Protein 1XR4 (pdb70)

Secondary structure (DSSP, 8-state):
--TTT--TTTS---TT--B---TTSS-GGGG-TTHHHHTTEESSHHHHHHHTT-----EEE--TTGGG--S----TTT----SEEEEES---GGGTTHHHHHHTTSEEEEEESB--HHHHHHHHHT--PPEEE--HHHHHHHHHTTSS--SEEEEEESEEETT--EESSSSSS-----TTHHHHHHH-SEEEEEES-EEPSSPSS-SB-GGG-SEEEE-S-SS-HHHHHSPPPPPP--HHHHHHHHHHHHHHHTTS--STTEEE---SSHHHHHHHHHHHH---SS--EEEEEEEE----HHHHTTSBS-EEEEEE-SHHHHHHHHH-TTEEE--HHHHT-TT-S--GGGG-SB----SEE-TT--EE---TTS---SB-TTHHHHHHHSSB-EEE--SEETTEESB-SS-SS-SB-GGG--EEEETTEEEE-TT-HHHHHHHHHTT----HHHHHHHHHHHH-PPPPP-EEEEEEEEEE-TTS-EEEEEEEE-/--TTT--TTTS---TT--B---SSSS-GGGG-TTHHHHTTEESSHHHHHHHTT-----EEE--TTGGG--S----TTT----SEEEEES---GGGTTHHHHHHTTSEEEEEESEE-HHHHHHHHHT--PPEEE-BHHHHHHHHHHTSS--SEEEEEESEE-TTS-EESSSSS------TTHHHHHHH-SEEEEEES-B-PSSPSS-SB-GGG-SEEEE-S-SS-HHHHT--PPPPP--HHHHHHHHHHHHHHHHTT--STT-EE---SSHHHHHHHHHHHH---SS--EEEEEEEE----HHHHTTSEEEEEEEEE-SHHHHHHHHH-TTEEE--HHHHT-SSSS--GGGG-SB----SEEETT--EE---TTS---EE-BTHHHHHHH-SB-EEE--SEETTEESEESS-SS-SB-GGG--EEE-SS-EEE-TT-HHHHHHHHHTT----HHHHHHHHHHHH-------EEEEEEEEEE-TTS-EEEEEEEE-

Structure (mmCIF, N/CA/C/O backbone):
data_1XR4
#
_entry.id   1XR4
#
_cell.length_a   58.374
_cell.length_b   116.701
_cell.length_c   189.694
_cell.angle_alpha   90.00
_cell.angle_beta   90.00
_cell.angle_gamma   90.00
#
_symmetry.space_group_name_H-M   'P 21 21 21'
#
loop_
_entity.id
_entity.type
_entity.pdbx_description
1 polymer 'putative citrate lyase alpha chain/citrate-ACP transferase'
2 water water
#
loop_
_atom_site.group_PDB
_atom_site.id
_atom_site.type_symbol
_atom_site.label_atom_id
_atom_site.label_alt_id
_atom_site.label_comp_id
_atom_site.label_asym_id
_atom_site.label_entity_id
_atom_site.label_seq_id
_atom_site.pdbx_PDB_ins_code
_atom_site.Cartn_x
_atom_site.Cartn_y
_atom_site.Cartn_z
_atom_site.occupancy
_atom_site.B_iso_or_equiv
_atom_site.auth_seq_id
_atom_site.auth_comp_id
_atom_site.auth_asym_id
_atom_site.auth_atom_id
_atom_site.pdbx_PDB_model_num
ATOM 1 N N . ALA A 1 3 ? 16.292 36.561 89.619 1.00 80.77 0 ALA A N 1
ATOM 2 C CA . ALA A 1 3 ? 16.817 37.420 90.721 1.00 80.88 0 ALA A CA 1
ATOM 3 C C . ALA A 1 3 ? 16.222 38.834 90.690 1.00 80.95 0 ALA A C 1
ATOM 4 O O . ALA A 1 3 ? 15.864 39.391 91.736 1.00 81.13 0 ALA A O 1
ATOM 14 N N . LYS A 1 5 ? 13.623 39.913 88.520 1.00 78.54 2 LYS A N 1
ATOM 15 C CA . LYS A 1 5 ? 12.319 39.930 87.843 1.00 77.60 2 LYS A CA 1
ATOM 16 C C . LYS A 1 5 ? 11.276 40.871 88.461 1.00 76.70 2 LYS A C 1
ATOM 17 O O . LYS A 1 5 ? 10.609 41.612 87.739 1.00 76.64 2 LYS A O 1
ATOM 23 N N . GLU A 1 6 ? 11.144 40.844 89.786 1.00 75.47 3 GLU A N 1
ATOM 24 C CA . GLU A 1 6 ? 10.070 41.578 90.463 1.00 74.40 3 GLU A CA 1
ATOM 25 C C . GLU A 1 6 ? 10.293 43.084 90.511 1.00 73.17 3 GLU A C 1
ATOM 26 O O . GLU A 1 6 ? 9.345 43.863 90.446 1.00 72.98 3 GLU A O 1
ATOM 32 N N . THR A 1 7 ? 11.547 43.493 90.628 1.00 71.96 4 THR A N 1
ATOM 33 C CA . THR A 1 7 ? 11.853 44.915 90.756 1.00 70.88 4 THR A CA 1
ATOM 34 C C . THR A 1 7 ? 11.755 45.690 89.424 1.00 70.01 4 THR A C 1
ATOM 35 O O . THR A 1 7 ? 11.576 46.907 89.425 1.00 69.48 4 THR A O 1
ATOM 39 N N . VAL A 1 8 ? 11.843 44.972 88.304 1.00 69.24 5 VAL A N 1
ATOM 40 C CA . VAL A 1 8 ? 11.626 45.554 86.975 1.00 68.58 5 VAL A CA 1
ATOM 41 C C . VAL A 1 8 ? 10.137 45.796 86.735 1.00 68.44 5 VAL A C 1
ATOM 42 O O . VAL A 1 8 ? 9.752 46.855 86.243 1.00 68.29 5 VAL A O 1
ATOM 46 N N . THR A 1 9 ? 9.310 44.806 87.075 1.00 68.41 6 THR A N 1
ATOM 47 C CA . THR A 1 9 ? 7.853 44.959 87.115 1.00 68.48 6 THR A CA 1
ATOM 48 C C . THR A 1 9 ? 7.470 46.226 87.869 1.00 68.83 6 THR A C 1
ATOM 49 O O . THR A 1 9 ? 6.709 47.050 87.361 1.00 68.67 6 THR A O 1
ATOM 61 N N . LEU A 1 11 ? 9.335 48.875 88.770 1.00 67.04 8 LEU A N 1
ATOM 62 C CA . LEU A 1 11 ? 9.831 50.052 88.051 1.00 65.34 8 LEU A CA 1
ATOM 63 C C . LEU A 1 11 ? 8.877 50.524 86.971 1.00 64.24 8 LEU A C 1
ATOM 64 O O . LEU A 1 11 ? 8.584 51.718 86.866 1.00 63.96 8 LEU A O 1
ATOM 69 N N . ASN A 1 12 ? 8.419 49.566 86.166 1.00 62.97 9 ASN A N 1
ATOM 70 C CA . ASN A 1 12 ? 7.457 49.797 85.094 1.00 61.90 9 ASN A CA 1
ATOM 71 C C . ASN A 1 12 ? 6.129 50.380 85.606 1.00 61.38 9 ASN A C 1
ATOM 72 O O . ASN A 1 12 ? 5.473 51.176 84.920 1.00 61.20 9 ASN A O 1
ATOM 77 N N . GLN A 1 13 ? 5.755 49.992 86.824 1.00 60.27 10 GLN A N 1
ATOM 78 C CA . GLN A 1 13 ? 4.491 50.391 87.404 1.00 59.01 10 GLN A CA 1
ATOM 79 C C . GLN A 1 13 ? 4.552 51.711 88.181 1.00 58.32 10 GLN A C 1
ATOM 80 O O . GLN A 1 13 ? 3.608 52.485 88.136 1.00 58.31 10 GLN A O 1
ATOM 86 N N . GLN A 1 14 ? 5.660 51.979 88.868 1.00 57.45 11 GLN A N 1
ATOM 87 C CA . GLN A 1 14 ? 5.751 53.148 89.762 1.00 56.68 11 GLN A CA 1
ATOM 88 C C . GLN A 1 14 ? 6.599 54.342 89.294 1.00 56.05 11 GLN A C 1
ATOM 89 O O . GLN A 1 14 ? 6.497 55.431 89.871 1.00 55.90 11 GLN A O 1
ATOM 95 N N . TYR A 1 15 ? 7.423 54.146 88.262 1.00 55.21 12 TYR A N 1
ATOM 96 C CA . TYR A 1 15 ? 8.319 55.198 87.773 1.00 54.42 12 TYR A CA 1
ATOM 97 C C . TYR A 1 15 ? 8.149 55.440 86.270 1.00 54.01 12 TYR A C 1
ATOM 98 O O . TYR A 1 15 ? 7.655 54.572 85.553 1.00 53.87 12 TYR A O 1
ATOM 107 N N . VAL A 1 16 ? 8.532 56.631 85.809 1.00 53.48 13 VAL A N 1
ATOM 108 C CA . VAL A 1 16 ? 8.630 56.929 84.374 1.00 52.84 13 VAL A CA 1
ATOM 109 C C . VAL A 1 16 ? 9.958 56.372 83.870 1.00 52.33 13 VAL A C 1
ATOM 110 O O . VAL A 1 16 ? 11.023 56.874 84.227 1.00 52.36 13 VAL A O 1
ATOM 114 N N . VAL A 1 17 ? 9.882 55.318 83.058 1.00 51.68 14 VAL A N 1
ATOM 115 C CA . VAL A 1 17 ? 11.059 54.546 82.639 1.00 50.80 14 VAL A CA 1
ATOM 116 C C . VAL A 1 17 ? 10.957 54.212 81.141 1.00 50.88 14 VAL A C 1
ATOM 117 O O . VAL A 1 17 ? 9.864 54.305 80.571 1.00 50.51 14 VAL A O 1
ATOM 121 N N . PRO A 1 18 ? 12.093 53.858 80.490 1.00 50.57 15 PRO A N 1
ATOM 122 C CA . PRO A 1 18 ? 12.065 53.410 79.093 1.00 50.35 15 PRO A CA 1
ATOM 123 C C . PRO A 1 18 ? 11.286 52.113 78.939 1.00 50.29 15 PRO A C 1
ATOM 124 O O . PRO A 1 18 ? 11.372 51.243 79.806 1.00 50.26 15 PRO A O 1
ATOM 128 N N . GLU A 1 19 ? 10.520 52.000 77.854 1.00 50.18 16 GLU A N 1
ATOM 129 C CA . GLU A 1 19 ? 9.752 50.785 77.553 1.00 50.32 16 GLU A CA 1
ATOM 130 C C . GLU A 1 19 ? 10.663 49.585 77.342 1.00 49.42 16 GLU A C 1
ATOM 131 O O . GLU A 1 19 ? 11.777 49.722 76.843 1.00 49.59 16 GLU A O 1
ATOM 137 N N . GLY A 1 20 ? 10.176 48.409 77.724 1.00 48.79 17 GLY A N 1
ATOM 138 C CA . GLY A 1 20 ? 10.864 47.151 77.436 1.00 47.63 17 GLY A CA 1
ATOM 139 C C . GLY A 1 20 ? 12.090 46.804 78.268 1.00 46.77 17 GLY A C 1
ATOM 140 O O . GLY A 1 20 ? 12.981 46.091 77.782 1.00 47.15 17 GLY A O 1
ATOM 141 N N . LEU A 1 21 ? 12.148 47.287 79.513 1.00 45.48 18 LEU A N 1
ATOM 142 C CA . LEU A 1 21 ? 13.235 46.901 80.425 1.00 43.94 18 LEU A CA 1
ATOM 143 C C . LEU A 1 21 ? 13.084 45.433 80.817 1.00 43.03 18 LEU A C 1
ATOM 144 O O . LEU A 1 21 ? 12.010 45.012 81.228 1.00 42.79 18 LEU A O 1
ATOM 149 N N . GLN A 1 22 ? 14.151 44.662 80.642 1.00 42.18 19 GLN A N 1
ATOM 150 C CA . GLN A 1 22 ? 14.199 43.255 81.030 1.00 41.52 19 GLN A CA 1
ATOM 151 C C . GLN A 1 22 ? 15.331 43.079 82.026 1.00 40.99 19 GLN A C 1
ATOM 152 O O . GLN A 1 22 ? 16.337 43.793 81.944 1.00 40.61 19 GLN A O 1
ATOM 158 N N . PRO A 1 23 ? 15.198 42.102 82.948 1.00 40.50 20 PRO A N 1
ATOM 159 C CA . PRO A 1 23 ? 16.243 41.909 83.960 1.00 40.09 20 PRO A CA 1
ATOM 160 C C . PRO A 1 23 ? 17.452 41.213 83.387 1.00 39.29 20 PRO A C 1
ATOM 161 O O . PRO A 1 23 ? 17.301 40.420 82.462 1.00 39.32 20 PRO A O 1
ATOM 165 N N . TYR A 1 24 ? 18.625 41.500 83.954 1.00 38.21 21 TYR A N 1
ATOM 166 C CA . TYR A 1 24 ? 19.883 40.838 83.606 1.00 37.41 21 TYR A CA 1
ATOM 167 C C . TYR A 1 24 ? 19.785 39.312 83.662 1.00 37.47 21 TYR A C 1
ATOM 168 O O . TYR A 1 24 ? 19.093 38.782 84.510 1.00 37.54 21 TYR A O 1
ATOM 177 N N . GLN A 1 25 ? 20.467 38.613 82.754 1.00 37.69 22 GLN A N 1
ATOM 178 C CA . GLN A 1 25 ? 20.506 37.142 82.778 1.00 38.01 22 GLN A CA 1
ATOM 179 C C . GLN A 1 25 ? 21.817 36.516 82.280 1.00 37.67 22 GLN A C 1
ATOM 180 O O . GLN A 1 25 ? 21.800 35.483 81.624 1.00 38.80 22 GLN A O 1
ATOM 186 N N . GLY A 1 26 ? 22.950 37.129 82.576 1.00 37.01 23 GLY A N 1
ATOM 187 C CA . GLY A 1 26 ? 24.228 36.549 82.194 1.00 36.18 23 GLY A CA 1
ATOM 188 C C . GLY A 1 26 ? 24.991 37.389 81.193 1.00 35.63 23 GLY A C 1
ATOM 189 O O . GLY A 1 26 ? 24.411 38.145 80.422 1.00 36.33 23 GLY A O 1
ATOM 190 N N . VAL A 1 27 ? 26.305 37.234 81.219 1.00 35.31 24 VAL A N 1
ATOM 191 C CA . VAL A 1 27 ? 27.257 37.970 80.389 1.00 34.24 24 VAL A CA 1
ATOM 192 C C . VAL A 1 27 ? 27.108 37.629 78.901 1.00 34.11 24 VAL A C 1
ATOM 193 O O . VAL A 1 27 ? 27.290 38.488 78.035 1.00 33.27 24 VAL A O 1
ATOM 197 N N . THR A 1 28 ? 26.739 36.381 78.606 1.00 34.30 25 THR A N 1
ATOM 198 C CA . THR A 1 28 ? 26.675 35.908 77.223 1.00 34.36 25 THR A CA 1
ATOM 199 C C . THR A 1 28 ? 25.242 35.756 76.689 1.00 34.32 25 THR A C 1
ATOM 200 O O . THR A 1 28 ? 25.054 35.288 75.558 1.00 34.60 25 THR A O 1
ATOM 204 N N . ALA A 1 29 ? 24.237 36.134 77.481 1.00 33.69 26 ALA A N 1
ATOM 205 C CA . ALA A 1 29 ? 22.830 36.013 77.040 1.00 33.13 26 ALA A CA 1
ATOM 206 C C . ALA A 1 29 ? 22.570 36.632 75.648 1.00 32.73 26 ALA A C 1
ATOM 207 O O . ALA A 1 29 ? 21.950 36.007 74.810 1.00 33.08 26 ALA A O 1
ATOM 209 N N . ASN A 1 30 ? 23.061 37.845 75.412 1.00 32.79 27 ASN A N 1
ATOM 210 C CA . ASN A 1 30 ? 23.045 38.496 74.087 1.00 32.65 27 ASN A CA 1
ATOM 211 C C . ASN A 1 30 ? 24.421 38.559 73.383 1.00 31.77 27 ASN A C 1
ATOM 212 O O . ASN A 1 30 ? 24.551 39.192 72.335 1.00 31.30 27 ASN A O 1
ATOM 217 N N . SER A 1 31 ? 25.438 37.918 73.970 1.00 30.83 28 SER A N 1
ATOM 218 C CA . SER A 1 31 ? 26.759 37.790 73.347 1.00 29.56 28 SER A CA 1
ATOM 219 C C . SER A 1 31 ? 27.390 36.368 73.428 1.00 29.49 28 SER A C 1
ATOM 220 O O . SER A 1 31 ? 28.513 36.196 73.940 1.00 29.86 28 SER A O 1
ATOM 223 N N . PRO A 1 32 ? 26.707 35.351 72.867 1.00 29.54 29 PRO A N 1
ATOM 224 C CA . PRO A 1 32 ? 27.155 33.968 73.056 1.00 29.45 29 PRO A CA 1
ATOM 225 C C . PRO A 1 32 ? 28.603 33.710 72.644 1.00 29.79 29 PRO A C 1
ATOM 226 O O . PRO A 1 32 ? 29.275 32.870 73.249 1.00 30.76 29 PRO A O 1
ATOM 230 N N . TRP A 1 33 ? 29.089 34.427 71.644 1.00 29.56 30 TRP A N 1
ATOM 231 C CA . TRP A 1 33 ? 30.460 34.269 71.201 1.00 29.58 30 TRP A CA 1
ATOM 232 C C . TRP A 1 33 ? 31.458 34.531 72.307 1.00 30.03 30 TRP A C 1
ATOM 233 O O . TRP A 1 33 ? 32.588 34.084 72.197 1.00 29.71 30 TRP A O 1
ATOM 244 N N . LEU A 1 34 ? 31.040 35.233 73.372 1.00 31.16 31 LEU A N 1
ATOM 245 C CA . LEU A 1 34 ? 31.929 35.530 74.526 1.00 31.99 31 LEU A CA 1
ATOM 246 C C . LEU A 1 34 ? 32.252 34.314 75.391 1.00 32.93 31 LEU A C 1
ATOM 247 O O . LEU A 1 34 ? 33.254 34.309 76.120 1.00 32.91 31 LEU A O 1
ATOM 252 N N . ALA A 1 35 ? 31.383 33.300 75.305 1.00 33.73 32 ALA A N 1
ATOM 253 C CA . ALA A 1 35 ? 31.528 32.018 75.993 1.00 33.98 32 ALA A CA 1
ATOM 254 C C . ALA A 1 35 ? 32.766 31.269 75.540 1.00 34.18 32 ALA A C 1
ATOM 255 O O . ALA A 1 35 ? 33.179 30.331 76.201 1.00 33.89 32 ALA A O 1
ATOM 257 N N . SER A 1 36 ? 33.334 31.681 74.400 1.00 34.43 33 SER A N 1
ATOM 258 C CA . SER A 1 36 ? 34.492 31.022 73.788 1.00 33.90 33 SER A CA 1
ATOM 259 C C . SER A 1 36 ? 35.554 32.010 73.333 1.00 34.45 33 SER A C 1
ATOM 260 O O . SER A 1 36 ? 35.253 32.983 72.611 1.00 34.54 33 SER A O 1
ATOM 263 N N . GLU A 1 37 ? 36.807 31.747 73.687 1.00 34.48 34 GLU A N 1
ATOM 264 C CA . GLU A 1 37 ? 37.816 32.767 73.457 1.00 35.27 34 GLU A CA 1
ATOM 265 C C . GLU A 1 37 ? 38.421 32.753 72.042 1.00 34.81 34 GLU A C 1
ATOM 266 O O . GLU A 1 37 ? 39.101 33.687 71.617 1.00 35.41 34 GLU A O 1
ATOM 272 N N . THR A 1 38 ? 38.103 31.702 71.305 1.00 34.26 35 THR A N 1
ATOM 273 C CA . THR A 1 38 ? 38.400 31.598 69.889 1.00 33.37 35 THR A CA 1
ATOM 274 C C . THR A 1 38 ? 37.254 32.220 69.102 1.00 32.71 35 THR A C 1
ATOM 275 O O . THR A 1 38 ? 37.490 33.048 68.244 1.00 32.92 35 THR A O 1
ATOM 279 N N . GLU A 1 39 ? 36.015 31.841 69.403 1.00 31.97 36 GLU A N 1
ATOM 280 C CA . GLU A 1 39 ? 34.859 32.402 68.699 1.00 31.70 36 GLU A CA 1
ATOM 281 C C . GLU A 1 39 ? 34.862 33.940 68.638 1.00 31.70 36 GLU A C 1
ATOM 282 O O . GLU A 1 39 ? 34.674 34.508 67.565 1.00 32.54 36 GLU A O 1
ATOM 288 N N . LYS A 1 40 ? 35.110 34.608 69.765 1.00 30.95 37 LYS A N 1
ATOM 289 C CA . LYS A 1 40 ? 35.010 36.071 69.830 1.00 30.22 37 LYS A CA 1
ATOM 290 C C . LYS A 1 40 ? 36.041 36.846 68.982 1.00 30.75 37 LYS A C 1
ATOM 291 O O . LYS A 1 40 ? 35.776 38.004 68.578 1.00 31.01 37 LYS A O 1
ATOM 297 N N . ARG A 1 41 ? 37.189 36.200 68.729 1.00 30.19 38 ARG A N 1
ATOM 298 C CA . ARG A 1 41 ? 38.220 36.660 67.797 1.00 29.56 38 ARG A CA 1
ATOM 299 C C . ARG A 1 41 ? 37.994 36.223 66.326 1.00 30.31 38 ARG A C 1
ATOM 300 O O . ARG A 1 41 ? 38.242 36.998 65.384 1.00 30.40 38 ARG A O 1
ATOM 308 N N . ARG A 1 42 ? 37.522 34.991 66.117 1.00 30.54 39 ARG A N 1
ATOM 309 C CA . ARG A 1 42 ? 37.503 34.399 64.764 1.00 30.81 39 ARG A CA 1
ATOM 310 C C . ARG A 1 42 ? 36.116 34.201 64.120 1.00 30.25 39 ARG A C 1
ATOM 311 O O . ARG A 1 42 ? 36.036 33.729 62.983 1.00 30.03 39 ARG A O 1
ATOM 319 N N . ARG A 1 43 ? 35.042 34.577 64.815 1.00 29.74 40 ARG A N 1
ATOM 320 C CA . ARG A 1 43 ? 33.680 34.415 64.267 1.00 29.99 40 ARG A CA 1
ATOM 321 C C . ARG A 1 43 ? 33.440 34.839 62.796 1.00 29.74 40 ARG A C 1
ATOM 322 O O . ARG A 1 43 ? 32.644 34.197 62.103 1.00 29.73 40 ARG A O 1
ATOM 330 N N . LYS A 1 44 ? 34.137 35.883 62.328 1.00 29.69 41 LYS A N 1
ATOM 331 C CA . LYS A 1 44 ? 33.925 36.452 60.973 1.00 29.54 41 LYS A CA 1
ATOM 332 C C . LYS A 1 44 ? 34.566 35.659 59.823 1.00 29.92 41 LYS A C 1
ATOM 333 O O . LYS A 1 44 ? 34.126 35.767 58.666 1.00 30.14 41 LYS A O 1
ATOM 339 N N . ILE A 1 45 ? 35.580 34.860 60.135 1.00 29.89 42 ILE A N 1
ATOM 340 C CA . ILE A 1 45 ? 36.314 34.127 59.104 1.00 30.11 42 ILE A CA 1
ATOM 341 C C . ILE A 1 45 ? 35.435 33.121 58.366 1.00 30.68 42 ILE A C 1
ATOM 342 O O . ILE A 1 45 ? 34.619 32.421 58.972 1.00 30.73 42 ILE A O 1
ATOM 347 N N . CYS A 1 46 ? 35.585 33.105 57.042 1.00 30.87 43 CYS A N 1
ATOM 348 C CA . CYS A 1 46 ? 34.937 32.143 56.188 1.00 31.21 43 CYS A CA 1
ATOM 349 C C . CYS A 1 46 ? 36.007 31.462 55.350 1.00 31.84 43 CYS A C 1
ATOM 350 O O . CYS A 1 46 ? 36.841 32.126 54.727 1.00 31.91 43 CYS A O 1
ATOM 353 N N . ASP A 1 47 ? 35.971 30.135 55.336 1.00 32.03 44 ASP A N 1
ATOM 354 C CA . ASP A 1 47 ? 36.977 29.343 54.640 1.00 32.86 44 ASP A CA 1
ATOM 355 C C . ASP A 1 47 ? 36.764 29.276 53.136 1.00 32.11 44 ASP A C 1
ATOM 356 O O . ASP A 1 47 ? 37.639 28.821 52.405 1.00 32.69 44 ASP A O 1
ATOM 361 N N . SER A 1 48 ? 35.600 29.701 52.673 1.00 31.27 45 SER A N 1
ATOM 362 C CA . SER A 1 48 ? 35.330 29.700 51.251 1.00 30.71 45 SER A CA 1
ATOM 363 C C . SER A 1 48 ? 34.329 30.792 50.943 1.00 31.16 45 SER A C 1
ATOM 364 O O . SER A 1 48 ? 33.537 31.183 51.820 1.00 30.91 45 SER A O 1
ATOM 367 N N . LEU A 1 49 ? 34.366 31.282 49.699 1.00 31.67 46 LEU A N 1
ATOM 368 C CA . LEU A 1 49 ? 33.399 32.260 49.218 1.00 32.16 46 LEU A CA 1
ATOM 369 C C . LEU A 1 49 ? 31.975 31.753 49.363 1.00 32.35 46 LEU A C 1
ATOM 370 O O . LEU A 1 49 ? 31.086 32.505 49.734 1.00 32.94 46 LEU A O 1
ATOM 375 N N . GLU A 1 50 ? 31.758 30.475 49.081 1.00 32.97 47 GLU A N 1
ATOM 376 C CA . GLU A 1 50 ? 30.425 29.906 49.180 1.00 33.62 47 GLU A CA 1
ATOM 377 C C . GLU A 1 50 ? 29.867 29.939 50.604 1.00 33.33 47 GLU A C 1
ATOM 378 O O . GLU A 1 50 ? 28.675 30.159 50.796 1.00 33.31 47 GLU A O 1
ATOM 384 N N . GLU A 1 51 ? 30.723 29.717 51.599 1.00 33.03 48 GLU A N 1
ATOM 385 C CA . GLU A 1 51 ? 30.295 29.837 52.991 1.00 33.16 48 GLU A CA 1
ATOM 386 C C . GLU A 1 51 ? 29.872 31.266 53.346 1.00 32.22 48 GLU A C 1
ATOM 387 O O . GLU A 1 51 ? 28.831 31.474 53.978 1.00 31.90 48 GLU A O 1
ATOM 393 N N . ALA A 1 52 ? 30.664 32.246 52.917 1.00 31.78 49 ALA A N 1
ATOM 394 C CA . ALA A 1 52 ? 30.311 33.671 53.100 1.00 31.49 49 ALA A CA 1
ATOM 395 C C . ALA A 1 52 ? 28.890 33.979 52.610 1.00 31.22 49 ALA A C 1
ATOM 396 O O . ALA A 1 52 ? 28.121 34.662 53.283 1.00 31.01 49 ALA A O 1
ATOM 398 N N . ILE A 1 53 ? 28.535 33.438 51.446 1.00 31.65 50 ILE A N 1
ATOM 399 C CA . ILE A 1 53 ? 27.259 33.754 50.809 1.00 31.12 50 ILE A CA 1
ATOM 400 C C . ILE A 1 53 ? 26.108 33.183 51.603 1.00 32.23 50 ILE A C 1
ATOM 401 O O . ILE A 1 53 ? 25.112 33.871 51.820 1.00 32.57 50 ILE A O 1
ATOM 406 N N . ARG A 1 54 ? 26.256 31.935 52.046 1.00 33.26 51 ARG A N 1
ATOM 407 C CA . ARG A 1 54 ? 25.288 31.277 52.929 1.00 34.59 51 ARG A CA 1
ATOM 408 C C . ARG A 1 54 ? 25.145 32.038 54.251 1.00 34.23 51 ARG A C 1
ATOM 409 O O . ARG A 1 54 ? 24.033 32.413 54.661 1.00 34.35 51 ARG A O 1
ATOM 417 N N . ARG A 1 55 ? 26.275 32.268 54.916 1.00 34.17 52 ARG A N 1
ATOM 418 C CA . ARG A 1 55 ? 26.285 33.017 56.184 1.00 34.18 52 ARG A CA 1
ATOM 419 C C . ARG A 1 55 ? 25.695 34.424 56.052 1.00 34.42 52 ARG A C 1
ATOM 420 O O . ARG A 1 55 ? 25.082 34.928 56.999 1.00 34.46 52 ARG A O 1
ATOM 428 N N . SER A 1 56 ? 25.862 35.032 54.872 1.00 34.34 53 SER A N 1
ATOM 429 C CA . SER A 1 56 ? 25.403 36.397 54.598 1.00 34.38 53 SER A CA 1
ATOM 430 C C . SER A 1 56 ? 23.884 36.544 54.595 1.00 34.35 53 SER A C 1
ATOM 431 O O . SER A 1 56 ? 23.373 37.669 54.652 1.00 34.12 53 SER A O 1
ATOM 434 N N . GLY A 1 57 ? 23.174 35.414 54.501 1.00 34.33 54 GLY A N 1
ATOM 435 C CA . GLY A 1 57 ? 21.714 35.396 54.493 1.00 34.30 54 GLY A CA 1
ATOM 436 C C . GLY A 1 57 ? 21.050 35.773 53.172 1.00 35.15 54 GLY A C 1
ATOM 437 O O . GLY A 1 57 ? 19.807 35.890 53.109 1.00 35.10 54 GLY A O 1
ATOM 438 N N . LEU A 1 58 ? 21.863 35.956 52.124 1.00 35.35 55 LEU A N 1
ATOM 439 C CA . LEU A 1 58 ? 21.387 36.356 50.789 1.00 35.99 55 LEU A CA 1
ATOM 440 C C . LEU A 1 58 ? 20.295 35.407 50.299 1.00 37.04 55 LEU A C 1
ATOM 441 O O . LEU A 1 58 ? 20.364 34.188 50.513 1.00 37.52 55 LEU A O 1
ATOM 446 N N . LYS A 1 59 ? 19.284 35.985 49.653 1.00 37.73 56 LYS A N 1
ATOM 447 C CA . LYS A 1 59 ? 18.141 35.254 49.144 1.00 38.05 56 LYS A CA 1
ATOM 448 C C . LYS A 1 59 ? 17.781 35.822 47.777 1.00 37.72 56 LYS A C 1
ATOM 449 O O . LYS A 1 59 ? 18.178 36.937 47.448 1.00 37.86 56 LYS A O 1
ATOM 455 N N . ASN A 1 60 ? 17.042 35.059 46.973 1.00 37.39 57 ASN A N 1
ATOM 456 C CA . ASN A 1 60 ? 16.520 35.567 45.710 1.00 37.15 57 ASN A CA 1
ATOM 457 C C . ASN A 1 60 ? 15.765 36.873 45.912 1.00 37.26 57 ASN A C 1
ATOM 458 O O . ASN A 1 60 ? 15.079 37.041 46.928 1.00 36.53 57 ASN A O 1
ATOM 463 N N . GLY A 1 61 ? 15.912 37.787 44.947 1.00 37.35 58 GLY A N 1
ATOM 464 C CA . GLY A 1 61 ? 15.222 39.076 44.964 1.00 37.81 58 GLY A CA 1
ATOM 465 C C . GLY A 1 61 ? 15.937 40.204 45.693 1.00 38.77 58 GLY A C 1
ATOM 466 O O . GLY A 1 61 ? 15.473 41.338 45.688 1.00 39.11 58 GLY A O 1
ATOM 475 N N . THR A 1 63 ? 19.273 42.789 46.873 1.00 36.14 60 THR A N 1
ATOM 476 C CA . THR A 1 63 ? 20.273 43.682 46.277 1.00 34.76 60 THR A CA 1
ATOM 477 C C . THR A 1 63 ? 21.658 43.387 46.836 1.00 33.54 60 THR A C 1
ATOM 478 O O . THR A 1 63 ? 21.829 43.302 48.055 1.00 33.34 60 THR A O 1
ATOM 482 N N . ILE A 1 64 ? 22.632 43.261 45.935 1.00 32.38 61 ILE A N 1
ATOM 483 C CA . ILE A 1 64 ? 24.041 43.004 46.274 1.00 30.69 61 ILE A CA 1
ATOM 484 C C . ILE A 1 64 ? 24.933 44.090 45.662 1.00 30.26 61 ILE A C 1
ATOM 485 O O . ILE A 1 64 ? 24.530 44.704 44.674 1.00 30.18 61 ILE A O 1
ATOM 490 N N . SER A 1 65 ? 26.140 44.309 46.211 1.00 28.99 62 SER A N 1
ATOM 491 C CA . SER A 1 65 ? 27.031 45.349 45.697 1.00 28.26 62 SER A CA 1
ATOM 492 C C . SER A 1 65 ? 28.554 45.080 45.665 1.00 28.42 62 SER A C 1
ATOM 493 O O . SER A 1 65 ? 29.076 44.130 46.273 1.00 28.22 62 SER A O 1
ATOM 496 N N . PHE A 1 66 ? 29.233 45.955 44.927 1.00 27.94 63 PHE A N 1
ATOM 497 C CA . PHE A 1 66 ? 30.642 45.872 44.622 1.00 28.58 63 PHE A CA 1
ATOM 498 C C . PHE A 1 66 ? 31.117 47.301 44.454 1.00 28.87 63 PHE A C 1
ATOM 499 O O . PHE A 1 66 ? 30.297 48.220 44.234 1.00 29.81 63 PHE A O 1
ATOM 507 N N . HIS A 1 67 ? 32.426 47.489 44.573 1.00 28.30 64 HIS A N 1
ATOM 508 C CA . HIS A 1 67 ? 33.063 48.776 44.319 1.00 27.75 64 HIS A CA 1
ATOM 509 C C . HIS A 1 67 ? 34.017 48.587 43.153 1.00 27.63 64 HIS A C 1
ATOM 510 O O . HIS A 1 67 ? 34.427 47.453 42.850 1.00 26.91 64 HIS A O 1
ATOM 517 N N . HIS A 1 68 ? 34.373 49.683 42.494 1.00 27.11 65 HIS A N 1
ATOM 518 C CA . HIS A 1 68 ? 35.117 49.542 41.257 1.00 27.47 65 HIS A CA 1
ATOM 519 C C . HIS A 1 68 ? 36.602 49.939 41.272 1.00 27.29 65 HIS A C 1
ATOM 520 O O . HIS A 1 68 ? 37.154 50.145 40.199 1.00 27.18 65 HIS A O 1
ATOM 527 N N . ALA A 1 69 ? 37.242 50.036 42.447 1.00 27.44 66 ALA A N 1
ATOM 528 C CA . ALA A 1 69 ? 38.653 50.508 42.553 1.00 27.99 66 ALA A CA 1
ATOM 529 C C . ALA A 1 69 ? 39.708 49.613 41.906 1.00 28.59 66 ALA A C 1
ATOM 530 O O . ALA A 1 69 ? 40.901 49.977 41.830 1.00 28.72 66 ALA A O 1
ATOM 532 N N . PHE A 1 70 ? 39.292 48.427 41.463 1.00 28.96 67 PHE A N 1
ATOM 533 C CA . PHE A 1 70 ? 40.223 47.528 40.798 1.00 29.31 67 PHE A CA 1
ATOM 534 C C . PHE A 1 70 ? 40.220 47.780 39.298 1.00 29.79 67 PHE A C 1
ATOM 535 O O . PHE A 1 70 ? 41.021 47.212 38.526 1.00 30.07 67 PHE A O 1
ATOM 543 N N . ARG A 1 71 ? 39.337 48.688 38.910 1.00 29.97 68 ARG A N 1
ATOM 544 C CA . ARG A 1 71 ? 39.322 49.231 37.577 1.00 30.65 68 ARG A CA 1
ATOM 545 C C . ARG A 1 71 ? 39.128 48.124 36.547 1.00 29.86 68 ARG A C 1
ATOM 546 O O . ARG A 1 71 ? 38.353 47.214 36.763 1.00 30.05 68 ARG A O 1
ATOM 554 N N . GLY A 1 72 ? 39.828 48.207 35.432 1.00 30.02 69 GLY A N 1
ATOM 555 C CA . GLY A 1 72 ? 39.752 47.197 34.387 1.00 30.08 69 GLY A CA 1
ATOM 556 C C . GLY A 1 72 ? 40.152 45.782 34.753 1.00 30.33 69 GLY A C 1
ATOM 557 O O . GLY A 1 72 ? 39.759 44.857 34.060 1.00 30.97 69 GLY A O 1
ATOM 558 N N . GLY A 1 73 ? 40.943 45.602 35.815 1.00 30.31 70 GLY A N 1
ATOM 559 C CA . GLY A 1 73 ? 41.391 44.265 36.237 1.00 30.12 70 GLY A CA 1
ATOM 560 C C . GLY A 1 73 ? 40.599 43.644 37.392 1.00 30.48 70 GLY A C 1
ATOM 561 O O . GLY A 1 73 ? 41.043 42.682 37.993 1.00 29.68 70 GLY A O 1
ATOM 562 N N . ASP A 1 74 ? 39.422 44.194 37.700 1.00 31.06 71 ASP A N 1
ATOM 563 C CA . ASP A 1 74 ? 38.549 43.654 38.748 1.00 31.50 71 ASP A CA 1
ATOM 564 C C . ASP A 1 74 ? 38.240 42.192 38.508 1.00 31.59 71 ASP A C 1
ATOM 565 O O . ASP A 1 74 ? 37.987 41.767 37.378 1.00 31.59 71 ASP A O 1
ATOM 570 N N . LYS A 1 75 ? 38.256 41.431 39.593 1.00 31.90 72 LYS A N 1
ATOM 571 C CA . LYS A 1 75 ? 38.010 39.994 39.555 1.00 32.12 72 LYS A CA 1
ATOM 572 C C . LYS A 1 75 ? 36.819 39.605 40.429 1.00 31.80 72 LYS A C 1
ATOM 573 O O . LYS A 1 75 ? 36.287 38.509 40.300 1.00 32.12 72 LYS A O 1
ATOM 579 N N . VAL A 1 76 ? 36.384 40.534 41.270 1.00 31.71 73 VAL A N 1
ATOM 580 C CA . VAL A 1 76 ? 35.390 40.272 42.318 1.00 31.50 73 VAL A CA 1
ATOM 581 C C . VAL A 1 76 ? 33.961 40.142 41.789 1.00 31.89 73 VAL A C 1
ATOM 582 O O . VAL A 1 76 ? 33.246 39.224 42.171 1.00 31.62 73 VAL A O 1
ATOM 586 N N . VAL A 1 77 ? 33.544 41.044 40.904 1.00 32.62 74 VAL A N 1
ATOM 587 C CA . VAL A 1 77 ? 32.208 40.937 40.293 1.00 32.67 74 VAL A CA 1
ATOM 588 C C . VAL A 1 77 ? 31.965 39.568 39.628 1.00 33.54 74 VAL A C 1
ATOM 589 O O . VAL A 1 77 ? 30.974 38.890 39.936 1.00 33.74 74 VAL A O 1
ATOM 593 N N . ASN A 1 78 ? 32.880 39.158 38.753 1.00 34.08 75 ASN A N 1
ATOM 594 C CA . ASN A 1 78 ? 32.718 37.929 37.985 1.00 34.91 75 ASN A CA 1
ATOM 595 C C . ASN A 1 78 ? 32.823 36.670 38.847 1.00 36.65 75 ASN A C 1
ATOM 596 O O . ASN A 1 78 ? 32.035 35.727 38.696 1.00 36.68 75 ASN A O 1
ATOM 609 N N . VAL A 1 80 ? 32.166 36.391 42.054 1.00 37.04 77 VAL A N 1
ATOM 610 C CA . VAL A 1 80 ? 31.015 36.291 42.943 1.00 35.47 77 VAL A CA 1
ATOM 611 C C . VAL A 1 80 ? 29.769 35.942 42.148 1.00 35.72 77 VAL A C 1
ATOM 612 O O . VAL A 1 80 ? 28.965 35.124 42.596 1.00 35.50 77 VAL A O 1
ATOM 624 N N . ALA A 1 82 ? 29.533 34.253 39.328 1.00 35.18 79 ALA A N 1
ATOM 625 C CA . ALA A 1 82 ? 29.656 32.851 38.964 1.00 34.74 79 ALA A CA 1
ATOM 626 C C . ALA A 1 82 ? 29.138 31.950 40.085 1.00 34.44 79 ALA A C 1
ATOM 627 O O . ALA A 1 82 ? 28.368 31.035 39.816 1.00 34.54 79 ALA A O 1
ATOM 629 N N . LYS A 1 83 ? 29.531 32.235 41.329 1.00 33.76 80 LYS A N 1
ATOM 630 C CA . LYS A 1 83 ? 29.087 31.471 42.485 1.00 33.57 80 LYS A CA 1
ATOM 631 C C . LYS A 1 83 ? 27.586 31.620 42.716 1.00 33.38 80 LYS A C 1
ATOM 632 O O . LYS A 1 83 ? 26.893 30.642 42.965 1.00 33.30 80 LYS A O 1
ATOM 638 N N . LEU A 1 84 ? 27.070 32.835 42.622 1.00 33.05 81 LEU A N 1
ATOM 639 C CA . LEU A 1 84 ? 25.649 33.036 42.823 1.00 33.21 81 LEU A CA 1
ATOM 640 C C . LEU A 1 84 ? 24.825 32.340 41.737 1.00 34.34 81 LEU A C 1
ATOM 641 O O . LEU A 1 84 ? 23.710 31.879 42.006 1.00 34.70 81 LEU A O 1
ATOM 646 N N . ALA A 1 85 ? 25.382 32.261 40.525 1.00 35.23 82 ALA A N 1
ATOM 647 C CA . ALA A 1 85 ? 24.752 31.549 39.401 1.00 36.54 82 ALA A CA 1
ATOM 648 C C . ALA A 1 85 ? 24.726 30.031 39.623 1.00 37.48 82 ALA A C 1
ATOM 649 O O . ALA A 1 85 ? 23.684 29.404 39.459 1.00 37.67 82 ALA A O 1
ATOM 651 N N . GLU A 1 86 ? 25.873 29.466 40.008 1.00 39.01 83 GLU A N 1
ATOM 652 C CA . GLU A 1 86 ? 26.016 28.054 40.402 1.00 40.08 83 GLU A CA 1
ATOM 653 C C . GLU A 1 86 ? 25.195 27.625 41.613 1.00 40.59 83 GLU A C 1
ATOM 654 O O . GLU A 1 86 ? 24.859 26.450 41.739 1.00 40.95 83 GLU A O 1
ATOM 668 N N . GLY A 1 88 ? 22.300 28.970 42.126 1.00 39.91 85 GLY A N 1
ATOM 669 C CA . GLY A 1 88 ? 20.933 29.138 41.642 1.00 38.38 85 GLY A CA 1
ATOM 670 C C . GLY A 1 88 ? 20.164 30.362 42.110 1.00 37.57 85 GLY A C 1
ATOM 671 O O . GLY A 1 88 ? 18.932 30.323 42.180 1.00 37.68 85 GLY A O 1
ATOM 672 N N . PHE A 1 89 ? 20.869 31.446 42.429 1.00 36.70 86 PHE A N 1
ATOM 673 C CA . PHE A 1 89 ? 20.200 32.701 42.794 1.00 36.23 86 PHE A CA 1
ATOM 674 C C . PHE A 1 89 ? 19.508 33.321 41.575 1.00 36.44 86 PHE A C 1
ATOM 675 O O . PHE A 1 89 ? 20.027 33.267 40.456 1.00 36.20 86 PHE A O 1
ATOM 683 N N . ARG A 1 90 ? 18.320 33.875 41.802 1.00 36.44 87 ARG A N 1
ATOM 684 C CA . ARG A 1 90 ? 17.511 34.468 40.751 1.00 36.37 87 ARG A CA 1
ATOM 685 C C . ARG A 1 90 ? 17.081 35.862 41.183 1.00 35.83 87 ARG A C 1
ATOM 686 O O . ARG A 1 90 ? 17.002 36.153 42.385 1.00 35.28 87 ARG A O 1
ATOM 694 N N . ASP A 1 91 ? 16.814 36.718 40.194 1.00 35.11 88 ASP A N 1
ATOM 695 C CA . ASP A 1 91 ? 16.129 38.002 40.407 1.00 34.60 88 ASP A CA 1
ATOM 696 C C . ASP A 1 91 ? 16.846 39.033 41.281 1.00 33.20 88 ASP A C 1
ATOM 697 O O . ASP A 1 91 ? 16.206 39.910 41.872 1.00 32.83 88 ASP A O 1
ATOM 702 N N . LEU A 1 92 ? 18.171 38.934 41.345 1.00 31.75 89 LEU A N 1
ATOM 703 C CA . LEU A 1 92 ? 18.966 39.825 42.179 1.00 30.26 89 LEU A CA 1
ATOM 704 C C . LEU A 1 92 ? 19.013 41.241 41.588 1.00 29.40 89 LEU A C 1
ATOM 705 O O . LEU A 1 92 ? 18.909 41.396 40.390 1.00 29.54 89 LEU A O 1
ATOM 710 N N . THR A 1 93 ? 19.144 42.266 42.432 1.00 28.70 90 THR A N 1
ATOM 711 C CA . THR A 1 93 ? 19.539 43.611 41.977 1.00 28.10 90 THR A CA 1
ATOM 712 C C . THR A 1 93 ? 21.066 43.777 42.128 1.00 27.96 90 THR A C 1
ATOM 713 O O . THR A 1 93 ? 21.641 43.480 43.173 1.00 27.81 90 THR A O 1
ATOM 717 N N . LEU A 1 94 ? 21.711 44.245 41.069 1.00 28.53 91 LEU A N 1
ATOM 718 C CA . LEU A 1 94 ? 23.164 44.416 41.046 1.00 28.66 91 LEU A CA 1
ATOM 719 C C . LEU A 1 94 ? 23.520 45.892 41.124 1.00 28.87 91 LEU A C 1
ATOM 720 O O . LEU A 1 94 ? 23.343 46.636 40.170 1.00 29.09 91 LEU A O 1
ATOM 725 N N . ALA A 1 95 ? 24.010 46.302 42.288 1.00 29.28 92 ALA A N 1
ATOM 726 C CA . ALA A 1 95 ? 24.397 47.679 42.524 1.00 29.22 92 ALA A CA 1
ATOM 727 C C . ALA A 1 95 ? 25.910 47.765 42.700 1.00 29.71 92 ALA A C 1
ATOM 728 O O . ALA A 1 95 ? 26.393 48.184 43.743 1.00 29.68 92 ALA A O 1
ATOM 730 N N . SER A 1 96 ? 26.646 47.328 41.679 1.00 30.41 93 SER A N 1
ATOM 731 C CA . SER A 1 96 ? 28.030 47.746 41.505 1.00 32.00 93 SER A CA 1
ATOM 732 C C . SER A 1 96 ? 28.062 49.248 41.296 1.00 32.27 93 SER A C 1
ATOM 733 O O . SER A 1 96 ? 27.182 49.809 40.627 1.00 32.70 93 SER A O 1
ATOM 736 N N . SER A 1 97 ? 29.071 49.901 41.867 1.00 32.04 94 SER A N 1
ATOM 737 C CA . SER A 1 97 ? 29.239 51.325 41.669 1.00 31.67 94 SER A CA 1
ATOM 738 C C . SER A 1 97 ? 29.580 51.610 40.202 1.00 31.71 94 SER A C 1
ATOM 739 O O . SER A 1 97 ? 29.245 52.666 39.666 1.00 31.25 94 SER A O 1
ATOM 742 N N . SER A 1 98 ? 30.199 50.638 39.528 1.00 32.76 95 SER A N 1
ATOM 743 C CA . SER A 1 98 ? 30.515 50.778 38.087 1.00 33.16 95 SER A CA 1
ATOM 744 C C . SER A 1 98 ? 30.874 49.456 37.428 1.00 33.38 95 SER A C 1
ATOM 745 O O . SER A 1 98 ? 31.485 48.567 38.058 1.00 33.14 95 SER A O 1
ATOM 748 N N . LEU A 1 99 ? 30.500 49.346 36.154 1.00 33.75 96 LEU A N 1
ATOM 749 C CA . LEU A 1 99 ? 30.778 48.164 35.353 1.00 34.24 96 LEU A CA 1
ATOM 750 C C . LEU A 1 99 ? 31.717 48.506 34.198 1.00 34.95 96 LEU A C 1
ATOM 751 O O . LEU A 1 99 ? 31.526 49.503 33.516 1.00 35.13 96 LEU A O 1
ATOM 756 N N . ILE A 1 100 ? 32.759 47.686 34.051 1.00 35.86 97 ILE A N 1
ATOM 757 C CA . ILE A 1 100 ? 33.790 47.781 33.017 1.00 36.46 97 ILE A CA 1
ATOM 758 C C . ILE A 1 100 ? 33.529 46.687 31.964 1.00 36.74 97 ILE A C 1
ATOM 759 O O . ILE A 1 100 ? 32.585 45.892 32.101 1.00 36.67 97 ILE A O 1
ATOM 764 N N . ASP A 1 101 ? 34.347 46.634 30.916 1.00 36.50 98 ASP A N 1
ATOM 765 C CA . ASP A 1 101 ? 34.061 45.683 29.833 1.00 36.93 98 ASP A CA 1
ATOM 766 C C . ASP A 1 101 ? 34.506 44.243 30.105 1.00 35.48 98 ASP A C 1
ATOM 767 O O . ASP A 1 101 ? 33.973 43.314 29.505 1.00 35.28 98 ASP A O 1
ATOM 772 N N . ALA A 1 102 ? 35.441 44.068 31.034 1.00 33.96 99 ALA A N 1
ATOM 773 C CA . ALA A 1 102 ? 35.739 42.749 31.588 1.00 32.56 99 ALA A CA 1
ATOM 774 C C . ALA A 1 102 ? 34.572 42.153 32.390 1.00 31.73 99 ALA A C 1
ATOM 775 O O . ALA A 1 102 ? 34.672 41.031 32.862 1.00 32.09 99 ALA A O 1
ATOM 777 N N . HIS A 1 103 ? 33.479 42.899 32.548 1.00 30.99 100 HIS A N 1
ATOM 778 C CA . HIS A 1 103 ? 32.235 42.359 33.132 1.00 30.15 100 HIS A CA 1
ATOM 779 C C . HIS A 1 103 ? 31.255 41.844 32.067 1.00 30.35 100 HIS A C 1
ATOM 780 O O . HIS A 1 103 ? 30.047 41.738 32.318 1.00 30.68 100 HIS A O 1
ATOM 787 N N . TRP A 1 104 ? 31.764 41.519 30.881 1.00 30.48 101 TRP A N 1
ATOM 788 C CA . TRP A 1 104 ? 30.911 40.926 29.844 1.00 30.36 101 TRP A CA 1
ATOM 789 C C . TRP A 1 104 ? 30.224 39.610 30.268 1.00 30.46 101 TRP A C 1
ATOM 790 O O . TRP A 1 104 ? 29.139 39.316 29.756 1.00 30.23 101 TRP A O 1
ATOM 801 N N . PRO A 1 105 ? 30.829 38.824 31.208 1.00 30.38 102 PRO A N 1
ATOM 802 C CA . PRO A 1 105 ? 30.124 37.603 31.646 1.00 30.59 102 PRO A CA 1
ATOM 803 C C . PRO A 1 105 ? 28.776 37.866 32.300 1.00 30.87 102 PRO A C 1
ATOM 804 O O . PRO A 1 105 ? 27.990 36.942 32.478 1.00 31.14 102 PRO A O 1
ATOM 808 N N . LEU A 1 106 ? 28.502 39.116 32.646 1.00 31.39 103 LEU A N 1
ATOM 809 C CA . LEU A 1 106 ? 27.203 39.457 33.205 1.00 32.30 103 LEU A CA 1
ATOM 810 C C . LEU A 1 106 ? 26.049 39.168 32.227 1.00 32.50 103 LEU A C 1
ATOM 811 O O . LEU A 1 106 ? 24.944 38.860 32.654 1.00 32.73 103 LEU A O 1
ATOM 816 N N . ILE A 1 107 ? 26.325 39.271 30.926 1.00 32.95 104 ILE A N 1
ATOM 817 C CA . ILE A 1 107 ? 25.323 39.038 29.870 1.00 33.14 104 ILE A CA 1
ATOM 818 C C . ILE A 1 107 ? 24.610 37.688 30.023 1.00 33.54 104 ILE A C 1
ATOM 819 O O . ILE A 1 107 ? 23.373 37.629 30.008 1.00 33.12 104 ILE A O 1
ATOM 824 N N . GLU A 1 108 ? 25.399 36.622 30.165 1.00 34.13 105 GLU A N 1
ATOM 825 C CA . GLU A 1 108 ? 24.859 35.281 30.372 1.00 35.40 105 GLU A CA 1
ATOM 826 C C . GLU A 1 108 ? 24.071 35.175 31.673 1.00 35.51 105 GLU A C 1
ATOM 827 O O . GLU A 1 108 ? 23.026 34.509 31.704 1.00 35.85 105 GLU A O 1
ATOM 833 N N . HIS A 1 109 ? 24.567 35.816 32.738 1.00 35.24 106 HIS A N 1
ATOM 834 C CA . HIS A 1 109 ? 23.858 35.838 34.019 1.00 35.29 106 HIS A CA 1
ATOM 835 C C . HIS A 1 109 ? 22.520 36.545 33.901 1.00 35.92 106 HIS A C 1
ATOM 836 O O . HIS A 1 109 ? 21.533 36.111 34.484 1.00 36.23 106 HIS A O 1
ATOM 843 N N . ILE A 1 110 ? 22.481 37.639 33.148 1.00 36.61 107 ILE A N 1
ATOM 844 C CA . ILE A 1 110 ? 21.225 38.372 32.929 1.00 37.18 107 ILE A CA 1
ATOM 845 C C . ILE A 1 110 ? 20.236 37.528 32.098 1.00 37.59 107 ILE A C 1
ATOM 846 O O . ILE A 1 110 ? 19.045 37.480 32.398 1.00 37.68 107 ILE A O 1
ATOM 851 N N . LYS A 1 111 ? 20.759 36.846 31.080 1.00 37.94 108 LYS A N 1
ATOM 852 C CA . LYS A 1 111 ? 19.989 35.942 30.230 1.00 37.99 108 LYS A CA 1
ATOM 853 C C . LYS A 1 111 ? 19.404 34.761 31.015 1.00 37.78 108 LYS A C 1
ATOM 854 O O . LYS A 1 111 ? 18.313 34.282 30.719 1.00 37.98 108 LYS A O 1
ATOM 860 N N . ASN A 1 112 ? 20.136 34.300 32.021 1.00 37.07 109 ASN A N 1
ATOM 861 C CA . ASN A 1 112 ? 19.698 33.181 32.830 1.00 36.17 109 ASN A CA 1
ATOM 862 C C . ASN A 1 112 ? 18.847 33.579 34.025 1.00 35.40 109 ASN A C 1
ATOM 863 O O . ASN A 1 112 ? 18.398 32.724 34.773 1.00 36.04 109 ASN A O 1
ATOM 868 N N . GLY A 1 113 ? 18.618 34.876 34.188 1.00 34.64 110 GLY A N 1
ATOM 869 C CA . GLY A 1 113 ? 17.695 35.390 35.192 1.00 33.20 110 GLY A CA 1
ATOM 870 C C . GLY A 1 113 ? 18.314 35.578 36.556 1.00 32.73 110 GLY A C 1
ATOM 871 O O . GLY A 1 113 ? 17.593 35.864 37.511 1.00 32.82 110 GLY A O 1
ATOM 872 N N . VAL A 1 114 ? 19.638 35.416 36.653 1.00 32.10 111 VAL A N 1
ATOM 873 C CA . VAL A 1 114 ? 20.370 35.633 37.915 1.00 31.94 111 VAL A CA 1
ATOM 874 C C . VAL A 1 114 ? 20.262 37.077 38.409 1.00 32.51 111 VAL A C 1
ATOM 875 O O . VAL A 1 114 ? 20.223 37.317 39.619 1.00 32.71 111 VAL A O 1
ATOM 879 N N . VAL A 1 115 ? 20.213 38.023 37.462 1.00 32.98 112 VAL A N 1
ATOM 880 C CA . VAL A 1 115 ? 20.109 39.452 37.748 1.00 33.03 112 VAL A CA 1
ATOM 881 C C . VAL A 1 115 ? 18.960 40.060 36.947 1.00 33.17 112 VAL A C 1
ATOM 882 O O . VAL A 1 115 ? 18.912 39.916 35.729 1.00 32.81 112 VAL A O 1
ATOM 886 N N . ARG A 1 116 ? 18.049 40.746 37.633 1.00 33.48 113 ARG A N 1
ATOM 887 C CA . ARG A 1 116 ? 16.913 41.405 36.971 1.00 34.61 113 ARG A CA 1
ATOM 888 C C . ARG A 1 116 ? 16.984 42.948 36.922 1.00 33.72 113 ARG A C 1
ATOM 889 O O . ARG A 1 116 ? 16.247 43.563 36.141 1.00 34.02 1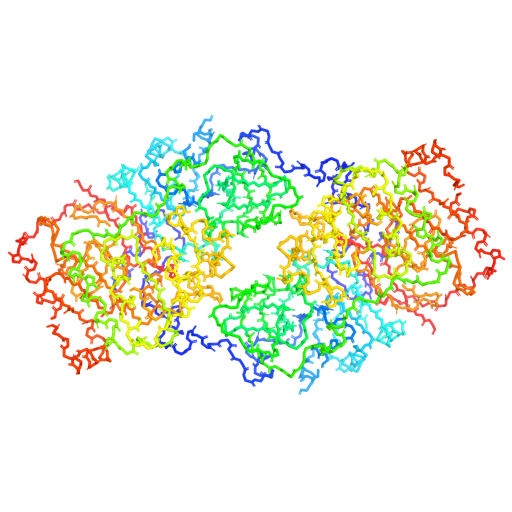13 ARG A O 1
ATOM 897 N N . GLN A 1 117 ? 17.855 43.548 37.743 1.00 32.64 114 GLN A N 1
ATOM 898 C CA . GLN A 1 117 ? 17.985 45.002 37.873 1.00 31.65 114 GLN A CA 1
ATOM 899 C C . GLN A 1 117 ? 19.453 45.404 38.038 1.00 31.49 114 GLN A C 1
ATOM 900 O O . GLN A 1 117 ? 20.223 44.748 38.754 1.00 31.85 114 GLN A O 1
ATOM 906 N N . ILE A 1 118 ? 19.849 46.476 37.363 1.00 30.27 115 ILE A N 1
ATOM 907 C CA . ILE A 1 118 ? 21.196 46.990 37.492 1.00 29.30 115 ILE A CA 1
ATOM 908 C C . ILE A 1 118 ? 21.039 48.451 37.880 1.00 29.25 115 ILE A C 1
ATOM 909 O O . ILE A 1 118 ? 20.228 49.166 37.267 1.00 29.79 115 ILE A O 1
ATOM 914 N N . TYR A 1 119 ? 21.736 48.857 38.946 1.00 27.96 116 TYR A N 1
ATOM 915 C CA . TYR A 1 119 ? 22.019 50.254 39.235 1.00 27.70 116 TYR A CA 1
ATOM 916 C C . TYR A 1 119 ? 23.545 50.438 39.085 1.00 27.28 116 TYR A C 1
ATOM 917 O O . TYR A 1 119 ? 24.296 49.704 39.714 1.00 26.00 116 TYR A O 1
ATOM 926 N N . THR A 1 120 ? 23.993 51.405 38.281 1.00 27.38 117 THR A N 1
ATOM 927 C CA . THR A 1 120 ? 25.438 51.608 38.020 1.00 28.78 117 THR A CA 1
ATOM 928 C C . THR A 1 120 ? 25.723 53.022 37.557 1.00 29.71 117 THR A C 1
ATOM 929 O O . THR A 1 120 ? 24.820 53.715 37.117 1.00 30.96 117 THR A O 1
ATOM 933 N N . SER A 1 121 ? 26.971 53.452 37.656 1.00 31.17 118 SER A N 1
ATOM 934 C CA . SER A 1 121 ? 27.382 54.732 37.100 1.00 33.54 118 SER A CA 1
ATOM 935 C C . SER A 1 121 ? 28.115 54.596 35.752 1.00 34.42 118 SER A C 1
ATOM 936 O O . SER A 1 121 ? 28.243 55.581 35.028 1.00 35.30 118 SER A O 1
ATOM 939 N N . GLY A 1 122 ? 28.587 53.391 35.424 1.00 34.89 119 GLY A N 1
ATOM 940 C CA . GLY A 1 122 ? 29.225 53.110 34.148 1.00 35.67 119 GLY A CA 1
ATOM 941 C C . GLY A 1 122 ? 28.765 51.803 33.521 1.00 36.80 119 GLY A C 1
ATOM 942 O O . GLY A 1 122 ? 28.504 50.816 34.199 1.00 36.92 119 GLY A O 1
ATOM 943 N N . LEU A 1 123 ? 28.647 51.809 32.209 1.00 37.95 120 LEU A N 1
ATOM 944 C CA . LEU A 1 123 ? 28.326 50.616 31.441 1.00 39.37 120 LEU A CA 1
ATOM 945 C C . LEU A 1 123 ? 29.129 50.682 30.150 1.00 39.94 120 LEU A C 1
ATOM 946 O O . LEU A 1 123 ? 28.869 51.551 29.324 1.00 40.11 120 LEU A O 1
ATOM 951 N N . ARG A 1 124 ? 30.119 49.807 29.995 1.00 40.48 121 ARG A N 1
ATOM 952 C CA . ARG A 1 124 ? 30.836 49.712 28.725 1.00 41.08 121 ARG A CA 1
ATOM 953 C C . ARG A 1 124 ? 31.061 48.308 28.214 1.00 40.89 121 ARG A C 1
ATOM 954 O O . ARG A 1 124 ? 30.487 47.360 28.732 1.00 40.88 121 ARG A O 1
ATOM 962 N N . GLY A 1 125 ? 31.879 48.193 27.168 1.00 40.95 122 GLY A N 1
ATOM 963 C CA . GLY A 1 125 ? 32.226 46.897 26.581 1.00 40.92 122 GLY A CA 1
ATOM 964 C C . GLY A 1 125 ? 31.027 46.224 25.965 1.00 40.65 122 GLY A C 1
ATOM 965 O O . GLY A 1 125 ? 30.097 46.912 25.530 1.00 41.07 122 GLY A O 1
ATOM 966 N N . LYS A 1 126 ? 31.049 44.890 25.929 1.00 40.30 123 LYS A N 1
ATOM 967 C CA . LYS A 1 126 ? 29.990 44.092 25.278 1.00 40.60 123 LYS A CA 1
ATOM 968 C C . LYS A 1 126 ? 28.657 44.185 26.015 1.00 39.06 123 LYS A C 1
ATOM 969 O O . LYS A 1 126 ? 27.599 44.116 25.404 1.00 39.23 123 LYS A O 1
ATOM 975 N N . LEU A 1 127 ? 28.733 44.354 27.329 1.00 38.09 124 LEU A N 1
ATOM 976 C CA . LEU A 1 127 ? 27.563 44.498 28.181 1.00 36.67 124 LEU A CA 1
ATOM 977 C C . LEU A 1 127 ? 26.720 45.731 27.847 1.00 36.32 124 LEU A C 1
ATOM 978 O O . LEU A 1 127 ? 25.492 45.639 27.812 1.00 35.95 124 LEU A O 1
ATOM 983 N N . GLY A 1 128 ? 27.375 46.871 27.609 1.00 35.83 125 GLY A N 1
ATOM 984 C CA . GLY A 1 128 ? 26.693 48.071 27.143 1.00 35.61 125 GLY A CA 1
ATOM 985 C C . GLY A 1 128 ? 26.040 47.857 25.788 1.00 35.83 125 GLY A C 1
ATOM 986 O O . GLY A 1 128 ? 24.910 48.277 25.564 1.00 35.86 125 GLY A O 1
ATOM 987 N N . GLU A 1 129 ? 26.757 47.204 24.881 1.00 36.03 126 GLU A N 1
ATOM 988 C CA . GLU A 1 129 ? 26.226 46.838 23.572 1.00 36.97 126 GLU A CA 1
ATOM 989 C C . GLU A 1 129 ? 24.950 45.985 23.681 1.00 36.27 126 GLU A C 1
ATOM 990 O O . GLU A 1 129 ? 23.960 46.244 22.999 1.00 35.82 126 GLU A O 1
ATOM 996 N N . GLU A 1 130 ? 24.979 44.979 24.555 1.00 35.72 127 GLU A N 1
ATOM 997 C CA . GLU A 1 130 ? 23.828 44.112 24.772 1.00 35.51 127 GLU A CA 1
ATOM 998 C C . GLU A 1 130 ? 22.652 44.800 25.456 1.00 34.48 127 GLU A C 1
ATOM 999 O O . GLU A 1 130 ? 21.519 44.559 25.092 1.00 34.54 127 GLU A O 1
ATOM 1005 N N . ILE A 1 131 ? 22.910 45.654 26.437 1.00 34.25 128 ILE A N 1
ATOM 1006 C CA . ILE A 1 131 ? 21.838 46.477 27.023 1.00 34.12 128 ILE A CA 1
ATOM 1007 C C . ILE A 1 131 ? 21.150 47.384 25.988 1.00 33.95 128 ILE A C 1
ATOM 1008 O O . ILE A 1 131 ? 19.932 47.514 26.007 1.00 33.77 128 ILE A O 1
ATOM 1013 N N . SER A 1 132 ? 21.928 47.995 25.093 1.00 34.20 129 SER A N 1
ATOM 1014 C CA . SER A 1 132 ? 21.389 48.842 24.008 1.00 34.50 129 SER A CA 1
ATOM 1015 C C . SER A 1 132 ? 20.573 48.086 22.960 1.00 34.81 129 SER A C 1
ATOM 1016 O O . SER A 1 132 ? 19.665 48.655 22.361 1.00 35.06 129 SER A O 1
ATOM 1019 N N . ALA A 1 133 ? 20.915 46.816 22.740 1.00 35.38 130 ALA A N 1
ATOM 1020 C CA . ALA A 1 133 ? 20.169 45.922 21.858 1.00 35.57 130 ALA A CA 1
ATOM 1021 C C . ALA A 1 133 ? 18.914 45.406 22.550 1.00 36.19 130 ALA A C 1
ATOM 1022 O O . ALA A 1 133 ? 17.981 44.984 21.899 1.00 36.39 130 ALA A O 1
ATOM 1024 N N . GLY A 1 134 ? 18.883 45.451 23.872 1.00 37.08 131 GLY A N 1
ATOM 1025 C CA . GLY A 1 134 ? 17.667 45.136 24.603 1.00 38.17 131 GLY A CA 1
ATOM 1026 C C . GLY A 1 134 ? 17.745 43.858 25.420 1.00 39.30 131 GLY A C 1
ATOM 1027 O O . GLY A 1 134 ? 16.806 43.075 25.425 1.00 39.46 131 GLY A O 1
ATOM 1028 N N . LEU A 1 135 ? 18.853 43.670 26.133 1.00 40.16 132 LEU A N 1
ATOM 1029 C CA . LEU A 1 135 ? 19.091 42.472 26.934 1.00 41.21 132 LEU A CA 1
ATOM 1030 C C . LEU A 1 135 ? 18.121 42.274 28.104 1.00 42.47 132 LEU A C 1
ATOM 1031 O O . LEU A 1 135 ? 17.850 41.137 28.485 1.00 42.45 132 LEU A O 1
ATOM 1044 N N . GLU A 1 137 ? 14.379 43.441 30.286 1.00 43.90 134 GLU A N 1
ATOM 1045 C CA . GLU A 1 137 ? 13.088 44.102 30.430 1.00 42.90 134 GLU A CA 1
ATOM 1046 C C . GLU A 1 137 ? 13.177 45.375 31.305 1.00 41.10 134 GLU A C 1
ATOM 1047 O O . GLU A 1 137 ? 12.722 46.441 30.894 1.00 40.56 134 GLU A O 1
ATOM 1053 N N . ASN A 1 138 ? 13.763 45.264 32.499 1.00 39.37 135 ASN A N 1
ATOM 1054 C CA . ASN A 1 138 ? 13.948 46.441 33.383 1.00 37.59 135 ASN A CA 1
ATOM 1055 C C . ASN A 1 138 ? 15.037 47.409 32.912 1.00 36.08 135 ASN A C 1
ATOM 1056 O O . ASN A 1 138 ? 16.160 46.993 32.646 1.00 35.51 135 ASN A O 1
ATOM 1061 N N . PRO A 1 139 ? 14.695 48.709 32.782 1.00 34.74 136 PRO A N 1
ATOM 1062 C CA . PRO A 1 139 ? 15.708 49.701 32.435 1.00 33.03 136 PRO A CA 1
ATOM 1063 C C . PRO A 1 139 ? 16.766 49.829 33.535 1.00 32.03 136 PRO A C 1
ATOM 1064 O O . PRO A 1 139 ? 16.426 49.841 34.726 1.00 31.51 136 PRO A O 1
ATOM 1068 N N . VAL A 1 140 ? 18.034 49.907 33.121 1.00 30.65 137 VAL A N 1
ATOM 1069 C CA . VAL A 1 140 ? 19.143 50.169 34.018 1.00 28.96 137 VAL A CA 1
ATOM 1070 C C . VAL A 1 140 ? 18.909 51.557 34.598 1.00 28.60 137 VAL A C 1
ATOM 1071 O O . VAL A 1 140 ? 18.491 52.460 33.882 1.00 28.02 137 VAL A O 1
ATOM 1075 N N . GLN A 1 141 ? 19.148 51.704 35.904 1.00 28.01 138 GLN A N 1
ATOM 1076 C CA . GLN A 1 141 ? 19.146 52.997 36.578 1.00 27.24 138 GLN A CA 1
ATOM 1077 C C . GLN A 1 141 ? 20.595 53.494 36.591 1.00 27.37 138 GLN A C 1
ATOM 1078 O O . GLN A 1 141 ? 21.457 52.865 37.215 1.00 27.22 138 GLN A O 1
ATOM 1084 N N . ILE A 1 142 ? 20.862 54.597 35.887 1.00 27.08 139 ILE A N 1
ATOM 1085 C CA . ILE A 1 142 ? 22.221 55.147 35.796 1.00 26.86 139 ILE A CA 1
ATOM 1086 C C . ILE A 1 142 ? 22.344 56.364 36.704 1.00 26.80 139 ILE A C 1
ATOM 1087 O O . ILE A 1 142 ? 21.526 57.283 36.621 1.00 26.99 139 ILE A O 1
ATOM 1092 N N . HIS A 1 143 ? 23.324 56.340 37.608 1.00 25.99 140 HIS A N 1
ATOM 1093 C CA . HIS A 1 143 ? 23.467 57.400 38.603 1.00 26.09 140 HIS A CA 1
ATOM 1094 C C . HIS A 1 143 ? 24.868 57.988 38.593 1.00 26.42 140 HIS A C 1
ATOM 1095 O O . HIS A 1 143 ? 25.834 57.305 38.194 1.00 26.30 140 HIS A O 1
ATOM 1102 N N . SER A 1 144 ? 24.996 59.238 39.044 1.00 26.29 141 SER A N 1
ATOM 1103 C CA . SER A 1 144 ? 26.332 59.792 39.267 1.00 26.29 141 SER A CA 1
ATOM 1104 C C . SER A 1 144 ? 26.927 59.056 40.447 1.00 26.23 141 SER A C 1
ATOM 1105 O O . SER A 1 144 ? 26.213 58.327 41.153 1.00 26.56 141 SER A O 1
ATOM 1108 N N . HIS A 1 145 ? 28.226 59.209 40.654 1.00 25.89 142 HIS A N 1
ATOM 1109 C CA . HIS A 1 145 ? 28.875 58.637 41.829 1.00 25.65 142 HIS A CA 1
ATOM 1110 C C . HIS A 1 145 ? 28.255 59.111 43.132 1.00 26.24 142 HIS A C 1
ATOM 1111 O O . HIS A 1 145 ? 28.013 58.314 44.063 1.00 27.21 142 HIS A O 1
ATOM 1118 N N . GLY A 1 146 ? 28.018 60.416 43.212 1.00 26.22 143 GLY A N 1
ATOM 1119 C CA . GLY A 1 146 ? 27.374 61.004 44.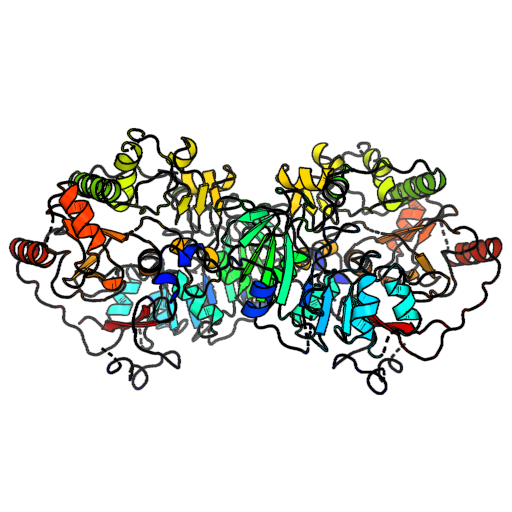372 1.00 25.79 143 GLY A CA 1
ATOM 1120 C C . GLY A 1 146 ? 25.897 60.686 44.408 1.00 25.69 143 GLY A C 1
ATOM 1121 O O . GLY A 1 146 ? 25.324 60.637 45.469 1.00 26.06 143 GLY A O 1
ATOM 1122 N N . GLY A 1 147 ? 25.275 60.474 43.249 1.00 25.96 144 GLY A N 1
ATOM 1123 C CA . GLY A 1 147 ? 23.866 60.126 43.196 1.00 26.48 144 GLY A CA 1
ATOM 1124 C C . GLY A 1 147 ? 23.600 58.748 43.786 1.00 27.10 144 GLY A C 1
ATOM 1125 O O . GLY A 1 147 ? 22.545 58.508 44.365 1.00 27.24 144 GLY A O 1
ATOM 1126 N N . ARG A 1 148 ? 24.565 57.844 43.641 1.00 26.77 145 ARG A N 1
ATOM 1127 C CA . ARG A 1 148 ? 24.481 56.527 44.232 1.00 27.29 145 ARG A CA 1
ATOM 1128 C C . ARG A 1 148 ? 24.273 56.605 45.747 1.00 28.16 145 ARG A C 1
ATOM 1129 O O . ARG A 1 148 ? 23.348 55.991 46.291 1.00 28.27 145 ARG A O 1
ATOM 1137 N N . VAL A 1 149 ? 25.142 57.359 46.422 1.00 28.40 146 VAL A N 1
ATOM 1138 C CA . VAL A 1 149 ? 25.060 57.520 47.859 1.00 28.58 146 VAL A CA 1
ATOM 1139 C C . VAL A 1 149 ? 23.697 58.041 48.312 1.00 29.26 146 VAL A C 1
ATOM 1140 O O . VAL A 1 149 ? 23.128 57.538 49.276 1.00 29.11 146 VAL A O 1
ATOM 1144 N N . LYS A 1 150 ? 23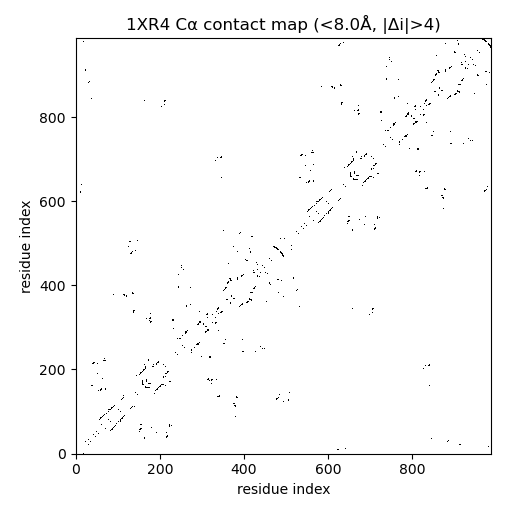.178 59.041 47.606 1.00 30.53 147 LYS A N 1
ATOM 1145 C CA . LYS A 1 150 ? 21.876 59.618 47.918 1.00 31.16 147 LYS A CA 1
ATOM 1146 C C . LYS A 1 150 ? 20.721 58.610 47.783 1.00 31.55 147 LYS A C 1
ATOM 1147 O O . LYS A 1 150 ? 19.828 58.590 48.631 1.00 31.86 147 LYS A O 1
ATOM 1153 N N . LEU A 1 151 ? 20.715 57.809 46.709 1.00 31.74 148 LEU A N 1
ATOM 1154 C CA . LEU A 1 151 ? 19.727 56.725 46.538 1.00 31.71 148 LEU A CA 1
ATOM 1155 C C . LEU A 1 151 ? 19.750 55.700 47.675 1.00 31.70 148 LEU A C 1
ATOM 1156 O O . LEU A 1 151 ? 18.717 55.145 48.042 1.00 31.81 148 LEU A O 1
ATOM 1161 N N . ILE A 1 152 ? 20.941 55.443 48.209 1.00 32.04 149 ILE A N 1
ATOM 1162 C CA . ILE A 1 152 ? 21.142 54.500 49.295 1.00 31.85 149 ILE A CA 1
ATOM 1163 C C . ILE A 1 152 ? 20.560 55.052 50.593 1.00 32.97 149 ILE A C 1
ATOM 1164 O O . ILE A 1 152 ? 19.746 54.390 51.253 1.00 33.65 149 ILE A O 1
ATOM 1169 N N . GLN A 1 153 ? 20.953 56.275 50.933 1.00 33.49 150 GLN A N 1
ATOM 1170 C CA . GLN A 1 153 ? 20.452 56.973 52.113 1.00 33.98 150 GLN A CA 1
ATOM 1171 C C . GLN A 1 153 ? 18.947 57.185 52.051 1.00 34.67 150 GLN A C 1
ATOM 1172 O O . GLN A 1 153 ? 18.274 57.243 53.082 1.00 34.37 150 GLN A O 1
ATOM 1178 N N . SER A 1 154 ? 18.413 57.328 50.842 1.00 35.42 151 SER A N 1
ATOM 1179 C CA . SER A 1 154 ? 16.990 57.634 50.704 1.00 36.40 151 SER A CA 1
ATOM 1180 C C . SER A 1 154 ? 16.121 56.378 50.831 1.00 36.46 151 SER A C 1
ATOM 1181 O O . SER A 1 154 ? 14.905 56.465 50.820 1.00 36.84 151 SER A O 1
ATOM 1184 N N . GLY A 1 155 ? 16.752 55.215 50.933 1.00 36.36 152 GLY A N 1
ATOM 1185 C CA . GLY A 1 155 ? 16.006 53.978 51.013 1.00 35.93 152 GLY A CA 1
ATOM 1186 C C . GLY A 1 155 ? 15.551 53.409 49.686 1.00 35.71 152 GLY A C 1
ATOM 1187 O O . GLY A 1 155 ? 14.934 52.345 49.652 1.00 36.36 152 GLY A O 1
ATOM 1188 N N . GLU A 1 156 ? 15.835 54.092 48.581 1.00 35.10 153 GLU A N 1
ATOM 1189 C CA . GLU A 1 156 ? 15.484 53.532 47.275 1.00 34.24 153 GLU A CA 1
ATOM 1190 C C . GLU A 1 156 ? 16.381 52.338 46.919 1.00 34.16 153 GLU A C 1
ATOM 1191 O O . GLU A 1 156 ? 15.887 51.280 46.492 1.00 34.15 153 GLU A O 1
ATOM 1197 N N . LEU A 1 157 ? 17.693 52.514 47.085 1.00 33.52 154 LEU A N 1
ATOM 1198 C CA . LEU A 1 157 ? 18.639 51.443 46.853 1.00 32.83 154 LEU A CA 1
ATOM 1199 C C . LEU A 1 157 ? 19.116 50.921 48.209 1.00 33.46 154 LEU A C 1
ATOM 1200 O O . LEU A 1 157 ? 19.924 51.558 48.865 1.00 33.75 154 LEU A O 1
ATOM 1205 N N . ASN A 1 158 ? 18.579 49.770 48.629 1.00 33.96 155 ASN A N 1
ATOM 1206 C CA . ASN A 1 158 ? 18.897 49.126 49.902 1.00 33.34 155 ASN A CA 1
ATOM 1207 C C . ASN A 1 158 ? 19.747 47.908 49.650 1.00 32.41 155 ASN A C 1
ATOM 1208 O O . ASN A 1 158 ? 19.288 46.932 49.051 1.00 32.30 155 ASN A O 1
ATOM 1213 N N . ILE A 1 159 ? 20.995 47.967 50.102 1.00 30.80 156 ILE A N 1
ATOM 1214 C CA . ILE A 1 159 ? 21.918 46.885 49.868 1.00 28.92 156 ILE A CA 1
ATOM 1215 C C . ILE A 1 159 ? 21.819 45.871 51.000 1.00 28.18 156 ILE A C 1
ATOM 1216 O O . ILE A 1 159 ? 21.977 46.198 52.185 1.00 26.75 156 ILE A O 1
ATOM 1221 N N . ASP A 1 160 ? 21.522 44.637 50.604 1.00 27.70 157 ASP A N 1
ATOM 1222 C CA . ASP A 1 160 ? 21.454 43.516 51.521 1.00 27.58 157 ASP A CA 1
ATOM 1223 C C . ASP A 1 160 ? 22.845 42.955 51.810 1.00 27.02 157 ASP A C 1
ATOM 1224 O O . ASP A 1 160 ? 23.187 42.768 52.965 1.00 26.75 157 ASP A O 1
ATOM 1229 N N . VAL A 1 161 ? 23.636 42.705 50.768 1.00 26.44 158 VAL A N 1
ATOM 1230 C CA . VAL A 1 161 ? 24.997 42.168 50.931 1.00 26.40 158 VAL A CA 1
ATOM 1231 C C . VAL A 1 161 ? 26.043 42.916 50.083 1.00 25.87 158 VAL A C 1
ATOM 1232 O O . VAL A 1 161 ? 25.936 42.985 48.861 1.00 25.75 158 VAL A O 1
ATOM 1236 N N . ALA A 1 162 ? 27.043 43.488 50.738 1.00 25.45 159 ALA A N 1
ATOM 1237 C CA . ALA A 1 162 ? 28.167 44.073 50.016 1.00 25.32 159 ALA A CA 1
ATOM 1238 C C . ALA A 1 162 ? 29.318 43.078 49.877 1.00 24.82 159 ALA A C 1
ATOM 1239 O O . ALA A 1 162 ? 29.728 42.462 50.848 1.00 24.80 159 ALA A O 1
ATOM 1241 N N . PHE A 1 163 ? 29.820 42.927 48.654 1.00 25.29 160 PHE A N 1
ATOM 1242 C CA . PHE A 1 163 ? 31.005 42.106 48.372 1.00 25.36 160 PHE A CA 1
ATOM 1243 C C . PHE A 1 163 ? 32.178 43.010 48.056 1.00 26.01 160 PHE A C 1
ATOM 1244 O O . PHE A 1 163 ? 32.343 43.472 46.921 1.00 25.85 160 PHE A O 1
ATOM 1252 N N . LEU A 1 164 ? 32.995 43.284 49.070 1.00 26.79 161 LEU A N 1
ATOM 1253 C CA . LEU A 1 164 ? 34.048 44.278 48.908 1.00 26.50 161 LEU A CA 1
ATOM 1254 C C . LEU A 1 164 ? 35.439 43.653 48.861 1.00 26.77 161 LEU A C 1
ATOM 1255 O O . LEU A 1 164 ? 35.955 43.181 49.866 1.00 27.12 161 LEU A O 1
ATOM 1260 N N . GLY A 1 165 ? 36.038 43.647 47.674 1.00 26.88 162 GLY A N 1
ATOM 1261 C CA . GLY A 1 165 ? 37.399 43.185 47.506 1.00 26.89 162 GLY A CA 1
ATOM 1262 C C . GLY A 1 165 ? 38.388 44.161 48.117 1.00 27.74 162 GLY A C 1
ATOM 1263 O O . GLY A 1 165 ? 38.276 45.380 47.921 1.00 28.45 162 GLY A O 1
ATOM 1264 N N . VAL A 1 166 ? 39.360 43.629 48.855 1.00 27.66 163 VAL A N 1
ATOM 1265 C CA . VAL A 1 166 ? 40.391 44.430 49.523 1.00 27.50 163 VAL A CA 1
ATOM 1266 C C . VAL A 1 166 ? 41.706 43.639 49.400 1.00 28.14 163 VAL A C 1
ATOM 1267 O O . VAL A 1 166 ? 41.678 42.414 49.379 1.00 29.24 163 VAL A O 1
ATOM 1271 N N . PRO A 1 167 ? 42.855 44.317 49.269 1.00 28.05 164 PRO A N 1
ATOM 1272 C CA . PRO A 1 167 ? 44.091 43.548 49.165 1.00 27.90 164 PRO A CA 1
ATOM 1273 C C . PRO A 1 167 ? 44.662 43.009 50.481 1.00 28.18 164 PRO A C 1
ATOM 1274 O O . PRO A 1 167 ? 45.430 42.058 50.465 1.00 28.22 164 PRO A O 1
ATOM 1278 N N . CYS A 1 168 ? 44.320 43.626 51.605 1.00 28.81 165 CYS A N 1
ATOM 1279 C CA . CYS A 1 168 ? 44.752 43.134 52.909 1.00 29.10 165 CYS A CA 1
ATOM 1280 C C . CYS A 1 168 ? 43.721 43.429 53.984 1.00 29.26 165 CYS A C 1
ATOM 1281 O O . CYS A 1 168 ? 42.994 44.416 53.913 1.00 28.93 165 CYS A O 1
ATOM 1284 N N . CYS A 1 169 ? 43.702 42.574 55.000 1.00 30.12 166 CYS A N 1
ATOM 1285 C CA . CYS A 1 169 ? 42.691 42.597 56.031 1.00 30.01 166 CYS A CA 1
ATOM 1286 C C . CYS A 1 169 ? 43.233 41.923 57.281 1.00 30.34 166 CYS A C 1
ATOM 1287 O O . CYS A 1 169 ? 44.073 41.019 57.199 1.00 30.49 166 CYS A O 1
ATOM 1290 N N . ASP A 1 170 ? 42.769 42.366 58.442 1.00 30.19 167 ASP A N 1
ATOM 1291 C CA . ASP A 1 170 ? 42.921 41.563 59.627 1.00 30.09 167 ASP A CA 1
ATOM 1292 C C . ASP A 1 170 ? 41.647 40.749 59.880 1.00 30.07 167 ASP A C 1
ATOM 1293 O O . ASP A 1 170 ? 40.606 40.959 59.237 1.00 29.11 167 ASP A O 1
ATOM 1298 N N . GLU A 1 171 ? 41.794 39.815 60.818 1.00 30.25 168 GLU A N 1
ATOM 1299 C CA . GLU A 1 171 ? 40.779 38.899 61.325 1.00 30.64 168 GLU A CA 1
ATOM 1300 C C . GLU A 1 171 ? 39.453 39.568 61.723 1.00 29.81 168 GLU A C 1
ATOM 1301 O O . GLU A 1 171 ? 38.378 38.950 61.669 1.00 29.76 168 GLU A O 1
ATOM 1307 N N . PHE A 1 172 ? 39.539 40.836 62.115 1.00 28.69 169 PHE A N 1
ATOM 1308 C CA . PHE A 1 172 ? 38.389 41.561 62.628 1.00 27.99 169 PHE A CA 1
ATOM 1309 C C . PHE A 1 172 ? 37.712 42.437 61.574 1.00 27.52 169 PHE A C 1
ATOM 1310 O O . PHE A 1 172 ? 36.600 42.936 61.790 1.00 27.17 169 PHE A O 1
ATOM 1318 N N . GLY A 1 173 ? 38.399 42.633 60.454 1.00 26.49 170 GLY A N 1
ATOM 1319 C CA . GLY A 1 173 ? 37.808 43.305 59.318 1.00 26.03 170 GLY A CA 1
ATOM 1320 C C . GLY A 1 173 ? 38.358 44.669 59.001 1.00 25.73 170 GLY A C 1
ATOM 1321 O O . GLY A 1 173 ? 37.767 45.380 58.186 1.00 26.30 170 GLY A O 1
ATOM 1322 N N . ASN A 1 174 ? 39.462 45.057 59.640 1.00 25.05 171 ASN A N 1
ATOM 1323 C CA . ASN A 1 174 ? 40.129 46.298 59.300 1.00 24.83 171 ASN A CA 1
ATOM 1324 C C . ASN A 1 174 ? 40.952 46.097 58.060 1.00 24.51 171 ASN A C 1
ATOM 1325 O O . ASN 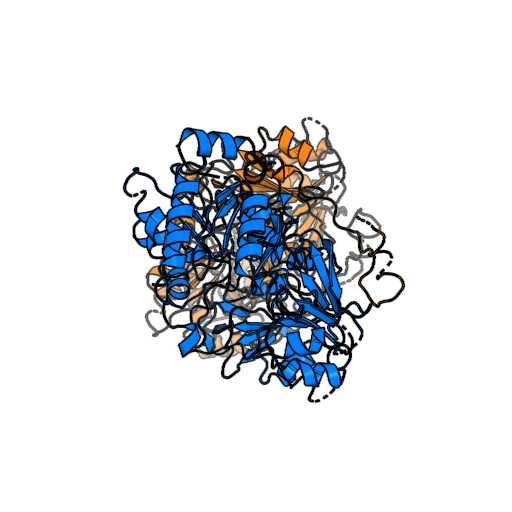A 1 174 ? 41.890 45.316 58.060 1.00 24.90 171 ASN A O 1
ATOM 1330 N N . ALA A 1 175 ? 40.583 46.809 57.001 1.00 24.50 172 ALA A N 1
ATOM 1331 C CA . ALA A 1 175 ? 41.165 46.649 55.674 1.00 23.95 172 ALA A CA 1
ATOM 1332 C C . ALA A 1 175 ? 41.689 47.954 55.075 1.00 24.79 172 ALA A C 1
ATOM 1333 O O . ALA A 1 175 ? 41.251 49.054 55.435 1.00 25.62 172 ALA A O 1
ATOM 1335 N N . ASN A 1 176 ? 42.639 47.841 54.156 1.00 25.01 173 ASN A N 1
ATOM 1336 C CA . ASN A 1 176 ? 43.012 48.983 53.361 1.00 25.81 173 ASN A CA 1
ATOM 1337 C C . ASN A 1 176 ? 43.532 48.540 52.015 1.00 26.19 173 ASN A C 1
ATOM 1338 O O . ASN A 1 176 ? 43.543 47.354 51.743 1.00 26.75 173 ASN A O 1
ATOM 1343 N N . GLY A 1 177 ? 43.941 49.491 51.177 1.00 26.74 174 GLY A N 1
ATOM 1344 C CA . GLY A 1 177 ? 44.443 49.171 49.854 1.00 27.44 174 GLY A CA 1
ATOM 1345 C C . GLY A 1 177 ? 45.931 49.397 49.668 1.00 28.01 174 GLY A C 1
ATOM 1346 O O . GLY A 1 177 ? 46.363 49.661 48.546 1.00 28.01 174 GLY A O 1
ATOM 1347 N N . PHE A 1 178 ? 46.718 49.266 50.752 1.00 28.44 175 PHE A N 1
ATOM 1348 C CA . PHE A 1 178 ? 48.147 49.650 50.751 1.00 28.27 175 PHE A CA 1
ATOM 1349 C C . PHE A 1 178 ? 49.089 48.476 50.882 1.00 29.11 175 PHE A C 1
ATOM 1350 O O . PHE A 1 178 ? 50.302 48.601 50.660 1.00 28.89 175 PHE A O 1
ATOM 1358 N N . SER A 1 179 ? 48.526 47.343 51.272 1.00 29.73 176 SER A N 1
ATOM 1359 C CA . SER A 1 179 ? 49.271 46.119 51.388 1.00 30.92 176 SER A CA 1
ATOM 1360 C C . SER A 1 179 ? 48.530 45.006 50.652 1.00 31.15 176 SER A C 1
ATOM 1361 O O . SER A 1 179 ? 47.405 45.215 50.183 1.00 31.76 176 SER A O 1
ATOM 1364 N N . GLY A 1 180 ? 49.181 43.860 50.486 1.00 31.00 177 GLY A N 1
ATOM 1365 C CA . GLY A 1 180 ? 48.640 42.766 49.677 1.00 31.18 177 GLY A CA 1
ATOM 1366 C C . GLY A 1 180 ? 49.169 42.796 48.256 1.00 31.36 177 GLY A C 1
ATOM 1367 O O . GLY A 1 180 ? 50.221 43.366 47.993 1.00 31.53 177 GLY A O 1
ATOM 1368 N N . LYS A 1 181 ? 48.427 42.204 47.324 1.00 31.51 178 LYS A N 1
ATOM 1369 C CA . LYS A 1 181 ? 48.845 42.188 45.913 1.00 31.19 178 LYS A CA 1
ATOM 1370 C C . LYS A 1 181 ? 48.294 43.383 45.114 1.00 30.94 178 LYS A C 1
ATOM 1371 O O . LYS A 1 181 ? 49.067 44.180 44.580 1.00 31.00 178 LYS A O 1
ATOM 1377 N N . SER A 1 182 ? 46.963 43.473 45.035 1.00 30.28 179 SER A N 1
ATOM 1378 C CA . SER A 1 182 ? 46.248 44.502 44.296 1.00 29.93 179 SER A CA 1
ATOM 1379 C C . SER A 1 182 ? 46.089 45.812 45.111 1.00 30.04 179 SER A C 1
ATOM 1380 O O . SER A 1 182 ? 44.994 46.169 45.567 1.00 29.57 179 SER A O 1
ATOM 1383 N N . ARG A 1 183 ? 47.201 46.521 45.280 1.00 30.08 180 ARG A N 1
ATOM 1384 C CA . ARG A 1 183 ? 47.262 47.706 46.124 1.00 30.34 180 ARG A CA 1
ATOM 1385 C C . ARG A 1 183 ? 46.709 48.891 45.343 1.00 30.22 180 ARG A C 1
ATOM 1386 O O . ARG A 1 183 ? 47.450 49.625 44.674 1.00 31.18 180 ARG A O 1
ATOM 1394 N N . CYS A 1 184 ? 45.400 49.071 45.456 1.00 29.11 181 CYS A N 1
ATOM 1395 C CA . CYS A 1 184 ? 44.679 50.034 44.655 1.00 28.42 181 CYS A CA 1
ATOM 1396 C C . CYS A 1 184 ? 44.714 51.435 45.259 1.00 27.62 181 CYS A C 1
ATOM 1397 O O . CYS A 1 184 ? 44.471 52.394 44.552 1.00 27.16 181 CYS A O 1
ATOM 1400 N N . GLY A 1 185 ? 44.983 51.544 46.569 1.00 27.39 182 GLY A N 1
ATOM 1401 C CA . GLY A 1 185 ? 44.936 52.824 47.263 1.00 26.56 182 GLY A CA 1
ATOM 1402 C C . GLY A 1 185 ? 43.566 53.109 47.871 1.00 26.85 182 GLY A C 1
ATOM 1403 O O . GLY A 1 185 ? 43.090 52.380 48.716 1.00 26.69 182 GLY A O 1
ATOM 1404 N N . SER A 1 186 ? 42.929 54.187 47.448 1.00 26.92 183 SER A N 1
ATOM 1405 C CA . SER A 1 186 ? 41.729 54.664 48.118 1.00 26.79 183 SER A CA 1
ATOM 1406 C C . SER A 1 186 ? 40.591 53.693 47.946 1.00 27.03 183 SER A C 1
ATOM 1407 O O . SER A 1 186 ? 40.320 53.216 46.830 1.00 27.28 183 SER A O 1
ATOM 1410 N N . LEU A 1 187 ? 39.930 53.410 49.065 1.00 26.96 184 LEU A N 1
ATOM 1411 C CA . LEU A 1 187 ? 38.767 52.544 49.067 1.00 27.29 184 LEU A CA 1
ATOM 1412 C C . LEU A 1 187 ? 37.505 53.365 49.333 1.00 27.58 184 LEU A C 1
ATOM 1413 O O . LEU A 1 187 ? 36.540 52.852 49.866 1.00 27.92 184 LEU A O 1
ATOM 1418 N N . GLY A 1 188 ? 37.532 54.638 48.925 1.00 28.00 185 GLY A N 1
ATOM 1419 C CA . GLY A 1 188 ? 36.435 55.589 49.111 1.00 27.84 185 GLY A CA 1
ATOM 1420 C C . GLY A 1 188 ? 35.069 55.202 48.575 1.00 28.48 185 GLY A C 1
ATOM 1421 O O . GLY A 1 188 ? 34.059 55.607 49.135 1.00 27.99 185 GLY A O 1
ATOM 1422 N N . TYR A 1 189 ? 35.020 54.429 47.489 1.00 29.51 186 TYR A N 1
ATOM 1423 C CA . TYR A 1 189 ? 33.734 53.852 47.027 1.00 30.47 186 TYR A CA 1
ATOM 1424 C C . TYR A 1 189 ? 33.256 52.742 47.960 1.00 30.48 186 TYR A C 1
ATOM 1425 O O . TYR A 1 189 ? 32.089 52.715 48.342 1.00 31.95 186 TYR A O 1
ATOM 1434 N N . ALA A 1 190 ? 34.160 51.867 48.383 1.00 29.85 187 ALA A N 1
ATOM 1435 C CA . ALA A 1 190 ? 33.811 50.807 49.311 1.00 29.54 187 ALA A CA 1
ATOM 1436 C C . ALA A 1 190 ? 33.283 51.330 50.660 1.00 30.53 187 ALA A C 1
ATOM 1437 O O . ALA A 1 190 ? 32.430 50.676 51.298 1.00 30.29 187 ALA A O 1
ATOM 1439 N N . GLN A 1 191 ? 33.780 52.502 51.090 1.00 31.25 188 GLN A N 1
ATOM 1440 C CA . GLN A 1 191 ? 33.406 53.100 52.387 1.00 32.10 188 GLN A CA 1
ATOM 1441 C C . GLN A 1 191 ? 31.902 53.396 52.515 1.00 31.76 188 GLN A C 1
ATOM 1442 O O . GLN A 1 191 ? 31.347 53.382 53.601 1.00 32.61 188 GLN A O 1
ATOM 1448 N N . VAL A 1 192 ? 31.244 53.629 51.393 1.00 31.67 189 VAL A N 1
ATOM 1449 C CA . VAL A 1 192 ? 29.810 53.890 51.387 1.00 31.67 189 VAL A CA 1
ATOM 1450 C C . VAL A 1 192 ? 29.029 52.617 51.672 1.00 31.66 189 VAL A C 1
ATOM 1451 O O . VAL A 1 192 ? 28.090 52.624 52.465 1.00 31.64 189 VAL A O 1
ATOM 1455 N N . ASP A 1 193 ? 29.426 51.526 51.016 1.00 32.02 190 ASP A N 1
ATOM 1456 C CA . ASP A 1 193 ? 28.784 50.217 51.220 1.00 32.50 190 ASP A CA 1
ATOM 1457 C C . ASP A 1 193 ? 29.086 49.670 52.612 1.00 31.72 190 ASP A C 1
ATOM 1458 O O . ASP A 1 193 ? 28.209 49.137 53.278 1.00 32.18 190 ASP A O 1
ATOM 1463 N N . ALA A 1 194 ? 30.340 49.790 53.017 1.00 31.82 191 ALA A N 1
ATOM 1464 C CA . ALA A 1 194 ? 30.771 49.443 54.357 1.00 31.39 191 ALA A CA 1
ATOM 1465 C C . ALA A 1 194 ? 29.844 50.041 55.424 1.00 31.37 191 ALA A C 1
ATOM 1466 O O . ALA A 1 194 ? 29.580 49.390 56.416 1.00 32.13 191 ALA A O 1
ATOM 1468 N N . GLN A 1 195 ? 29.323 51.245 55.218 1.00 31.73 192 GLN A N 1
ATOM 1469 C CA . GLN A 1 195 ? 28.469 51.874 56.225 1.00 32.61 192 GLN A CA 1
ATOM 1470 C C . GLN A 1 195 ? 26.956 51.594 56.103 1.00 32.30 192 GLN A C 1
ATOM 1471 O O . GLN A 1 195 ? 26.252 51.594 57.122 1.00 32.34 192 GLN A O 1
ATOM 1477 N N . TYR A 1 196 ? 26.453 51.348 54.887 1.00 32.01 193 TYR A N 1
ATOM 1478 C CA . TYR A 1 196 ? 24.987 51.219 54.666 1.00 31.90 193 TYR A CA 1
ATOM 1479 C C . TYR A 1 196 ? 24.444 49.818 54.332 1.00 31.55 193 TYR A C 1
ATOM 1480 O O . TYR A 1 196 ? 23.259 49.564 54.539 1.00 31.88 193 TYR A O 1
ATOM 1489 N N . ALA A 1 197 ? 25.281 48.929 53.803 1.00 31.10 194 ALA A N 1
ATOM 1490 C CA . ALA A 1 197 ? 24.843 47.570 53.482 1.00 30.91 194 ALA A CA 1
ATOM 1491 C C . ALA A 1 197 ? 24.375 46.872 54.753 1.00 31.18 194 ALA A C 1
ATOM 1492 O O . ALA A 1 197 ? 24.910 47.139 55.836 1.00 30.55 194 ALA A O 1
ATOM 1494 N N . LYS A 1 198 ? 23.366 46.000 54.641 1.00 31.13 195 LYS A N 1
ATOM 1495 C CA . LYS A 1 198 ? 22.956 45.194 55.803 1.00 30.91 195 LYS A CA 1
ATOM 1496 C C . LYS A 1 198 ? 24.016 44.178 56.221 1.00 29.79 195 LYS A C 1
ATOM 1497 O O . LYS A 1 198 ? 24.201 43.947 57.409 1.00 30.15 195 LYS A O 1
ATOM 1503 N N . CYS A 1 199 ? 24.719 43.597 55.246 1.00 28.31 196 CYS A N 1
ATOM 1504 C CA . CYS A 1 199 ? 25.767 42.619 55.503 1.00 27.00 196 CYS A CA 1
ATOM 1505 C C . CYS A 1 199 ? 27.012 42.943 54.683 1.00 26.17 196 CYS A C 1
ATOM 1506 O O . CYS A 1 199 ? 26.913 43.048 53.471 1.00 25.83 196 CYS A O 1
ATOM 1509 N N . VAL A 1 200 ? 28.167 43.134 55.336 1.00 25.11 197 VAL A N 1
ATOM 1510 C CA . VAL A 1 200 ? 29.433 43.453 54.624 1.00 24.17 197 VAL A CA 1
ATOM 1511 C C . VAL A 1 200 ? 30.415 42.277 54.607 1.00 24.29 197 VAL A C 1
ATOM 1512 O O . VAL A 1 200 ? 30.931 41.862 55.644 1.00 24.78 197 VAL A O 1
ATOM 1516 N N . VAL A 1 201 ? 30.650 41.751 53.413 1.00 24.46 198 VAL A N 1
ATOM 1517 C CA . VAL A 1 201 ? 31.567 40.641 53.177 1.00 24.52 198 VAL A CA 1
ATOM 1518 C C . VAL A 1 201 ? 32.815 41.223 52.546 1.00 24.99 198 VAL A C 1
ATOM 1519 O O . VAL A 1 201 ? 32.747 41.842 51.482 1.00 25.61 198 VAL A O 1
ATOM 1523 N N . LEU A 1 202 ? 33.948 41.084 53.222 1.00 25.40 199 LEU A N 1
ATOM 1524 C CA . LEU A 1 202 ? 35.220 41.432 52.603 1.00 25.28 199 LEU A CA 1
ATOM 1525 C C . LEU A 1 202 ? 35.789 40.221 51.922 1.00 25.34 199 LEU A C 1
ATOM 1526 O O . LEU A 1 202 ? 35.680 39.123 52.433 1.00 26.38 199 LEU A O 1
ATOM 1531 N N . LEU A 1 203 ? 36.364 40.412 50.746 1.00 25.82 200 LEU A N 1
ATOM 1532 C CA . LEU A 1 203 ? 37.174 39.379 50.112 1.00 25.74 200 LEU A CA 1
ATOM 1533 C C . LEU A 1 203 ? 38.594 39.890 50.091 1.00 26.35 200 LEU A C 1
ATOM 1534 O O . LEU A 1 203 ? 38.890 40.864 49.402 1.00 27.48 200 LEU A O 1
ATOM 1539 N N . THR A 1 204 ? 39.469 39.259 50.868 1.00 26.41 201 THR A N 1
ATOM 1540 C CA . THR A 1 204 ? 40.827 39.736 51.026 1.00 26.32 201 THR A CA 1
ATOM 1541 C C . THR A 1 204 ? 41.815 38.821 50.311 1.00 27.57 201 THR A C 1
ATOM 1542 O O . THR A 1 204 ? 41.583 37.618 50.198 1.00 27.18 201 THR A O 1
ATOM 1546 N N . GLU A 1 205 ? 42.924 39.401 49.842 1.00 28.49 202 GLU A N 1
ATOM 1547 C CA . GLU A 1 205 ? 44.029 38.628 49.284 1.00 29.15 202 GLU A CA 1
ATOM 1548 C C . GLU A 1 205 ? 44.974 38.184 50.389 1.00 30.18 202 GLU A C 1
ATOM 1549 O O . GLU A 1 205 ? 45.631 37.159 50.274 1.00 30.87 202 GLU A O 1
ATOM 1555 N N . GLU A 1 206 ? 45.036 38.943 51.474 1.00 31.22 203 GLU A N 1
ATOM 1556 C CA . GLU A 1 206 ? 46.073 38.719 52.469 1.00 32.69 203 GLU A CA 1
ATOM 1557 C C . GLU A 1 206 ? 45.611 39.014 53.892 1.00 32.35 203 GLU A C 1
ATOM 1558 O O . GLU A 1 206 ? 44.884 39.980 54.124 1.00 32.87 203 GLU A O 1
ATOM 1564 N N . TRP A 1 207 ? 46.015 38.168 54.835 1.00 32.07 204 TRP A N 1
ATOM 1565 C CA . TRP A 1 207 ? 45.774 38.429 56.244 1.00 31.92 204 TRP A CA 1
ATOM 1566 C C . TRP A 1 207 ? 46.922 39.200 56.868 1.00 32.55 204 TRP A C 1
ATOM 1567 O O . TRP A 1 207 ? 48.101 39.057 56.499 1.00 32.67 204 TRP A O 1
ATOM 1578 N N . VAL A 1 208 ? 46.552 40.023 57.831 1.00 32.98 205 VAL A N 1
ATOM 1579 C CA . VAL A 1 208 ? 47.450 40.977 58.420 1.00 33.67 205 VAL A CA 1
ATOM 1580 C C . VAL A 1 208 ? 47.189 40.920 59.918 1.00 33.93 205 VAL A C 1
ATOM 1581 O O . VAL A 1 208 ? 46.084 40.583 60.335 1.00 33.64 205 VAL A O 1
ATOM 1585 N N . GLU A 1 209 ? 48.216 41.188 60.719 1.00 34.64 206 GLU A N 1
ATOM 1586 C CA . GLU A 1 209 ? 48.084 41.203 62.173 1.00 36.38 206 GLU A CA 1
ATOM 1587 C C . GLU A 1 209 ? 47.176 42.339 62.670 1.00 34.52 206 GLU A C 1
ATOM 1588 O O . GLU A 1 209 ? 47.388 43.489 62.314 1.00 34.96 206 GLU A O 1
ATOM 1594 N N . PHE A 1 210 ? 46.182 41.993 63.493 1.00 33.21 207 PHE A N 1
ATOM 1595 C CA . PHE A 1 210 ? 45.340 42.952 64.201 1.00 31.40 207 PHE A CA 1
ATOM 1596 C C . PHE A 1 210 ? 46.169 43.840 65.142 1.00 31.35 207 PHE A C 1
ATOM 1597 O O . PHE A 1 210 ? 47.028 43.339 65.871 1.00 31.19 207 PHE A O 1
ATOM 1605 N N . PRO A 1 211 ? 45.892 45.163 65.150 1.00 31.04 208 PRO A N 1
ATOM 1606 C CA . PRO A 1 211 ? 44.988 45.856 64.233 1.00 30.83 208 PRO A CA 1
ATOM 1607 C C . PRO A 1 211 ? 45.659 46.326 62.928 1.00 31.25 208 PRO A C 1
ATOM 1608 O O . PRO A 1 211 ? 46.773 46.859 62.948 1.00 31.76 208 PRO A O 1
ATOM 1612 N N . ASN A 1 212 ? 44.979 46.121 61.805 1.00 31.41 209 ASN A N 1
ATOM 1613 C CA . ASN A 1 212 ? 45.424 46.672 60.531 1.00 31.55 209 ASN A CA 1
ATOM 1614 C C . ASN A 1 212 ? 45.251 48.203 60.540 1.00 31.96 209 ASN A C 1
ATOM 1615 O O . ASN A 1 212 ? 44.215 48.710 60.973 1.00 32.38 209 ASN A O 1
ATOM 1620 N N . TYR A 1 213 ? 46.285 48.924 60.112 1.00 32.57 210 TYR A N 1
ATOM 1621 C CA . TYR A 1 213 ? 46.276 50.387 60.025 1.00 33.33 210 TYR A CA 1
ATOM 1622 C C . TYR A 1 213 ? 46.904 50.867 58.708 1.00 33.89 210 TYR A C 1
ATOM 1623 O O . TYR A 1 213 ? 47.989 50.402 58.340 1.00 33.81 210 TYR A O 1
ATOM 1632 N N . PRO A 1 214 ? 46.253 51.820 58.012 1.00 33.55 211 PRO A N 1
ATOM 1633 C CA . PRO A 1 214 ? 44.913 52.383 58.183 1.00 33.60 211 PRO A CA 1
ATOM 1634 C C . PRO A 1 214 ? 43.763 51.381 58.041 1.00 33.50 211 PRO A C 1
ATOM 1635 O O . PRO A 1 214 ? 43.878 50.405 57.307 1.00 33.93 211 PRO A O 1
ATOM 1639 N N . ALA A 1 215 ? 42.667 51.638 58.750 1.00 32.47 212 ALA A N 1
ATOM 1640 C CA . ALA A 1 215 ? 41.443 50.877 58.595 1.00 31.84 212 ALA A CA 1
ATOM 1641 C C . ALA A 1 215 ? 40.501 51.689 57.722 1.00 31.69 212 ALA A C 1
ATOM 1642 O O . ALA A 1 215 ? 39.536 52.288 58.206 1.00 31.60 212 ALA A O 1
ATOM 1644 N N . SER A 1 216 ? 40.802 51.717 56.427 1.00 31.50 213 SER A N 1
ATOM 1645 C CA . SER A 1 216 ? 39.967 52.368 55.438 1.00 30.84 213 SER A CA 1
ATOM 1646 C C . SER A 1 216 ? 38.565 51.812 55.545 1.00 29.95 213 SER A C 1
ATOM 1647 O O . SER A 1 216 ? 37.582 52.553 55.498 1.00 29.51 213 SER A O 1
ATOM 1650 N N . ILE A 1 217 ? 38.487 50.491 55.673 1.00 29.19 214 ILE A N 1
ATOM 1651 C CA . ILE A 1 217 ? 37.275 49.811 56.110 1.00 27.99 214 ILE A CA 1
ATOM 1652 C C . ILE A 1 217 ? 37.550 49.250 57.499 1.00 27.48 214 ILE A C 1
ATOM 1653 O O . ILE A 1 217 ? 38.586 48.620 57.721 1.00 27.73 214 ILE A O 1
ATOM 1658 N N . ALA A 1 218 ? 36.650 49.525 58.428 1.00 26.45 215 ALA A N 1
ATOM 1659 C CA . ALA A 1 218 ? 36.858 49.227 59.840 1.00 26.42 215 ALA A CA 1
ATOM 1660 C C . ALA A 1 218 ? 36.080 48.004 60.333 1.00 26.03 215 ALA A C 1
ATOM 1661 O O . ALA A 1 218 ? 35.061 47.605 59.752 1.00 25.02 215 ALA A O 1
ATOM 1663 N N . GLN A 1 219 ? 36.581 47.451 61.437 1.00 25.87 216 GLN A N 1
ATOM 1664 C CA . GLN A 1 219 ? 36.053 46.254 62.068 1.00 25.65 216 GLN A CA 1
ATOM 1665 C C . GLN A 1 219 ? 34.570 46.306 62.421 1.00 26.08 216 GLN A C 1
ATOM 1666 O O . GLN A 1 219 ? 33.900 45.271 62.358 1.00 25.47 216 GLN A O 1
ATOM 1672 N N . ASP A 1 220 ? 34.074 47.488 62.826 1.00 26.13 217 ASP A N 1
ATOM 1673 C CA . ASP A 1 220 ? 32.685 47.617 63.266 1.00 26.45 217 ASP A CA 1
ATOM 1674 C C . ASP A 1 220 ? 31.725 47.723 62.086 1.00 26.53 217 ASP A C 1
ATOM 1675 O O . ASP A 1 220 ? 30.505 47.864 62.285 1.00 26.70 217 ASP A O 1
ATOM 1680 N N . GLN A 1 221 ? 32.287 47.654 60.874 1.00 25.30 218 GLN A N 1
ATOM 1681 C CA . GLN A 1 221 ? 31.520 47.695 59.638 1.00 25.31 218 GLN A CA 1
ATOM 1682 C C . GLN A 1 221 ? 31.424 46.348 58.949 1.00 25.78 218 GLN A C 1
ATOM 1683 O O . GLN A 1 221 ? 30.654 46.211 58.007 1.00 26.65 218 GLN A O 1
ATOM 1689 N N . VAL A 1 222 ? 32.169 45.354 59.438 1.00 25.13 219 VAL A N 1
ATOM 1690 C CA . VAL A 1 222 ? 32.368 44.100 58.717 1.00 24.90 219 VAL A CA 1
ATOM 1691 C C . VAL A 1 222 ? 31.744 42.868 59.406 1.00 25.14 219 VAL A C 1
ATOM 1692 O O . VAL A 1 222 ? 31.934 42.641 60.605 1.00 25.25 219 VAL A O 1
ATOM 1696 N N . ASP A 1 223 ? 31.022 42.064 58.624 1.00 25.58 220 ASP A N 1
ATOM 1697 C CA . ASP A 1 223 ? 30.363 40.854 59.136 1.00 25.50 220 ASP A CA 1
ATOM 1698 C C . ASP A 1 223 ? 31.166 39.593 58.821 1.00 25.09 220 ASP A C 1
ATOM 1699 O O . ASP A 1 223 ? 31.449 38.793 59.718 1.00 25.27 220 ASP A O 1
ATOM 1704 N N . LEU A 1 224 ? 31.582 39.463 57.562 1.00 24.94 221 LEU A N 1
ATOM 1705 C CA . LEU A 1 224 ? 32.221 38.251 57.038 1.00 24.46 221 LEU A CA 1
ATOM 1706 C C . LEU A 1 224 ? 33.472 38.574 56.232 1.00 24.84 221 LEU A C 1
ATOM 1707 O O . LEU A 1 224 ? 33.546 39.601 55.576 1.00 25.17 221 LEU A O 1
ATOM 1712 N N . ILE A 1 225 ? 34.446 37.681 56.295 1.00 25.47 222 ILE A N 1
ATOM 1713 C CA . ILE A 1 225 ? 35.690 37.802 55.552 1.00 26.58 222 ILE A CA 1
ATOM 1714 C C . ILE A 1 225 ? 36.136 36.449 54.986 1.00 27.18 222 ILE A C 1
ATOM 1715 O O . ILE A 1 225 ? 36.188 35.447 55.706 1.00 27.26 222 ILE A O 1
ATOM 1720 N N . VAL A 1 226 ? 36.482 36.448 53.705 1.00 27.86 223 VAL A N 1
ATOM 1721 C CA . VAL A 1 226 ? 37.039 35.278 53.019 1.00 28.44 223 VAL A CA 1
ATOM 1722 C C . VAL A 1 226 ? 38.362 35.654 52.312 1.00 28.74 223 VAL A C 1
ATOM 1723 O O . VAL A 1 226 ? 38.494 36.746 51.762 1.00 28.02 223 VAL A O 1
ATOM 1727 N N . GLN A 1 227 ? 39.344 34.761 52.342 1.00 29.74 224 GLN A N 1
ATOM 1728 C CA . GLN A 1 227 ? 40.560 34.982 51.566 1.00 30.87 224 GLN A CA 1
ATOM 1729 C C . GLN A 1 227 ? 40.421 34.391 50.157 1.00 31.18 224 GLN A C 1
ATOM 1730 O O . GLN A 1 227 ? 40.006 33.246 50.006 1.00 31.18 224 GLN A O 1
ATOM 1736 N N . VAL A 1 228 ? 40.753 35.200 49.149 1.00 31.45 225 VAL A N 1
ATOM 1737 C CA . VAL A 1 228 ? 40.777 34.802 47.746 1.00 31.89 225 VAL A CA 1
ATOM 1738 C C . VAL A 1 228 ? 42.193 35.008 47.138 1.00 32.55 225 VAL A C 1
ATOM 1739 O O . VAL A 1 228 ? 43.089 35.587 47.768 1.00 31.70 225 VAL A O 1
ATOM 1743 N N . ASP A 1 229 ? 42.383 34.517 45.917 1.00 33.63 226 ASP A N 1
ATOM 1744 C CA . ASP A 1 229 ? 43.677 34.604 45.222 1.00 34.93 226 ASP A CA 1
ATOM 1745 C C . ASP A 1 229 ? 44.016 36.044 44.815 1.00 34.19 226 ASP A C 1
ATOM 1746 O O . ASP A 1 229 ? 45.048 36.596 45.230 1.00 33.88 226 ASP A O 1
ATOM 1751 N N . GLU A 1 230 ? 43.140 36.639 44.009 1.00 33.62 227 GLU A N 1
ATOM 1752 C CA . GLU A 1 230 ? 43.309 38.013 43.556 1.00 33.73 227 GLU A CA 1
ATOM 1753 C C . GLU A 1 230 ? 41.977 38.776 43.487 1.00 33.14 227 GLU A C 1
ATOM 1754 O O . GLU A 1 230 ? 40.933 38.229 43.114 1.00 32.41 227 GLU A O 1
ATOM 1760 N N . VAL A 1 231 ? 42.009 40.048 43.853 1.00 33.07 228 VAL A N 1
ATOM 1761 C CA . VAL A 1 231 ? 40.800 40.874 43.753 1.00 32.76 228 VAL A CA 1
ATOM 1762 C C . VAL A 1 231 ? 40.834 41.792 42.519 1.00 33.23 228 VAL A C 1
ATOM 1763 O O . VAL A 1 231 ? 39.779 42.188 42.004 1.00 32.96 228 VAL A O 1
ATOM 1767 N N . GLY A 1 232 ? 42.046 42.101 42.050 1.00 33.57 229 GLY A N 1
ATOM 1768 C CA . GLY A 1 232 ? 42.263 42.812 40.797 1.00 34.79 229 GLY A CA 1
ATOM 1769 C C . GLY A 1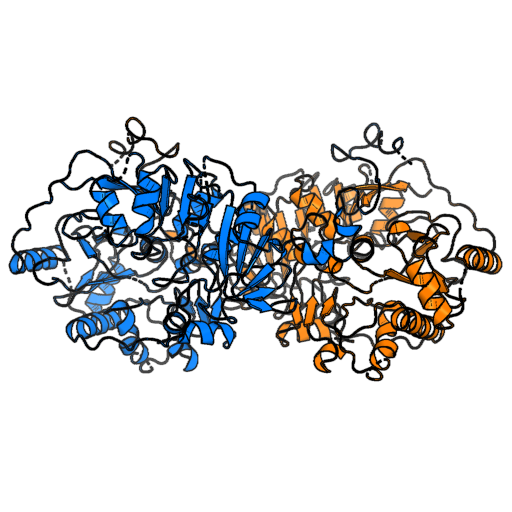 232 ? 43.460 42.262 40.038 1.00 36.12 229 GLY A C 1
ATOM 1770 O O . GLY A 1 232 ? 43.781 41.067 40.129 1.00 36.45 229 GLY A O 1
ATOM 1771 N N . ASP A 1 233 ? 44.145 43.141 39.312 1.00 37.02 230 ASP A N 1
ATOM 1772 C CA . ASP A 1 233 ? 45.351 42.776 38.562 1.00 37.97 230 ASP A CA 1
ATOM 1773 C C . ASP A 1 233 ? 46.601 43.366 39.223 1.00 38.05 230 ASP A C 1
ATOM 1774 O O . ASP A 1 233 ? 46.900 44.533 39.020 1.00 38.19 230 ASP A O 1
ATOM 1779 N N . PRO A 1 234 ? 47.347 42.559 40.002 1.00 38.40 231 PRO A N 1
ATOM 1780 C CA . PRO A 1 234 ? 48.363 43.162 40.870 1.00 39.05 231 PRO A CA 1
ATOM 1781 C C . PRO A 1 234 ? 49.401 44.030 40.152 1.00 40.08 231 PRO A C 1
ATOM 1782 O O . PRO A 1 234 ? 49.679 45.134 40.610 1.00 40.34 231 PRO A O 1
ATOM 1786 N N . GLU A 1 235 ? 49.957 43.560 39.035 1.00 41.38 232 GLU A N 1
ATOM 1787 C CA . GLU A 1 235 ? 51.023 44.320 38.366 1.00 42.37 232 GLU A CA 1
ATOM 1788 C C . GLU A 1 235 ? 50.510 45.513 37.552 1.00 41.86 232 GLU A C 1
ATOM 1789 O O . GLU A 1 235 ? 51.191 46.521 37.479 1.00 42.39 232 GLU A O 1
ATOM 1795 N N . LYS A 1 236 ? 49.317 45.412 36.971 1.00 41.37 233 LYS A N 1
ATOM 1796 C CA . LYS A 1 236 ? 48.704 46.562 36.296 1.00 41.11 233 LYS A CA 1
ATOM 1797 C C . LYS A 1 236 ? 48.280 47.633 37.304 1.00 40.64 233 LYS A C 1
ATOM 1798 O O . LYS A 1 236 ? 48.597 48.814 37.132 1.00 40.50 233 LYS A O 1
ATOM 1804 N N . ILE A 1 237 ? 47.585 47.216 38.362 1.00 40.09 234 ILE A N 1
ATOM 1805 C CA . ILE A 1 237 ? 47.097 48.138 39.403 1.00 39.37 234 ILE A CA 1
ATOM 1806 C C . ILE A 1 237 ? 48.227 48.907 40.120 1.00 39.08 234 ILE A C 1
ATOM 1807 O O . ILE A 1 237 ? 48.031 50.049 40.498 1.00 39.41 234 ILE A O 1
ATOM 1812 N N . THR A 1 238 ? 49.411 48.309 40.258 1.00 38.76 235 THR A N 1
ATOM 1813 C CA . THR A 1 238 ? 50.514 48.951 40.995 1.00 38.62 235 THR A CA 1
ATOM 1814 C C . THR A 1 238 ? 51.557 49.671 40.118 1.00 38.93 235 THR A C 1
ATOM 1815 O O . THR A 1 238 ? 52.445 50.351 40.642 1.00 38.57 235 THR A O 1
ATOM 1819 N N . ALA A 1 239 ? 51.431 49.544 38.797 1.00 39.30 236 ALA A N 1
ATOM 1820 C CA . ALA A 1 239 ? 52.239 50.328 37.845 1.00 39.75 236 ALA A CA 1
ATOM 1821 C C . ALA A 1 239 ? 52.038 51.840 38.019 1.00 40.34 236 ALA A C 1
ATOM 1822 O O . ALA A 1 239 ? 50.963 52.298 38.413 1.00 40.41 236 ALA A O 1
ATOM 1824 N N . GLY A 1 240 ? 53.076 52.609 37.715 1.00 41.38 237 GLY A N 1
ATOM 1825 C CA . GLY A 1 240 ? 53.064 54.043 37.932 1.00 43.17 237 GLY A CA 1
ATOM 1826 C C . GLY A 1 240 ? 52.240 54.787 36.903 1.00 44.79 237 GLY A C 1
ATOM 1827 O O . GLY A 1 240 ? 51.783 54.212 35.923 1.00 44.61 237 GLY A O 1
ATOM 1828 N N . ALA A 1 241 ? 52.048 56.076 37.133 1.00 46.68 238 ALA A N 1
ATOM 1829 C CA . ALA A 1 241 ? 51.317 56.918 36.198 1.00 48.95 238 ALA A CA 1
ATOM 1830 C C . ALA A 1 241 ? 51.875 56.770 34.778 1.00 50.53 238 ALA A C 1
ATOM 1831 O O . ALA A 1 241 ? 53.099 56.642 34.586 1.00 50.55 238 ALA A O 1
ATOM 1833 N N . ILE A 1 242 ? 50.979 56.738 33.790 1.00 52.75 239 ILE A N 1
ATOM 1834 C CA . ILE A 1 242 ? 51.401 56.954 32.400 1.00 55.23 239 ILE A CA 1
ATOM 1835 C C . ILE A 1 242 ? 51.555 58.463 32.194 1.00 56.08 239 ILE A C 1
ATOM 1836 O O . ILE A 1 242 ? 50.750 59.254 32.709 1.00 56.46 239 ILE A O 1
ATOM 1841 N N . ARG A 1 243 ? 52.618 58.852 31.486 1.00 57.49 240 ARG A N 1
ATOM 1842 C CA . ARG A 1 243 ? 52.944 60.270 31.278 1.00 57.80 240 ARG A CA 1
ATOM 1843 C C . ARG A 1 243 ? 51.841 61.019 30.497 1.00 57.36 240 ARG A C 1
ATOM 1844 O O . ARG A 1 243 ? 50.993 60.396 29.843 1.00 56.81 240 ARG A O 1
ATOM 1852 N N . LEU A 1 244 ? 51.842 62.350 30.606 1.00 57.02 241 LEU A N 1
ATOM 1853 C CA . LEU A 1 244 ? 50.925 63.204 29.830 1.00 56.80 241 LEU A CA 1
ATOM 1854 C C . LEU A 1 244 ? 51.045 62.892 28.334 1.00 56.22 241 LEU A C 1
ATOM 1855 O O . LEU A 1 244 ? 52.120 62.479 27.853 1.00 56.27 241 LEU A O 1
ATOM 1860 N N . SER A 1 245 ? 49.938 63.075 27.611 1.00 55.45 242 SER A N 1
ATOM 1861 C CA . SER A 1 245 ? 49.896 62.762 26.178 1.00 54.35 242 SER A CA 1
ATOM 1862 C C . SER A 1 245 ? 50.866 63.646 25.394 1.00 53.07 242 SER A C 1
ATOM 1863 O O . SER A 1 245 ? 51.202 64.755 25.817 1.00 53.03 242 SER A O 1
ATOM 1866 N N . SER A 1 246 ? 51.334 63.134 24.267 1.00 51.61 243 SER A N 1
ATOM 1867 C CA . SER A 1 246 ? 52.128 63.941 23.355 1.00 50.28 243 SER A CA 1
ATOM 1868 C C . SER A 1 246 ? 51.309 64.244 22.086 1.00 49.10 243 SER A C 1
ATOM 1869 O O . SER A 1 246 ? 51.865 64.629 21.054 1.00 49.22 243 SER A O 1
ATOM 1872 N N . ASN A 1 247 ? 49.991 64.057 22.172 1.00 47.47 244 ASN A N 1
ATOM 1873 C CA . ASN A 1 247 ? 49.086 64.461 21.115 1.00 46.35 244 ASN A CA 1
ATOM 1874 C C . ASN A 1 247 ? 48.956 65.997 21.124 1.00 45.47 244 ASN A C 1
ATOM 1875 O O . ASN A 1 247 ? 48.376 66.562 22.050 1.00 45.51 244 ASN A O 1
ATOM 1880 N N . PRO A 1 248 ? 49.511 66.675 20.096 1.00 44.58 245 PRO A N 1
ATOM 1881 C CA . PRO A 1 248 ? 49.704 68.137 20.139 1.00 43.73 245 PRO A CA 1
ATOM 1882 C C . PRO A 1 248 ? 48.393 68.927 20.041 1.00 42.93 245 PRO A C 1
ATOM 1883 O O . PRO A 1 248 ? 48.349 70.118 20.388 1.00 42.68 245 PRO A O 1
ATOM 1887 N N . ARG A 1 249 ? 47.346 68.246 19.587 1.00 41.49 246 ARG A N 1
ATOM 1888 C CA . ARG A 1 249 ? 46.013 68.775 19.557 1.00 41.07 246 ARG A CA 1
ATOM 1889 C C . ARG A 1 249 ? 45.417 68.849 20.983 1.00 40.78 246 ARG A C 1
ATOM 1890 O O . ARG A 1 249 ? 44.679 69.777 21.306 1.00 40.59 246 ARG A O 1
ATOM 1898 N N . GLU A 1 250 ? 45.754 67.870 21.826 1.00 39.89 247 GLU A N 1
ATOM 1899 C CA . GLU A 1 250 ? 45.393 67.863 23.244 1.00 38.99 247 GLU A CA 1
ATOM 1900 C C . GLU A 1 250 ? 46.226 68.820 24.093 1.00 37.30 247 GLU A C 1
ATOM 1901 O O . GLU A 1 250 ? 45.723 69.371 25.055 1.00 36.42 247 GLU A O 1
ATOM 1907 N N . LEU A 1 251 ? 47.502 68.993 23.756 1.00 36.00 248 LEU A N 1
ATOM 1908 C CA . LEU A 1 251 ? 48.341 69.996 24.420 1.00 34.88 248 LEU A CA 1
ATOM 1909 C C . LEU A 1 251 ? 47.907 71.414 24.065 1.00 33.96 248 LEU A C 1
ATOM 1910 O O . LEU A 1 251 ? 47.999 72.316 24.881 1.00 34.04 248 LEU A O 1
ATOM 1915 N N . LEU A 1 252 ? 47.431 71.599 22.838 1.00 33.47 249 LEU A N 1
ATOM 1916 C CA . LEU A 1 252 ? 46.769 72.841 22.432 1.00 32.45 249 LEU A CA 1
ATOM 1917 C C . LEU A 1 252 ? 45.540 73.111 23.275 1.00 32.29 249 LEU A C 1
ATOM 1918 O O . LEU A 1 252 ? 45.361 74.226 23.773 1.00 32.32 249 LEU A O 1
ATOM 1923 N N . ILE A 1 253 ? 44.693 72.098 23.422 1.00 32.26 250 ILE A N 1
ATOM 1924 C CA . ILE A 1 253 ? 43.462 72.225 24.226 1.00 32.26 250 ILE A CA 1
ATOM 1925 C C . ILE A 1 253 ? 43.768 72.555 25.684 1.00 32.32 250 ILE A C 1
ATOM 1926 O O . ILE A 1 253 ? 43.088 73.395 26.291 1.00 32.02 250 ILE A O 1
ATOM 1931 N N . ALA A 1 254 ? 44.828 71.934 26.215 1.00 32.17 251 ALA A N 1
ATOM 1932 C CA . ALA A 1 254 ? 45.217 72.089 27.616 1.00 32.12 251 ALA A CA 1
ATOM 1933 C C . ALA A 1 254 ? 45.901 73.427 27.921 1.00 32.32 251 ALA A C 1
ATOM 1934 O O . ALA A 1 254 ? 45.727 73.982 29.003 1.00 32.43 251 ALA A O 1
ATOM 1936 N N . ARG A 1 255 ? 46.675 73.931 26.965 1.00 32.08 252 ARG A N 1
ATOM 1937 C CA . ARG A 1 255 ? 47.336 75.227 27.074 1.00 32.32 252 ARG A CA 1
ATOM 1938 C C . ARG A 1 255 ? 46.262 76.308 27.109 1.00 31.52 252 ARG A C 1
ATOM 1939 O O . ARG A 1 255 ? 46.269 77.151 27.997 1.00 31.71 252 ARG A O 1
ATOM 1947 N N . GLN A 1 256 ? 45.357 76.265 26.133 1.00 31.11 253 GLN A N 1
ATOM 1948 C CA . GLN A 1 256 ? 44.144 77.089 26.095 1.00 31.08 253 GLN A CA 1
ATOM 1949 C C . GLN A 1 256 ? 43.341 77.087 27.386 1.00 30.21 253 GLN A C 1
ATOM 1950 O O . GLN A 1 256 ? 42.925 78.146 27.854 1.00 30.56 253 GLN A O 1
ATOM 1956 N N . ALA A 1 257 ? 43.113 75.908 27.948 1.00 29.74 254 ALA A N 1
ATOM 1957 C CA . ALA A 1 257 ? 42.355 75.770 29.199 1.00 29.58 254 ALA A CA 1
ATOM 1958 C C . ALA A 1 257 ? 43.079 76.342 30.420 1.00 29.10 254 ALA A C 1
ATOM 1959 O O . ALA A 1 257 ? 42.441 76.862 31.324 1.00 29.13 254 ALA A O 1
ATOM 1961 N N . ALA A 1 258 ? 44.405 76.244 30.447 1.00 29.33 255 ALA A N 1
ATOM 1962 C CA . ALA A 1 258 ? 45.211 76.917 31.480 1.00 29.17 255 ALA A CA 1
ATOM 1963 C C . ALA A 1 258 ? 45.109 78.443 31.407 1.00 29.22 255 ALA A C 1
ATOM 1964 O O . ALA A 1 258 ? 45.101 79.097 32.433 1.00 29.89 255 ALA A O 1
ATOM 1966 N N . ASN A 1 259 ? 44.998 79.003 30.203 1.00 29.84 256 ASN A N 1
ATOM 1967 C CA . ASN A 1 259 ? 44.761 80.440 30.010 1.00 30.49 256 ASN A CA 1
ATOM 1968 C C . ASN A 1 259 ? 43.400 80.891 30.525 1.00 30.29 256 ASN A C 1
ATOM 1969 O O . ASN A 1 259 ? 43.260 81.999 31.058 1.00 30.18 256 ASN A O 1
ATOM 1974 N N . VAL A 1 260 ? 42.390 80.054 30.305 1.00 29.83 257 VAL A N 1
ATOM 1975 C CA . VAL A 1 260 ? 41.033 80.323 30.781 1.00 29.63 257 VAL A CA 1
ATOM 1976 C C . VAL A 1 260 ? 41.036 80.428 32.312 1.00 29.41 257 VAL A C 1
ATOM 1977 O O . VAL A 1 260 ? 40.475 81.356 32.862 1.00 28.96 257 VAL A O 1
ATOM 1981 N N . ILE A 1 261 ? 41.725 79.489 32.967 1.00 29.23 258 ILE A N 1
ATOM 1982 C CA . ILE A 1 261 ? 41.857 79.448 34.419 1.00 28.56 258 ILE A CA 1
ATOM 1983 C C . ILE A 1 261 ? 42.610 80.699 34.860 1.00 28.86 258 ILE A C 1
ATOM 1984 O O . ILE A 1 261 ? 42.152 81.427 35.743 1.00 28.58 258 ILE A O 1
ATOM 1989 N N . GLU A 1 262 ? 43.742 80.973 34.218 1.00 28.77 259 GLU A N 1
ATOM 1990 C CA . GLU A 1 262 ? 44.548 82.115 34.613 1.00 29.58 259 GLU A CA 1
ATOM 1991 C C . GLU A 1 262 ? 43.755 83.418 34.657 1.00 29.69 259 GLU A C 1
ATOM 1992 O O . GLU A 1 262 ? 43.915 84.212 35.569 1.00 29.62 259 GLU A O 1
ATOM 1998 N N . HIS A 1 263 ? 42.903 83.618 33.659 1.00 30.17 260 HIS A N 1
ATOM 1999 C CA . HIS A 1 263 ? 42.144 84.859 33.494 1.00 30.38 260 HIS A CA 1
ATOM 2000 C C . HIS A 1 263 ? 40.678 84.738 33.930 1.00 30.65 260 HIS A C 1
ATOM 2001 O O . HIS A 1 263 ? 39.882 85.644 33.695 1.00 31.04 260 HIS A O 1
ATOM 2008 N N . SER A 1 264 ? 40.342 83.624 34.577 1.00 30.79 261 SER A N 1
ATOM 2009 C CA . SER A 1 264 ? 38.974 83.334 34.995 1.00 30.84 261 SER A CA 1
ATOM 2010 C C . SER A 1 264 ? 38.507 84.211 36.157 1.00 31.16 261 SER A C 1
ATOM 2011 O O . SER A 1 264 ? 37.329 84.564 36.239 1.00 31.10 261 SER A O 1
ATOM 2014 N N . GLY A 1 265 ? 39.434 84.564 37.042 1.00 31.41 262 GLY A N 1
ATOM 2015 C CA . GLY A 1 265 ? 39.076 85.215 38.283 1.00 32.07 262 GLY A CA 1
ATOM 2016 C C . GLY A 1 265 ? 39.269 84.310 39.489 1.00 32.91 262 GLY A C 1
ATOM 2017 O O . GLY A 1 265 ? 39.158 84.774 40.625 1.00 33.52 262 GLY A O 1
ATOM 2018 N N . TYR A 1 266 ? 39.574 83.027 39.248 1.00 33.32 263 TYR A N 1
ATOM 2019 C CA . TYR A 1 266 ? 39.707 82.012 40.302 1.00 32.72 263 TYR A CA 1
ATOM 2020 C C . TYR A 1 266 ? 41.147 81.585 40.531 1.00 33.58 263 TYR A C 1
ATOM 2021 O O . TYR A 1 266 ? 41.431 80.837 41.471 1.00 33.51 263 TYR A O 1
ATOM 2030 N N . PHE A 1 267 ? 42.056 82.041 39.672 1.00 34.46 264 PHE A N 1
ATOM 2031 C CA . PHE A 1 267 ? 43.448 81.624 39.768 1.00 35.45 264 PHE A CA 1
ATOM 2032 C C . PHE A 1 267 ? 44.171 82.522 40.778 1.00 36.70 264 PHE A C 1
ATOM 2033 O O . PHE A 1 267 ? 44.941 83.422 40.408 1.00 36.79 264 PHE A O 1
ATOM 2041 N N . CYS A 1 268 ? 43.900 82.268 42.060 1.00 37.84 265 CYS A N 1
ATOM 2042 C CA . CYS A 1 268 ? 44.524 82.985 43.179 1.00 38.73 265 CYS A CA 1
ATOM 2043 C C . CYS A 1 268 ? 45.143 81.982 44.128 1.00 38.10 265 CYS A C 1
ATOM 2044 O O . CYS A 1 268 ? 44.783 80.797 44.112 1.00 38.25 265 CYS A O 1
ATOM 2047 N N . ASP A 1 269 ? 46.041 82.476 44.982 1.00 37.45 266 ASP A N 1
ATOM 2048 C CA . ASP A 1 269 ? 46.649 81.666 46.022 1.00 36.85 266 ASP A CA 1
ATOM 2049 C C . ASP A 1 269 ? 45.557 80.996 46.863 1.00 35.60 266 ASP A C 1
ATOM 2050 O O . ASP A 1 269 ? 44.614 81.656 47.301 1.00 35.77 266 ASP A O 1
ATOM 2055 N N . GLY A 1 270 ? 45.660 79.678 47.030 1.00 33.94 267 GLY A N 1
ATOM 2056 C CA . GLY A 1 270 ? 44.731 78.947 47.860 1.00 31.58 267 GLY A CA 1
ATOM 2057 C C . GLY A 1 270 ? 43.599 78.331 47.077 1.00 30.25 267 GLY A C 1
ATOM 2058 O O . GLY A 1 270 ? 42.673 77.774 47.678 1.00 30.76 267 GLY A O 1
ATOM 2059 N N . PHE A 1 271 ? 43.677 78.405 45.747 1.00 28.57 268 PHE A N 1
ATOM 2060 C CA . PHE A 1 271 ? 42.650 77.820 44.856 1.00 26.96 268 PHE A CA 1
ATOM 2061 C C . PHE A 1 271 ? 42.630 76.283 44.927 1.00 26.26 268 PHE A C 1
ATOM 2062 O O . PHE A 1 271 ? 43.609 75.646 45.316 1.00 26.45 268 PHE A O 1
ATOM 2070 N N . SER A 1 272 ? 41.486 75.704 44.606 1.00 25.51 269 SER A N 1
ATOM 2071 C CA . SER A 1 272 ? 41.321 74.275 44.636 1.00 25.40 269 SER A CA 1
ATOM 2072 C C . SER A 1 272 ? 40.956 73.753 43.245 1.00 26.36 269 SER A C 1
ATOM 2073 O O . SER A 1 272 ? 40.279 74.430 42.458 1.00 25.17 269 SER A O 1
ATOM 2076 N N . LEU A 1 273 ? 41.430 72.554 42.918 1.00 27.30 270 LEU A N 1
ATOM 2077 C CA . LEU A 1 273 ? 41.129 72.013 41.586 1.00 28.48 270 LEU A CA 1
ATOM 2078 C C . LEU A 1 273 ? 40.943 70.508 41.565 1.00 28.99 270 LEU A C 1
ATOM 2079 O O . LEU A 1 273 ? 41.454 69.781 42.429 1.00 29.67 270 LEU A O 1
ATOM 2084 N N . GLN A 1 274 ? 40.217 70.066 40.548 1.00 29.17 271 GLN A N 1
ATOM 2085 C CA . GLN A 1 274 ? 40.177 68.676 40.149 1.00 29.38 271 GLN A CA 1
ATOM 2086 C C . GLN A 1 274 ? 40.545 68.608 38.658 1.00 29.86 271 GLN A C 1
ATOM 2087 O O . GLN A 1 274 ? 39.872 69.224 37.819 1.00 29.01 271 GLN A O 1
ATOM 2093 N N . THR A 1 275 ? 41.607 67.863 38.335 1.00 30.43 272 THR A N 1
ATOM 2094 C CA . THR A 1 275 ? 41.977 67.626 36.932 1.00 31.32 272 THR A CA 1
ATOM 2095 C C . THR A 1 275 ? 41.600 66.201 36.536 1.00 32.18 272 THR A C 1
ATOM 2096 O O . THR A 1 275 ? 41.302 65.385 37.398 1.00 32.75 272 THR A O 1
ATOM 2100 N N . GLY A 1 276 ? 41.595 65.896 35.243 1.00 33.40 273 GLY A N 1
ATOM 2101 C CA . GLY A 1 276 ? 41.158 64.584 34.772 1.00 34.15 273 GLY A CA 1
ATOM 2102 C C . GLY A 1 276 ? 42.266 63.544 34.732 1.00 35.65 273 GLY A C 1
ATOM 2103 O O . GLY A 1 276 ? 43.392 63.793 35.196 1.00 35.18 273 GLY A O 1
ATOM 2104 N N . THR A 1 277 ? 41.944 62.378 34.163 1.00 36.63 274 THR A N 1
ATOM 2105 C CA . THR A 1 277 ? 42.830 61.202 34.200 1.00 37.36 274 THR A CA 1
ATOM 2106 C C . THR A 1 277 ? 43.502 60.886 32.869 1.00 37.79 274 THR A C 1
ATOM 2107 O O . THR A 1 277 ? 44.369 60.010 32.801 1.00 38.31 274 THR A O 1
ATOM 2111 N N . GLY A 1 278 ? 43.094 61.588 31.817 1.00 38.01 275 GLY A N 1
ATOM 2112 C CA . GLY A 1 278 ? 43.689 61.443 30.495 1.00 38.22 275 GLY A CA 1
ATOM 2113 C C . GLY A 1 278 ? 43.539 62.727 29.713 1.00 38.09 275 GLY A C 1
ATOM 2114 O O . GLY A 1 278 ? 43.127 63.743 30.274 1.00 39.37 275 GLY A O 1
ATOM 2115 N N . GLY A 1 279 ? 43.887 62.680 28.427 1.00 37.53 276 GLY A N 1
ATOM 2116 C CA . GLY A 1 279 ? 43.677 63.782 27.489 1.00 36.81 276 GLY A CA 1
ATOM 2117 C C . GLY A 1 279 ? 44.088 65.162 27.972 1.00 36.58 276 GLY A C 1
ATOM 2118 O O . GLY A 1 279 ? 44.982 65.315 28.808 1.00 35.97 276 GLY A O 1
ATOM 2119 N N . ALA A 1 280 ? 43.422 66.174 27.427 1.00 36.40 277 ALA A N 1
ATOM 2120 C CA . ALA A 1 280 ? 43.684 67.557 27.786 1.00 35.83 277 ALA A CA 1
ATOM 2121 C C . ALA A 1 280 ? 43.420 67.823 29.275 1.00 35.81 277 ALA A C 1
ATOM 2122 O O . ALA A 1 280 ? 44.072 68.688 29.893 1.00 35.41 277 ALA A O 1
ATOM 2124 N N . SER A 1 281 ? 42.475 67.075 29.849 1.00 35.68 278 SER A N 1
ATOM 2125 C CA . SER A 1 281 ? 42.011 67.387 31.198 1.00 35.94 278 SER A CA 1
ATOM 2126 C C . SER A 1 281 ? 43.066 66.964 32.213 1.00 35.62 278 SER A C 1
ATOM 2127 O O . SER A 1 281 ? 43.134 67.543 33.295 1.00 35.44 278 SER A O 1
ATOM 2130 N N . LEU A 1 282 ? 43.905 65.997 31.833 1.00 35.13 279 LEU A N 1
ATOM 2131 C CA . LEU A 1 282 ? 45.114 65.688 32.606 1.00 35.30 279 LEU A CA 1
ATOM 2132 C C . LEU A 1 282 ? 46.235 66.677 32.311 1.00 35.58 279 LEU A C 1
ATOM 2133 O O . LEU A 1 282 ? 46.762 67.309 33.234 1.00 35.80 279 LEU A O 1
ATOM 2138 N N . ALA A 1 283 ? 46.575 66.811 31.024 1.00 35.79 280 ALA A N 1
ATOM 2139 C CA . ALA A 1 283 ? 47.708 67.623 30.552 1.00 36.01 280 ALA A CA 1
ATOM 2140 C C . ALA A 1 283 ? 47.674 69.102 30.959 1.00 36.24 280 ALA A C 1
ATOM 2141 O O . ALA A 1 283 ? 48.701 69.761 30.937 1.00 36.47 280 ALA A O 1
ATOM 2143 N N . VAL A 1 284 ? 46.502 69.618 31.323 1.00 36.75 281 VAL A N 1
ATOM 2144 C CA . VAL A 1 284 ? 46.388 70.998 31.784 1.00 37.52 281 VAL A CA 1
ATOM 2145 C C . VAL A 1 284 ? 47.359 71.310 32.936 1.00 38.36 281 VAL A C 1
ATOM 2146 O O . VAL A 1 284 ? 47.873 72.430 33.033 1.00 38.93 281 VAL A O 1
ATOM 2150 N N . THR A 1 285 ? 47.621 70.303 33.765 1.00 39.22 282 THR A N 1
ATOM 2151 C CA . THR A 1 285 ? 48.527 70.385 34.920 1.00 40.33 282 THR A CA 1
ATOM 2152 C C . THR A 1 285 ? 49.949 70.855 34.575 1.00 40.55 282 THR A C 1
ATOM 2153 O O . THR A 1 285 ? 50.567 71.577 35.359 1.00 40.83 282 THR A O 1
ATOM 2157 N N . ARG A 1 286 ? 50.458 70.452 33.412 1.00 40.73 283 ARG A N 1
ATOM 2158 C CA . ARG A 1 286 ? 51.764 70.918 32.937 1.00 41.49 283 ARG A CA 1
ATOM 2159 C C . ARG A 1 286 ? 51.851 72.454 32.843 1.00 40.70 283 ARG A C 1
ATOM 2160 O O . ARG A 1 286 ? 52.832 73.060 33.304 1.00 41.09 283 ARG A O 1
ATOM 2168 N N . PHE A 1 287 ? 50.818 73.058 32.261 1.00 39.50 284 PHE A N 1
ATOM 2169 C CA . PHE A 1 287 ? 50.773 74.492 31.992 1.00 39.03 284 PHE A CA 1
ATOM 2170 C C . PHE A 1 287 ? 50.410 75.288 33.238 1.00 39.26 284 PHE A C 1
ATOM 2171 O O . PHE A 1 287 ? 50.971 76.365 33.473 1.00 39.23 284 PHE A O 1
ATOM 2179 N N . LEU A 1 288 ? 49.501 74.741 34.044 1.00 39.39 285 LEU A N 1
ATOM 2180 C CA . LEU A 1 288 ? 49.199 75.302 35.361 1.00 39.51 285 LEU A CA 1
ATOM 2181 C C . LEU A 1 288 ? 50.422 75.370 36.272 1.00 40.12 285 LEU A C 1
ATOM 2182 O O . LEU A 1 288 ? 50.663 76.381 36.912 1.00 40.44 285 LEU A O 1
ATOM 2187 N N . GLU A 1 289 ? 51.200 74.300 36.329 1.00 41.02 286 GLU A N 1
ATOM 2188 C CA . GLU A 1 289 ? 52.400 74.295 37.153 1.00 41.98 286 GLU A CA 1
ATOM 2189 C C . GLU A 1 289 ? 53.294 75.474 36.826 1.00 42.52 286 GLU A C 1
ATOM 2190 O O . GLU A 1 289 ? 53.805 76.134 37.729 1.00 42.45 286 GLU A O 1
ATOM 2196 N N . ASP A 1 290 ? 53.475 75.728 35.534 1.00 43.28 287 ASP A N 1
ATOM 2197 C CA . ASP A 1 290 ? 54.261 76.863 35.084 1.00 44.40 287 ASP A CA 1
ATOM 2198 C C . ASP A 1 290 ? 53.682 78.217 35.538 1.00 44.57 287 ASP A C 1
ATOM 2199 O O . ASP A 1 290 ? 54.405 79.049 36.085 1.00 44.53 287 ASP A O 1
ATOM 2204 N N . LYS A 1 291 ? 52.387 78.426 35.332 1.00 45.11 288 LYS A N 1
ATOM 2205 C CA . LYS A 1 291 ? 51.728 79.665 35.756 1.00 45.91 288 LYS A CA 1
ATOM 2206 C C . LYS A 1 291 ? 51.722 79.875 37.266 1.00 46.74 288 LYS A C 1
ATOM 2207 O O . LYS A 1 291 ? 51.752 81.010 37.732 1.00 46.77 288 LYS A O 1
ATOM 2221 N N . ARG A 1 293 ? 54.199 78.723 39.307 1.00 49.10 290 ARG A N 1
ATOM 2222 C CA . ARG A 1 293 ? 55.570 79.130 39.607 1.00 49.73 290 ARG A CA 1
ATOM 2223 C C . ARG A 1 293 ? 55.838 80.564 39.150 1.00 50.19 290 ARG A C 1
ATOM 2224 O O . ARG A 1 293 ? 56.587 81.286 39.805 1.00 50.21 290 ARG A O 1
ATOM 2232 N N . ARG A 1 294 ? 55.196 80.966 38.046 1.00 50.65 291 ARG A N 1
ATOM 2233 C CA . ARG A 1 294 ? 55.343 82.296 37.448 1.00 50.97 291 ARG A CA 1
ATOM 2234 C C . ARG A 1 294 ? 54.778 83.361 38.383 1.00 50.58 291 ARG A C 1
ATOM 2235 O O . ARG A 1 294 ? 55.509 84.248 38.837 1.00 51.12 291 ARG A O 1
ATOM 2243 N N . HIS A 1 295 ? 53.477 83.264 38.664 1.00 49.77 292 HIS A N 1
ATOM 2244 C CA . HIS A 1 295 ? 52.846 83.949 39.785 1.00 48.87 292 HIS A CA 1
ATOM 2245 C C . HIS A 1 295 ? 53.475 83.280 41.005 1.00 48.10 292 HIS A C 1
ATOM 2246 O O . HIS A 1 295 ? 54.175 82.272 40.871 1.00 48.48 292 HIS A O 1
ATOM 2253 N N . ASN A 1 296 ? 53.282 83.800 42.202 1.00 46.73 293 ASN A N 1
ATOM 2254 C CA . ASN A 1 296 ? 53.907 83.090 43.317 1.00 45.66 293 ASN A CA 1
ATOM 2255 C C . ASN A 1 296 ? 52.849 82.385 44.142 1.00 44.35 293 ASN A C 1
ATOM 2256 O O . ASN A 1 296 ? 52.744 82.625 45.341 1.00 44.63 293 ASN A O 1
ATOM 2261 N N . ILE A 1 297 ? 52.068 81.518 43.494 1.00 42.44 294 ILE A N 1
ATOM 2262 C CA . ILE A 1 297 ? 50.889 80.919 44.131 1.00 40.60 294 ILE A CA 1
ATOM 2263 C C . ILE A 1 297 ? 50.866 79.396 44.260 1.00 39.11 294 ILE A C 1
ATOM 2264 O O . ILE A 1 297 ? 51.489 78.675 43.474 1.00 38.45 294 ILE A O 1
ATOM 2269 N N . THR A 1 298 ? 50.130 78.931 45.272 1.00 37.48 295 THR A N 1
ATOM 2270 C CA . THR A 1 298 ? 49.908 77.507 45.529 1.00 36.09 295 THR A CA 1
ATOM 2271 C C . THR A 1 298 ? 48.403 77.193 45.650 1.00 34.67 295 THR A C 1
ATOM 2272 O O . THR A 1 298 ? 47.575 78.091 45.857 1.00 33.74 295 THR A O 1
ATOM 2276 N N . ALA A 1 299 ? 48.073 75.909 45.502 1.00 33.22 296 ALA A N 1
ATOM 2277 C CA . ALA A 1 299 ? 46.702 75.397 45.614 1.00 31.71 296 ALA A CA 1
ATOM 2278 C C . ALA A 1 299 ? 46.406 74.875 47.029 1.00 30.93 296 ALA A C 1
ATOM 2279 O O . ALA A 1 299 ? 47.220 74.164 47.620 1.00 31.11 296 ALA A O 1
ATOM 2281 N N . SER A 1 300 ? 45.237 75.200 47.568 1.00 30.03 297 SER A N 1
ATOM 2282 C CA . SER A 1 300 ? 44.855 74.656 48.865 1.00 29.65 297 SER A CA 1
ATOM 2283 C C . SER A 1 300 ? 44.653 73.125 48.836 1.00 29.46 297 SER A C 1
ATOM 2284 O O . SER A 1 300 ? 45.177 72.423 49.704 1.00 28.87 297 SER A O 1
ATOM 2287 N N . PHE A 1 301 ? 43.905 72.616 47.847 1.00 28.89 298 PHE A N 1
ATOM 2288 C CA . PHE A 1 301 ? 43.739 71.162 47.697 1.00 28.65 298 PHE A CA 1
ATOM 2289 C C . PHE A 1 301 ? 43.513 70.665 46.268 1.00 28.88 298 PHE A C 1
ATOM 2290 O O . PHE A 1 301 ? 43.090 71.409 45.391 1.00 29.56 298 PHE A O 1
ATOM 2298 N N . GLY A 1 302 ? 43.832 69.395 46.050 1.00 29.48 299 GLY A N 1
ATOM 2299 C CA . GLY A 1 302 ? 43.537 68.704 44.797 1.00 29.43 299 GLY A CA 1
ATOM 2300 C C . GLY A 1 302 ? 42.525 67.621 45.123 1.00 29.95 299 GLY A C 1
ATOM 2301 O O . GLY A 1 302 ? 42.668 66.912 46.129 1.00 28.94 299 GLY A O 1
ATOM 2302 N N . LEU A 1 303 ? 41.482 67.519 44.301 1.00 30.16 300 LEU A N 1
ATOM 2303 C CA . LEU A 1 303 ? 40.434 66.551 44.535 1.00 30.88 300 LEU A CA 1
ATOM 2304 C C . LEU A 1 303 ? 40.338 65.537 43.406 1.00 31.81 300 LEU A C 1
ATOM 2305 O O . LEU A 1 303 ? 40.564 65.851 42.233 1.00 32.10 300 LEU A O 1
ATOM 2310 N N . GLY A 1 304 ? 40.035 64.300 43.779 1.00 32.47 301 GLY A N 1
ATOM 2311 C CA . GLY A 1 304 ? 39.354 63.408 42.872 1.00 33.28 301 GLY A CA 1
ATOM 2312 C C . GLY A 1 304 ? 39.651 61.962 43.120 1.00 33.84 301 GLY A C 1
ATOM 2313 O O . GLY A 1 304 ? 39.654 61.501 44.259 1.00 34.41 301 GLY A O 1
ATOM 2314 N N . GLY A 1 305 ? 39.765 61.254 41.998 1.00 34.03 302 GLY A N 1
ATOM 2315 C CA . GLY A 1 305 ? 40.683 60.180 41.816 1.00 33.08 302 GLY A CA 1
ATOM 2316 C C . GLY A 1 305 ? 41.976 60.881 41.431 1.00 33.05 302 GLY A C 1
ATOM 2317 O O . GLY A 1 305 ? 42.088 61.490 40.365 1.00 32.55 302 GLY A O 1
ATOM 2318 N N . ILE A 1 306 ? 42.925 60.815 42.354 1.00 32.43 303 ILE A N 1
ATOM 2319 C CA . ILE A 1 306 ? 44.240 61.403 42.244 1.00 31.94 303 ILE A CA 1
ATOM 2320 C C . ILE A 1 306 ? 45.112 60.617 41.245 1.00 32.31 303 ILE A C 1
ATOM 2321 O O . ILE A 1 306 ? 45.010 59.382 41.158 1.00 32.42 303 ILE A O 1
ATOM 2326 N N . THR A 1 307 ? 45.919 61.352 40.472 1.00 32.03 304 THR A N 1
ATOM 2327 C CA . THR A 1 307 ? 46.896 60.791 39.550 1.00 32.77 304 THR A CA 1
ATOM 2328 C C . THR A 1 307 ? 48.296 61.122 40.065 1.00 33.59 304 THR A C 1
ATOM 2329 O O . THR A 1 307 ? 48.450 62.004 40.921 1.00 34.06 304 THR A O 1
ATOM 2333 N N . GLY A 1 308 ? 49.301 60.412 39.547 1.00 34.26 305 GLY A N 1
ATOM 2334 C CA . GLY A 1 308 ? 50.703 60.622 39.903 1.00 35.05 305 GLY A CA 1
ATOM 2335 C C . GLY A 1 308 ? 51.174 62.042 39.634 1.00 35.86 305 GLY A C 1
ATOM 2336 O O . GLY A 1 308 ? 51.961 62.596 40.404 1.00 36.06 305 GLY A O 1
ATOM 2337 N N . THR A 1 309 ? 50.682 62.635 38.548 1.00 36.52 306 THR A N 1
ATOM 2338 C CA . THR A 1 309 ? 51.018 64.005 38.169 1.00 37.18 306 THR A CA 1
ATOM 2339 C C . THR A 1 309 ? 50.545 65.008 39.241 1.00 37.18 306 THR A C 1
ATOM 2340 O O . THR A 1 309 ? 51.151 66.050 39.460 1.00 37.94 306 THR A O 1
ATOM 2352 N N . VAL A 1 311 ? 50.060 64.028 42.532 1.00 36.25 308 VAL A N 1
ATOM 2353 C CA . VAL A 1 311 ? 50.970 63.655 43.609 1.00 35.73 308 VAL A CA 1
ATOM 2354 C C . VAL A 1 311 ? 52.242 64.487 43.486 1.00 36.37 308 VAL A C 1
ATOM 2355 O O . VAL A 1 311 ? 52.697 65.113 44.451 1.00 36.07 308 VAL A O 1
ATOM 2359 N N . ASP A 1 312 ? 52.800 64.474 42.277 1.00 36.63 309 ASP A N 1
ATOM 2360 C CA . ASP A 1 312 ? 53.983 65.234 41.926 1.00 36.70 309 ASP A CA 1
ATOM 2361 C C . ASP A 1 312 ? 53.897 66.711 42.334 1.00 36.45 309 ASP A C 1
ATOM 2362 O O . ASP A 1 312 ? 54.821 67.223 42.951 1.00 36.85 309 ASP A O 1
ATOM 2367 N N . LEU A 1 313 ? 52.791 67.384 42.026 1.00 36.05 310 LEU A N 1
ATOM 2368 C CA . LEU A 1 313 ? 52.623 68.789 42.428 1.00 35.96 310 LEU A CA 1
ATOM 2369 C C . LEU A 1 313 ? 52.499 68.996 43.944 1.00 36.20 310 LEU A C 1
ATOM 2370 O O . LEU A 1 313 ? 52.900 70.034 44.476 1.00 36.95 310 LEU A O 1
ATOM 2375 N N . HIS A 1 314 ? 51.943 68.003 44.629 1.00 36.15 311 HIS A N 1
ATOM 2376 C CA . HIS A 1 314 ? 51.888 67.962 46.085 1.00 35.84 311 HIS A CA 1
ATOM 2377 C C . HIS A 1 314 ? 53.300 67.877 46.674 1.00 35.98 311 HIS A C 1
ATOM 2378 O O . HIS A 1 314 ? 53.618 68.554 47.651 1.00 35.91 311 HIS A O 1
ATOM 2385 N N . GLU A 1 315 ? 54.154 67.081 46.040 1.00 36.24 312 GLU A N 1
ATOM 2386 C CA . GLU A 1 315 ? 55.510 66.857 46.525 1.00 36.86 312 GLU A CA 1
ATOM 2387 C C . GLU A 1 315 ? 56.424 68.058 46.383 1.00 36.63 312 GLU A C 1
ATOM 2388 O O . GLU A 1 315 ? 57.367 68.198 47.167 1.00 37.07 312 GLU A O 1
ATOM 2394 N N . LYS A 1 316 ? 56.130 68.922 45.405 1.00 36.12 313 LYS A N 1
ATOM 2395 C CA . LYS A 1 316 ? 56.851 70.190 45.200 1.00 35.13 313 LYS A CA 1
ATOM 2396 C C . LYS A 1 316 ? 56.230 71.365 45.966 1.00 34.63 313 LYS A C 1
ATOM 2397 O O . LYS A 1 316 ? 56.620 72.513 45.759 1.00 34.76 313 LYS A O 1
ATOM 2403 N N . GLY A 1 317 ? 55.243 71.097 46.812 1.00 34.05 314 GLY A N 1
ATOM 2404 C CA . GLY A 1 317 ? 54.618 72.147 47.623 1.00 33.33 314 GLY A CA 1
ATOM 2405 C C . GLY A 1 317 ? 53.548 72.978 46.925 1.00 33.10 314 GLY A C 1
ATOM 2406 O O . GLY A 1 317 ? 52.979 73.892 47.526 1.00 33.04 314 GLY A O 1
ATOM 2407 N N . LEU A 1 318 ? 53.237 72.647 45.678 1.00 32.53 315 LEU A N 1
ATOM 2408 C CA . LEU A 1 318 ? 52.310 73.461 44.898 1.00 32.17 315 LEU A CA 1
ATOM 2409 C C . LEU A 1 318 ? 50.816 73.244 45.210 1.00 32.28 315 LEU A C 1
ATOM 2410 O O . LEU A 1 318 ? 50.007 74.158 45.009 1.00 32.37 315 LEU A O 1
ATOM 2415 N N . ILE A 1 319 ? 50.462 72.062 45.718 1.00 31.86 316 ILE A N 1
ATOM 2416 C CA . ILE A 1 319 ? 49.106 71.749 46.196 1.00 31.25 316 ILE A CA 1
ATOM 2417 C C . ILE A 1 319 ? 49.230 71.250 47.624 1.00 31.55 316 ILE A C 1
ATOM 2418 O O . ILE A 1 319 ? 49.921 70.279 47.865 1.00 31.79 316 ILE A O 1
ATOM 2423 N N . LYS A 1 320 ? 48.584 71.909 48.579 1.00 31.67 317 LYS A N 1
ATOM 2424 C CA . LYS A 1 320 ? 48.933 71.701 49.994 1.00 32.45 317 LYS A CA 1
ATOM 2425 C C . LYS A 1 320 ? 48.420 70.382 50.573 1.00 31.22 317 LYS A C 1
ATOM 2426 O O . LYS A 1 320 ? 48.982 69.856 51.550 1.00 30.77 317 LYS A O 1
ATOM 2432 N N . ALA A 1 321 ? 47.361 69.851 49.962 1.00 30.08 318 ALA A N 1
ATOM 2433 C CA . ALA A 1 321 ? 46.722 68.637 50.417 1.00 28.54 318 ALA A CA 1
ATOM 2434 C C . ALA A 1 321 ? 46.052 67.973 49.224 1.00 28.49 318 ALA A C 1
ATOM 2435 O O . ALA A 1 321 ? 45.653 68.649 48.269 1.00 28.36 318 ALA A O 1
ATOM 2437 N N . LEU A 1 322 ? 45.952 66.646 49.257 1.00 27.79 319 LEU A N 1
ATOM 2438 C CA . LEU A 1 322 ? 45.207 65.931 48.239 1.00 27.79 319 LEU A CA 1
ATOM 2439 C C . LEU A 1 322 ? 44.100 65.129 48.898 1.00 28.09 319 LEU A C 1
ATOM 2440 O O . LEU A 1 322 ? 44.309 64.540 49.952 1.00 28.48 319 LEU A O 1
ATOM 2445 N N . LEU A 1 323 ? 42.930 65.124 48.271 1.00 28.07 320 LEU A N 1
ATOM 2446 C CA . LEU A 1 323 ? 41.768 64.386 48.759 1.00 28.25 320 LEU A CA 1
ATOM 2447 C C . LEU A 1 323 ? 41.315 63.336 47.728 1.00 28.68 320 LEU A C 1
ATOM 2448 O O . LEU A 1 323 ? 40.980 63.674 46.594 1.00 27.90 320 LEU A O 1
ATOM 2453 N N . ASP A 1 324 ? 41.284 62.071 48.157 1.00 29.60 321 ASP A N 1
ATOM 2454 C CA . ASP A 1 324 ? 41.411 60.915 47.259 1.00 30.86 321 ASP A CA 1
ATOM 2455 C C . ASP A 1 324 ? 40.280 59.923 47.503 1.00 30.65 321 ASP A C 1
ATOM 2456 O O . ASP A 1 324 ? 40.271 59.207 48.491 1.00 30.73 321 ASP A O 1
ATOM 2461 N N . THR A 1 325 ? 39.307 59.900 46.607 1.00 30.79 322 THR A N 1
ATOM 2462 C CA . THR A 1 325 ? 38.224 58.910 46.679 1.00 30.58 322 THR A CA 1
ATOM 2463 C C . THR A 1 325 ? 38.546 57.639 45.862 1.00 30.35 322 THR A C 1
ATOM 2464 O O . THR A 1 325 ? 37.856 56.620 45.991 1.00 29.47 322 THR A O 1
ATOM 2468 N N . GLN A 1 326 ? 39.608 57.725 45.044 1.00 30.02 323 GLN A N 1
ATOM 2469 C CA . GLN A 1 326 ? 40.061 56.653 44.166 1.00 30.59 323 GLN A CA 1
ATOM 2470 C C . GLN A 1 326 ? 41.411 57.032 43.615 1.00 30.68 323 GLN A C 1
ATOM 2471 O O . GLN A 1 326 ? 41.538 58.066 42.995 1.00 30.54 323 GLN A O 1
ATOM 2477 N N . SER A 1 327 ? 42.425 56.202 43.836 1.00 31.56 324 SER A N 1
ATOM 2478 C CA . SER A 1 327 ? 43.774 56.467 43.308 1.00 32.18 324 SER A CA 1
ATOM 2479 C C . SER A 1 327 ? 43.870 55.872 41.903 1.00 32.94 324 SER A C 1
ATOM 2480 O O . SER A 1 327 ? 43.562 54.701 41.719 1.00 34.11 324 SER A O 1
ATOM 2483 N N . PHE A 1 328 ? 44.268 56.652 40.908 1.00 33.53 325 PHE A N 1
ATOM 2484 C CA . PHE A 1 328 ? 44.181 56.159 39.521 1.00 34.50 325 PHE A CA 1
ATOM 2485 C C . PHE A 1 328 ? 45.409 55.451 38.983 1.00 34.34 325 PHE A C 1
ATOM 2486 O O . PHE A 1 328 ? 45.405 54.922 37.872 1.00 34.88 325 PHE A O 1
ATOM 2494 N N . ASP A 1 329 ? 46.476 55.476 39.755 1.00 34.37 326 ASP A N 1
ATOM 2495 C CA . ASP A 1 329 ? 47.665 54.718 39.407 1.00 34.18 326 ASP A CA 1
ATOM 2496 C C . ASP A 1 329 ? 48.357 54.340 40.701 1.00 33.51 326 ASP A C 1
ATOM 2497 O O . ASP A 1 329 ? 47.881 54.702 41.777 1.00 33.11 326 ASP A O 1
ATOM 2502 N N . GLY A 1 330 ? 49.458 53.607 40.583 1.00 33.40 327 GLY A N 1
ATOM 2503 C CA . GLY A 1 330 ? 50.155 53.061 41.725 1.00 33.37 327 GLY A CA 1
ATOM 2504 C C . GLY A 1 330 ? 51.015 54.097 42.411 1.00 33.81 327 GLY A C 1
ATOM 2505 O O . GLY A 1 330 ? 51.324 53.937 43.591 1.00 34.69 327 GLY A O 1
ATOM 2506 N N . ASP A 1 331 ? 51.428 55.140 41.684 1.00 33.78 328 ASP A N 1
ATOM 2507 C CA . ASP A 1 331 ? 52.136 56.287 42.289 1.00 33.85 328 ASP A CA 1
ATOM 2508 C C . ASP A 1 331 ? 51.202 57.045 43.247 1.00 33.47 328 ASP A C 1
ATOM 2509 O O . ASP A 1 331 ? 51.603 57.362 44.362 1.00 34.50 328 ASP A O 1
ATOM 2514 N N . ALA A 1 332 ? 49.976 57.348 42.799 1.00 32.06 329 ALA A N 1
ATOM 2515 C CA . ALA A 1 332 ? 48.934 57.933 43.649 1.00 31.43 329 ALA A CA 1
ATOM 2516 C C . ALA A 1 332 ? 48.658 57.055 44.877 1.00 31.04 329 ALA A C 1
ATOM 2517 O O . ALA A 1 332 ? 48.699 57.537 46.011 1.00 30.85 329 ALA A O 1
ATOM 2519 N N . ALA A 1 333 ? 48.404 55.770 44.634 1.00 30.46 330 ALA A N 1
ATOM 2520 C CA . ALA A 1 333 ? 48.181 54.788 45.701 1.00 30.18 330 ALA A CA 1
ATOM 2521 C C . ALA A 1 333 ? 49.297 54.751 46.757 1.00 30.11 330 ALA A C 1
ATOM 2522 O O . ALA A 1 333 ? 48.994 54.708 47.944 1.00 30.24 330 ALA A O 1
ATOM 2524 N N . ARG A 1 334 ? 50.563 54.803 46.326 1.00 29.79 331 ARG A N 1
ATOM 2525 C CA . ARG A 1 334 ? 51.716 54.765 47.229 1.00 29.20 331 ARG A CA 1
ATOM 2526 C C . ARG A 1 334 ? 51.895 56.081 47.998 1.00 29.70 331 ARG A C 1
ATOM 2527 O O . ARG A 1 334 ? 52.215 56.078 49.194 1.00 30.02 331 ARG A O 1
ATOM 2535 N N . SER A 1 335 ? 51.676 57.205 47.320 1.00 29.20 332 SER A N 1
ATOM 2536 C CA . SER A 1 335 ? 51.603 58.500 47.987 1.00 29.22 332 SER A CA 1
ATOM 2537 C C . SER A 1 335 ? 50.450 58.648 49.014 1.00 29.30 332 SER A C 1
ATOM 2538 O O . SER A 1 335 ? 50.584 59.382 49.983 1.00 29.87 332 SER A O 1
ATOM 2541 N N . LEU A 1 336 ? 49.321 57.985 48.795 1.00 29.01 333 LEU A N 1
ATOM 2542 C CA . LEU A 1 336 ? 48.225 58.011 49.758 1.00 29.13 333 LEU A CA 1
ATOM 2543 C C . LEU A 1 336 ? 48.648 57.328 51.035 1.00 30.24 333 LEU A C 1
ATOM 2544 O O . LEU A 1 336 ? 48.314 57.793 52.115 1.00 30.92 333 LEU A O 1
ATOM 2549 N N . ALA A 1 337 ? 49.392 56.231 50.893 1.00 31.57 334 ALA A N 1
ATOM 2550 C CA . ALA A 1 337 ? 49.947 55.454 51.994 1.00 32.42 334 ALA A CA 1
ATOM 2551 C C . ALA A 1 337 ? 51.049 56.182 52.748 1.00 33.28 334 ALA A C 1
ATOM 2552 O O . ALA A 1 337 ? 51.054 56.175 53.980 1.00 33.64 334 ALA A O 1
ATOM 2554 N N . GLN A 1 338 ? 51.985 56.795 52.019 1.00 34.42 335 GLN A N 1
ATOM 2555 C CA . GLN A 1 338 ? 53.158 57.445 52.628 1.00 34.99 335 GLN A CA 1
ATOM 2556 C C . GLN A 1 338 ? 52.965 58.915 53.047 1.00 34.99 335 GLN A C 1
ATOM 2557 O O . GLN A 1 338 ? 53.482 59.327 54.082 1.00 35.96 335 GLN A O 1
ATOM 2563 N N . ASN A 1 339 ? 52.270 59.721 52.248 1.00 34.30 336 ASN A N 1
ATOM 2564 C CA . ASN A 1 339 ? 52.186 61.165 52.513 1.00 33.64 336 ASN A CA 1
ATOM 2565 C C . ASN A 1 339 ? 50.978 61.518 53.382 1.00 33.22 336 ASN A C 1
ATOM 2566 O O . ASN A 1 339 ? 49.837 61.194 53.015 1.00 33.18 336 ASN A O 1
ATOM 2571 N N . PRO A 1 340 ? 51.210 62.181 54.536 1.00 32.49 337 PRO A N 1
ATOM 2572 C CA . PRO A 1 340 ? 50.091 62.402 55.449 1.00 31.78 337 PRO A CA 1
ATOM 2573 C C . PRO A 1 340 ? 49.018 63.372 54.950 1.00 31.38 337 PRO A C 1
ATOM 2574 O O . PRO A 1 340 ? 47.862 63.236 55.357 1.00 31.39 337 PRO A O 1
ATOM 2578 N N . HIS A 1 341 ? 49.364 64.319 54.077 1.00 31.01 338 HIS A N 1
ATOM 2579 C CA . HIS A 1 341 ? 48.321 65.207 53.541 1.00 31.07 338 HIS A CA 1
ATOM 2580 C C . HIS A 1 341 ? 47.743 64.751 52.181 1.00 30.07 338 HIS A C 1
ATOM 2581 O O . HIS A 1 341 ? 47.014 65.481 51.514 1.00 29.55 338 HIS A O 1
ATOM 2588 N N . HIS A 1 342 ? 48.088 63.528 51.787 1.00 28.93 339 HIS A N 1
ATOM 2589 C CA . HIS A 1 342 ? 47.361 62.829 50.770 1.00 27.17 339 HIS A CA 1
ATOM 2590 C C . HIS A 1 342 ? 46.339 61.979 51.538 1.00 26.77 339 HIS A C 1
ATOM 2591 O O . HIS A 1 342 ? 46.688 60.950 52.116 1.00 26.33 339 HIS A O 1
ATOM 2598 N N . ILE A 1 343 ? 45.085 62.437 51.548 1.00 26.23 340 ILE A N 1
ATOM 2599 C CA . ILE A 1 343 ? 44.043 61.927 52.440 1.00 26.01 340 ILE A CA 1
ATOM 2600 C C . ILE A 1 343 ? 42.963 61.095 51.727 1.00 26.44 340 ILE A C 1
ATOM 2601 O O . ILE A 1 343 ? 42.469 61.494 50.674 1.00 26.35 340 ILE A O 1
ATOM 2606 N N . GLU A 1 344 ? 42.585 59.953 52.304 1.00 26.91 341 GLU A N 1
ATOM 2607 C CA . GLU A 1 344 ? 41.530 59.122 51.723 1.00 28.32 341 GLU A CA 1
ATOM 2608 C C . GLU A 1 344 ? 40.175 59.636 52.215 1.00 27.99 341 GLU A C 1
ATOM 2609 O O . GLU A 1 344 ? 40.007 59.868 53.424 1.00 28.37 341 GLU A O 1
ATOM 2615 N N . ILE A 1 345 ? 39.235 59.833 51.284 1.00 27.10 342 ILE A N 1
ATOM 2616 C CA . ILE A 1 345 ? 37.851 60.263 51.608 1.00 26.42 342 ILE A CA 1
ATOM 2617 C C . ILE A 1 345 ? 36.820 59.335 50.964 1.00 25.61 342 ILE A C 1
ATOM 2618 O O . ILE A 1 345 ? 37.123 58.671 50.002 1.00 24.76 342 ILE A O 1
ATOM 2623 N N . SER A 1 346 ? 35.604 59.277 51.510 1.00 25.89 343 SER A N 1
ATOM 2624 C CA . SER A 1 346 ? 34.552 58.423 50.946 1.00 25.91 343 SER A CA 1
ATOM 2625 C C . SER A 1 346 ? 33.794 59.160 49.858 1.00 26.35 343 SER A C 1
ATOM 2626 O O . SER A 1 346 ? 33.947 60.367 49.700 1.00 27.52 343 SER A O 1
ATOM 2629 N N . THR A 1 347 ? 32.962 58.446 49.118 1.00 26.44 344 THR A N 1
ATOM 2630 C CA . THR A 1 347 ? 32.137 59.089 48.112 1.00 27.05 344 THR A CA 1
ATOM 2631 C C . THR A 1 347 ? 31.101 60.053 48.717 1.00 26.94 344 THR A C 1
ATOM 2632 O O . THR A 1 347 ? 30.656 60.988 48.044 1.00 28.02 344 THR A O 1
ATOM 2636 N N . ASN A 1 348 ? 30.742 59.839 49.980 1.00 26.43 345 ASN A N 1
ATOM 2637 C CA . ASN A 1 348 ? 29.903 60.777 50.695 1.00 26.42 345 ASN A CA 1
ATOM 2638 C C . ASN A 1 348 ? 30.592 62.119 50.961 1.00 27.16 345 ASN A C 1
ATOM 2639 O O . ASN A 1 348 ? 29.953 63.176 50.934 1.00 27.15 345 ASN A O 1
ATOM 2644 N N . GLN A 1 349 ? 31.900 62.075 51.209 1.00 27.38 346 GLN A N 1
ATOM 2645 C CA . GLN A 1 349 ? 32.635 63.269 51.525 1.00 27.23 346 GLN A CA 1
ATOM 2646 C C . GLN A 1 349 ? 33.038 63.964 50.237 1.00 27.76 346 GLN A C 1
ATOM 2647 O O . GLN A 1 349 ? 33.508 65.093 50.239 1.00 28.41 346 GLN A O 1
ATOM 2653 N N . TYR A 1 350 ? 32.807 63.287 49.124 1.00 28.74 347 TYR A N 1
ATOM 2654 C CA . TYR A 1 350 ? 33.242 63.742 47.799 1.00 28.72 347 TYR A CA 1
ATOM 2655 C C . TYR A 1 350 ? 32.148 64.421 47.004 1.00 27.83 347 TYR A C 1
ATOM 2656 O O . TYR A 1 350 ? 32.323 65.571 46.626 1.00 27.42 347 TYR A O 1
ATOM 2665 N N . ALA A 1 351 ? 31.036 63.712 46.764 1.00 26.35 348 ALA A N 1
ATOM 2666 C CA . ALA A 1 351 ? 30.137 64.082 45.690 1.00 25.27 348 ALA A CA 1
ATOM 2667 C C . ALA A 1 351 ? 28.650 64.003 45.953 1.00 25.39 348 ALA A C 1
ATOM 2668 O O . ALA A 1 351 ? 27.891 64.400 45.093 1.00 25.10 348 ALA A O 1
ATOM 2670 N N . ASN A 1 352 ? 28.225 63.498 47.111 1.00 25.39 349 ASN A N 1
ATOM 2671 C CA . ASN A 1 352 ? 26.804 63.320 47.393 1.00 25.40 349 ASN A CA 1
ATOM 2672 C C . ASN A 1 352 ? 26.068 64.671 47.517 1.00 26.27 349 ASN A C 1
ATOM 2673 O O . ASN A 1 352 ? 26.412 65.503 48.371 1.00 27.87 349 ASN A O 1
ATOM 2678 N N . PRO A 1 353 ? 25.073 64.925 46.655 1.00 26.19 350 PRO A N 1
ATOM 2679 C CA . PRO A 1 353 ? 24.266 66.144 46.863 1.00 26.02 350 PRO A CA 1
ATOM 2680 C C . PRO A 1 353 ? 23.581 66.242 48.242 1.00 25.81 350 PRO A C 1
ATOM 2681 O O . PRO A 1 353 ? 23.379 67.350 48.763 1.00 25.86 350 PRO A O 1
ATOM 2685 N N . ALA A 1 354 ? 23.252 65.102 48.842 1.00 25.69 351 ALA A N 1
ATOM 2686 C CA . ALA A 1 354 ? 22.658 65.082 50.184 1.00 25.28 351 ALA A CA 1
ATOM 2687 C C . ALA A 1 354 ? 23.680 65.058 51.335 1.00 25.48 351 ALA A C 1
ATOM 2688 O O . ALA A 1 354 ? 23.292 65.043 52.517 1.00 23.99 351 ALA A O 1
ATOM 2690 N N . SER A 1 355 ? 24.977 65.052 50.997 1.00 25.19 352 SER A N 1
ATOM 2691 C CA . SER A 1 355 ? 26.017 64.973 52.015 1.00 25.43 352 SER A CA 1
ATOM 2692 C C . SER A 1 355 ? 25.947 66.189 52.938 1.00 25.53 352 SER A C 1
ATOM 2693 O O . SER A 1 355 ? 25.510 67.266 52.534 1.00 25.15 352 SER A O 1
ATOM 2696 N N . LYS A 1 356 ? 26.364 66.032 54.190 1.00 26.27 353 LYS A N 1
ATOM 2697 C CA . LYS A 1 356 ? 26.527 67.221 55.028 1.00 26.33 353 LYS A CA 1
ATOM 2698 C C . LYS A 1 356 ? 27.835 67.930 54.695 1.00 26.40 353 LYS A C 1
ATOM 2699 O O . LYS A 1 356 ? 28.077 69.030 55.179 1.00 26.56 353 LYS A O 1
ATOM 2705 N N . GLY A 1 357 ? 28.682 67.295 53.887 1.00 26.25 354 GLY A N 1
ATOM 2706 C CA . GLY A 1 357 ? 29.986 67.858 53.546 1.00 26.93 354 GLY A CA 1
ATOM 2707 C C . GLY A 1 357 ? 30.630 67.166 52.352 1.00 27.44 354 GLY A C 1
ATOM 2708 O O . GLY A 1 357 ? 31.323 66.173 52.529 1.00 27.77 354 GLY A O 1
ATOM 2709 N N . ALA A 1 358 ? 30.380 67.679 51.143 1.00 27.26 355 ALA A N 1
ATOM 2710 C CA . ALA A 1 358 ? 30.966 67.143 49.933 1.00 27.41 355 ALA A CA 1
ATOM 2711 C C . ALA A 1 358 ? 32.034 68.106 49.437 1.00 28.30 355 ALA A C 1
ATOM 2712 O O . ALA A 1 358 ? 31.741 69.259 49.117 1.00 28.96 355 ALA A O 1
ATOM 2714 N N . ALA A 1 359 ? 33.272 67.617 49.388 1.00 28.39 356 ALA A N 1
ATOM 2715 C CA . ALA A 1 359 ? 34.441 68.402 49.007 1.00 28.56 356 ALA A CA 1
ATOM 2716 C C . ALA A 1 359 ? 34.319 69.025 47.615 1.00 29.31 356 ALA A C 1
ATOM 2717 O O . ALA A 1 359 ? 34.947 70.065 47.338 1.00 28.73 356 ALA A O 1
ATOM 2719 N N . CYS A 1 360 ? 33.513 68.399 46.748 1.00 29.91 357 CYS A N 1
ATOM 2720 C CA . CYS A 1 360 ? 33.324 68.896 45.375 1.00 31.58 357 CYS A CA 1
ATOM 2721 C C . CYS A 1 360 ? 32.619 70.255 45.318 1.00 31.49 357 CYS A C 1
ATOM 2722 O O . CYS A 1 360 ? 32.785 71.020 44.363 1.00 31.80 357 CYS A O 1
ATOM 2725 N N . GLU A 1 361 ? 31.842 70.553 46.352 1.00 31.80 358 GLU A N 1
ATOM 2726 C CA . GLU A 1 361 ? 31.179 71.844 46.464 1.00 31.95 358 GLU A CA 1
ATOM 2727 C C . GLU A 1 361 ? 32.148 72.923 46.949 1.00 31.01 358 GLU A C 1
ATOM 2728 O O . GLU A 1 361 ? 31.754 74.047 47.118 1.00 31.50 358 GLU A O 1
ATOM 2734 N N . ARG A 1 362 ? 33.422 72.579 47.150 1.00 30.48 359 ARG A N 1
ATOM 2735 C CA . ARG A 1 362 ? 34.449 73.533 47.592 1.00 29.02 359 ARG A CA 1
ATOM 2736 C C . ARG A 1 362 ? 35.503 73.738 46.515 1.00 28.36 359 ARG A C 1
ATOM 2737 O O . ARG A 1 362 ? 36.561 74.334 46.753 1.00 29.19 359 ARG A O 1
ATOM 2745 N N . LEU A 1 363 ? 35.203 73.251 45.322 1.00 26.83 360 LEU A N 1
ATOM 2746 C CA . LEU A 1 363 ? 36.104 73.306 44.207 1.00 25.52 360 LEU A CA 1
ATOM 2747 C C . LEU A 1 363 ? 36.085 74.655 43.495 1.00 25.65 360 LEU A C 1
ATOM 2748 O O . LEU A 1 363 ? 35.027 75.259 43.284 1.00 25.68 360 LEU A O 1
ATOM 2753 N N . ASN A 1 364 ? 37.263 75.134 43.118 1.00 25.74 361 ASN A N 1
ATOM 2754 C CA . ASN A 1 364 ? 37.351 76.314 42.267 1.00 26.27 361 ASN A CA 1
ATOM 2755 C C . ASN A 1 364 ? 37.201 75.910 40.801 1.00 26.39 361 ASN A C 1
ATOM 2756 O O . ASN A 1 364 ? 36.442 76.528 40.043 1.00 26.92 361 ASN A O 1
ATOM 2761 N N . VAL A 1 365 ? 37.935 74.874 40.413 1.00 26.32 362 VAL A N 1
ATOM 2762 C CA . VAL A 1 365 ? 38.026 74.456 39.016 1.00 26.62 362 VAL A CA 1
ATOM 2763 C C . VAL A 1 365 ? 37.927 72.943 38.900 1.00 26.59 362 VAL A C 1
ATOM 2764 O O . VAL A 1 365 ? 38.505 72.204 39.689 1.00 27.39 362 VAL A O 1
ATOM 2768 N N . VAL A 1 366 ? 37.180 72.497 37.907 1.00 26.60 363 VAL A N 1
ATOM 2769 C CA . VAL A 1 366 ? 37.210 71.115 37.493 1.00 26.22 363 VAL A CA 1
ATOM 2770 C C . VAL A 1 366 ? 37.386 71.081 35.970 1.00 26.70 363 VAL A C 1
ATOM 2771 O O . VAL A 1 366 ? 36.884 71.934 35.249 1.00 26.73 363 VAL A O 1
ATOM 2783 N N . LEU A 1 368 ? 36.537 68.626 32.937 1.00 29.39 365 LEU A N 1
ATOM 2784 C CA . LEU A 1 368 ? 35.780 67.462 32.503 1.00 28.83 365 LEU A CA 1
ATOM 2785 C C . LEU A 1 368 ? 35.946 67.203 31.008 1.00 28.98 365 LEU A C 1
ATOM 2786 O O . LEU A 1 368 ? 36.212 68.114 30.242 1.00 29.29 365 LEU A O 1
ATOM 2791 N N . SER A 1 369 ? 35.794 65.957 30.583 1.00 29.20 366 SER A N 1
ATOM 2792 C CA . SER A 1 369 ? 35.750 65.670 29.154 1.00 29.67 366 SER A CA 1
ATOM 2793 C C . SER A 1 369 ? 34.300 65.557 28.690 1.00 29.56 366 SER A C 1
ATOM 2794 O O . SER A 1 369 ? 33.369 65.849 29.463 1.00 29.78 366 SER A O 1
ATOM 2797 N N . ALA A 1 370 ? 34.117 65.150 27.430 1.00 28.58 367 ALA A N 1
ATOM 2798 C CA . ALA A 1 370 ? 32.800 65.004 26.842 1.00 28.62 367 ALA A CA 1
ATOM 2799 C C . ALA A 1 370 ? 32.876 64.109 25.614 1.00 28.33 367 ALA A C 1
ATOM 2800 O O . ALA A 1 370 ? 33.833 64.204 24.835 1.00 28.01 367 ALA A O 1
ATOM 2802 N N . LEU A 1 371 ? 31.878 63.242 25.440 1.00 27.48 368 LEU A N 1
ATOM 2803 C CA . LEU A 1 371 ? 31.705 62.559 24.153 1.00 27.71 368 LEU A CA 1
ATOM 2804 C C . LEU A 1 371 ? 31.023 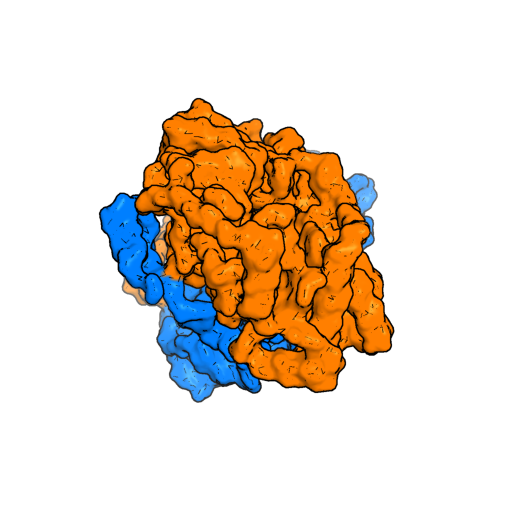63.510 23.182 1.00 27.82 368 LEU A C 1
ATOM 2805 O O . LEU A 1 371 ? 31.388 63.567 22.024 1.00 28.51 368 LEU A O 1
ATOM 2810 N N . GLU A 1 372 ? 30.026 64.240 23.666 1.00 28.74 369 GLU A N 1
ATOM 2811 C CA . GLU A 1 372 ? 29.299 65.257 22.906 1.00 29.71 369 GLU A CA 1
ATOM 2812 C C . GLU A 1 372 ? 28.989 66.417 23.831 1.00 28.84 369 GLU A C 1
ATOM 2813 O O . GLU A 1 372 ? 28.805 66.225 25.036 1.00 27.82 369 GLU A O 1
ATOM 2819 N N . ILE A 1 373 ? 28.887 67.611 23.254 1.00 29.23 370 ILE A N 1
ATOM 2820 C CA . ILE A 1 373 ? 28.314 68.776 23.955 1.00 28.94 370 ILE A CA 1
ATOM 2821 C C . ILE A 1 373 ? 27.383 69.534 22.988 1.00 29.63 370 ILE A C 1
ATOM 2822 O O . ILE A 1 373 ? 27.733 69.744 21.830 1.00 30.03 370 ILE A O 1
ATOM 2827 N N . ASP A 1 374 ? 26.189 69.921 23.424 1.00 29.99 371 ASP A N 1
ATOM 2828 C CA . ASP A 1 374 ? 25.310 70.597 22.485 1.00 29.97 371 ASP A CA 1
ATOM 2829 C C . ASP A 1 374 ? 25.289 72.108 22.636 1.00 29.84 371 ASP A C 1
ATOM 2830 O O . ASP A 1 374 ? 26.043 72.656 23.429 1.00 29.13 371 ASP A O 1
ATOM 2835 N N . VAL A 1 375 ? 24.461 72.784 21.836 1.00 29.75 372 VAL A N 1
ATOM 2836 C CA . VAL A 1 375 ? 24.443 74.244 21.831 1.00 29.24 372 VAL A CA 1
ATOM 2837 C C . VAL A 1 375 ? 23.809 74.833 23.089 1.00 29.89 372 VAL A C 1
ATOM 2838 O O . VAL A 1 375 ? 23.905 76.040 23.322 1.00 29.94 372 VAL A O 1
ATOM 2842 N N . ASN A 1 376 ? 23.172 73.975 23.900 1.00 29.94 373 ASN A N 1
ATOM 2843 C CA . ASN A 1 376 ? 22.801 74.348 25.267 1.00 29.68 373 ASN A CA 1
ATOM 2844 C C . ASN A 1 376 ? 23.863 73.994 26.311 1.00 28.37 373 ASN A C 1
ATOM 2845 O O . ASN A 1 376 ? 23.616 74.132 27.489 1.00 27.55 373 ASN A O 1
ATOM 2850 N N . PHE A 1 377 ? 25.040 73.547 25.865 1.00 27.14 374 PHE A N 1
ATOM 2851 C CA . PHE A 1 377 ? 26.135 73.148 26.748 1.00 26.25 374 PHE A CA 1
ATOM 2852 C C . PHE A 1 377 ? 25.863 71.885 27.565 1.00 26.83 374 PHE A C 1
ATOM 2853 O O . PHE A 1 377 ? 26.682 71.526 28.438 1.00 26.93 374 PHE A O 1
ATOM 2861 N N . ASN A 1 378 ? 24.726 71.231 27.287 1.00 26.81 375 ASN A N 1
ATOM 2862 C CA . ASN A 1 378 ? 24.424 69.872 27.784 1.00 27.16 375 ASN A CA 1
ATOM 2863 C C . ASN A 1 378 ? 25.482 68.841 27.351 1.00 26.93 375 ASN A C 1
ATOM 2864 O O . ASN A 1 378 ? 25.904 68.833 26.196 1.00 26.66 375 ASN A O 1
ATOM 2869 N N . VAL A 1 379 ? 25.904 67.974 28.266 1.00 26.53 376 VAL A N 1
ATOM 2870 C CA . VAL A 1 379 ? 27.051 67.109 27.978 1.00 26.31 376 VAL A CA 1
ATOM 2871 C C . VAL A 1 379 ? 26.633 65.643 27.982 1.00 26.48 376 VAL A C 1
ATOM 2872 O O . VAL A 1 379 ? 25.951 65.203 28.901 1.00 26.57 376 VAL A O 1
ATOM 2876 N N . ASN A 1 380 ? 26.995 64.924 26.918 1.00 26.79 377 ASN A N 1
ATOM 2877 C CA . ASN A 1 380 ? 26.869 63.468 26.834 1.00 27.11 377 ASN A CA 1
ATOM 2878 C C . ASN A 1 380 ? 28.182 62.761 27.192 1.00 27.76 377 ASN A C 1
ATOM 2879 O O . ASN A 1 380 ? 29.208 62.986 26.566 1.00 27.30 377 ASN A O 1
ATOM 2884 N N . VAL A 1 381 ? 28.130 61.913 28.211 1.00 28.76 378 VAL A N 1
ATOM 2885 C CA . VAL A 1 381 ? 29.242 61.031 28.559 1.00 29.69 378 VAL A CA 1
ATOM 2886 C C . VAL A 1 381 ? 28.845 59.540 28.605 1.00 31.32 378 VAL A C 1
ATOM 2887 O O . VAL A 1 381 ? 29.657 58.681 28.918 1.00 31.04 378 VAL A O 1
ATOM 2899 N N . THR A 1 383 ? 26.629 57.790 25.974 1.00 33.99 380 THR A N 1
ATOM 2900 C CA . THR A 1 383 ? 26.355 57.091 24.731 1.00 33.80 380 THR A CA 1
ATOM 2901 C C . THR A 1 383 ? 27.268 57.512 23.603 1.00 34.27 380 THR A C 1
ATOM 2902 O O . THR A 1 383 ? 27.604 58.703 23.467 1.00 34.30 380 THR A O 1
ATOM 2906 N N . GLY A 1 384 ? 27.671 56.514 22.810 1.00 34.38 381 GLY A N 1
ATOM 2907 C CA . GLY A 1 384 ? 28.495 56.722 21.633 1.00 34.54 381 GLY A CA 1
ATOM 2908 C C . GLY A 1 384 ? 27.734 57.362 20.494 1.00 35.01 381 GLY A C 1
ATOM 2909 O O . GLY A 1 384 ? 26.516 57.584 20.573 1.00 34.56 381 GLY A O 1
ATOM 2910 N N . SER A 1 385 ? 28.454 57.645 19.412 1.00 35.49 382 SER A N 1
ATOM 2911 C CA . SER A 1 385 ? 27.883 58.388 18.301 1.00 36.26 382 SER A CA 1
ATOM 2912 C C . SER A 1 385 ? 26.832 57.547 17.588 1.00 36.54 382 SER A C 1
ATOM 2913 O O . SER A 1 385 ? 25.972 58.081 16.878 1.00 37.15 382 SER A O 1
ATOM 2916 N N . ASN A 1 386 ? 26.904 56.237 17.818 1.00 36.23 383 ASN A N 1
ATOM 2917 C CA . ASN A 1 386 ? 25.959 55.260 17.286 1.00 35.60 383 ASN A CA 1
ATOM 2918 C C . ASN A 1 386 ? 24.785 54.949 18.228 1.00 34.97 383 ASN A C 1
ATOM 2919 O O . ASN A 1 386 ? 24.015 54.032 17.965 1.00 34.91 383 ASN A O 1
ATOM 2924 N N . GLY A 1 387 ? 24.674 55.698 19.329 1.00 34.79 384 GLY A N 1
ATOM 2925 C CA . GLY A 1 387 ? 23.569 55.562 20.300 1.00 33.34 384 GLY A CA 1
ATOM 2926 C C . GLY A 1 387 ? 23.759 54.467 21.337 1.00 32.75 384 GLY A C 1
ATOM 2927 O O . GLY A 1 387 ? 22.917 54.284 22.219 1.00 31.95 384 GLY A O 1
ATOM 2928 N N . VAL A 1 388 ? 24.868 53.737 21.233 1.00 32.48 385 VAL A N 1
ATOM 2929 C CA . VAL A 1 388 ? 25.140 52.595 22.116 1.00 32.58 385 VAL A CA 1
ATOM 2930 C C . VAL A 1 388 ? 25.814 53.051 23.426 1.00 33.22 385 VAL A C 1
ATOM 2931 O O . VAL A 1 388 ? 26.685 53.935 23.401 1.00 33.35 385 VAL A O 1
ATOM 2935 N N . LEU A 1 389 ? 25.371 52.478 24.558 1.00 33.33 386 LEU A N 1
ATOM 2936 C CA . LEU A 1 389 ? 25.947 52.750 25.874 1.00 33.96 386 LEU A CA 1
ATOM 2937 C C . LEU A 1 389 ? 27.414 52.385 25.887 1.00 35.00 386 LEU A C 1
ATOM 2938 O O . LEU A 1 389 ? 27.759 51.238 25.657 1.00 35.61 386 LEU A O 1
ATOM 2943 N N . ARG A 1 390 ? 28.278 53.347 26.168 1.00 36.13 387 ARG A N 1
ATOM 2944 C CA . ARG A 1 390 ? 29.710 53.080 26.151 1.00 37.87 387 ARG A CA 1
ATOM 2945 C C . ARG A 1 390 ? 30.509 53.782 27.263 1.00 38.10 387 ARG A C 1
ATOM 2946 O O . ARG A 1 390 ? 31.652 53.421 27.526 1.00 39.64 387 ARG A O 1
ATOM 2954 N N . GLY A 1 391 ? 29.922 54.754 27.945 1.00 37.84 388 GLY A N 1
ATOM 2955 C CA . GLY A 1 391 ? 30.693 55.521 28.924 1.00 36.65 388 GLY A CA 1
ATOM 2956 C C . GLY A 1 391 ? 30.211 55.417 30.345 1.00 35.52 388 GLY A C 1
ATOM 2957 O O . GLY A 1 391 ? 29.517 54.486 30.704 1.00 35.88 388 GLY A O 1
ATOM 2958 N N . ALA A 1 392 ? 30.578 56.403 31.147 1.00 34.69 389 ALA A N 1
ATOM 2959 C CA . ALA A 1 392 ? 30.215 56.451 32.556 1.00 33.35 389 ALA A CA 1
ATOM 2960 C C . ALA A 1 392 ? 29.666 57.826 32.921 1.00 32.63 389 ALA A C 1
ATOM 2961 O O . ALA A 1 392 ? 30.209 58.844 32.529 1.00 32.99 389 ALA A O 1
ATOM 2963 N N . SER A 1 393 ? 28.572 57.852 33.663 1.00 31.56 390 SER A N 1
ATOM 2964 C CA . SER A 1 393 ? 28.104 59.086 34.227 1.00 30.59 390 SER A CA 1
ATOM 2965 C C . SER A 1 393 ? 29.142 59.558 35.265 1.00 30.63 390 SER A C 1
ATOM 2966 O O . SER A 1 393 ? 29.544 60.720 35.242 1.00 31.08 390 SER A O 1
ATOM 2969 N N . GLY A 1 394 ? 29.562 58.673 36.172 1.00 30.03 391 GLY A N 1
ATOM 2970 C CA . GLY A 1 394 ? 30.629 58.986 37.124 1.00 29.63 391 GLY A CA 1
ATOM 2971 C C . GLY A 1 394 ? 30.359 60.199 37.998 1.00 29.62 391 GLY A C 1
ATOM 2972 O O . GLY A 1 394 ? 29.214 60.457 38.411 1.00 30.44 391 GLY A O 1
ATOM 2973 N N . GLY A 1 395 ? 31.415 60.949 38.286 1.00 28.95 392 GLY A N 1
ATOM 2974 C CA . GLY A 1 395 ? 31.311 62.147 39.106 1.00 27.56 392 GLY A CA 1
ATOM 2975 C C . GLY A 1 395 ? 31.210 63.392 38.265 1.00 27.00 392 GLY A C 1
ATOM 2976 O O . GLY A 1 395 ? 31.261 64.491 38.800 1.00 26.81 392 GLY A O 1
ATOM 2977 N N . HIS A 1 396 ? 31.020 63.211 36.953 1.00 26.63 393 HIS A N 1
ATOM 2978 C CA . HIS A 1 396 ? 31.001 64.295 35.974 1.00 26.82 393 HIS A CA 1
ATOM 2979 C C . HIS A 1 396 ? 30.025 65.402 36.364 1.00 27.26 393 HIS A C 1
ATOM 2980 O O . HIS A 1 396 ? 30.421 66.576 36.491 1.00 27.73 393 HIS A O 1
ATOM 2987 N N . SER A 1 397 ? 28.764 65.028 36.578 1.00 26.53 394 SER A N 1
ATOM 2988 C CA . SER A 1 397 ? 27.728 65.987 36.899 1.00 26.78 394 SER A CA 1
ATOM 2989 C C . SER A 1 397 ? 27.772 66.491 38.345 1.00 26.80 394 SER A C 1
ATOM 2990 O O . SER A 1 397 ? 27.140 67.509 38.660 1.00 26.18 394 SER A O 1
ATOM 2993 N N . ASP A 1 398 ? 28.501 65.769 39.205 1.00 26.39 395 ASP A N 1
ATOM 2994 C CA . ASP A 1 398 ? 28.639 66.103 40.628 1.00 26.14 395 ASP A CA 1
ATOM 2995 C C . ASP A 1 398 ? 29.651 67.193 40.794 1.00 26.55 395 ASP A C 1
ATOM 2996 O O . ASP A 1 398 ? 29.396 68.164 41.508 1.00 26.99 395 ASP A O 1
ATOM 3001 N N . THR A 1 399 ? 30.830 67.017 40.185 1.00 26.89 396 THR A N 1
ATOM 3002 C CA . THR A 1 399 ? 31.844 68.063 40.220 1.00 27.81 396 THR A CA 1
ATOM 3003 C C . THR A 1 399 ? 31.441 69.305 39.420 1.00 28.20 396 THR A C 1
ATOM 3004 O O . THR A 1 399 ? 31.831 70.415 39.783 1.00 28.66 396 THR A O 1
ATOM 3008 N N . ALA A 1 400 ? 30.662 69.127 38.346 1.00 28.03 397 ALA A N 1
ATOM 3009 C CA . ALA A 1 400 ? 30.228 70.255 37.541 1.00 27.50 397 ALA A CA 1
ATOM 3010 C C . ALA A 1 400 ? 29.284 71.161 38.336 1.00 28.39 397 ALA A C 1
ATOM 3011 O O . ALA A 1 400 ? 29.464 72.395 38.346 1.00 28.61 397 ALA A O 1
ATOM 3013 N N . ALA A 1 401 ? 28.287 70.539 38.982 1.00 28.44 398 ALA A N 1
ATOM 3014 C CA . ALA A 1 401 ? 27.371 71.183 39.923 1.00 28.17 398 ALA A CA 1
ATOM 3015 C C . ALA A 1 401 ? 28.053 71.838 41.117 1.00 28.07 398 ALA A C 1
ATOM 3016 O O . ALA A 1 401 ? 27.645 72.897 41.559 1.00 28.42 398 ALA A O 1
ATOM 3018 N N . GLY A 1 402 ? 29.077 71.194 41.649 1.00 27.68 399 GLY A N 1
ATOM 3019 C CA . GLY A 1 402 ? 29.728 71.664 42.846 1.00 26.60 399 GLY A CA 1
ATOM 3020 C C . GLY A 1 402 ? 30.723 72.753 42.595 1.00 26.49 399 GLY A C 1
ATOM 3021 O O . GLY A 1 402 ? 30.729 73.717 43.328 1.00 27.23 399 GLY A O 1
ATOM 3022 N N . ALA A 1 403 ? 31.552 72.616 41.556 1.00 26.41 400 ALA A N 1
ATOM 3023 C CA . ALA A 1 403 ? 32.610 73.594 41.231 1.00 26.25 400 ALA A CA 1
ATOM 3024 C C . ALA A 1 403 ? 32.125 75.011 40.858 1.00 27.00 400 ALA A C 1
ATOM 3025 O O . ALA A 1 403 ? 31.007 75.166 40.355 1.00 27.30 400 ALA A O 1
ATOM 3027 N N . ASP A 1 404 ? 32.989 76.021 41.083 1.00 27.32 401 ASP A N 1
ATOM 3028 C CA . ASP A 1 404 ? 32.739 77.433 40.715 1.00 27.19 401 ASP A CA 1
ATOM 3029 C C . ASP A 1 404 ? 32.851 77.597 39.216 1.00 26.69 401 ASP A C 1
ATOM 3030 O O . ASP A 1 404 ? 32.102 78.368 38.600 1.00 26.62 401 ASP A O 1
ATOM 3035 N N . LEU A 1 405 ? 33.841 76.914 38.655 1.00 25.97 402 LEU A N 1
ATOM 3036 C CA . LEU A 1 405 ? 34.154 76.984 37.238 1.00 25.61 402 LEU A CA 1
ATOM 3037 C C . LEU A 1 405 ? 34.361 75.581 36.676 1.00 25.81 402 LEU A C 1
ATOM 3038 O O . LEU A 1 405 ? 35.209 74.807 37.143 1.00 25.82 402 LEU A O 1
ATOM 3043 N N . THR A 1 406 ? 33.559 75.254 35.680 1.00 25.85 403 THR A N 1
ATOM 3044 C CA . THR A 1 406 ? 33.585 73.948 35.070 1.00 26.03 403 THR A CA 1
ATOM 3045 C C . THR A 1 406 ? 33.957 74.058 33.613 1.00 26.46 403 THR A C 1
ATOM 3046 O O . THR A 1 406 ? 33.210 74.659 32.833 1.00 25.96 403 THR A O 1
ATOM 3050 N N . ILE A 1 407 ? 35.110 73.466 33.274 1.00 26.28 404 ILE A N 1
ATOM 3051 C CA . ILE A 1 407 ? 35.639 73.488 31.926 1.00 26.16 404 ILE A CA 1
ATOM 3052 C C . ILE A 1 407 ? 35.534 72.118 31.251 1.00 26.06 404 ILE A C 1
ATOM 3053 O O . ILE A 1 407 ? 35.969 71.111 31.800 1.00 25.56 404 ILE A O 1
ATOM 3058 N N . ILE A 1 408 ? 34.943 72.109 30.058 1.00 26.47 405 ILE A N 1
ATOM 3059 C CA . ILE A 1 408 ? 34.870 70.939 29.178 1.00 26.60 405 ILE A CA 1
ATOM 3060 C C . ILE A 1 408 ? 35.966 71.091 28.132 1.00 27.12 405 ILE A C 1
ATOM 3061 O O . ILE A 1 408 ? 36.018 72.104 27.422 1.00 27.85 405 ILE A O 1
ATOM 3066 N N . THR A 1 409 ? 36.878 70.118 28.090 1.00 27.47 406 THR A N 1
ATOM 3067 C CA . THR A 1 409 ? 37.928 70.055 27.083 1.00 27.76 406 THR A CA 1
ATOM 3068 C C . THR A 1 409 ? 37.559 68.930 26.134 1.00 28.05 406 THR A C 1
ATOM 3069 O O . THR A 1 409 ? 37.418 67.789 26.560 1.00 28.02 406 THR A O 1
ATOM 3073 N N . ALA A 1 410 ? 37.372 69.258 24.858 1.00 28.11 407 ALA A N 1
ATOM 3074 C CA . ALA A 1 410 ? 37.076 68.266 23.839 1.00 28.60 407 ALA A CA 1
ATOM 3075 C C . ALA A 1 410 ? 37.588 68.787 22.515 1.00 29.65 407 ALA A C 1
ATOM 3076 O O . ALA A 1 410 ? 37.450 69.976 22.238 1.00 29.62 407 ALA A O 1
ATOM 3078 N N . PRO A 1 411 ? 38.210 67.908 21.691 1.00 30.51 408 PRO A N 1
ATOM 3079 C CA . PRO A 1 411 ? 38.491 68.332 20.315 1.00 30.38 408 PRO A CA 1
ATOM 3080 C C . PRO A 1 411 ? 37.172 68.610 19.584 1.00 30.28 408 PRO A C 1
ATOM 3081 O O . PRO A 1 411 ? 36.149 68.039 19.944 1.00 30.74 408 PRO A O 1
ATOM 3085 N N . LEU A 1 412 ? 37.184 69.482 18.587 1.00 30.17 409 LEU A N 1
ATOM 3086 C CA . LEU A 1 412 ? 35.961 69.766 17.850 1.00 31.20 409 LEU A CA 1
ATOM 3087 C C . LEU A 1 412 ? 35.377 68.514 17.174 1.00 31.44 409 LEU A C 1
ATOM 3088 O O . LEU A 1 412 ? 34.164 68.319 17.110 1.00 31.39 409 LEU A O 1
ATOM 3093 N N . VAL A 1 413 ? 36.263 67.664 16.689 1.00 31.82 410 VAL A N 1
ATOM 3094 C CA . VAL A 1 413 ? 35.876 66.578 15.803 1.00 32.59 410 VAL A CA 1
ATOM 3095 C C . VAL A 1 413 ? 36.697 65.345 16.189 1.00 32.57 410 VAL A C 1
ATOM 3096 O O . VAL A 1 413 ? 37.855 65.472 16.540 1.00 33.02 410 VAL A O 1
ATOM 3100 N N . ARG A 1 414 ? 36.104 64.166 16.183 1.00 33.23 411 ARG A N 1
ATOM 3101 C CA . ARG A 1 414 ? 36.925 62.970 16.336 1.00 34.67 411 ARG A CA 1
ATOM 3102 C C . ARG A 1 414 ? 36.762 62.111 15.111 1.00 35.48 411 ARG A C 1
ATOM 3103 O O . ARG A 1 414 ? 35.754 61.410 14.980 1.00 36.18 411 ARG A O 1
ATOM 3111 N N . GLY A 1 415 ? 37.748 62.181 14.217 1.00 35.86 412 GLY A N 1
ATOM 3112 C CA . GLY A 1 415 ? 37.660 61.527 12.912 1.00 36.63 412 GLY A CA 1
ATOM 3113 C C . GLY A 1 415 ? 36.546 62.142 12.100 1.00 37.25 412 GLY A C 1
ATOM 3114 O O . GLY A 1 415 ? 36.620 63.312 11.719 1.00 38.04 412 GLY A O 1
ATOM 3115 N N . ARG A 1 416 ? 35.494 61.371 11.867 1.00 37.48 413 ARG A N 1
ATOM 3116 C CA . ARG A 1 416 ? 34.346 61.852 11.110 1.00 37.78 413 ARG A CA 1
ATOM 3117 C C . ARG A 1 416 ? 33.168 62.232 12.001 1.00 37.12 413 ARG A C 1
ATOM 3118 O O . ARG A 1 416 ? 32.091 62.583 11.504 1.00 37.42 413 ARG A O 1
ATOM 3126 N N . ILE A 1 417 ? 33.382 62.170 13.310 1.00 36.00 414 ILE A N 1
ATOM 3127 C CA . ILE A 1 417 ? 32.322 62.427 14.284 1.00 35.53 414 ILE A CA 1
ATOM 3128 C C . ILE A 1 417 ? 32.508 63.769 15.024 1.00 34.96 414 ILE A C 1
ATOM 3129 O O . ILE A 1 417 ? 33.537 64.003 15.682 1.00 34.45 414 ILE A O 1
ATOM 3134 N N . PRO A 1 418 ? 31.500 64.650 14.927 1.00 34.76 415 PRO A N 1
ATOM 3135 C CA . PRO A 1 418 ? 31.524 65.954 15.613 1.00 34.80 415 PRO A CA 1
ATOM 3136 C C . PRO A 1 418 ? 31.279 65.832 17.129 1.00 34.77 415 PRO A C 1
ATOM 3137 O O . PRO A 1 418 ? 30.423 65.049 17.552 1.00 34.99 415 PRO A O 1
ATOM 3141 N N . CYS A 1 419 ? 32.020 66.594 17.936 1.00 34.93 416 CYS A N 1
ATOM 3142 C CA . CYS A 1 419 ? 31.811 66.615 19.389 1.00 34.99 416 CYS A CA 1
ATOM 3143 C C . CYS A 1 419 ? 30.844 67.719 19.788 1.00 34.14 416 CYS A C 1
ATOM 3144 O O . CYS A 1 419 ? 29.993 67.537 20.663 1.00 34.39 416 CYS A O 1
ATOM 3147 N N . VAL A 1 420 ? 30.963 68.863 19.137 1.00 32.89 417 VAL A N 1
ATOM 3148 C CA . VAL A 1 420 ? 29.960 69.892 19.283 1.00 31.84 417 VAL A CA 1
ATOM 3149 C C . VAL A 1 420 ? 28.850 69.641 18.261 1.00 31.90 417 VAL A C 1
ATOM 3150 O O . VAL A 1 420 ? 29.099 69.622 17.047 1.00 31.24 417 VAL A O 1
ATOM 3154 N N . VAL A 1 421 ? 27.637 69.429 18.786 1.00 31.72 418 VAL A N 1
ATOM 3155 C CA . VAL A 1 421 ? 26.439 69.118 18.015 1.00 31.88 418 VAL A CA 1
ATOM 3156 C C . VAL A 1 421 ? 25.262 70.025 18.405 1.00 32.22 418 VAL A C 1
ATOM 3157 O O . VAL A 1 421 ? 25.354 70.822 19.321 1.00 32.18 418 VAL A O 1
ATOM 3161 N N . GLU A 1 422 ? 24.151 69.890 17.696 1.00 33.97 419 GLU A N 1
ATOM 3162 C CA . GLU A 1 422 ? 22.954 70.701 17.920 1.00 35.21 419 GLU A CA 1
ATOM 3163 C C . GLU A 1 422 ? 22.229 70.249 19.192 1.00 34.73 419 GLU A C 1
ATOM 3164 O O . GLU A 1 422 ? 21.855 71.057 20.044 1.00 34.58 419 GLU A O 1
ATOM 3170 N N . LYS A 1 423 ? 22.046 68.940 19.309 1.00 34.65 420 LYS A N 1
ATOM 3171 C CA . LYS A 1 423 ? 21.369 68.335 20.439 1.00 33.91 420 LYS A CA 1
ATOM 3172 C C . LYS A 1 423 ? 22.062 66.994 20.692 1.00 33.50 420 LYS A C 1
ATOM 3173 O O . LYS A 1 423 ? 22.100 66.156 19.793 1.00 33.22 420 LYS A O 1
ATOM 3179 N N . VAL A 1 424 ? 22.626 66.805 21.889 1.00 33.06 421 VAL A N 1
ATOM 3180 C CA . VAL A 1 424 ? 23.306 65.542 22.253 1.00 31.84 421 VAL A CA 1
ATOM 3181 C C . VAL A 1 424 ? 22.274 64.414 22.379 1.00 32.28 421 VAL A C 1
ATOM 3182 O O . VAL A 1 424 ? 21.126 64.668 22.714 1.00 33.11 421 VAL A O 1
ATOM 3186 N N . LEU A 1 425 ? 22.676 63.177 22.097 1.00 32.46 422 LEU A N 1
ATOM 3187 C CA . LEU A 1 425 ? 21.804 62.014 22.260 1.00 32.39 422 LEU A CA 1
ATOM 3188 C C . LEU A 1 425 ? 21.283 61.818 23.688 1.00 32.06 422 LEU A C 1
ATOM 3189 O O . LEU A 1 425 ? 20.075 61.610 23.901 1.00 31.78 422 LEU A O 1
ATOM 3194 N N . THR A 1 426 ? 22.196 61.846 24.654 1.00 31.53 423 THR A N 1
ATOM 3195 C CA . THR A 1 426 ? 21.827 61.722 26.067 1.00 31.21 423 THR A CA 1
ATOM 3196 C C . THR A 1 426 ? 22.376 62.885 26.870 1.00 31.05 423 THR A C 1
ATOM 3197 O O . THR A 1 426 ? 23.575 63.156 26.809 1.00 32.53 423 THR A O 1
ATOM 3201 N N . THR A 1 427 ? 21.532 63.548 27.648 1.00 30.62 424 THR A N 1
ATOM 3202 C CA . THR A 1 427 ? 22.023 64.521 28.625 1.00 30.01 424 THR A CA 1
ATOM 3203 C C . THR A 1 427 ? 22.399 63.863 29.949 1.00 30.43 424 THR A C 1
ATOM 3204 O O . THR A 1 427 ? 21.553 63.263 30.632 1.00 30.35 424 THR A O 1
ATOM 3208 N N . VAL A 1 428 ? 23.674 64.002 30.309 1.00 30.03 425 VAL A N 1
ATOM 3209 C CA . VAL A 1 428 ? 24.133 63.545 31.598 1.00 29.83 425 VAL A CA 1
ATOM 3210 C C . VAL A 1 428 ? 24.388 64.709 32.549 1.00 29.78 425 VAL A C 1
ATOM 3211 O O . VAL A 1 428 ? 23.951 64.689 33.703 1.00 30.42 425 VAL A O 1
ATOM 3215 N N . THR A 1 429 ? 25.077 65.728 32.058 1.00 29.00 426 THR A N 1
ATOM 3216 C CA . THR A 1 429 ? 25.397 66.893 32.845 1.00 28.82 426 THR A CA 1
ATOM 3217 C C . THR A 1 429 ? 24.684 68.078 32.180 1.00 28.26 426 THR A C 1
ATOM 3218 O O . THR A 1 429 ? 24.883 68.299 30.996 1.00 27.14 426 THR A O 1
ATOM 3222 N N . PRO A 1 430 ? 23.787 68.785 32.923 1.00 28.64 427 PRO A N 1
ATOM 3223 C CA . PRO A 1 430 ? 23.026 69.878 32.285 1.00 28.33 427 PRO A CA 1
ATOM 3224 C C . PRO A 1 430 ? 23.919 71.077 32.020 1.00 28.49 427 PRO A C 1
ATOM 3225 O O . PRO A 1 430 ? 24.860 71.309 32.770 1.00 29.29 427 PRO A O 1
ATOM 3229 N N . GLY A 1 431 ? 23.631 71.813 30.950 1.00 28.49 428 GLY A N 1
ATOM 3230 C CA . GLY A 1 431 ? 24.459 72.926 30.511 1.00 27.88 428 GLY A CA 1
ATOM 3231 C C . GLY A 1 431 ? 24.571 74.032 31.535 1.00 27.66 428 GLY A C 1
ATOM 3232 O O . GLY A 1 431 ? 25.628 74.667 31.647 1.00 27.95 428 GLY A O 1
ATOM 3233 N N . ALA A 1 432 ? 23.484 74.236 32.280 1.00 27.10 429 ALA A N 1
ATOM 3234 C CA . ALA A 1 432 ? 23.414 75.164 33.416 1.00 27.14 429 ALA A CA 1
ATOM 3235 C C . ALA A 1 432 ? 24.576 74.992 34.381 1.00 26.87 429 ALA A C 1
ATOM 3236 O O . ALA A 1 432 ? 24.877 75.916 35.154 1.00 26.40 429 ALA A O 1
ATOM 3238 N N . SER A 1 433 ? 25.194 73.807 34.327 1.00 26.91 430 SER A N 1
ATOM 3239 C CA . SER A 1 433 ? 26.408 73.432 35.098 1.00 28.56 430 SER A CA 1
ATOM 3240 C C . SER A 1 433 ? 27.724 73.605 34.391 1.00 27.92 430 SER A C 1
ATOM 3241 O O . SER A 1 433 ? 28.773 73.443 35.023 1.00 29.03 430 SER A O 1
ATOM 3244 N N . VAL A 1 434 ? 27.687 73.854 33.084 1.00 28.08 431 VAL A N 1
ATOM 3245 C CA . VAL A 1 434 ? 28.914 73.960 32.271 1.00 27.94 431 VAL A CA 1
ATOM 3246 C C . VAL A 1 434 ? 29.189 75.414 31.982 1.00 28.45 431 VAL A C 1
ATOM 3247 O O . VAL A 1 434 ? 28.285 76.160 31.560 1.00 29.60 431 VAL A O 1
ATOM 3251 N N . ASP A 1 435 ? 30.421 75.826 32.233 1.00 28.84 432 ASP A N 1
ATOM 3252 C CA . ASP A 1 435 ? 30.806 77.229 32.129 1.00 29.44 432 ASP A CA 1
ATOM 3253 C C . ASP A 1 435 ? 31.651 77.533 30.861 1.00 29.26 432 ASP A C 1
ATOM 3254 O O . ASP A 1 435 ? 31.389 78.504 30.142 1.00 28.99 432 ASP A O 1
ATOM 3259 N N . VAL A 1 436 ? 32.653 76.710 30.579 1.00 28.32 433 VAL A N 1
ATOM 3260 C CA . VAL A 1 436 ? 33.479 76.964 29.411 1.00 27.82 433 VAL A CA 1
ATOM 3261 C C . VAL A 1 436 ? 33.678 75.682 28.607 1.00 28.22 433 VAL A C 1
ATOM 3262 O O . VAL A 1 436 ? 33.925 74.620 29.179 1.00 28.18 433 VAL A O 1
ATOM 3266 N N . LEU A 1 437 ? 33.559 75.800 27.283 1.00 27.84 434 LEU A N 1
ATOM 3267 C CA . LEU A 1 437 ? 33.993 74.765 26.370 1.00 27.94 434 LEU A CA 1
ATOM 3268 C C . LEU A 1 437 ? 35.308 75.199 25.745 1.00 27.57 434 LEU A C 1
ATOM 3269 O O . LEU A 1 437 ? 35.371 76.237 25.104 1.00 28.56 434 LEU A O 1
ATOM 3274 N N . VAL A 1 438 ? 36.349 74.401 25.925 1.00 27.03 435 VAL A N 1
ATOM 3275 C CA . VAL A 1 438 ? 37.658 74.651 25.290 1.00 25.84 435 VAL A CA 1
ATOM 3276 C C . VAL A 1 438 ? 37.924 73.541 24.257 1.00 25.41 435 VAL A C 1
ATOM 3277 O O . VAL A 1 438 ? 37.959 72.365 24.606 1.00 24.33 435 VAL A O 1
ATOM 3281 N N . THR A 1 439 ? 38.055 73.912 22.985 1.00 26.03 436 THR A N 1
ATOM 3282 C CA . THR A 1 439 ? 38.359 72.933 21.911 1.00 26.72 436 THR A CA 1
ATOM 3283 C C . THR A 1 439 ? 39.677 73.310 21.190 1.00 27.74 436 THR A C 1
ATOM 3284 O O . THR A 1 439 ? 40.363 74.262 21.580 1.00 27.40 436 THR A O 1
ATOM 3288 N N . ASP A 1 440 ? 40.019 72.561 20.150 1.00 28.96 437 ASP A N 1
ATOM 3289 C CA . ASP A 1 440 ? 41.160 72.881 19.288 1.00 31.03 437 ASP A CA 1
ATOM 3290 C C . ASP A 1 440 ? 40.816 73.913 18.199 1.00 31.53 437 ASP A C 1
ATOM 3291 O O . ASP A 1 440 ? 41.705 74.339 17.450 1.00 31.72 437 ASP A O 1
ATOM 3296 N N . HIS A 1 441 ? 39.541 74.306 18.114 1.00 31.71 438 HIS A N 1
ATOM 3297 C CA . HIS A 1 441 ? 39.106 75.302 17.149 1.00 32.60 438 HIS A CA 1
ATOM 3298 C C . HIS A 1 441 ? 38.505 76.524 17.848 1.00 32.72 438 HIS A C 1
ATOM 3299 O O . HIS A 1 441 ? 37.782 77.315 17.232 1.00 33.14 438 HIS A O 1
ATOM 3306 N N . GLY A 1 442 ? 38.800 76.690 19.134 1.00 32.17 439 GLY A N 1
ATOM 3307 C CA . GLY A 1 442 ? 38.316 77.869 19.837 1.00 31.02 439 GLY A CA 1
ATOM 3308 C C . GLY A 1 442 ? 37.632 77.597 21.151 1.00 30.11 439 GLY A C 1
ATOM 3309 O O . GLY A 1 442 ? 37.441 76.446 21.548 1.00 30.55 439 GLY A O 1
ATOM 3310 N N . ILE A 1 443 ? 37.255 78.685 21.816 1.00 29.47 440 ILE A N 1
ATOM 3311 C CA . ILE A 1 443 ? 36.705 78.669 23.177 1.00 27.60 440 ILE A CA 1
ATOM 3312 C C . ILE A 1 443 ? 35.318 79.312 23.178 1.00 26.84 440 ILE A C 1
ATOM 3313 O O . ILE A 1 443 ? 35.139 80.340 22.575 1.00 26.68 440 ILE A O 1
ATOM 3318 N N . ALA A 1 444 ? 34.349 78.684 23.848 1.00 25.88 441 ALA A N 1
ATOM 3319 C CA . ALA A 1 444 ? 32.983 79.188 23.954 1.00 25.12 441 ALA A CA 1
ATOM 3320 C C . ALA A 1 444 ? 32.585 79.218 25.423 1.00 25.22 441 ALA A C 1
ATOM 3321 O O . ALA A 1 444 ? 32.745 78.216 26.127 1.00 26.16 441 ALA A O 1
ATOM 3323 N N . VAL A 1 445 ? 32.113 80.365 25.894 1.00 24.58 442 VAL A N 1
ATOM 3324 C CA . VAL A 1 445 ? 31.730 80.539 27.291 1.00 24.40 442 VAL A CA 1
ATOM 3325 C C . VAL A 1 445 ? 30.196 80.469 27.364 1.00 24.51 442 VAL A C 1
ATOM 3326 O O . VAL A 1 445 ? 29.516 81.079 26.555 1.00 24.67 442 VAL A O 1
ATOM 3330 N N . ASN A 1 446 ? 29.653 79.768 28.342 1.00 24.75 443 ASN A N 1
ATOM 3331 C CA . ASN A 1 446 ? 28.216 79.796 28.558 1.00 25.67 443 ASN A CA 1
ATOM 3332 C C . ASN A 1 446 ? 27.741 81.233 28.797 1.00 27.09 443 ASN A C 1
ATOM 3333 O O . ASN A 1 446 ? 28.254 81.940 29.689 1.00 27.17 443 ASN A O 1
ATOM 3338 N N . PRO A 1 447 ? 26.800 81.695 27.959 1.00 28.22 444 PRO A N 1
ATOM 3339 C CA . PRO A 1 447 ? 26.236 83.056 28.059 1.00 28.54 444 PRO A CA 1
ATOM 3340 C C . PRO A 1 447 ? 25.610 83.368 29.437 1.00 28.95 444 PRO A C 1
ATOM 3341 O O . PRO A 1 447 ? 25.516 84.541 29.813 1.00 29.18 444 PRO A O 1
ATOM 3345 N N . ALA A 1 448 ? 25.242 82.332 30.200 1.00 29.04 445 ALA A N 1
ATOM 3346 C CA . ALA A 1 448 ? 24.707 82.498 31.557 1.00 28.49 445 ALA A CA 1
ATOM 3347 C C . ALA A 1 448 ? 25.751 83.071 32.512 1.00 28.88 445 ALA A C 1
ATOM 3348 O O . ALA A 1 448 ? 25.393 83.653 33.560 1.00 28.65 445 ALA A O 1
ATOM 3350 N N . ARG A 1 449 ? 27.023 82.927 32.119 1.00 28.35 446 ARG A N 1
ATOM 3351 C CA . ARG A 1 449 ? 28.182 83.350 32.893 1.00 28.16 446 ARG A CA 1
ATOM 3352 C C . ARG A 1 449 ? 28.745 84.671 32.368 1.00 28.65 446 ARG A C 1
ATOM 3353 O O . ARG A 1 449 ? 29.785 84.694 31.706 1.00 28.66 446 ARG A O 1
ATOM 3361 N N . GLN A 1 450 ? 28.058 85.775 32.659 1.00 29.63 447 GLN A N 1
ATOM 3362 C CA . GLN A 1 450 ? 28.461 87.102 32.173 1.00 29.55 447 GLN A CA 1
ATOM 3363 C C . GLN A 1 450 ? 29.778 87.550 32.782 1.00 29.91 447 GLN A C 1
ATOM 3364 O O . GLN A 1 450 ? 30.559 88.246 32.134 1.00 30.25 447 GLN A O 1
ATOM 3370 N N . ASP A 1 451 ? 30.017 87.131 34.023 1.00 30.36 448 ASP A N 1
ATOM 3371 C CA . ASP A 1 451 ? 31.255 87.417 34.760 1.00 30.97 448 ASP A CA 1
ATOM 3372 C C . ASP A 1 451 ? 32.505 86.923 34.027 1.00 30.92 448 ASP A C 1
ATOM 3373 O O . ASP A 1 451 ? 33.485 87.655 33.877 1.00 31.32 448 ASP A O 1
ATOM 3378 N N . LEU A 1 452 ? 32.425 85.685 33.554 1.00 31.13 449 LEU A N 1
ATOM 3379 C CA . LEU A 1 452 ? 33.456 84.996 32.793 1.00 31.20 449 LEU A CA 1
ATOM 3380 C C . LEU A 1 452 ? 33.694 85.622 31.432 1.00 30.69 449 LEU A C 1
ATOM 3381 O O . LEU A 1 452 ? 34.834 85.808 31.019 1.00 30.49 449 LEU A O 1
ATOM 3386 N N . LEU A 1 453 ? 32.606 85.902 30.721 1.00 30.37 450 LEU A N 1
ATOM 3387 C CA . LEU A 1 453 ? 32.680 86.600 29.460 1.00 30.19 450 LEU A CA 1
ATOM 3388 C C . LEU A 1 453 ? 33.529 87.848 29.644 1.00 30.98 450 LEU A C 1
ATOM 3389 O O . LEU A 1 453 ? 34.521 88.019 28.937 1.00 30.86 450 LEU A O 1
ATOM 3394 N N . ASP A 1 454 ? 33.150 88.691 30.616 1.00 31.68 451 ASP A N 1
ATOM 3395 C CA . ASP A 1 454 ? 33.833 89.970 30.897 1.00 32.46 451 ASP A CA 1
ATOM 3396 C C . ASP A 1 454 ? 35.310 89.820 31.218 1.00 32.23 451 ASP A C 1
ATOM 3397 O O . ASP A 1 454 ? 36.138 90.552 30.672 1.00 32.10 451 ASP A O 1
ATOM 3402 N N . ASN A 1 455 ? 35.618 88.883 32.120 1.00 32.05 452 ASN A N 1
ATOM 3403 C CA . ASN A 1 455 ? 36.983 88.607 32.565 1.00 31.57 452 ASN A CA 1
ATOM 3404 C C . ASN A 1 455 ? 37.866 88.124 31.429 1.00 31.34 452 ASN A C 1
ATOM 3405 O O . ASN A 1 455 ? 39.011 88.558 31.295 1.00 31.63 452 ASN A O 1
ATOM 3410 N N . LEU A 1 456 ? 37.331 87.219 30.616 1.00 30.64 453 LEU A N 1
ATOM 3411 C CA . LEU A 1 456 ? 38.091 86.653 29.523 1.00 30.53 453 LEU A CA 1
ATOM 3412 C C . LEU A 1 456 ? 38.231 87.633 28.357 1.00 30.62 453 LEU A C 1
ATOM 3413 O O . LEU A 1 456 ? 39.306 87.749 27.767 1.00 31.30 453 LEU A O 1
ATOM 3418 N N . ARG A 1 457 ? 37.170 88.371 28.054 1.00 30.27 454 ARG A N 1
ATOM 3419 C CA . ARG A 1 457 ? 37.269 89.475 27.088 1.00 29.94 454 ARG A CA 1
ATOM 3420 C C . ARG A 1 457 ? 38.319 90.523 27.469 1.00 30.12 454 ARG A C 1
ATOM 3421 O O . ARG A 1 457 ? 39.148 90.887 26.639 1.00 30.01 454 ARG A O 1
ATOM 3429 N N . ALA A 1 458 ? 38.289 90.986 28.721 1.00 30.48 455 ALA A N 1
ATOM 3430 C CA . ALA A 1 458 ? 39.223 92.010 29.220 1.00 30.84 455 ALA A CA 1
ATOM 3431 C C . ALA A 1 458 ? 40.707 91.571 29.236 1.00 31.06 455 ALA A C 1
ATOM 3432 O O . ALA A 1 458 ? 41.598 92.401 29.189 1.00 31.01 455 ALA A O 1
ATOM 3434 N N . ALA A 1 459 ? 40.953 90.270 29.316 1.00 31.94 456 ALA A N 1
ATOM 3435 C CA . ALA A 1 459 ? 42.305 89.708 29.282 1.00 32.55 456 ALA A CA 1
ATOM 3436 C C . ALA A 1 459 ? 42.757 89.397 27.876 1.00 33.25 456 ALA A C 1
ATOM 3437 O O . ALA A 1 459 ? 43.862 88.906 27.691 1.00 33.27 456 ALA A O 1
ATOM 3439 N N . GLY A 1 460 ? 41.893 89.656 26.893 1.00 34.33 457 GLY A N 1
ATOM 3440 C CA . GLY A 1 460 ? 42.208 89.445 25.481 1.00 35.05 457 GLY A CA 1
ATOM 3441 C C . GLY A 1 460 ? 42.237 87.987 25.048 1.00 36.08 457 GLY A C 1
ATOM 3442 O O . GLY A 1 460 ? 42.953 87.615 24.101 1.00 36.48 457 GLY A O 1
ATOM 3443 N N . VAL A 1 461 ? 41.461 87.152 25.737 1.00 35.98 458 VAL A N 1
ATOM 3444 C CA . VAL A 1 461 ? 41.255 85.772 25.314 1.00 35.30 458 VAL A CA 1
ATOM 3445 C C . VAL A 1 461 ? 40.205 85.783 24.205 1.00 35.71 458 VAL A C 1
ATOM 3446 O O . VAL A 1 461 ? 39.080 86.236 24.416 1.00 35.88 458 VAL A O 1
ATOM 3450 N N . ALA A 1 462 ? 40.585 85.302 23.020 1.00 36.32 459 ALA A N 1
ATOM 3451 C CA . ALA A 1 462 ? 39.681 85.246 21.873 1.00 36.90 459 ALA A CA 1
ATOM 3452 C C . ALA A 1 462 ? 38.637 84.146 22.048 1.00 37.56 459 ALA A C 1
ATOM 3453 O O . ALA A 1 462 ? 38.990 82.971 22.193 1.00 37.77 459 ALA A O 1
ATOM 3455 N N . LEU A 1 463 ? 37.360 84.546 22.043 1.00 38.24 460 LEU A N 1
ATOM 3456 C CA . LEU A 1 463 ? 36.224 83.649 22.273 1.00 39.04 460 LEU A CA 1
ATOM 3457 C C . LEU A 1 463 ? 35.358 83.463 21.041 1.00 40.51 460 LEU A C 1
ATOM 3458 O O . LEU A 1 463 ? 35.389 84.272 20.121 1.00 40.31 460 LEU A O 1
ATOM 3471 N N . THR A 1 465 ? 31.168 81.769 19.896 1.00 39.13 462 THR A N 1
ATOM 3472 C CA . THR A 1 465 ? 29.909 81.199 20.347 1.00 37.41 462 THR A CA 1
ATOM 3473 C C . THR A 1 465 ? 29.900 79.677 20.166 1.00 35.55 462 THR A C 1
ATOM 3474 O O . THR A 1 465 ? 30.567 79.152 19.299 1.00 35.65 462 THR A O 1
ATOM 3478 N N . ILE A 1 466 ? 29.174 78.952 21.000 1.00 34.06 463 ILE A N 1
ATOM 3479 C CA . ILE A 1 466 ? 29.071 77.514 20.789 1.00 32.34 463 ILE A CA 1
ATOM 3480 C C . ILE A 1 466 ? 28.356 77.149 19.458 1.00 32.72 463 ILE A C 1
ATOM 3481 O O . ILE A 1 466 ? 28.671 76.110 18.863 1.00 32.20 463 ILE A O 1
ATOM 3486 N N . GLU A 1 467 ? 27.430 78.007 18.991 1.00 32.31 464 GLU A N 1
ATOM 3487 C CA . GLU A 1 467 ? 26.804 77.862 17.661 1.00 32.09 464 GLU A CA 1
ATOM 3488 C C . GLU A 1 467 ? 27.806 77.965 16.523 1.00 31.86 464 GLU A C 1
ATOM 3489 O O . GLU A 1 467 ? 27.698 77.233 15.547 1.00 32.16 464 GLU A O 1
ATOM 3495 N N . GLN A 1 468 ? 28.767 78.878 16.638 1.00 31.56 465 GLN A N 1
ATOM 3496 C CA . GLN A 1 468 ? 29.840 78.981 15.661 1.00 31.62 465 GLN A CA 1
ATOM 3497 C C . GLN A 1 468 ? 30.690 77.714 15.651 1.00 30.95 465 GLN A C 1
ATOM 3498 O O . GLN A 1 468 ? 31.052 77.231 14.592 1.00 31.95 465 GLN A O 1
ATOM 3504 N N . LEU A 1 469 ? 31.039 77.193 16.825 1.00 29.94 466 LEU A N 1
ATOM 3505 C CA . LEU A 1 469 ? 31.819 75.958 16.914 1.00 28.52 466 LEU A CA 1
ATOM 3506 C C . LEU A 1 469 ? 31.028 74.750 16.349 1.00 28.08 466 LEU A C 1
ATOM 3507 O O . LEU A 1 469 ? 31.588 73.855 15.731 1.00 28.29 466 LEU A O 1
ATOM 3512 N N . GLN A 1 470 ? 29.723 74.732 16.578 1.00 26.97 467 GLN A N 1
ATOM 3513 C CA . GLN A 1 470 ? 28.863 73.714 16.037 1.00 26.36 467 GLN A CA 1
ATOM 3514 C C . GLN A 1 470 ? 28.814 73.722 14.514 1.00 27.04 467 GLN A C 1
ATOM 3515 O O . GLN A 1 470 ? 28.904 72.673 13.899 1.00 26.89 467 GLN A O 1
ATOM 3521 N N . GLN A 1 471 ? 28.644 74.899 13.910 1.00 28.17 468 GLN A N 1
ATOM 3522 C CA . GLN A 1 471 ? 28.516 75.021 12.459 1.00 28.96 468 GLN A CA 1
ATOM 3523 C C . GLN A 1 471 ? 29.825 74.623 11.801 1.00 29.01 468 GLN A C 1
ATOM 3524 O O . GLN A 1 471 ? 29.827 74.029 10.713 1.00 28.49 468 GLN A O 1
ATOM 3530 N N . ARG A 1 472 ? 30.930 74.938 12.484 1.00 28.72 469 ARG A N 1
ATOM 3531 C CA . ARG A 1 472 ? 32.238 74.569 12.011 1.00 28.82 469 ARG A CA 1
ATOM 3532 C C . ARG A 1 472 ? 32.390 73.060 12.125 1.00 29.20 469 ARG A C 1
ATOM 3533 O O . ARG A 1 472 ? 32.954 72.441 11.235 1.00 29.47 469 ARG A O 1
ATOM 3541 N N . ALA A 1 473 ? 31.887 72.457 13.205 1.00 29.10 470 ALA A N 1
ATOM 3542 C CA . ALA A 1 473 ? 31.928 70.993 13.295 1.00 29.60 470 ALA A CA 1
ATOM 3543 C C . ALA A 1 473 ? 31.097 70.310 12.206 1.00 30.76 470 ALA A C 1
ATOM 3544 O O . ALA A 1 473 ? 31.525 69.288 11.679 1.00 31.20 470 ALA A O 1
ATOM 3546 N N . GLU A 1 474 ? 29.933 70.866 11.861 1.00 31.75 471 GLU A N 1
ATOM 3547 C CA . GLU A 1 474 ? 29.077 70.302 10.810 1.00 33.38 471 GLU A CA 1
ATOM 3548 C C . GLU A 1 474 ? 29.721 70.471 9.453 1.00 33.47 471 GLU A C 1
ATOM 3549 O O . GLU A 1 474 ? 29.523 69.660 8.554 1.00 33.74 471 GLU A O 1
ATOM 3555 N N . GLN A 1 475 ? 30.499 71.537 9.307 1.00 34.01 472 GLN A N 1
ATOM 3556 C CA . GLN A 1 475 ? 31.198 71.819 8.070 1.00 34.14 472 GLN A CA 1
ATOM 3557 C C . GLN A 1 475 ? 32.260 70.771 7.755 1.00 34.40 472 GLN A C 1
ATOM 3558 O O . GLN A 1 475 ? 32.519 70.468 6.580 1.00 33.49 472 GLN A O 1
ATOM 3564 N N . LEU A 1 476 ? 32.855 70.224 8.817 1.00 35.38 473 LEU A N 1
ATOM 3565 C CA . LEU A 1 476 ? 33.978 69.286 8.722 1.00 36.01 473 LEU A CA 1
ATOM 3566 C C . LEU A 1 476 ? 33.549 67.814 8.750 1.00 37.14 473 LEU A C 1
ATOM 3567 O O . LEU A 1 476 ? 34.367 66.920 8.491 1.00 37.42 473 LEU A O 1
ATOM 3572 N N . THR A 1 477 ? 32.280 67.563 9.073 1.00 38.34 474 THR A N 1
ATOM 3573 C CA . THR A 1 477 ? 31.770 66.201 9.235 1.00 39.71 474 THR A CA 1
ATOM 3574 C C . THR A 1 477 ? 30.441 65.949 8.499 1.00 41.89 474 THR A C 1
ATOM 3575 O O . THR A 1 477 ? 29.931 64.824 8.483 1.00 42.08 474 THR A O 1
ATOM 3579 N N . GLY A 1 478 ? 29.885 66.987 7.885 1.00 44.36 475 GLY A N 1
ATOM 3580 C CA . GLY A 1 478 ? 28.581 66.882 7.236 1.00 47.75 475 GLY A CA 1
ATOM 3581 C C . GLY A 1 478 ? 27.496 66.748 8.285 1.00 50.24 475 GLY A C 1
ATOM 3582 O O . GLY A 1 478 ? 27.792 66.593 9.476 1.00 49.84 475 GLY A O 1
ATOM 3583 N N . LYS A 1 479 ? 26.236 66.818 7.859 1.00 53.26 476 LYS A N 1
ATOM 3584 C CA . LYS A 1 479 ? 25.133 66.587 8.791 1.00 56.45 476 LYS A CA 1
ATOM 3585 C C . LYS A 1 479 ? 25.110 65.107 9.120 1.00 57.61 476 LYS A C 1
ATOM 3586 O O . LYS A 1 479 ? 25.074 64.274 8.211 1.00 57.61 476 LYS A O 1
ATOM 3592 N N . PRO A 1 480 ? 25.173 64.769 10.421 1.00 59.21 477 PRO A N 1
ATOM 3593 C CA . PRO A 1 480 ? 25.197 63.346 10.748 1.00 60.22 477 PRO A CA 1
ATOM 3594 C C . PRO A 1 480 ? 23.776 62.790 10.748 1.00 61.08 477 PRO A C 1
ATOM 3595 O O . PRO A 1 480 ? 22.868 63.366 11.362 1.00 61.61 477 PRO A O 1
ATOM 3599 N N . GLN A 1 481 ? 23.589 61.700 10.018 1.00 61.73 478 GLN A N 1
ATOM 3600 C CA . GLN A 1 481 ? 22.321 60.998 9.989 1.00 62.37 478 GLN A CA 1
ATOM 3601 C C . GLN A 1 481 ? 22.033 60.427 11.392 1.00 62.23 478 GLN A C 1
ATOM 3602 O O . GLN A 1 481 ? 22.888 59.729 11.967 1.00 62.16 478 GLN A O 1
ATOM 3608 N N . PRO A 1 482 ? 20.849 60.763 11.958 1.00 62.13 479 PRO A N 1
ATOM 3609 C CA . PRO A 1 482 ? 20.383 60.234 13.247 1.00 61.94 479 PRO A CA 1
ATOM 3610 C C . PRO A 1 482 ? 20.377 58.705 13.315 1.00 61.67 479 PRO A C 1
ATOM 3611 O O . PRO A 1 482 ? 20.347 58.026 12.277 1.00 61.86 479 PRO A O 1
ATOM 3615 N N . ILE A 1 483 ? 20.422 58.182 14.541 1.00 60.99 480 ILE A N 1
ATOM 3616 C CA . ILE A 1 483 ? 20.475 56.742 14.783 1.00 60.02 480 ILE A CA 1
ATOM 3617 C C . ILE A 1 483 ? 19.050 56.203 14.818 1.00 59.07 480 ILE A C 1
ATOM 3618 O O . ILE A 1 483 ? 18.119 56.941 15.140 1.00 59.04 480 ILE A O 1
ATOM 3623 N N . GLU A 1 484 ? 18.875 54.929 14.478 1.00 57.76 481 GLU A N 1
ATOM 3624 C CA . GLU A 1 484 ? 17.541 54.327 14.517 1.00 56.60 481 GLU A CA 1
ATOM 3625 C C . GLU A 1 484 ? 17.171 53.730 15.900 1.00 54.92 481 GLU A C 1
ATOM 3626 O O . GLU A 1 484 ? 17.541 52.597 16.227 1.00 54.91 481 GLU A O 1
ATOM 3632 N N . PHE A 1 485 ? 16.430 54.496 16.698 1.00 52.62 482 PHE A N 1
ATOM 3633 C CA . PHE A 1 485 ? 15.943 54.014 17.991 1.00 50.68 482 PHE A CA 1
ATOM 3634 C C . PHE A 1 485 ? 14.559 53.389 17.885 1.00 49.48 482 PHE A C 1
ATOM 3635 O O . PHE A 1 485 ? 13.774 53.759 17.017 1.00 49.71 482 PHE A O 1
ATOM 3643 N N . THR A 1 486 ? 14.262 52.436 18.762 1.00 47.83 483 THR A N 1
ATOM 3644 C CA . THR A 1 486 ? 12.886 51.959 18.941 1.00 46.09 483 THR A CA 1
ATOM 3645 C C . THR A 1 486 ? 12.262 52.813 20.052 1.00 45.36 483 THR A C 1
ATOM 3646 O O . THR A 1 486 ? 12.896 53.745 20.536 1.00 45.45 483 THR A O 1
ATOM 3650 N N . ASP A 1 487 ? 11.030 52.519 20.450 1.00 44.48 484 ASP A N 1
ATOM 3651 C CA . ASP A 1 487 ? 10.395 53.248 21.557 1.00 43.47 484 ASP A CA 1
ATOM 3652 C C . ASP A 1 487 ? 10.902 52.728 22.901 1.00 42.16 484 ASP A C 1
ATOM 3653 O O . ASP A 1 487 ? 10.680 53.353 23.941 1.00 42.23 484 ASP A O 1
ATOM 3658 N N . ARG A 1 488 ? 11.563 51.575 22.874 1.00 40.00 485 ARG A N 1
ATOM 3659 C CA . ARG A 1 488 ? 11.943 50.886 24.082 1.00 38.22 485 ARG A CA 1
ATOM 3660 C C . ARG A 1 488 ? 13.026 51.621 24.884 1.00 36.86 485 ARG A C 1
ATOM 3661 O O . ARG A 1 488 ? 14.093 51.956 24.364 1.00 36.10 485 ARG A O 1
ATOM 3669 N N . VAL A 1 489 ? 12.710 51.857 26.156 1.00 35.17 486 VAL A N 1
ATOM 3670 C CA . VAL A 1 489 ? 13.604 52.480 27.119 1.00 33.43 486 VAL A CA 1
ATOM 3671 C C . VAL A 1 489 ? 14.553 51.440 27.742 1.00 32.80 486 VAL A C 1
ATOM 3672 O O . VAL A 1 489 ? 14.148 50.440 28.336 1.00 32.73 486 VAL A O 1
ATOM 3676 N N . VAL A 1 490 ? 15.834 51.697 27.570 1.00 31.89 487 VAL A N 1
ATOM 3677 C CA . VAL A 1 490 ? 16.884 50.747 27.912 1.00 30.70 487 VAL A CA 1
ATOM 3678 C C . VAL A 1 490 ? 17.608 51.152 29.229 1.00 30.14 487 VAL A C 1
ATOM 3679 O O . VAL A 1 490 ? 18.083 50.300 29.983 1.00 29.81 487 VAL A O 1
ATOM 3683 N N . ALA A 1 491 ? 17.613 52.455 29.519 1.00 29.19 488 ALA A N 1
ATOM 3684 C CA . ALA A 1 491 ? 18.257 53.011 30.695 1.00 28.68 488 ALA A CA 1
ATOM 3685 C C . ALA A 1 491 ? 17.601 54.322 31.132 1.00 28.64 488 ALA A C 1
ATOM 3686 O O . ALA A 1 491 ? 17.124 55.100 30.307 1.00 28.71 488 ALA A O 1
ATOM 3688 N N . VAL A 1 492 ? 17.568 54.559 32.441 1.00 28.33 489 VAL A N 1
ATOM 3689 C CA . VAL A 1 492 ? 17.084 55.829 32.966 1.00 27.25 489 VAL A CA 1
ATOM 3690 C C . VAL A 1 492 ? 18.247 56.606 33.548 1.00 26.20 489 VAL A C 1
ATOM 3691 O O . VAL A 1 492 ? 18.869 56.138 34.469 1.00 26.44 489 VAL A O 1
ATOM 3695 N N . VAL A 1 493 ? 18.515 57.798 33.025 1.00 25.48 490 VAL A N 1
ATOM 3696 C CA . VAL A 1 493 ? 19.584 58.640 33.560 1.00 25.21 490 VAL A CA 1
ATOM 3697 C C . VAL A 1 493 ? 19.092 59.495 34.719 1.00 25.59 490 VAL A C 1
ATOM 3698 O O . VAL A 1 493 ? 18.362 60.467 34.531 1.00 26.83 490 VAL A O 1
ATOM 3702 N N . ARG A 1 494 ? 19.493 59.125 35.924 1.00 25.27 491 ARG A N 1
ATOM 3703 C CA . ARG A 1 494 ? 19.062 59.825 37.112 1.00 25.03 491 ARG A CA 1
ATOM 3704 C C . ARG A 1 494 ? 20.056 60.921 37.404 1.00 25.24 491 ARG A C 1
ATOM 3705 O O . ARG A 1 494 ? 21.252 60.648 37.584 1.00 24.94 491 ARG A O 1
ATOM 3713 N N . TYR A 1 495 ? 19.576 62.160 37.445 1.00 25.07 492 TYR A N 1
ATOM 3714 C CA . TYR A 1 495 ? 20.428 63.260 37.857 1.00 25.51 492 TYR A CA 1
ATOM 3715 C C . TYR A 1 495 ? 20.821 63.014 39.328 1.00 25.93 492 TYR A C 1
ATOM 3716 O O . TYR A 1 495 ? 20.077 62.342 40.053 1.00 27.36 492 TYR A O 1
ATOM 3725 N N . ARG A 1 496 ? 21.968 63.544 39.754 1.00 25.86 493 ARG A N 1
ATOM 3726 C CA . ARG A 1 496 ? 22.492 63.392 41.130 1.00 25.83 493 ARG A CA 1
ATOM 3727 C C . ARG A 1 496 ? 21.487 63.611 42.259 1.00 26.54 493 ARG A C 1
ATOM 3728 O O . ARG A 1 496 ? 21.579 62.972 43.288 1.00 27.17 493 ARG A O 1
ATOM 3736 N N . ASP A 1 497 ? 20.528 64.507 42.097 1.00 27.36 494 ASP A N 1
ATOM 3737 C CA . ASP A 1 497 ? 19.559 64.678 43.172 1.00 28.32 494 ASP A CA 1
ATOM 3738 C C . ASP A 1 497 ? 18.484 63.597 43.181 1.00 28.34 494 ASP A C 1
ATOM 3739 O O . ASP A 1 497 ? 17.496 63.677 43.927 1.00 28.38 494 ASP A O 1
ATOM 3744 N N . GLY A 1 498 ? 18.697 62.564 42.363 1.00 28.20 495 GLY A N 1
ATOM 3745 C CA . GLY A 1 498 ? 17.742 61.457 42.262 1.00 28.40 495 GLY A CA 1
ATOM 3746 C C . GLY A 1 498 ? 16.671 61.611 41.191 1.00 28.37 495 GLY A C 1
ATOM 3747 O O . GLY A 1 498 ? 16.041 60.619 40.811 1.00 28.57 495 GLY A O 1
ATOM 3748 N N . SER A 1 499 ? 16.462 62.838 40.701 1.00 27.86 496 SER A N 1
ATOM 3749 C CA . SER A 1 499 ? 15.432 63.113 39.699 1.00 28.03 496 SER A CA 1
ATOM 3750 C C . SER A 1 499 ? 15.880 62.538 38.341 1.00 28.01 496 SER A C 1
ATOM 3751 O O . SER A 1 499 ? 17.028 62.123 38.212 1.00 27.62 496 SER A O 1
ATOM 3754 N N . VAL A 1 500 ? 14.979 62.480 37.356 1.00 27.21 497 VAL A N 1
ATOM 3755 C CA . VAL A 1 500 ? 15.360 61.920 36.060 1.00 27.09 497 VAL A CA 1
ATOM 3756 C C . VAL A 1 500 ? 15.611 63.002 35.015 1.00 26.97 497 VAL A C 1
ATOM 3757 O O . VAL A 1 500 ? 14.801 63.910 34.829 1.00 27.18 497 VAL A O 1
ATOM 3761 N N . ILE A 1 501 ? 16.763 62.910 34.369 1.00 26.12 498 ILE A N 1
ATOM 3762 C CA . ILE A 1 501 ? 17.193 63.944 33.441 1.00 25.72 498 ILE A CA 1
ATOM 3763 C C . ILE A 1 501 ? 17.058 63.493 31.968 1.00 25.98 498 ILE A C 1
ATOM 3764 O O . ILE A 1 501 ? 16.931 64.335 31.075 1.00 25.29 498 ILE A O 1
ATOM 3769 N N . ASP A 1 502 ? 17.071 62.174 31.738 1.00 26.18 499 ASP A N 1
ATOM 3770 C CA . ASP A 1 502 ? 16.966 61.610 30.400 1.00 26.85 499 ASP A CA 1
ATOM 3771 C C . ASP A 1 502 ? 16.731 60.105 30.453 1.00 26.74 499 ASP A C 1
ATOM 3772 O O . ASP A 1 502 ? 16.786 59.472 31.522 1.00 26.07 499 ASP A O 1
ATOM 3777 N N . VAL A 1 503 ? 16.452 59.544 29.280 1.00 26.71 500 VAL A N 1
ATOM 3778 C CA . VAL A 1 503 ? 16.335 58.110 29.097 1.00 27.25 500 VAL A CA 1
ATOM 3779 C C . VAL A 1 503 ? 17.134 57.749 27.867 1.00 28.27 500 VAL A C 1
ATOM 3780 O O . VAL A 1 503 ? 17.275 58.561 26.946 1.00 28.20 500 VAL A O 1
ATOM 3784 N N . ILE A 1 504 ? 17.646 56.524 27.863 1.00 29.26 501 ILE A N 1
ATOM 3785 C CA . ILE A 1 504 ? 18.323 55.974 26.712 1.00 30.20 501 ILE A CA 1
ATOM 3786 C C . ILE A 1 504 ? 17.426 54.938 26.051 1.00 31.30 501 ILE A C 1
ATOM 3787 O O . ILE A 1 504 ? 16.835 54.092 26.735 1.00 31.81 501 ILE A O 1
ATOM 3792 N N . ARG A 1 505 ? 17.292 55.018 24.729 1.00 32.36 502 ARG A N 1
ATOM 3793 C CA . ARG A 1 505 ? 16.443 54.067 24.022 1.00 33.83 502 ARG A CA 1
ATOM 3794 C C . ARG A 1 505 ? 17.253 52.975 23.331 1.00 34.30 502 ARG A C 1
ATOM 3795 O O . ARG A 1 505 ? 18.467 53.103 23.155 1.00 34.13 502 ARG A O 1
ATOM 3803 N N . GLN A 1 506 ? 16.565 51.895 22.976 1.00 35.44 503 GLN A N 1
ATOM 3804 C CA . GLN A 1 506 ? 17.160 50.761 22.293 1.00 36.71 503 GLN A CA 1
ATOM 3805 C C . GLN A 1 506 ? 17.494 51.159 20.865 1.00 37.88 503 GLN A C 1
ATOM 3806 O O . GLN A 1 506 ? 16.745 51.894 20.239 1.00 37.81 503 GLN A O 1
ATOM 3812 N N . VAL A 1 507 ? 18.642 50.681 20.385 1.00 39.49 504 VAL A N 1
ATOM 3813 C CA . VAL A 1 507 ? 19.184 50.987 19.071 1.00 40.87 504 VAL A CA 1
ATOM 3814 C C . VAL A 1 507 ? 18.829 49.837 18.129 1.00 42.05 504 VAL A C 1
ATOM 3815 O O . VAL A 1 507 ? 19.166 48.677 18.422 1.00 42.33 504 VAL A O 1
ATOM 3819 N N . LYS A 1 508 ? 18.150 50.161 17.020 1.00 43.10 505 LYS A N 1
ATOM 3820 C CA . LYS A 1 508 ? 17.868 49.199 15.926 1.00 44.44 505 LYS A CA 1
ATOM 3821 C C . LYS A 1 508 ? 19.142 48.583 15.320 1.00 44.56 505 LYS A C 1
ATOM 3822 O O . LYS A 1 508 ? 19.452 47.401 15.546 1.00 44.48 505 LYS A O 1
ATOM 3828 N N . ALA B 1 3 ? 9.001 69.550 30.760 1.00 75.59 0 ALA B N 1
ATOM 3829 C CA . ALA B 1 3 ? 10.212 69.131 29.990 1.00 75.74 0 ALA B CA 1
ATOM 3830 C C . ALA B 1 3 ? 10.424 67.606 29.990 1.00 75.69 0 ALA B C 1
ATOM 3831 O O . ALA B 1 3 ? 10.597 66.994 28.931 1.00 75.77 0 ALA B O 1
ATOM 3841 N N . LYS B 1 5 ? 8.342 65.738 32.359 1.00 73.43 2 LYS B N 1
ATOM 3842 C CA . LYS B 1 5 ? 7.114 65.294 33.039 1.00 72.55 2 LYS B CA 1
ATOM 3843 C C . LYS B 1 5 ? 6.366 64.264 32.215 1.00 71.36 2 LYS B C 1
ATOM 3844 O O . LYS B 1 5 ? 5.922 63.250 32.745 1.00 71.16 2 LYS B O 1
ATOM 3850 N N . GLU B 1 6 ? 6.255 64.535 30.917 1.00 70.09 3 GLU B N 1
ATOM 3851 C CA . GLU B 1 6 ? 5.563 63.674 29.955 1.00 68.95 3 GLU B CA 1
ATOM 3852 C C . GLU B 1 6 ? 6.155 62.261 29.961 1.00 67.70 3 GLU B C 1
ATOM 3853 O O . GLU B 1 6 ? 5.437 61.271 30.099 1.00 67.43 3 GLU B O 1
ATOM 3859 N N . THR B 1 7 ? 7.473 62.182 29.838 1.00 66.38 4 THR B N 1
ATOM 3860 C CA . THR B 1 7 ? 8.166 60.899 29.692 1.00 65.16 4 THR B CA 1
ATOM 3861 C C . THR B 1 7 ? 8.319 60.084 30.988 1.00 64.30 4 THR B C 1
ATOM 3862 O O . THR B 1 7 ? 8.307 58.854 30.947 1.00 64.09 4 THR B O 1
ATOM 3866 N N . VAL B 1 8 ? 8.450 60.758 32.125 1.00 63.43 5 VAL B N 1
ATOM 3867 C CA . VAL B 1 8 ? 8.435 60.071 33.425 1.00 62.94 5 VAL B CA 1
ATOM 3868 C C . VAL B 1 8 ? 7.095 59.348 33.678 1.00 62.70 5 VAL B C 1
ATOM 3869 O O . VAL B 1 8 ? 7.070 58.244 34.227 1.00 62.56 5 VAL B O 1
ATOM 3873 N N . THR B 1 9 ? 5.992 59.982 33.274 1.00 62.63 6 THR B N 1
ATOM 3874 C CA . THR B 1 9 ? 4.647 59.383 33.315 1.00 62.37 6 THR B CA 1
ATOM 3875 C C . THR B 1 9 ? 4.603 58.059 32.554 1.00 62.43 6 THR B C 1
ATOM 3876 O O . THR B 1 9 ? 4.116 57.043 33.052 1.00 62.24 6 THR B O 1
ATOM 3888 N N . LEU B 1 11 ? 7.167 56.218 31.799 1.00 59.79 8 LEU B N 1
ATOM 3889 C CA . LEU B 1 11 ? 8.008 55.256 32.518 1.00 58.12 8 LEU B CA 1
ATOM 3890 C C . LEU B 1 11 ? 7.268 54.546 33.655 1.00 57.38 8 LEU B C 1
ATOM 3891 O O . LEU B 1 11 ? 7.406 53.337 33.842 1.00 56.71 8 LEU B O 1
ATOM 3896 N N . ASN B 1 12 ? 6.504 55.319 34.425 1.00 56.77 9 ASN B N 1
ATOM 3897 C CA . ASN B 1 12 ? 5.743 54.802 35.559 1.00 56.35 9 ASN B CA 1
ATOM 3898 C C . ASN B 1 12 ? 4.673 53.801 35.143 1.00 55.92 9 ASN B C 1
ATOM 3899 O O . ASN B 1 12 ? 4.296 52.921 35.913 1.00 56.01 9 ASN B O 1
ATOM 3904 N N . GLN B 1 13 ? 4.193 53.940 33.916 1.00 55.49 10 GLN B N 1
ATOM 3905 C CA . GLN B 1 13 ? 3.057 53.172 33.446 1.00 55.12 10 GLN B CA 1
ATOM 3906 C C . GLN B 1 13 ? 3.440 51.964 32.602 1.00 54.49 10 GLN B C 1
ATOM 3907 O O . GLN B 1 13 ? 2.710 50.977 32.567 1.00 54.85 10 GLN B O 1
ATOM 3913 N N . GLN B 1 14 ? 4.588 52.032 31.938 1.00 53.49 11 GLN B N 1
ATOM 3914 C CA . GLN B 1 14 ? 4.960 51.020 30.956 1.00 52.59 11 GLN B CA 1
ATOM 3915 C C . GLN B 1 14 ? 6.173 50.164 31.331 1.00 51.78 11 GLN B C 1
ATOM 3916 O O . GLN B 1 14 ? 6.460 49.168 30.662 1.00 51.82 11 GLN B O 1
ATOM 3922 N N . TYR B 1 15 ? 6.887 50.545 32.387 1.00 50.44 12 TYR B N 1
ATOM 3923 C CA . TYR B 1 15 ? 8.064 49.795 32.806 1.00 49.64 12 TYR B CA 1
ATOM 3924 C C . TYR B 1 15 ? 8.042 49.472 34.313 1.00 49.50 12 TYR B C 1
ATOM 3925 O O . TYR B 1 15 ? 7.188 49.977 35.071 1.00 49.16 12 TYR B O 1
ATOM 3934 N N . VAL B 1 16 ? 8.965 48.600 34.723 1.00 48.98 13 VAL B N 1
ATOM 3935 C CA . VAL B 1 16 ? 9.176 48.292 36.134 1.00 48.27 13 VAL B CA 1
ATOM 3936 C C . VAL B 1 16 ? 10.320 49.192 36.592 1.00 47.96 13 VAL B C 1
ATOM 3937 O O . VAL B 1 16 ? 11.494 48.969 36.259 1.00 47.64 13 VAL B O 1
ATOM 3941 N N . VAL B 1 17 ? 9.938 50.243 37.309 1.00 47.58 14 VAL B N 1
ATOM 3942 C CA . VAL B 1 17 ? 10.857 51.275 37.774 1.00 47.40 14 VAL B CA 1
ATOM 3943 C C . VAL B 1 17 ? 10.621 51.521 39.272 1.00 47.56 14 VAL B C 1
ATOM 3944 O O . VAL B 1 17 ? 9.536 51.189 39.795 1.00 47.68 14 VAL B O 1
ATOM 3948 N N . PRO B 1 18 ? 11.628 52.090 39.970 1.00 47.16 15 PRO B N 1
ATOM 3949 C CA . PRO B 1 18 ? 11.470 52.591 41.338 1.00 47.16 15 PRO B CA 1
ATOM 3950 C C . PRO B 1 18 ? 10.251 53.503 41.479 1.00 47.24 15 PRO B C 1
ATOM 3951 O O . PRO B 1 18 ? 9.785 54.084 40.492 1.00 47.53 15 PRO B O 1
ATOM 3955 N N . GLU B 1 19 ? 9.729 53.643 42.690 1.00 47.05 16 GLU B N 1
ATOM 3956 C CA . GLU B 1 19 ? 8.530 54.471 42.846 1.00 47.06 16 GLU B CA 1
ATOM 3957 C C . GLU B 1 19 ? 8.885 55.932 43.128 1.00 46.08 16 GLU B C 1
ATOM 3958 O O . GLU B 1 19 ? 9.921 56.224 43.731 1.00 45.92 16 GLU B O 1
ATOM 3964 N N . GLY B 1 20 ? 8.027 56.837 42.656 1.00 45.18 17 GLY B N 1
ATOM 3965 C CA . GLY B 1 20 ? 8.144 58.263 42.947 1.00 43.41 17 GLY B CA 1
ATOM 3966 C C . GLY B 1 20 ? 9.149 59.009 42.098 1.00 42.42 17 GLY B C 1
ATOM 3967 O O . GLY B 1 20 ? 9.693 60.017 42.541 1.00 42.27 17 GLY B O 1
ATOM 3968 N N . LEU B 1 21 ? 9.399 58.528 40.880 1.00 41.59 18 LEU B N 1
ATOM 3969 C CA . LEU B 1 21 ? 10.385 59.166 40.007 1.00 40.81 18 LEU B CA 1
ATOM 3970 C C . LEU B 1 21 ? 9.863 60.509 39.574 1.00 40.91 18 LEU B C 1
ATOM 3971 O O . LEU B 1 21 ? 8.769 60.598 39.020 1.00 41.12 18 LEU B O 1
ATOM 3976 N N . GLN B 1 22 ? 10.637 61.555 39.839 1.00 40.98 19 GLN B N 1
ATOM 3977 C CA . GLN B 1 22 ? 10.263 62.901 39.429 1.00 41.42 19 GLN B CA 1
ATOM 3978 C C . GLN B 1 22 ? 11.236 63.371 38.364 1.00 40.30 19 GLN B C 1
ATOM 3979 O O . GLN B 1 22 ? 12.367 62.906 38.345 1.00 40.30 19 GLN B O 1
ATOM 3985 N N . PRO B 1 23 ? 10.789 64.266 37.452 1.00 39.89 20 PRO B N 1
ATOM 3986 C CA . PRO B 1 23 ? 11.668 64.762 36.394 1.00 39.19 20 PRO B CA 1
ATOM 3987 C C . PRO B 1 23 ? 12.569 65.890 36.875 1.00 38.81 20 PRO B C 1
ATOM 3988 O O . PRO B 1 23 ? 12.156 66.691 37.707 1.00 38.84 20 PRO B O 1
ATOM 3992 N N . TYR B 1 24 ? 13.784 65.935 36.333 1.00 37.87 21 TYR B N 1
ATOM 3993 C CA . TYR B 1 24 ? 14.758 66.982 36.597 1.00 37.30 21 TYR B CA 1
ATOM 3994 C C . TYR B 1 24 ? 14.198 68.416 36.564 1.00 37.85 21 TYR B C 1
ATOM 3995 O O . TYR B 1 24 ? 13.450 68.789 35.649 1.00 38.08 21 TYR B O 1
ATOM 4004 N N . GLN B 1 25 ? 14.579 69.235 37.539 1.00 38.31 22 GLN B N 1
ATOM 4005 C CA . GLN B 1 25 ? 14.148 70.623 37.524 1.00 39.36 22 GLN B CA 1
ATOM 4006 C C . GLN B 1 25 ? 15.155 71.634 38.025 1.00 39.20 22 GLN B C 1
ATOM 4007 O O . GLN B 1 25 ? 14.796 72.534 38.787 1.00 40.24 22 GLN B O 1
ATOM 4013 N N . GLY B 1 26 ? 16.403 71.504 37.603 1.00 38.71 23 GLY B N 1
ATOM 4014 C CA . GLY B 1 26 ? 17.432 72.452 37.986 1.00 37.67 23 GLY B CA 1
ATOM 4015 C C . GLY B 1 26 ? 18.506 71.888 38.897 1.00 37.27 23 GLY B C 1
ATOM 4016 O O . GLY B 1 26 ? 18.255 70.996 39.695 1.00 37.37 23 GLY B O 1
ATOM 4017 N N . VAL B 1 27 ? 19.706 72.447 38.754 1.00 36.89 24 VAL B N 1
ATOM 4018 C CA . VAL B 1 27 ? 20.918 72.071 39.479 1.00 36.65 24 VAL B CA 1
ATOM 4019 C C . VAL B 1 27 ? 20.844 72.372 40.991 1.00 37.08 24 VAL B C 1
ATOM 4020 O O . VAL B 1 27 ? 21.470 71.687 41.816 1.00 36.70 24 VAL B O 1
ATOM 4024 N N . THR B 1 28 ? 20.099 73.414 41.351 1.00 37.25 25 THR B N 1
ATOM 4025 C CA . THR B 1 28 ? 20.054 73.844 42.733 1.00 37.09 25 THR B CA 1
ATOM 4026 C C . THR B 1 28 ? 18.651 73.640 43.331 1.00 37.64 25 THR B C 1
ATOM 4027 O O . THR B 1 28 ? 18.399 74.036 44.469 1.00 37.82 25 THR B O 1
ATOM 4031 N N . ALA B 1 29 ? 17.741 73.022 42.574 1.00 37.98 26 ALA B N 1
ATOM 4032 C CA . ALA B 1 29 ? 16.416 72.658 43.102 1.00 38.06 26 ALA B CA 1
ATOM 4033 C C . ALA B 1 29 ? 16.505 72.082 44.519 1.00 38.33 26 ALA B C 1
ATOM 4034 O O . ALA B 1 29 ? 15.837 72.578 45.428 1.00 38.93 26 ALA B O 1
ATOM 4036 N N . ASN B 1 30 ? 17.341 71.061 44.719 1.00 38.26 27 ASN B N 1
ATOM 4037 C CA . ASN B 1 30 ? 17.506 70.457 46.057 1.00 38.25 27 ASN B CA 1
ATOM 4038 C C . ASN B 1 30 ? 18.834 70.769 46.746 1.00 37.64 27 ASN B C 1
ATOM 4039 O O . ASN B 1 30 ? 19.154 70.179 47.777 1.00 38.01 27 ASN B O 1
ATOM 4044 N N . SER B 1 31 ? 19.593 71.704 46.184 1.00 36.59 28 SER B N 1
ATOM 4045 C CA . SER B 1 31 ? 20.849 72.162 46.769 1.00 35.35 28 SER B CA 1
ATOM 4046 C C . SER B 1 31 ? 20.982 73.679 46.608 1.00 34.80 28 SER B C 1
ATOM 4047 O O . SER B 1 31 ? 21.844 74.154 45.859 1.00 34.34 28 SER B O 1
ATOM 4050 N N . PRO B 1 32 ? 20.105 74.444 47.298 1.00 33.81 29 PRO B N 1
ATOM 4051 C CA . PRO B 1 32 ? 20.061 75.901 47.181 1.00 33.40 29 PRO B CA 1
ATOM 4052 C C . PRO B 1 32 ? 21.377 76.616 47.546 1.00 32.72 29 PRO B C 1
ATOM 4053 O O . PRO B 1 32 ? 21.658 77.665 46.974 1.00 32.31 29 PRO B O 1
ATOM 4057 N N . TRP B 1 33 ? 22.160 76.067 48.481 1.00 31.89 30 TRP B N 1
ATOM 4058 C CA . TRP B 1 33 ? 23.463 76.662 48.846 1.00 31.16 30 TRP B CA 1
ATOM 4059 C C . TRP B 1 33 ? 24.433 76.763 47.678 1.00 30.93 30 TRP B C 1
ATOM 4060 O O . TRP B 1 33 ? 25.371 77.552 47.724 1.00 30.76 30 TRP B O 1
ATOM 4071 N N . LEU B 1 34 ? 24.190 75.977 46.629 1.00 30.87 31 LEU B N 1
ATOM 4072 C CA . LEU B 1 34 ? 25.008 75.998 45.417 1.00 31.15 31 LEU B CA 1
ATOM 4073 C C . LEU B 1 34 ? 24.827 77.272 44.572 1.00 32.23 31 LEU B C 1
ATOM 4074 O O . LEU B 1 34 ? 25.619 77.525 43.642 1.00 32.50 31 LEU B O 1
ATOM 4079 N N . ALA B 1 35 ? 23.779 78.048 44.876 1.00 32.90 32 ALA B N 1
ATOM 4080 C CA . ALA B 1 35 ? 23.491 79.325 44.195 1.00 33.37 32 ALA B CA 1
ATOM 4081 C C . ALA B 1 35 ? 24.432 80.434 44.661 1.00 33.94 32 ALA B C 1
ATOM 4082 O O . ALA B 1 35 ? 24.432 81.528 44.114 1.00 34.75 32 ALA B O 1
ATOM 4084 N N . SER B 1 36 ? 25.240 80.141 45.670 1.00 34.54 33 SER B N 1
ATOM 4085 C CA . SER B 1 36 ? 26.163 81.109 46.242 1.00 34.82 33 SER B CA 1
ATOM 4086 C C . SER B 1 36 ? 27.509 80.417 46.434 1.00 35.52 33 SER B C 1
ATOM 4087 O O . SER B 1 36 ? 27.614 79.431 47.163 1.00 35.27 33 SER B O 1
ATOM 4090 N N . GLU B 1 37 ? 28.546 80.915 45.783 1.00 36.12 34 GLU B N 1
ATOM 4091 C CA . GLU B 1 37 ? 29.810 80.220 45.898 1.00 37.58 34 GLU B CA 1
ATOM 4092 C C . GLU B 1 37 ? 30.464 80.367 47.286 1.00 37.89 34 GLU B C 1
ATOM 4093 O O . GLU B 1 37 ? 31.172 79.481 47.732 1.00 37.74 34 GLU B O 1
ATOM 4099 N N . THR B 1 38 ? 30.147 81.455 47.982 1.00 38.42 35 THR B N 1
ATOM 4100 C CA . THR B 1 38 ? 30.575 81.671 49.358 1.00 38.62 35 THR B CA 1
ATOM 4101 C C . THR B 1 38 ? 29.816 80.769 50.374 1.00 38.60 35 THR B C 1
ATOM 4102 O O . THR B 1 38 ? 30.403 80.262 51.333 1.00 38.54 35 THR B O 1
ATOM 4106 N N . GLU B 1 39 ? 28.522 80.567 50.139 1.00 38.43 36 GLU B N 1
ATOM 4107 C CA . GLU B 1 39 ? 27.664 79.755 50.999 1.00 38.40 36 GLU B CA 1
ATOM 4108 C C . GLU B 1 39 ? 27.967 78.248 50.964 1.00 37.78 36 GLU B C 1
ATOM 4109 O O . GLU B 1 39 ? 27.986 77.587 51.997 1.00 37.67 36 GLU B O 1
ATOM 4115 N N . LYS B 1 40 ? 28.204 77.698 49.787 1.00 37.06 37 LYS B N 1
ATOM 4116 C CA . LYS B 1 40 ? 28.577 76.286 49.701 1.00 36.68 37 LYS B CA 1
ATOM 4117 C C . LYS B 1 40 ? 29.890 75.906 50.483 1.00 36.57 37 LYS B C 1
ATOM 4118 O O . LYS B 1 40 ? 30.117 74.720 50.797 1.00 36.69 37 LYS B O 1
ATOM 4124 N N . ARG B 1 41 ? 30.708 76.900 50.832 1.00 35.47 38 ARG B N 1
ATOM 4125 C CA . ARG B 1 41 ? 31.836 76.685 51.749 1.00 35.34 38 ARG B CA 1
ATOM 4126 C C . ARG B 1 41 ? 31.550 77.037 53.229 1.00 35.74 38 ARG B C 1
ATOM 4127 O O . ARG B 1 41 ? 32.251 76.540 54.126 1.00 35.50 38 ARG B O 1
ATOM 4135 N N . ARG B 1 42 ? 30.546 77.896 53.471 1.00 35.79 39 ARG B N 1
ATOM 4136 C CA . ARG B 1 42 ? 30.341 78.560 54.780 1.00 36.00 39 ARG B CA 1
ATOM 4137 C C . ARG B 1 42 ? 28.965 78.388 55.417 1.00 35.44 39 ARG B C 1
ATOM 4138 O O . ARG B 1 42 ? 28.738 78.871 56.529 1.00 35.26 39 ARG B O 1
ATOM 4146 N N . ARG B 1 43 ? 28.062 77.685 54.739 1.00 35.06 40 ARG B N 1
ATOM 4147 C CA . ARG B 1 43 ? 26.704 77.441 55.259 1.00 34.56 40 ARG B CA 1
ATOM 4148 C C . ARG B 1 43 ? 26.602 76.994 56.729 1.00 34.37 40 ARG B C 1
ATOM 4149 O O . ARG B 1 43 ? 25.636 77.357 57.397 1.00 35.29 40 ARG B O 1
ATOM 4157 N N . LYS B 1 44 ? 27.588 76.250 57.231 1.00 33.68 41 LYS B N 1
ATOM 4158 C CA . LYS B 1 44 ? 27.548 75.656 58.588 1.00 33.55 41 LYS B CA 1
ATOM 4159 C C . LYS B 1 44 ? 27.975 76.559 59.743 1.00 33.81 41 LYS B C 1
ATOM 4160 O O . LYS B 1 44 ? 27.661 76.254 60.905 1.00 34.03 41 LYS B O 1
ATOM 4166 N N . ILE B 1 45 ? 28.710 77.634 59.429 1.00 34.15 42 ILE B N 1
ATOM 4167 C CA . ILE B 1 45 ? 29.235 78.567 60.436 1.00 34.07 42 ILE B CA 1
ATOM 4168 C C . ILE B 1 45 ? 28.136 79.368 61.115 1.00 34.73 42 ILE B C 1
ATOM 4169 O O . ILE B 1 45 ? 27.247 79.902 60.459 1.00 34.32 42 ILE B O 1
ATOM 4174 N N . CYS B 1 46 ? 28.199 79.397 62.444 1.00 35.51 43 CYS B N 1
ATOM 4175 C CA . CYS B 1 46 ? 27.294 80.163 63.264 1.00 36.32 43 CYS B CA 1
ATOM 4176 C C . CYS B 1 46 ? 28.075 81.230 63.987 1.00 37.42 43 CYS B C 1
ATOM 4177 O O . CYS B 1 46 ? 29.194 81.006 64.464 1.00 36.75 43 CYS B O 1
ATOM 4180 N N . ASP B 1 47 ? 27.465 82.404 64.056 1.00 39.04 44 ASP B N 1
ATOM 4181 C CA . ASP B 1 47 ? 28.097 83.553 64.669 1.00 41.14 44 ASP B CA 1
ATOM 4182 C C . ASP B 1 47 ? 27.895 83.581 66.200 1.00 41.43 44 ASP B C 1
ATOM 4183 O O . ASP B 1 47 ? 28.602 84.306 66.899 1.00 41.54 44 ASP B O 1
ATOM 4188 N N . SER B 1 48 ? 26.960 82.768 66.714 1.00 41.63 45 SER B N 1
ATOM 4189 C CA . SER B 1 48 ? 26.787 82.591 68.165 1.00 41.47 45 SER B CA 1
ATOM 4190 C C . SER B 1 48 ? 26.201 81.231 68.569 1.00 41.37 45 SER B C 1
ATOM 4191 O O . SER B 1 48 ? 25.688 80.491 67.728 1.00 41.01 45 SER B O 1
ATOM 4194 N N . LEU B 1 49 ? 26.278 80.916 69.864 1.00 41.50 46 LEU B N 1
ATOM 4195 C CA . LEU B 1 49 ? 25.632 79.727 70.411 1.00 41.70 46 LEU B CA 1
ATOM 4196 C C . LEU B 1 49 ? 24.100 79.761 70.275 1.00 42.10 46 LEU B C 1
ATOM 4197 O O . LEU B 1 49 ? 23.490 78.733 69.995 1.00 42.10 46 LEU B O 1
ATOM 4202 N N . GLU B 1 50 ? 23.487 80.934 70.456 1.00 42.83 47 GLU B N 1
ATOM 4203 C CA . GLU B 1 50 ? 22.035 81.101 70.238 1.00 43.73 47 GLU B CA 1
ATOM 4204 C C . GLU B 1 50 ? 21.642 80.728 68.819 1.00 43.26 47 GLU B C 1
ATOM 4205 O O . GLU B 1 50 ? 20.605 80.093 68.588 1.00 43.47 47 GLU B O 1
ATOM 4211 N N . GLU B 1 51 ? 22.466 81.149 67.866 1.00 42.72 48 GLU B N 1
ATOM 4212 C CA . GLU B 1 51 ? 22.164 80.916 66.466 1.00 42.54 48 GLU B CA 1
ATOM 4213 C C . GLU B 1 51 ? 22.178 79.420 66.167 1.00 41.94 48 GLU B C 1
ATOM 4214 O O . GLU B 1 51 ? 21.251 78.900 65.526 1.00 41.70 48 GLU B O 1
ATOM 4220 N N . ALA B 1 52 ? 23.220 78.741 66.663 1.00 40.98 49 ALA B N 1
ATOM 4221 C CA . ALA B 1 52 ? 23.367 77.298 66.521 1.00 40.28 49 ALA B CA 1
ATOM 4222 C C . ALA B 1 52 ? 22.206 76.521 67.132 1.00 39.83 49 ALA B C 1
ATOM 4223 O O . ALA B 1 52 ? 21.817 75.496 66.589 1.00 39.85 49 ALA B O 1
ATOM 4225 N N . ILE B 1 53 ? 21.655 77.012 68.246 1.00 39.55 50 ILE B N 1
ATOM 4226 C CA . ILE B 1 53 ? 20.503 76.373 68.906 1.00 39.14 50 ILE B CA 1
ATOM 4227 C C . ILE B 1 53 ? 19.217 76.628 68.126 1.00 39.26 50 ILE B C 1
ATOM 4228 O O . ILE B 1 53 ? 18.385 75.735 68.007 1.00 39.38 50 ILE B O 1
ATOM 4233 N N . ARG B 1 54 ? 19.065 77.834 67.579 1.00 39.68 51 ARG B N 1
ATOM 4234 C CA . ARG B 1 54 ? 17.951 78.138 66.652 1.00 39.74 51 ARG B CA 1
ATOM 4235 C C . ARG B 1 54 ? 17.972 77.213 65.439 1.00 38.88 51 ARG B C 1
ATOM 4236 O O . ARG B 1 54 ? 17.018 76.481 65.206 1.00 39.07 51 ARG B O 1
ATOM 4244 N N . ARG B 1 55 ? 19.078 77.241 64.693 1.00 38.03 52 ARG B N 1
ATOM 4245 C CA . ARG B 1 55 ? 19.234 76.451 63.474 1.00 37.19 52 ARG B CA 1
ATOM 4246 C C . ARG B 1 55 ? 19.116 74.947 63.715 1.00 37.77 52 ARG B C 1
ATOM 4247 O O . ARG B 1 55 ? 18.583 74.236 62.863 1.00 37.75 52 ARG B O 1
ATOM 4255 N N . SER B 1 56 ? 19.602 74.462 64.866 1.00 37.97 53 SER B N 1
ATOM 4256 C CA . SER B 1 56 ? 19.530 73.027 65.216 1.00 37.98 53 SER B CA 1
ATOM 4257 C C . SER B 1 56 ? 18.095 72.473 65.256 1.00 38.45 53 SER B C 1
ATOM 4258 O O . SER B 1 56 ? 17.890 71.250 65.273 1.00 38.59 53 SER B O 1
ATOM 4261 N N . GLY B 1 57 ? 17.118 73.378 65.309 1.00 38.69 54 GLY B N 1
ATOM 4262 C CA . GLY B 1 57 ? 15.706 73.020 65.395 1.00 39.32 54 GLY B CA 1
ATOM 4263 C C . GLY B 1 57 ? 15.284 72.348 66.692 1.00 39.78 54 GLY B C 1
ATOM 4264 O O . GLY B 1 57 ? 14.290 71.616 66.697 1.00 40.42 54 GLY B O 1
ATOM 4265 N N . LEU B 1 58 ? 16.018 72.608 67.779 1.00 39.55 55 LEU B N 1
ATOM 4266 C CA . LEU B 1 58 ? 15.781 71.982 69.081 1.00 39.76 55 LEU B CA 1
ATOM 4267 C C . LEU B 1 58 ? 14.480 72.482 69.720 1.00 40.82 55 LEU B C 1
ATOM 4268 O O . LEU B 1 58 ? 14.186 73.686 69.723 1.00 40.36 55 LEU B O 1
ATOM 4273 N N . LYS B 1 59 ? 13.702 71.533 70.238 1.00 41.69 56 LYS B N 1
ATOM 4274 C CA . LYS B 1 59 ? 12.419 71.807 70.881 1.00 42.86 56 LYS B CA 1
ATOM 4275 C C . LYS B 1 59 ? 12.477 71.256 72.295 1.00 43.23 56 LYS B C 1
ATOM 4276 O O . LYS B 1 59 ? 13.384 70.486 72.625 1.00 43.92 56 LYS B O 1
ATOM 4282 N N . ASN B 1 60 ? 11.520 71.652 73.127 1.00 43.67 57 ASN B N 1
ATOM 4283 C CA . ASN B 1 60 ? 11.302 71.021 74.417 1.00 43.68 57 ASN B CA 1
ATOM 4284 C C . ASN B 1 60 ? 11.036 69.525 74.266 1.00 43.83 57 ASN B C 1
ATOM 4285 O O . ASN B 1 60 ? 10.388 69.100 73.313 1.00 43.59 57 ASN B O 1
ATOM 4290 N N . GLY B 1 61 ? 11.535 68.736 75.213 1.00 44.37 58 GLY B N 1
ATOM 4291 C CA . GLY B 1 61 ? 11.281 67.292 75.250 1.00 44.98 58 GLY B CA 1
ATOM 4292 C C . GLY B 1 61 ? 12.239 66.473 74.408 1.00 45.63 58 GLY B C 1
ATOM 4293 O O . GLY B 1 61 ? 12.057 65.269 74.245 1.00 46.12 58 GLY B O 1
ATOM 4302 N N . THR B 1 63 ? 16.281 65.237 73.162 1.00 41.46 60 THR B N 1
ATOM 4303 C CA . THR B 1 63 ? 17.487 64.686 73.740 1.00 38.89 60 THR B CA 1
ATOM 4304 C C . THR B 1 63 ? 18.705 65.417 73.168 1.00 37.61 60 THR B C 1
ATOM 4305 O O . THR B 1 63 ? 18.800 65.626 71.955 1.00 37.31 60 THR B O 1
ATOM 4309 N N . ILE B 1 64 ? 19.606 65.823 74.061 1.00 36.07 61 ILE B N 1
ATOM 4310 C CA . ILE B 1 64 ? 20.865 66.501 73.704 1.00 34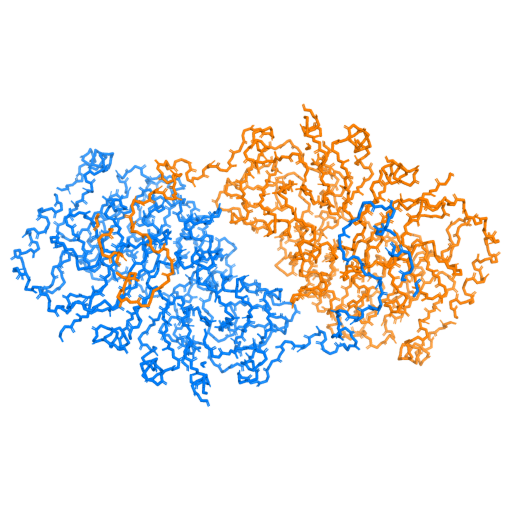.59 61 ILE B CA 1
ATOM 4311 C C . ILE B 1 64 ? 22.051 65.697 74.247 1.00 34.44 61 ILE B C 1
ATOM 4312 O O . ILE B 1 64 ? 21.903 64.935 75.206 1.00 34.22 61 ILE B O 1
ATOM 4317 N N . SER B 1 65 ? 23.220 65.855 73.628 1.00 33.85 62 SER B N 1
ATOM 4318 C CA . SER B 1 65 ? 24.389 65.080 74.009 1.00 33.22 62 SER B CA 1
ATOM 4319 C C . SER B 1 65 ? 25.689 65.875 73.977 1.00 32.94 62 SER B C 1
ATOM 4320 O O . SER B 1 65 ? 25.783 66.930 73.345 1.00 32.94 62 SER B O 1
ATOM 4323 N N . PHE B 1 66 ? 26.665 65.349 74.711 1.00 32.23 63 PHE B N 1
ATOM 4324 C CA . PHE B 1 66 ? 27.940 65.973 74.958 1.00 31.71 63 PHE B CA 1
ATOM 4325 C C . PHE B 1 66 ? 28.908 64.807 75.160 1.00 31.26 63 PHE B C 1
ATOM 4326 O O . PHE B 1 66 ? 28.492 63.722 75.520 1.00 31.40 63 PHE B O 1
ATOM 4334 N N . HIS B 1 67 ? 30.193 65.008 74.926 1.00 30.81 64 HIS B N 1
ATOM 4335 C CA . HIS B 1 67 ? 31.145 63.952 75.212 1.00 30.57 64 HIS B CA 1
ATOM 4336 C C . HIS B 1 67 ? 31.984 64.413 76.398 1.00 30.58 64 HIS B C 1
ATOM 4337 O O . HIS B 1 67 ? 31.961 65.598 76.769 1.00 31.28 64 HIS B O 1
ATOM 4344 N N . HIS B 1 68 ? 32.741 63.504 76.994 1.00 30.23 65 HIS B N 1
ATOM 4345 C CA . HIS B 1 68 ? 33.457 63.854 78.212 1.00 29.97 65 HIS B CA 1
ATOM 4346 C C . HIS B 1 68 ? 34.981 63.825 78.107 1.00 29.77 65 HIS B C 1
ATOM 4347 O O . HIS B 1 68 ? 35.635 63.598 79.121 1.00 30.03 65 HIS B O 1
ATOM 4354 N N . ALA B 1 69 ? 35.546 64.096 76.926 1.00 29.43 66 ALA B N 1
ATOM 4355 C CA . ALA B 1 69 ? 37.015 63.992 76.728 1.00 29.97 66 ALA B CA 1
ATOM 4356 C C . ALA B 1 69 ? 37.851 65.102 77.377 1.00 30.25 66 ALA B C 1
ATOM 4357 O O . ALA B 1 69 ? 39.094 64.997 77.457 1.00 30.24 66 ALA B O 1
ATOM 4359 N N . PHE B 1 70 ? 37.189 66.160 77.829 1.00 30.81 67 PHE B N 1
ATOM 4360 C CA . PHE B 1 70 ? 37.881 67.231 78.549 1.00 31.91 67 PHE B CA 1
ATOM 4361 C C . PHE B 1 70 ? 37.896 67.005 80.051 1.00 32.94 67 PHE B C 1
ATOM 4362 O O . PHE B 1 70 ? 38.351 67.864 80.823 1.00 33.56 67 PHE B O 1
ATOM 4370 N N . ARG B 1 71 ? 37.432 65.825 80.456 1.00 33.93 68 ARG B N 1
ATOM 4371 C CA . ARG B 1 71 ? 37.538 65.380 81.852 1.00 35.08 68 ARG B CA 1
ATOM 4372 C C . ARG B 1 71 ? 36.980 66.409 82.849 1.00 35.20 68 ARG B C 1
ATOM 4373 O O . ARG B 1 71 ? 35.900 66.988 82.604 1.00 35.52 68 ARG B O 1
ATOM 4381 N N . GLY B 1 72 ? 37.698 66.630 83.957 1.00 34.78 69 GLY B N 1
ATOM 4382 C CA . GLY B 1 72 ? 37.270 67.569 84.987 1.00 33.99 69 GLY B CA 1
ATOM 4383 C C . GLY B 1 72 ? 37.221 69.028 84.556 1.00 33.91 69 GLY B C 1
ATOM 4384 O O . GLY B 1 72 ? 36.586 69.863 85.224 1.00 33.94 69 GLY B O 1
ATOM 4385 N N . GLY B 1 73 ? 37.902 69.339 83.454 1.00 33.70 70 GLY B N 1
ATOM 4386 C CA . GLY B 1 73 ? 37.971 70.702 82.932 1.00 33.00 70 GLY B CA 1
ATOM 4387 C C . GLY B 1 73 ? 36.898 71.068 81.913 1.00 32.61 70 GLY B C 1
ATOM 4388 O O . GLY B 1 73 ? 36.912 72.174 81.369 1.00 32.21 70 GLY B O 1
ATOM 4389 N N . ASP B 1 74 ? 35.959 70.162 81.666 1.00 32.51 71 ASP B N 1
ATOM 4390 C CA . ASP B 1 74 ? 34.860 70.438 80.739 1.00 33.31 71 ASP B CA 1
ATOM 4391 C C . ASP B 1 74 ? 34.127 71.758 80.991 1.00 33.28 71 ASP B C 1
ATOM 4392 O O . ASP B 1 74 ? 33.831 72.099 82.131 1.00 33.01 71 ASP B O 1
ATOM 4397 N N . LYS B 1 75 ? 33.818 72.460 79.903 1.00 33.57 72 LYS B N 1
ATOM 4398 C CA . LYS B 1 75 ? 33.149 73.757 79.926 1.00 34.49 72 LYS B CA 1
ATOM 4399 C C . LYS B 1 75 ? 31.918 73.787 79.026 1.00 34.73 72 LYS B C 1
ATOM 4400 O O . LYS B 1 75 ? 31.098 74.693 79.131 1.00 34.92 72 LYS B O 1
ATOM 4406 N N . VAL B 1 76 ? 31.766 72.760 78.190 1.00 35.37 73 VAL B N 1
ATOM 4407 C CA . VAL B 1 76 ? 30.705 72.724 77.189 1.00 35.69 73 VAL B CA 1
ATOM 4408 C C . VAL B 1 76 ? 29.320 72.510 77.808 1.00 36.35 73 VAL B C 1
ATOM 4409 O O . VAL B 1 76 ? 28.411 73.268 77.521 1.00 36.53 73 VAL B O 1
ATOM 4413 N N . VAL B 1 77 ? 29.165 71.483 78.638 1.00 37.12 74 VAL B N 1
ATOM 4414 C CA . VAL B 1 77 ? 27.877 71.187 79.280 1.00 38.01 74 VAL B CA 1
ATOM 4415 C C . VAL B 1 77 ? 27.336 72.403 80.021 1.00 39.15 74 VAL B C 1
ATOM 4416 O O . VAL B 1 77 ? 26.207 72.816 79.788 1.00 39.25 74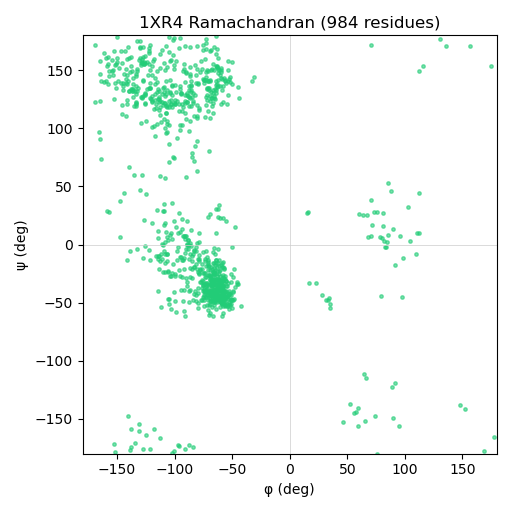 VAL B O 1
ATOM 4420 N N . ASN B 1 78 ? 28.144 72.992 80.895 1.00 40.56 75 ASN B N 1
ATOM 4421 C CA . ASN B 1 78 ? 27.686 74.146 81.663 1.00 41.65 75 ASN B CA 1
ATOM 4422 C C . ASN B 1 78 ? 27.313 75.308 80.748 1.00 43.34 75 ASN B C 1
ATOM 4423 O O . ASN B 1 78 ? 26.248 75.921 80.881 1.00 43.19 75 ASN B O 1
ATOM 4436 N N . VAL B 1 80 ? 26.432 75.312 77.535 1.00 44.09 77 VAL B N 1
ATOM 4437 C CA . VAL B 1 80 ? 25.256 75.080 76.711 1.00 42.22 77 VAL B CA 1
ATOM 4438 C C . VAL B 1 80 ? 24.014 75.098 77.567 1.00 42.19 77 VAL B C 1
ATOM 4439 O O . VAL B 1 80 ? 23.000 75.669 77.171 1.00 41.65 77 VAL B O 1
ATOM 4451 N N . ALA B 1 82 ? 23.482 76.680 80.445 1.00 41.40 79 ALA B N 1
ATOM 4452 C CA . ALA B 1 82 ? 23.224 78.087 80.747 1.00 41.60 79 ALA B CA 1
ATOM 4453 C C . ALA B 1 82 ? 22.390 78.730 79.648 1.00 41.90 79 ALA B C 1
ATOM 4454 O O . ALA B 1 82 ? 21.327 79.286 79.918 1.00 42.08 79 ALA B O 1
ATOM 4456 N N . LYS B 1 83 ? 22.864 78.622 78.410 1.00 42.17 80 LYS B N 1
ATOM 4457 C CA . LYS B 1 83 ? 22.140 79.137 77.244 1.00 42.77 80 LYS B CA 1
ATOM 4458 C C . LYS B 1 83 ? 20.732 78.569 77.021 1.00 42.69 80 LYS B C 1
ATOM 4459 O O . LYS B 1 83 ? 19.819 79.309 76.685 1.00 42.83 80 LYS B O 1
ATOM 4465 N N . LEU B 1 84 ? 20.561 77.265 77.201 1.00 43.01 81 LEU B N 1
ATOM 4466 C CA . LEU B 1 84 ? 19.263 76.626 76.995 1.00 43.50 81 LEU B CA 1
ATOM 4467 C C . LEU B 1 84 ? 18.225 77.053 78.044 1.00 44.33 81 LEU B C 1
ATOM 4468 O O . LEU B 1 84 ? 17.043 77.214 77.729 1.00 44.14 81 LEU B O 1
ATOM 4473 N N . ALA B 1 85 ? 18.686 77.228 79.283 1.00 45.25 82 ALA B N 1
ATOM 4474 C CA . ALA B 1 85 ? 17.837 77.625 80.400 1.00 46.53 82 ALA B CA 1
ATOM 4475 C C . ALA B 1 85 ? 17.412 79.085 80.241 1.00 47.70 82 ALA B C 1
ATOM 4476 O O . ALA B 1 85 ? 16.241 79.438 80.446 1.00 47.82 82 ALA B O 1
ATOM 4478 N N . GLU B 1 86 ? 18.385 79.912 79.860 1.00 48.99 83 GLU B N 1
ATOM 4479 C CA . GLU B 1 86 ? 18.204 81.335 79.570 1.00 50.23 83 GLU B CA 1
ATOM 4480 C C . GLU B 1 86 ? 17.240 81.560 78.390 1.00 50.42 83 GLU B C 1
ATOM 4481 O O . GLU B 1 86 ? 16.577 82.602 78.312 1.00 49.92 83 GLU B O 1
ATOM 4495 N N . GLY B 1 88 ? 14.741 79.318 77.829 1.00 48.68 85 GLY B N 1
ATOM 4496 C CA . GLY B 1 88 ? 13.448 78.787 78.284 1.00 46.87 85 GLY B CA 1
ATOM 4497 C C . GLY B 1 88 ? 13.061 77.388 77.827 1.00 45.98 85 GLY B C 1
ATOM 4498 O O . GLY B 1 88 ? 11.876 77.092 77.704 1.00 46.03 85 GLY B O 1
ATOM 4499 N N . PHE B 1 89 ? 14.055 76.531 77.583 1.00 44.89 86 PHE B N 1
ATOM 4500 C CA . PHE B 1 89 ? 13.836 75.119 77.231 1.00 43.82 86 PHE B CA 1
ATOM 4501 C C . PHE B 1 89 ? 13.417 74.259 78.430 1.00 43.79 86 PHE B C 1
ATOM 4502 O O . PHE B 1 89 ? 13.927 74.437 79.539 1.00 43.64 86 PHE B O 1
ATOM 4510 N N . ARG B 1 90 ? 12.501 73.318 78.194 1.00 43.63 87 ARG B N 1
ATOM 4511 C CA . ARG B 1 90 ? 11.965 72.454 79.255 1.00 43.26 87 ARG B CA 1
ATOM 4512 C C . ARG B 1 90 ? 12.040 70.992 78.846 1.00 42.78 87 ARG B C 1
ATOM 4513 O O . ARG B 1 90 ? 12.063 70.690 77.656 1.00 42.82 87 ARG B O 1
ATOM 4521 N N . ASP B 1 91 ? 12.063 70.103 79.840 1.00 42.10 88 ASP B N 1
ATOM 4522 C CA . ASP B 1 91 ? 11.850 68.655 79.665 1.00 41.71 88 ASP B CA 1
ATOM 4523 C C . ASP B 1 91 ? 12.847 67.933 78.754 1.00 40.97 88 ASP B C 1
ATOM 4524 O O . ASP B 1 91 ? 12.529 66.886 78.163 1.00 40.73 88 ASP B O 1
ATOM 4529 N N . LEU B 1 92 ? 14.051 68.492 78.651 1.00 39.78 89 LEU B N 1
ATOM 4530 C CA . LEU B 1 92 ? 15.087 67.908 77.819 1.00 38.38 89 LEU B CA 1
ATOM 4531 C C . LEU B 1 92 ? 15.589 66.615 78.462 1.00 37.59 89 LEU B C 1
ATOM 4532 O O . LEU B 1 92 ? 15.517 66.460 79.690 1.00 37.23 89 LEU B O 1
ATOM 4537 N N . THR B 1 93 ? 16.024 65.672 77.626 1.00 36.52 90 THR B N 1
ATOM 4538 C CA . THR B 1 93 ? 16.795 64.527 78.092 1.00 35.61 90 THR B CA 1
ATOM 4539 C C . THR B 1 93 ? 18.272 64.898 77.924 1.00 35.29 90 THR B C 1
ATOM 4540 O O . THR B 1 93 ? 18.684 65.376 76.869 1.00 35.16 90 THR B O 1
ATOM 4544 N N . LEU B 1 94 ? 19.045 64.707 78.983 1.00 34.88 91 LEU B N 1
ATOM 4545 C CA . LEU B 1 94 ? 20.476 64.939 78.949 1.00 35.04 91 LEU B CA 1
ATOM 4546 C C . LEU B 1 94 ? 21.185 63.597 78.764 1.00 35.57 91 LEU B C 1
ATOM 4547 O O . LEU B 1 94 ? 21.009 62.685 79.577 1.00 36.19 91 LEU B O 1
ATOM 4552 N N . ALA B 1 95 ? 21.965 63.485 77.689 1.00 35.62 92 ALA B N 1
ATOM 4553 C CA . ALA B 1 95 ? 22.695 62.268 77.353 1.00 35.91 92 ALA B CA 1
ATOM 4554 C C . ALA B 1 95 ? 24.165 62.570 77.108 1.00 36.22 92 ALA B C 1
ATOM 4555 O O . ALA B 1 95 ? 24.698 62.348 76.019 1.00 36.39 92 ALA B O 1
ATOM 4557 N N . SER B 1 96 ? 24.808 63.105 78.140 1.00 36.82 93 SER B N 1
ATOM 4558 C CA . SER B 1 96 ? 26.248 63.256 78.173 1.00 36.99 93 SER B CA 1
ATOM 4559 C C . SER B 1 96 ? 26.823 61.894 78.503 1.00 36.73 93 SER B C 1
ATOM 4560 O O . SER B 1 96 ? 26.200 61.105 79.202 1.00 36.40 93 SER B O 1
ATOM 4563 N N . SER B 1 97 ? 28.005 61.605 77.989 1.00 36.82 94 SER B N 1
ATOM 4564 C CA . SER B 1 97 ? 28.563 60.282 78.154 1.00 36.78 94 SER B CA 1
ATOM 4565 C C . SER B 1 97 ? 29.069 60.036 79.578 1.00 37.08 94 SER B C 1
ATOM 4566 O O . SER B 1 97 ? 29.122 58.888 80.032 1.00 37.59 94 SER B O 1
ATOM 4569 N N . SER B 1 98 ? 29.402 61.110 80.297 1.00 37.38 95 SER B N 1
ATOM 4570 C CA . SER B 1 98 ? 29.798 61.037 81.720 1.00 37.28 95 SER B CA 1
ATOM 4571 C C . SER B 1 98 ? 29.722 62.434 82.344 1.00 37.54 95 SER B C 1
ATOM 4572 O O . SER B 1 98 ? 30.071 63.437 81.707 1.00 37.98 95 SER B O 1
ATOM 4575 N N . LEU B 1 99 ? 29.258 62.503 83.583 1.00 37.54 96 LEU B N 1
ATOM 4576 C CA . LEU B 1 99 ? 29.219 63.767 84.309 1.00 37.42 96 LEU B CA 1
ATOM 4577 C C . LEU B 1 99 ? 30.265 63.804 85.441 1.00 38.62 96 LEU B C 1
ATOM 4578 O O . LEU B 1 99 ? 30.394 62.850 86.215 1.00 39.56 96 LEU B O 1
ATOM 4583 N N . ILE B 1 100 ? 31.034 64.890 85.490 1.00 38.75 97 ILE B N 1
ATOM 4584 C CA . ILE B 1 100 ? 32.073 65.097 86.474 1.00 38.74 97 ILE B CA 1
ATOM 4585 C C . ILE B 1 100 ? 31.516 66.043 87.522 1.00 38.94 97 ILE B C 1
ATOM 4586 O O . ILE B 1 100 ? 30.391 66.539 87.383 1.00 39.42 97 ILE B O 1
ATOM 4591 N N . ASP B 1 101 ? 32.286 66.296 88.572 1.00 39.00 98 ASP B N 1
ATOM 4592 C CA . ASP B 1 101 ? 31.791 67.118 89.662 1.00 39.55 98 ASP B CA 1
ATOM 4593 C C . ASP B 1 101 ? 31.645 68.590 89.327 1.00 38.21 98 ASP B C 1
ATOM 4594 O O . ASP B 1 101 ? 30.904 69.270 90.008 1.00 38.10 98 ASP B O 1
ATOM 4599 N N . ALA B 1 102 ? 32.308 69.074 88.272 1.00 37.13 99 ALA B N 1
ATOM 4600 C CA . ALA B 1 102 ? 32.127 70.463 87.846 1.00 36.52 99 ALA B CA 1
ATOM 4601 C C . ALA B 1 102 ? 30.759 70.714 87.181 1.00 36.46 99 ALA B C 1
ATOM 4602 O O . ALA B 1 102 ? 30.418 71.855 86.867 1.00 36.79 99 ALA B O 1
ATOM 4604 N N . HIS B 1 103 ? 29.973 69.658 86.977 1.00 36.33 100 HIS B N 1
ATOM 4605 C CA . HIS B 1 103 ? 28.628 69.804 86.413 1.00 36.13 100 HIS B CA 1
ATOM 4606 C C . HIS B 1 103 ? 27.551 70.026 87.477 1.00 35.84 100 HIS B C 1
ATOM 4607 O O . HIS B 1 103 ? 26.373 69.821 87.207 1.00 35.32 100 HIS B O 1
ATOM 4614 N N . TRP B 1 104 ? 27.955 70.474 88.668 1.00 35.88 101 TRP B N 1
ATOM 4615 C CA . TRP B 1 104 ? 26.999 70.809 89.743 1.00 36.14 101 TRP B CA 1
ATOM 4616 C C . TRP B 1 104 ? 25.963 71.886 89.349 1.00 36.02 101 TRP B C 1
ATOM 4617 O O . TRP B 1 104 ? 24.844 71.862 89.887 1.00 36.62 101 TRP B O 1
ATOM 4628 N N . PRO B 1 105 ? 26.311 72.825 88.416 1.00 35.47 102 PRO B N 1
ATOM 4629 C CA . PRO B 1 105 ? 25.292 73.793 88.000 1.00 35.16 102 PRO B CA 1
ATOM 4630 C C . PRO B 1 105 ? 24.047 73.127 87.428 1.00 35.09 102 PRO B C 1
ATOM 4631 O O . PRO B 1 105 ? 23.010 73.762 87.307 1.00 35.10 102 PRO B O 1
ATOM 4635 N N . LEU B 1 106 ? 24.166 71.849 87.095 1.00 35.46 103 LEU B N 1
ATOM 4636 C CA . LEU B 1 106 ? 23.045 71.043 86.622 1.00 35.97 103 LEU B CA 1
ATOM 4637 C C . LEU B 1 106 ? 21.905 70.884 87.619 1.00 36.40 103 LEU B C 1
ATOM 4638 O O . LEU B 1 106 ? 20.782 70.586 87.206 1.00 36.32 103 LEU B O 1
ATOM 4643 N N . ILE B 1 107 ? 22.197 71.057 88.913 1.00 37.17 104 ILE B N 1
ATOM 4644 C CA . ILE B 1 107 ? 21.189 70.901 89.976 1.00 38.02 104 ILE B CA 1
ATOM 4645 C C . ILE B 1 107 ? 20.091 71.970 89.854 1.00 38.78 104 ILE B C 1
ATOM 4646 O O . ILE B 1 107 ? 18.895 71.657 89.869 1.00 38.68 104 ILE B O 1
ATOM 4651 N N . GLU B 1 108 ? 20.501 73.226 89.704 1.00 39.79 105 GLU B N 1
ATOM 4652 C CA . GLU B 1 108 ? 19.545 74.302 89.479 1.00 40.92 105 GLU B CA 1
ATOM 4653 C C . GLU B 1 108 ? 18.719 74.074 88.216 1.00 41.09 105 GLU B C 1
ATOM 4654 O O . GLU B 1 108 ? 17.502 74.207 88.257 1.00 41.55 105 GLU B O 1
ATOM 4660 N N . HIS B 1 109 ? 19.368 73.704 87.112 1.00 41.27 106 HIS B N 1
ATOM 4661 C CA . HIS B 1 109 ? 18.655 73.390 85.869 1.00 41.44 106 HIS B CA 1
ATOM 4662 C C . HIS B 1 109 ? 17.607 72.292 86.031 1.00 41.64 106 HIS B C 1
ATOM 4663 O O . HIS B 1 109 ? 16.522 72.392 85.454 1.00 42.30 106 HIS B O 1
ATOM 4670 N N . ILE B 1 110 ? 17.919 71.246 86.793 1.00 41.68 107 ILE B N 1
ATOM 4671 C CA . ILE B 1 110 ? 16.945 70.174 87.028 1.00 42.09 107 ILE B CA 1
ATOM 4672 C C . ILE B 1 110 ? 15.747 70.642 87.881 1.00 42.79 107 ILE B C 1
ATOM 4673 O O . ILE B 1 110 ? 14.595 70.296 87.584 1.00 42.87 107 ILE B O 1
ATOM 4678 N N . LYS B 1 111 ? 16.028 71.436 88.916 1.00 43.14 108 LYS B N 1
ATOM 4679 C CA . LYS B 1 111 ? 14.988 71.993 89.769 1.00 43.89 108 LYS B CA 1
ATOM 4680 C C . LYS B 1 111 ? 14.078 72.950 88.993 1.00 44.32 108 LYS B C 1
ATOM 4681 O O . LYS B 1 111 ? 12.861 72.979 89.221 1.00 44.42 108 LYS B O 1
ATOM 4687 N N . ASN B 1 112 ? 14.670 73.730 88.086 1.00 44.12 109 ASN B N 1
ATOM 4688 C CA . ASN B 1 112 ? 13.912 74.650 87.244 1.00 44.14 109 ASN B CA 1
ATOM 4689 C C . ASN B 1 112 ? 13.283 73.951 86.031 1.00 44.24 109 ASN B C 1
ATOM 4690 O O . ASN B 1 112 ? 12.569 74.583 85.233 1.00 44.21 109 ASN B O 1
ATOM 4695 N N . GLY B 1 113 ? 13.551 72.647 85.908 1.00 43.95 110 GLY B N 1
ATOM 4696 C CA . GLY B 1 113 ? 12.893 71.787 84.923 1.00 43.17 110 GLY B CA 1
ATOM 4697 C C . GLY B 1 113 ? 13.450 71.845 83.514 1.00 42.88 110 GLY B C 1
ATOM 4698 O O . GLY B 1 113 ? 12.801 71.394 82.570 1.00 42.30 110 GLY B O 1
ATOM 4699 N N . VAL B 1 114 ? 14.654 72.390 83.371 1.00 42.75 111 VAL B N 1
ATOM 4700 C CA . VAL B 1 114 ? 15.342 72.402 82.074 1.00 43.01 111 VAL B CA 1
ATOM 4701 C C . VAL B 1 114 ? 15.635 70.967 81.580 1.00 42.81 111 VAL B C 1
ATOM 4702 O O . VAL B 1 114 ? 15.572 70.692 80.373 1.00 43.11 111 VAL B O 1
ATOM 4706 N N . VAL B 1 115 ? 15.915 70.064 82.527 1.00 42.08 112 VAL B N 1
ATOM 4707 C CA . VAL B 1 115 ? 16.268 68.673 82.248 1.00 41.31 112 VAL B CA 1
ATOM 4708 C C . VAL B 1 115 ? 15.356 67.742 83.071 1.00 40.71 112 VAL B C 1
ATOM 4709 O O . VAL B 1 115 ? 15.238 67.912 84.288 1.00 40.72 112 VAL B O 1
ATOM 4713 N N . ARG B 1 116 ? 14.702 66.774 82.424 1.00 39.98 113 ARG B N 1
ATOM 4714 C CA . ARG B 1 116 ? 13.781 65.883 83.160 1.00 39.34 113 ARG B CA 1
ATOM 4715 C C . ARG B 1 116 ? 14.243 64.424 83.212 1.00 38.38 113 ARG B C 1
ATOM 4716 O O . ARG B 1 116 ? 13.687 63.627 83.994 1.00 38.23 113 ARG B O 1
ATOM 4724 N N . GLN B 1 117 ? 15.248 64.092 82.389 1.00 36.21 114 GLN B N 1
ATOM 4725 C CA . GLN B 1 117 ? 15.814 62.743 82.308 1.00 34.61 114 GLN B CA 1
ATOM 4726 C C . GLN B 1 117 ? 17.313 62.791 82.042 1.00 33.70 114 GLN B C 1
ATOM 4727 O O . GLN B 1 117 ? 17.759 63.566 81.209 1.00 33.37 114 GLN B O 1
ATOM 4733 N N . ILE B 1 118 ? 18.077 61.958 82.751 1.00 32.90 115 ILE B N 1
ATOM 4734 C CA . ILE B 1 118 ? 19.508 61.801 82.499 1.00 32.11 115 ILE B CA 1
ATOM 4735 C C . ILE B 1 118 ? 19.817 60.369 82.056 1.00 32.61 115 ILE B C 1
ATOM 4736 O O . ILE B 1 118 ? 19.239 59.409 82.586 1.00 32.39 115 ILE B O 1
ATOM 4741 N N . TYR B 1 119 ? 20.690 60.256 81.045 1.00 32.33 116 TYR B N 1
ATOM 4742 C CA . TYR B 1 119 ? 21.414 59.025 80.718 1.00 32.44 116 TYR B CA 1
ATOM 4743 C C . TYR B 1 119 ? 22.906 59.313 80.845 1.00 32.42 116 TYR B C 1
ATOM 4744 O O . TYR B 1 119 ? 23.413 60.262 80.247 1.00 31.98 116 TYR B O 1
ATOM 4753 N N . THR B 1 120 ? 23.618 58.500 81.603 1.00 32.52 117 THR B N 1
ATOM 4754 C CA . THR B 1 120 ? 25.034 58.791 81.845 1.00 33.20 117 THR B CA 1
ATOM 4755 C C . THR B 1 120 ? 25.799 57.538 82.284 1.00 33.73 117 THR B C 1
ATOM 4756 O O . THR B 1 120 ? 25.194 56.563 82.715 1.00 33.66 117 THR B O 1
ATOM 4760 N N . SER B 1 121 ? 27.115 57.556 82.156 1.00 35.11 118 SER B N 1
ATOM 4761 C CA . SER B 1 121 ? 27.943 56.485 82.714 1.00 37.24 118 SER B CA 1
ATOM 4762 C C . SER B 1 121 ? 28.455 56.860 84.110 1.00 37.89 118 SER B C 1
ATOM 4763 O O . SER B 1 121 ? 28.483 56.031 85.024 1.00 38.26 118 SER B O 1
ATOM 4766 N N . GLY B 1 122 ? 28.824 58.123 84.280 1.00 38.72 119 GLY B N 1
ATOM 4767 C CA . GLY B 1 122 ? 29.295 58.617 85.556 1.00 39.63 119 GLY B CA 1
ATOM 4768 C C . GLY B 1 122 ? 28.387 59.653 86.167 1.00 40.55 119 GLY B C 1
ATOM 4769 O O . GLY B 1 122 ? 27.710 60.404 85.459 1.00 40.93 119 GLY B O 1
ATOM 4770 N N . LEU B 1 123 ? 28.380 59.664 87.496 1.00 41.16 120 LEU B N 1
ATOM 4771 C CA . LEU B 1 123 ? 27.731 60.674 88.314 1.00 42.10 120 LEU B CA 1
ATOM 4772 C C . LEU B 1 123 ? 28.580 60.853 89.549 1.00 42.36 120 LEU B C 1
ATOM 4773 O O . LEU B 1 123 ? 28.663 59.935 90.366 1.00 42.35 120 LEU B O 1
ATOM 4778 N N . ARG B 1 124 ? 29.213 62.012 89.703 1.00 42.94 121 ARG B N 1
ATOM 4779 C CA . ARG B 1 124 ? 29.965 62.268 90.938 1.00 43.93 121 ARG B CA 1
ATOM 4780 C C . ARG B 1 124 ? 29.790 63.686 91.493 1.00 43.89 121 ARG B C 1
ATOM 4781 O O . ARG B 1 124 ? 28.981 64.457 90.979 1.00 44.80 121 ARG B O 1
ATOM 4789 N N . GLY B 1 125 ? 30.540 64.022 92.544 1.00 43.21 122 GLY B N 1
ATOM 4790 C CA . GLY B 1 125 ? 30.489 65.347 93.138 1.00 41.92 122 GLY B CA 1
ATOM 4791 C C . GLY B 1 125 ? 29.099 65.694 93.618 1.00 41.13 122 GLY B C 1
ATOM 4792 O O . GLY B 1 125 ? 28.293 64.800 93.875 1.00 41.23 122 GLY B O 1
ATOM 4793 N N . LYS B 1 126 ? 28.808 66.988 93.713 1.00 40.19 123 LYS B N 1
ATOM 4794 C CA . LYS B 1 126 ? 27.544 67.443 94.292 1.00 39.75 123 LYS B CA 1
ATOM 4795 C C . LYS B 1 126 ? 26.330 66.891 93.576 1.00 39.18 123 LYS B C 1
ATOM 4796 O O . LYS B 1 126 ? 25.340 66.563 94.220 1.00 38.76 123 LYS B O 1
ATOM 4802 N N . LEU B 1 127 ? 26.399 66.797 92.248 1.00 38.93 124 LEU B N 1
ATOM 4803 C CA . LEU B 1 127 ? 25.257 66.316 91.475 1.00 38.83 124 LEU B CA 1
ATOM 4804 C C . LEU B 1 127 ? 24.839 64.890 91.867 1.00 38.70 124 LEU B C 1
ATOM 4805 O O . LEU B 1 127 ? 23.651 64.641 92.046 1.00 38.32 124 LEU B O 1
ATOM 4810 N N . GLY B 1 128 ? 25.814 63.984 92.020 1.00 38.53 125 GLY B N 1
ATOM 4811 C CA . GLY B 1 128 ? 25.564 62.623 92.513 1.00 38.44 125 GLY B CA 1
ATOM 4812 C C . GLY B 1 128 ? 24.830 62.595 93.852 1.00 38.71 125 GLY B C 1
ATOM 4813 O O . GLY B 1 128 ? 23.855 61.838 94.031 1.00 38.60 125 GLY B O 1
ATOM 4814 N N . GLU B 1 129 ? 25.294 63.432 94.784 1.00 38.68 126 GLU B N 1
ATOM 4815 C CA . GLU B 1 129 ? 24.698 63.581 96.125 1.00 39.12 126 GLU B CA 1
ATOM 4816 C C . GLU B 1 129 ? 23.228 63.990 96.104 1.00 38.76 126 GLU B C 1
ATOM 4817 O O . GLU B 1 129 ? 22.430 63.468 96.866 1.00 38.74 126 GLU B O 1
ATOM 4823 N N . GLU B 1 130 ? 22.891 64.931 95.227 1.00 39.13 127 GLU B N 1
ATOM 4824 C CA . GLU B 1 130 ? 21.539 65.447 95.080 1.00 39.24 127 GLU B CA 1
ATOM 4825 C C . GLU B 1 130 ? 20.622 64.428 94.451 1.00 39.30 127 GLU B C 1
ATOM 4826 O O . GLU B 1 130 ? 19.485 64.297 94.860 1.00 39.33 127 GLU B O 1
ATOM 4832 N N . ILE B 1 131 ? 21.115 63.708 93.452 1.00 39.78 128 ILE B N 1
ATOM 4833 C CA . ILE B 1 131 ? 20.340 62.627 92.863 1.00 40.30 128 ILE B CA 1
ATOM 4834 C C . ILE B 1 131 ? 19.987 61.598 93.937 1.00 40.36 128 ILE B C 1
ATOM 4835 O O . ILE B 1 131 ? 18.825 61.247 94.066 1.00 40.29 128 ILE B O 1
ATOM 4840 N N . SER B 1 132 ? 20.990 61.136 94.694 1.00 40.68 129 SER B N 1
ATOM 4841 C CA . SER B 1 132 ? 20.803 60.201 95.818 1.00 41.01 129 SER B CA 1
ATOM 4842 C C . SER B 1 132 ? 19.839 60.721 96.889 1.00 41.26 129 SER B C 1
ATOM 4843 O O . SER B 1 132 ? 19.135 59.939 97.523 1.00 41.38 129 SER B O 1
ATOM 4846 N N . ALA B 1 133 ? 19.826 62.034 97.102 1.00 41.43 130 ALA B N 1
ATOM 4847 C CA . ALA B 1 133 ? 18.876 62.656 98.021 1.00 41.77 130 ALA B CA 1
ATOM 4848 C C . ALA B 1 133 ? 17.446 62.712 97.444 1.00 42.14 130 ALA B C 1
ATOM 4849 O O . ALA B 1 133 ? 16.486 62.960 98.169 1.00 42.02 130 ALA B O 1
ATOM 4851 N N . GLY B 1 134 ? 17.311 62.479 96.142 1.00 42.54 131 GLY B N 1
ATOM 4852 C CA . GLY B 1 134 ? 16.009 62.428 95.497 1.00 43.56 131 GLY B CA 1
ATOM 4853 C C . GLY B 1 134 ? 15.656 63.676 94.709 1.00 44.31 131 GLY B C 1
ATOM 4854 O O . GLY B 1 134 ? 14.484 64.031 94.615 1.00 44.15 131 GLY B O 1
ATOM 4855 N N . LEU B 1 135 ? 16.668 64.327 94.131 1.00 45.06 132 LEU B N 1
ATOM 4856 C CA . LEU B 1 135 ? 16.495 65.533 93.311 1.00 45.67 132 LEU B CA 1
ATOM 4857 C C . LEU B 1 135 ? 15.435 65.426 92.195 1.00 46.85 132 LEU B C 1
ATOM 4858 O O . LEU B 1 135 ? 14.689 66.374 91.961 1.00 46.51 132 LEU B O 1
ATOM 4871 N N . GLU B 1 137 ? 12.383 63.229 89.851 1.00 47.89 134 GLU B N 1
ATOM 4872 C CA . GLU B 1 137 ? 11.304 62.258 89.811 1.00 46.96 134 GLU B CA 1
ATOM 4873 C C . GLU B 1 137 ? 11.675 61.017 88.983 1.00 45.51 134 GLU B C 1
ATOM 4874 O O . GLU B 1 137 ? 11.336 59.886 89.359 1.00 45.33 134 GLU B O 1
ATOM 4880 N N . ASN B 1 138 ? 12.361 61.242 87.857 1.00 43.43 135 ASN B N 1
ATOM 4881 C CA . ASN B 1 138 ? 12.764 60.175 86.941 1.00 41.25 135 ASN B CA 1
ATOM 4882 C C . ASN B 1 138 ? 14.120 59.593 87.322 1.00 39.68 135 ASN B C 1
ATOM 4883 O O . ASN B 1 138 ? 15.091 60.343 87.449 1.00 39.37 135 ASN B O 1
ATOM 4888 N N . PRO B 1 139 ? 14.206 58.253 87.468 1.00 38.20 136 PRO B N 1
ATOM 4889 C CA . PRO B 1 139 ? 15.496 57.637 87.817 1.00 36.89 136 PRO B CA 1
ATOM 4890 C C . PRO B 1 139 ? 16.524 57.790 86.693 1.00 35.73 136 PRO B C 1
ATOM 4891 O O . PRO B 1 139 ? 16.220 57.499 85.534 1.00 36.09 136 PRO B O 1
ATOM 4895 N N . VAL B 1 140 ? 17.724 58.255 87.034 1.00 34.00 137 VAL B N 1
ATOM 4896 C CA . VAL B 1 140 ? 18.832 58.365 86.084 1.00 32.16 137 VAL B CA 1
ATOM 4897 C C . VAL B 1 140 ? 19.072 56.984 85.461 1.00 31.72 137 VAL B C 1
ATOM 4898 O O . VAL B 1 140 ? 18.971 55.982 86.163 1.00 31.93 137 VAL B O 1
ATOM 4902 N N . GLN B 1 141 ? 19.362 56.923 84.159 1.00 31.13 138 GLN B N 1
ATOM 4903 C CA . GLN B 1 141 ? 19.772 55.655 83.519 1.00 30.64 138 GLN B CA 1
ATOM 4904 C C . GLN B 1 141 ? 21.297 55.538 83.440 1.00 30.14 138 GLN B C 1
ATOM 4905 O O . GLN B 1 141 ? 21.960 56.330 82.759 1.00 29.61 138 GLN B O 1
ATOM 4911 N N . ILE B 1 142 ? 21.855 54.565 84.156 1.00 30.15 139 ILE B N 1
ATOM 4912 C CA . ILE B 1 142 ? 23.317 54.375 84.163 1.00 30.28 139 ILE B CA 1
ATOM 4913 C C . ILE B 1 142 ? 23.720 53.255 83.229 1.00 30.43 139 ILE B C 1
ATOM 4914 O O . ILE B 1 142 ? 23.241 52.120 83.350 1.00 30.61 139 ILE B O 1
ATOM 4919 N N . HIS B 1 143 ? 24.608 53.588 82.299 1.00 30.36 140 HIS B N 1
ATOM 4920 C CA . HIS B 1 143 ? 25.026 52.670 81.257 1.00 30.55 140 HIS B CA 1
ATOM 4921 C C . HIS B 1 143 ? 26.538 52.539 81.259 1.00 30.58 140 HIS B C 1
ATOM 4922 O O . HIS B 1 143 ? 27.225 53.424 81.729 1.00 31.16 140 HIS B O 1
ATOM 4929 N N . SER B 1 144 ? 27.064 51.437 80.739 1.00 30.72 141 SER B N 1
ATOM 4930 C CA . SER B 1 144 ? 28.503 51.321 80.514 1.00 30.44 141 SER B CA 1
ATOM 4931 C C . SER B 1 144 ? 28.862 52.194 79.325 1.00 30.16 141 SER B C 1
ATOM 4932 O O . SER B 1 144 ? 27.976 52.703 78.637 1.00 31.13 141 SER B O 1
ATOM 4935 N N . HIS B 1 145 ? 30.142 52.342 79.032 1.00 29.67 142 HIS B N 1
ATOM 4936 C CA . HIS B 1 145 ? 30.530 53.054 77.801 1.00 29.20 142 HIS B CA 1
ATOM 4937 C C . HIS B 1 145 ? 30.005 52.446 76.507 1.00 29.34 142 HIS B C 1
ATOM 4938 O O . HIS B 1 145 ? 29.444 53.173 75.674 1.00 30.65 142 HIS B O 1
ATOM 4945 N N . GLY B 1 146 ? 30.193 51.140 76.323 1.00 28.68 143 GLY B N 1
ATOM 4946 C CA . GLY B 1 146 ? 29.555 50.412 75.207 1.00 27.98 143 GLY B CA 1
ATOM 4947 C C . GLY B 1 146 ? 28.037 50.264 75.315 1.00 27.44 143 GLY B C 1
ATOM 4948 O O . GLY B 1 146 ? 27.347 50.160 74.309 1.00 27.28 143 GLY B O 1
ATOM 4949 N N . GLY B 1 147 ? 27.512 50.280 76.534 1.00 27.24 144 GLY B N 1
ATOM 4950 C CA . GLY B 1 147 ? 26.062 50.201 76.751 1.00 27.84 144 GLY B CA 1
ATOM 4951 C C . GLY B 1 147 ? 25.319 51.345 76.091 1.00 27.65 144 GLY B C 1
ATOM 4952 O O . GLY B 1 147 ? 24.331 51.131 75.421 1.00 28.20 144 GLY B O 1
ATOM 4953 N N . ARG B 1 148 ? 25.841 52.551 76.263 1.00 27.89 145 ARG B N 1
ATOM 4954 C CA . ARG B 1 148 ? 25.372 53.758 75.600 1.00 28.07 145 ARG B CA 1
ATOM 4955 C C . ARG B 1 148 ? 25.242 53.614 74.090 1.00 28.48 145 ARG B C 1
ATOM 4956 O O . ARG B 1 148 ? 24.216 54.001 73.522 1.00 28.12 145 ARG B O 1
ATOM 4964 N N . VAL B 1 149 ? 26.269 53.070 73.430 1.00 28.61 146 VAL B N 1
ATOM 4965 C CA . VAL B 1 149 ? 26.207 52.967 71.984 1.00 28.94 146 VAL B CA 1
ATOM 4966 C C . VAL B 1 149 ? 25.027 52.091 71.592 1.00 29.41 146 VAL B C 1
ATOM 4967 O O . VAL B 1 149 ? 24.234 52.464 70.745 1.00 29.33 146 VAL B O 1
ATOM 4971 N N . LYS B 1 150 ? 24.914 50.936 72.237 1.00 30.30 147 LYS B N 1
ATOM 4972 C CA . LYS B 1 150 ? 23.824 50.018 72.004 1.00 30.61 147 LYS B CA 1
ATOM 4973 C C . LYS B 1 150 ? 22.449 50.652 72.266 1.00 31.83 147 LYS B C 1
ATOM 4974 O O . LYS B 1 150 ? 21.505 50.391 71.528 1.00 32.20 147 LYS B O 1
ATOM 4980 N N . LEU B 1 151 ? 22.336 51.473 73.306 1.00 32.47 148 LEU B N 1
ATOM 4981 C CA . LEU B 1 151 ? 21.102 52.214 73.565 1.00 33.41 148 LEU B CA 1
ATOM 4982 C C . LEU B 1 151 ? 20.762 53.192 72.437 1.00 33.76 148 LEU B C 1
ATOM 4983 O O . LEU B 1 151 ? 19.595 53.363 72.071 1.00 33.74 148 LEU B O 1
ATOM 4988 N N . ILE B 1 152 ? 21.786 53.840 71.892 1.00 34.50 149 ILE B N 1
ATOM 4989 C CA . ILE B 1 152 ? 21.617 54.752 70.762 1.00 34.95 149 ILE B CA 1
ATOM 4990 C C . ILE B 1 152 ? 21.253 53.978 69.494 1.00 36.00 149 ILE B C 1
ATOM 4991 O O . ILE B 1 152 ? 20.397 54.431 68.697 1.00 36.37 149 ILE B O 1
ATOM 4996 N N . GLN B 1 153 ? 21.897 52.818 69.309 1.00 35.92 150 GLN B N 1
ATOM 4997 C CA . GLN B 1 153 ? 21.649 51.981 68.141 1.00 36.02 150 GLN B CA 1
ATOM 4998 C C . GLN B 1 153 ? 20.283 51.328 68.227 1.00 36.73 150 GLN B C 1
ATOM 4999 O O . GLN B 1 153 ? 19.648 51.114 67.218 1.00 36.99 150 GLN B O 1
ATOM 5005 N N . SER B 1 154 ? 19.853 50.973 69.431 1.00 37.82 151 SER B N 1
ATOM 5006 C CA . SER B 1 154 ? 18.565 50.323 69.614 1.00 39.05 151 SER B CA 1
ATOM 5007 C C . SER B 1 154 ? 17.394 51.293 69.383 1.00 39.41 151 SER B C 1
ATOM 5008 O O . SER B 1 154 ? 16.262 50.873 69.220 1.00 39.56 151 SER B O 1
ATOM 5011 N N . GLY B 1 155 ? 17.686 52.590 69.367 1.00 39.69 152 GLY B N 1
ATOM 5012 C CA . GLY B 1 155 ? 16.665 53.590 69.228 1.00 39.61 152 GLY B CA 1
ATOM 5013 C C . GLY B 1 155 ? 15.995 53.973 70.532 1.00 39.69 152 GLY B C 1
ATOM 5014 O O . GLY B 1 155 ? 15.072 54.792 70.525 1.00 39.60 152 GLY B O 1
ATOM 5015 N N . GLU B 1 156 ? 16.443 53.399 71.650 1.00 39.46 153 GLU B N 1
ATOM 5016 C CA . GLU B 1 156 ? 15.930 53.813 72.963 1.00 39.60 153 GLU B CA 1
ATOM 5017 C C . GLU B 1 156 ? 16.395 55.231 73.283 1.00 39.61 153 GLU B C 1
ATOM 5018 O O . GLU B 1 156 ? 15.639 56.049 73.848 1.00 39.45 153 GLU B O 1
ATOM 5024 N N . LEU B 1 157 ? 17.646 55.503 72.926 1.00 39.06 154 LEU B N 1
ATOM 5025 C CA . LEU B 1 157 ? 18.265 56.788 73.196 1.00 38.82 154 LEU B CA 1
ATOM 5026 C C . LEU B 1 157 ? 18.563 57.459 71.863 1.00 39.00 154 LEU B C 1
ATOM 5027 O O . LEU B 1 157 ? 19.497 57.084 71.154 1.00 39.32 154 LEU B O 1
ATOM 5032 N N . ASN B 1 158 ? 17.736 58.442 71.523 1.00 38.97 155 ASN B N 1
ATOM 5033 C CA . ASN B 1 158 ? 17.794 59.118 70.235 1.00 38.78 155 ASN B CA 1
ATOM 5034 C C . ASN B 1 158 ? 18.253 60.547 70.402 1.00 37.74 155 ASN B C 1
ATOM 5035 O O . ASN B 1 158 ? 17.488 61.385 70.856 1.00 38.08 155 ASN B O 1
ATOM 5040 N N . ILE B 1 159 ? 19.496 60.821 70.032 1.00 36.55 156 ILE B N 1
ATOM 5041 C CA . ILE B 1 159 ? 20.035 62.154 70.173 1.00 35.85 156 ILE B CA 1
ATOM 5042 C C . ILE B 1 159 ? 19.541 63.067 69.048 1.00 35.67 156 ILE B C 1
ATOM 5043 O O . ILE B 1 159 ? 19.808 62.851 67.864 1.00 34.94 156 ILE B O 1
ATOM 5048 N N . ASP B 1 160 ? 18.815 64.099 69.455 1.00 34.96 157 ASP B N 1
ATOM 5049 C CA . ASP B 1 160 ? 18.335 65.099 68.535 1.00 34.70 157 ASP B CA 1
ATOM 5050 C C . ASP B 1 160 ? 19.443 66.069 68.138 1.00 33.84 157 ASP B C 1
ATOM 5051 O O . ASP B 1 160 ? 19.622 66.360 66.960 1.00 33.92 157 ASP B O 1
ATOM 5056 N N . VAL B 1 161 ? 20.175 66.579 69.127 1.00 33.04 158 VAL B N 1
ATOM 5057 C CA . VAL B 1 161 ? 21.242 67.541 68.884 1.00 31.77 158 VAL B CA 1
ATOM 5058 C C . VAL B 1 161 ? 22.461 67.174 69.715 1.00 30.88 158 VAL B C 1
ATOM 5059 O O . VAL B 1 161 ? 22.352 67.008 70.916 1.00 31.09 158 VAL B O 1
ATOM 5063 N N . ALA B 1 162 ? 23.615 67.057 69.064 1.00 29.46 159 ALA B N 1
ATOM 5064 C CA . ALA B 1 162 ? 24.872 66.737 69.736 1.00 28.32 159 ALA B CA 1
ATOM 5065 C C . ALA B 1 162 ? 25.714 67.984 69.868 1.00 27.77 159 ALA B C 1
ATOM 5066 O O . ALA B 1 162 ? 26.038 68.611 68.856 1.00 27.34 159 ALA B O 1
ATOM 5068 N N . PHE B 1 163 ? 26.050 68.347 71.111 1.00 27.18 160 PHE B N 1
ATOM 5069 C CA . PHE B 1 163 ? 26.909 69.502 71.376 1.00 27.79 160 PHE B CA 1
ATOM 5070 C C . PHE B 1 163 ? 28.381 69.104 71.608 1.00 27.96 160 PHE B C 1
ATOM 5071 O O . PHE B 1 163 ? 28.799 68.789 72.732 1.00 27.67 160 PHE B O 1
ATOM 5079 N N . LEU B 1 164 ? 29.164 69.085 70.538 1.00 27.92 161 LEU B N 1
ATOM 5080 C CA . LEU B 1 164 ? 30.465 68.448 70.666 1.00 28.65 161 LEU B CA 1
ATOM 5081 C C . LEU B 1 164 ? 31.607 69.440 70.700 1.00 28.81 161 LEU B C 1
ATOM 5082 O O . LEU B 1 164 ? 31.989 69.998 69.674 1.00 29.37 161 LEU B O 1
ATOM 5087 N N . GLY B 1 165 ? 32.149 69.661 71.893 1.00 29.11 162 GLY B N 1
ATOM 5088 C CA . GLY B 1 165 ? 33.320 70.512 72.051 1.00 28.85 162 GLY B CA 1
ATOM 5089 C C . GLY B 1 165 ? 34.495 69.903 71.331 1.00 29.13 162 GLY B C 1
ATOM 5090 O O . GLY B 1 165 ? 34.726 68.703 71.443 1.00 29.28 162 GLY B O 1
ATOM 5091 N N . VAL B 1 166 ? 35.211 70.727 70.561 1.00 28.93 163 VAL B N 1
ATOM 5092 C CA . VAL B 1 166 ? 36.472 70.338 69.928 1.00 28.18 163 VAL B CA 1
ATOM 5093 C C . VAL B 1 166 ? 37.445 71.531 70.053 1.00 28.07 163 VAL B C 1
ATOM 5094 O O . VAL B 1 166 ? 36.998 72.669 70.107 1.00 27.69 163 VAL B O 1
ATOM 5098 N N . PRO B 1 167 ? 38.770 71.270 70.165 1.00 27.86 164 PRO B N 1
ATOM 5099 C CA . PRO B 1 167 ? 39.791 72.330 70.153 1.00 27.56 164 PRO B CA 1
ATOM 5100 C C . PRO B 1 167 ? 40.089 73.023 68.819 1.00 28.55 164 PRO B C 1
ATOM 5101 O O . PRO B 1 167 ? 40.538 74.160 68.816 1.00 28.72 164 PRO B O 1
ATOM 5105 N N . CYS B 1 168 ? 39.896 72.347 67.689 1.00 29.43 165 CYS B N 1
ATOM 5106 C CA . CYS B 1 168 ? 40.122 72.959 66.377 1.00 29.57 165 CYS B CA 1
ATOM 5107 C C . CYS B 1 168 ? 39.278 72.254 65.343 1.00 29.94 165 CYS B C 1
ATOM 5108 O O . CYS B 1 168 ? 38.981 71.073 65.493 1.00 29.63 165 CYS B O 1
ATOM 5111 N N . CYS B 1 169 ? 38.870 72.996 64.315 1.00 30.97 166 CYS B N 1
ATOM 5112 C CA . CYS B 1 169 ? 38.255 72.423 63.108 1.00 32.02 166 CYS B CA 1
ATOM 5113 C C . CYS B 1 169 ? 38.190 73.389 61.921 1.00 31.28 166 CYS B C 1
ATOM 5114 O O . CYS B 1 169 ? 38.252 74.591 62.096 1.00 31.06 166 CYS B O 1
ATOM 5117 N N . ASP B 1 170 ? 38.087 72.845 60.715 1.00 31.03 167 ASP B N 1
ATOM 5118 C CA . ASP B 1 170 ? 37.924 73.661 59.522 1.00 30.93 167 ASP B CA 1
ATOM 5119 C C . ASP B 1 170 ? 36.451 74.090 59.374 1.00 31.32 167 ASP B C 1
ATOM 5120 O O . ASP B 1 170 ? 35.593 73.622 60.135 1.00 31.62 167 ASP B O 1
ATOM 5125 N N . GLU B 1 171 ? 36.171 74.990 58.434 1.00 31.44 168 GLU B N 1
ATOM 5126 C CA . GLU B 1 171 ? 34.821 75.518 58.225 1.00 32.20 168 GLU B CA 1
ATOM 5127 C C . GLU B 1 171 ? 33.776 74.460 57.838 1.00 31.24 168 GLU B C 1
ATOM 5128 O O . GLU B 1 171 ? 32.578 74.722 57.933 1.00 31.18 168 GLU B O 1
ATOM 5134 N N . PHE B 1 172 ? 34.235 73.304 57.365 1.00 30.13 169 PHE B N 1
ATOM 5135 C CA . PHE B 1 172 ? 33.360 72.225 56.899 1.00 29.63 169 PHE B CA 1
ATOM 5136 C C . PHE B 1 172 ? 33.011 71.181 57.982 1.00 29.30 169 PHE B C 1
ATOM 5137 O O . PHE B 1 172 ? 32.086 70.387 57.801 1.00 30.48 169 PHE B O 1
ATOM 5145 N N . GLY B 1 173 ? 33.725 71.193 59.102 1.00 28.33 170 GLY B N 1
ATOM 5146 C CA . GLY B 1 173 ? 33.415 70.323 60.217 1.00 27.98 170 GLY B CA 1
ATOM 5147 C C . GLY B 1 173 ? 34.434 69.235 60.510 1.00 28.70 170 GLY B C 1
ATOM 5148 O O . GLY B 1 173 ? 34.162 68.349 61.329 1.00 28.64 170 GLY B O 1
ATOM 5149 N N . ASN B 1 174 ? 35.604 69.293 59.854 1.00 28.20 171 ASN B N 1
ATOM 5150 C CA . ASN B 1 174 ? 36.667 68.359 60.117 1.00 28.18 171 ASN B CA 1
ATOM 5151 C C . ASN B 1 174 ? 37.407 68.804 61.370 1.00 28.36 171 ASN B C 1
ATOM 5152 O O . ASN B 1 174 ? 38.142 69.797 61.360 1.00 28.63 171 ASN B O 1
ATOM 5157 N N . ALA B 1 175 ? 37.228 68.056 62.445 1.00 28.38 172 ALA B N 1
ATOM 5158 C CA . ALA B 1 175 ? 37.750 68.445 63.754 1.00 28.47 172 ALA B CA 1
ATOM 5159 C C . ALA B 1 175 ? 38.649 67.358 64.306 1.00 28.99 172 ALA B C 1
ATOM 5160 O O . ALA B 1 175 ? 38.426 66.181 64.030 1.00 29.63 172 ALA B O 1
ATOM 5162 N N . ASN B 1 176 ? 39.686 67.746 65.040 1.00 29.46 173 ASN B N 1
ATOM 5163 C CA . ASN B 1 176 ? 40.433 66.792 65.828 1.00 30.42 173 ASN B CA 1
ATOM 5164 C C . ASN B 1 176 ? 40.831 67.371 67.192 1.00 30.76 173 ASN B C 1
ATOM 5165 O O . ASN B 1 176 ? 40.632 68.569 67.432 1.00 31.43 173 ASN B O 1
ATOM 5170 N N . GLY B 1 177 ? 41.349 66.533 68.088 1.00 30.69 174 GLY B N 1
ATOM 5171 C CA . GLY B 1 177 ? 41.825 67.006 69.390 1.00 31.29 174 GLY B CA 1
ATOM 5172 C C . GLY B 1 177 ? 43.323 67.281 69.487 1.00 31.68 174 GLY B C 1
ATOM 5173 O O . GLY B 1 177 ? 43.891 67.185 70.558 1.00 31.83 174 GLY B O 1
ATOM 5174 N N . PHE B 1 178 ? 43.965 67.621 68.374 1.00 32.43 175 PHE B N 1
ATOM 5175 C CA . PHE B 1 178 ? 45.428 67.827 68.340 1.00 33.28 175 PHE B CA 1
ATOM 5176 C C . PHE B 1 178 ? 45.894 69.258 68.108 1.00 33.72 175 PHE B C 1
ATOM 5177 O O . PHE B 1 178 ? 47.087 69.517 68.194 1.00 34.39 175 PHE B O 1
ATOM 5185 N N . SER B 1 179 ? 44.980 70.174 67.790 1.00 33.89 176 SER B N 1
ATOM 5186 C CA . SER B 1 179 ? 45.320 71.601 67.711 1.00 34.39 176 SER B CA 1
ATOM 5187 C C . SER B 1 179 ? 44.286 72.405 68.461 1.00 34.01 176 SER B C 1
ATOM 5188 O O . SER B 1 179 ? 43.278 71.845 68.930 1.00 33.95 176 SER B O 1
ATOM 5191 N N . GLY B 1 180 ? 44.529 73.712 68.552 1.00 33.49 177 GLY B N 1
ATOM 5192 C CA . GLY B 1 180 ? 43.721 74.606 69.370 1.00 33.56 177 GLY B CA 1
ATOM 5193 C C . GLY B 1 180 ? 44.356 74.612 70.738 1.00 33.92 177 GLY B C 1
ATOM 5194 O O . GLY B 1 180 ? 45.562 74.413 70.849 1.00 33.51 177 GLY B O 1
ATOM 5195 N N . LYS B 1 181 ? 43.552 74.795 71.782 1.00 34.45 178 LYS B N 1
ATOM 5196 C CA . LYS B 1 181 ? 44.093 74.866 73.154 1.00 34.95 178 LYS B CA 1
ATOM 5197 C C . LYS B 1 181 ? 43.889 73.592 73.996 1.00 34.74 178 LYS B C 1
ATOM 5198 O O . LYS B 1 181 ? 44.848 73.024 74.525 1.00 34.48 178 LYS B O 1
ATOM 5204 N N . SER B 1 182 ? 42.630 73.164 74.116 1.00 34.60 179 SER B N 1
ATOM 5205 C CA . SER B 1 182 ? 42.247 71.985 74.872 1.00 33.95 179 SER B CA 1
ATOM 5206 C C . SER B 1 182 ? 42.483 70.716 74.060 1.00 33.86 179 SER B C 1
ATOM 5207 O O . SER B 1 182 ? 41.553 69.971 73.751 1.00 33.58 179 SER B O 1
ATOM 5210 N N . ARG B 1 183 ? 43.748 70.478 73.738 1.00 33.50 180 ARG B N 1
ATOM 5211 C CA . ARG B 1 183 ? 44.162 69.341 72.958 1.00 33.38 180 ARG B CA 1
ATOM 5212 C C . ARG B 1 183 ? 44.007 68.066 73.788 1.00 33.22 180 ARG B C 1
ATOM 5213 O O . ARG B 1 183 ? 44.974 67.544 74.362 1.00 32.97 180 ARG B O 1
ATOM 5221 N N . CYS B 1 184 ? 42.769 67.572 73.837 1.00 32.77 181 CYS B N 1
ATOM 5222 C CA . CYS B 1 184 ? 42.409 66.388 74.622 1.00 32.16 181 CYS B CA 1
ATOM 5223 C C . CYS B 1 184 ? 42.916 65.092 74.012 1.00 31.59 181 CYS B C 1
ATOM 5224 O O . CYS B 1 184 ? 42.956 64.073 74.691 1.00 30.85 181 CYS B O 1
ATOM 5227 N N . GLY B 1 185 ? 43.256 65.118 72.721 1.00 30.93 182 GLY B N 1
ATOM 5228 C CA . GLY B 1 185 ? 43.693 63.919 72.044 1.00 29.93 182 GLY B CA 1
ATOM 5229 C C . GLY B 1 185 ? 42.510 63.161 71.463 1.00 29.54 182 GLY B C 1
ATOM 5230 O O . GLY B 1 185 ? 41.765 63.698 70.659 1.00 30.15 182 GLY B O 1
ATOM 5231 N N . SER B 1 186 ? 42.340 61.904 71.854 1.00 29.13 183 SER B N 1
ATOM 5232 C CA . SER B 1 186 ? 41.348 61.055 71.214 1.00 28.72 183 SER B CA 1
ATOM 5233 C C . SER B 1 186 ? 39.918 61.539 71.452 1.00 28.27 183 SER B C 1
ATOM 5234 O O . SER B 1 186 ? 39.563 61.876 72.580 1.00 27.81 183 SER B O 1
ATOM 5237 N N . LEU B 1 187 ? 39.126 61.575 70.378 1.00 27.87 184 LEU B N 1
ATOM 5238 C CA . LEU B 1 187 ? 37.717 61.983 70.437 1.00 28.13 184 LEU B CA 1
ATOM 5239 C C . LEU B 1 187 ? 36.763 60.796 70.227 1.00 28.81 184 LEU B C 1
ATOM 5240 O O . LEU B 1 187 ? 35.671 60.931 69.642 1.00 28.94 184 LEU B O 1
ATOM 5245 N N . GLY B 1 188 ? 37.180 59.638 70.731 1.00 29.19 185 GLY B N 1
ATOM 5246 C CA . GLY B 1 188 ? 36.434 58.406 70.594 1.00 29.80 185 GLY B CA 1
ATOM 5247 C C . GLY B 1 188 ? 34.957 58.429 70.939 1.00 30.33 185 GLY B C 1
ATOM 5248 O O . GLY B 1 188 ? 34.170 57.792 70.238 1.00 30.69 185 GLY B O 1
ATOM 5249 N N . TYR B 1 189 ? 34.570 59.115 72.014 1.00 30.94 186 TYR B N 1
ATOM 5250 C CA . TYR B 1 189 ? 33.160 59.143 72.448 1.00 32.15 186 TYR B CA 1
ATOM 5251 C C . TYR B 1 189 ? 32.316 60.048 71.578 1.00 32.30 186 TYR B C 1
ATOM 5252 O O . TYR B 1 189 ? 31.162 59.724 71.297 1.00 32.93 186 TYR B O 1
ATOM 5261 N N . ALA B 1 190 ? 32.890 61.173 71.145 1.00 31.71 187 ALA B N 1
ATOM 5262 C CA . ALA B 1 190 ? 32.219 62.102 70.235 1.00 31.29 187 ALA B CA 1
ATOM 5263 C C . ALA B 1 190 ? 31.871 61.463 68.880 1.00 32.01 187 ALA B C 1
ATOM 5264 O O . ALA B 1 190 ? 30.871 61.850 68.238 1.00 31.33 187 ALA B O 1
ATOM 5266 N N . GLN B 1 191 ? 32.684 60.479 68.462 1.00 32.01 188 GLN B N 1
ATOM 5267 C CA . GLN B 1 191 ? 32.528 59.815 67.175 1.00 32.06 188 GLN B CA 1
ATOM 5268 C C . GLN B 1 191 ? 31.218 59.032 67.076 1.00 32.79 188 GLN B C 1
ATOM 5269 O O . GLN B 1 191 ? 30.727 58.761 65.981 1.00 33.48 188 GLN B O 1
ATOM 5275 N N . VAL B 1 192 ? 30.650 58.671 68.218 1.00 32.95 189 VAL B N 1
ATOM 5276 C CA . VAL B 1 192 ? 29.422 57.916 68.258 1.00 33.13 189 VAL B CA 1
ATOM 5277 C C . VAL B 1 192 ? 28.249 58.890 68.093 1.00 33.70 189 VAL B C 1
ATOM 5278 O O . VAL B 1 192 ? 27.287 58.600 67.386 1.00 33.74 189 VAL B O 1
ATOM 5282 N N . ASP B 1 193 ? 28.350 60.053 68.732 1.00 33.75 190 ASP B N 1
ATOM 5283 C CA . ASP B 1 193 ? 27.335 61.088 68.629 1.00 34.22 190 ASP B CA 1
ATOM 5284 C C . ASP B 1 193 ? 27.326 61.627 67.205 1.00 33.64 190 ASP B C 1
ATOM 5285 O O . ASP B 1 193 ? 26.254 61.791 66.603 1.00 34.02 190 ASP B O 1
ATOM 5290 N N . ALA B 1 194 ? 28.524 61.846 66.661 1.00 33.39 191 ALA B N 1
ATOM 5291 C CA . ALA B 1 194 ? 28.725 62.316 65.280 1.00 33.14 191 ALA B CA 1
ATOM 5292 C C . ALA B 1 194 ? 28.052 61.438 64.227 1.00 33.77 191 ALA B C 1
ATOM 5293 O O . ALA B 1 194 ? 27.476 61.948 63.280 1.00 33.98 191 ALA B O 1
ATOM 5295 N N . GLN B 1 195 ? 28.112 60.123 64.411 1.00 34.81 192 GLN B N 1
ATOM 5296 C CA . GLN B 1 195 ? 27.461 59.179 63.527 1.00 35.68 192 GLN B CA 1
ATOM 5297 C C . GLN B 1 195 ? 25.959 59.069 63.723 1.00 35.88 192 GLN B C 1
ATOM 5298 O O . GLN B 1 195 ? 25.240 58.802 62.783 1.00 35.98 192 GLN B O 1
ATOM 5304 N N . TYR B 1 196 ? 25.471 59.273 64.941 1.00 36.86 193 TYR B N 1
ATOM 5305 C CA . TYR B 1 196 ? 24.098 58.852 65.267 1.00 36.76 193 TYR B CA 1
ATOM 5306 C C . TYR B 1 196 ? 23.088 59.951 65.567 1.00 36.46 193 TYR B C 1
ATOM 5307 O O . TYR B 1 196 ? 21.895 59.712 65.460 1.00 37.00 193 TYR B O 1
ATOM 5316 N N . ALA B 1 197 ? 23.561 61.135 65.943 1.00 35.88 194 ALA B N 1
ATOM 5317 C CA . ALA B 1 197 ? 22.688 62.257 66.253 1.00 35.13 194 ALA B CA 1
ATOM 5318 C C . ALA B 1 197 ? 21.990 62.799 65.007 1.00 35.35 194 ALA B C 1
ATOM 5319 O O . ALA B 1 197 ? 22.593 62.885 63.950 1.00 34.48 194 ALA B O 1
ATOM 5321 N N . LYS B 1 198 ? 20.719 63.186 65.149 1.00 35.61 195 LYS B N 1
ATOM 5322 C CA . LYS B 1 198 ? 19.985 63.808 64.048 1.00 35.90 195 LYS B CA 1
ATOM 5323 C C . LYS B 1 198 ? 20.665 65.099 63.635 1.00 35.32 195 LYS B C 1
ATOM 5324 O O . LYS B 1 198 ? 20.799 65.376 62.443 1.00 36.07 195 LYS B O 1
ATOM 5330 N N . CYS B 1 199 ? 21.123 65.878 64.613 1.00 34.59 196 CYS B N 1
ATOM 5331 C CA . CYS B 1 199 ? 21.814 67.149 64.319 1.00 32.93 196 CYS B CA 1
ATOM 5332 C C . CYS B 1 199 ? 23.107 67.310 65.136 1.00 30.87 196 CYS B C 1
ATOM 5333 O O . CYS B 1 199 ? 23.110 67.122 66.346 1.00 29.77 196 CYS B O 1
ATOM 5336 N N . VAL B 1 200 ? 24.205 67.636 64.467 1.00 29.67 197 VAL B N 1
ATOM 5337 C CA . VAL B 1 200 ? 25.533 67.657 65.124 1.00 28.36 197 VAL B CA 1
ATOM 5338 C C . VAL B 1 200 ? 26.090 69.075 65.113 1.00 28.11 197 VAL B C 1
ATOM 5339 O O . VAL B 1 200 ? 26.312 69.654 64.041 1.00 27.69 197 VAL B O 1
ATOM 5343 N N . VAL B 1 201 ? 26.290 69.631 66.311 1.00 27.67 198 VAL B N 1
ATOM 5344 C CA . VAL B 1 201 ? 26.796 70.996 66.485 1.00 27.53 198 VAL B CA 1
ATOM 5345 C C . VAL B 1 201 ? 28.203 70.925 67.068 1.00 27.48 198 VAL B C 1
ATOM 5346 O O . VAL B 1 201 ? 28.406 70.314 68.105 1.00 27.68 198 VAL B O 1
ATOM 5350 N N . LEU B 1 202 ? 29.179 71.514 66.385 1.00 27.79 199 LEU B N 1
ATOM 5351 C CA . LEU B 1 202 ? 30.546 71.534 66.904 1.00 28.08 199 LEU B CA 1
ATOM 5352 C C . LEU B 1 202 ? 30.817 72.876 67.539 1.00 28.43 199 LEU B C 1
ATOM 5353 O O . LEU B 1 202 ? 30.438 73.905 67.010 1.00 29.12 199 LEU B O 1
ATOM 5358 N N . LEU B 1 203 ? 31.467 72.850 68.687 1.00 28.52 200 LEU B N 1
ATOM 5359 C CA . LEU B 1 203 ? 31.840 74.046 69.400 1.00 28.35 200 LEU B CA 1
ATOM 5360 C C . LEU B 1 203 ? 33.334 73.992 69.424 1.00 28.47 200 LEU B C 1
ATOM 5361 O O . LEU B 1 203 ? 33.939 73.239 70.197 1.00 27.94 200 LEU B O 1
ATOM 5366 N N . THR B 1 204 ? 33.924 74.778 68.543 1.00 29.21 201 THR B N 1
ATOM 5367 C CA . THR B 1 204 ? 35.348 74.767 68.353 1.00 30.14 201 THR B CA 1
ATOM 5368 C C . THR B 1 204 ? 35.955 75.983 69.022 1.00 31.61 201 THR B C 1
ATOM 5369 O O . THR B 1 204 ? 35.259 76.975 69.269 1.00 32.33 201 THR B O 1
ATOM 5373 N N . GLU B 1 205 ? 37.244 75.920 69.316 1.00 32.10 202 GLU B N 1
ATOM 5374 C CA . GLU B 1 205 ? 37.881 77.077 69.875 1.00 33.44 202 GLU B CA 1
ATOM 5375 C C . GLU B 1 205 ? 38.859 77.693 68.897 1.00 34.05 202 GLU B C 1
ATOM 5376 O O . GLU B 1 205 ? 39.286 78.844 69.065 1.00 34.59 202 GLU B O 1
ATOM 5382 N N . GLU B 1 206 ? 39.161 76.949 67.841 1.00 34.29 203 GLU B N 1
ATOM 5383 C CA . GLU B 1 206 ? 40.075 77.419 66.824 1.00 34.56 203 GLU B CA 1
ATOM 5384 C C . GLU B 1 206 ? 39.658 76.944 65.437 1.00 34.27 203 GLU B C 1
ATOM 5385 O O . GLU B 1 206 ? 39.337 75.765 65.240 1.00 33.96 203 GLU B O 1
ATOM 5391 N N . TRP B 1 207 ? 39.661 77.880 64.487 1.00 34.08 204 TRP B N 1
ATOM 5392 C CA . TRP B 1 207 ? 39.492 77.577 63.075 1.00 33.65 204 TRP B CA 1
ATOM 5393 C C . TRP B 1 207 ? 40.824 77.222 62.428 1.00 34.35 204 TRP B C 1
ATOM 5394 O O . TRP B 1 207 ? 41.869 77.820 62.726 1.00 34.22 204 TRP B O 1
ATOM 5405 N N . VAL B 1 208 ? 40.773 76.229 61.548 1.00 34.80 205 VAL B N 1
ATOM 5406 C CA . VAL B 1 208 ? 41.928 75.818 60.765 1.00 35.30 205 VAL B CA 1
ATOM 5407 C C . VAL B 1 208 ? 41.514 75.783 59.293 1.00 35.51 205 VAL B C 1
ATOM 5408 O O . VAL B 1 208 ? 40.315 75.732 58.962 1.00 35.29 205 VAL B O 1
ATOM 5412 N N . GLU B 1 209 ? 42.505 75.850 58.415 1.00 35.72 206 GLU B N 1
ATOM 5413 C CA . GLU B 1 209 ? 42.259 75.789 56.986 1.00 36.45 206 GLU B CA 1
ATOM 5414 C C . GLU B 1 209 ? 41.820 74.388 56.502 1.00 35.40 206 GLU B C 1
ATOM 5415 O O . GLU B 1 209 ? 42.329 73.364 56.978 1.00 35.84 206 GLU B O 1
ATOM 5421 N N . PHE B 1 210 ? 40.872 74.374 55.561 1.00 33.71 207 PHE B N 1
ATOM 5422 C CA . PHE B 1 210 ? 40.351 73.160 54.962 1.00 32.28 207 PHE B CA 1
ATOM 5423 C C . PHE B 1 210 ? 41.391 72.533 54.039 1.00 32.45 207 PHE B C 1
ATOM 5424 O O . PHE B 1 210 ? 42.004 73.241 53.241 1.00 32.69 207 PHE B O 1
ATOM 5432 N N . PRO B 1 211 ? 41.596 71.194 54.133 1.00 32.74 208 PRO B N 1
ATOM 5433 C CA . PRO B 1 211 ? 40.987 70.255 55.085 1.00 32.46 208 PRO B CA 1
ATOM 5434 C C . PRO B 1 211 ? 41.840 69.972 56.344 1.00 32.31 208 PRO B C 1
ATOM 5435 O O . PRO B 1 211 ? 43.067 69.735 56.259 1.00 32.60 208 PRO B O 1
ATOM 5439 N N . ASN B 1 212 ? 41.188 70.012 57.498 1.00 31.67 209 ASN B N 1
ATOM 5440 C CA . ASN B 1 212 ? 41.809 69.620 58.752 1.00 31.57 209 ASN B CA 1
ATOM 5441 C C . ASN B 1 212 ? 42.094 68.125 58.700 1.00 32.25 209 ASN B C 1
ATOM 5442 O O . ASN B 1 212 ? 41.187 67.325 58.456 1.00 32.23 209 ASN B O 1
ATOM 5447 N N . TYR B 1 213 ? 43.366 67.758 58.860 1.00 32.94 210 TYR B N 1
ATOM 5448 C CA . TYR B 1 213 ? 43.759 66.360 58.970 1.00 33.10 210 TYR B CA 1
ATOM 5449 C C . TYR B 1 213 ? 44.491 66.103 60.298 1.00 32.97 210 TYR B C 1
ATOM 5450 O O . TYR B 1 213 ? 45.360 66.892 60.684 1.00 33.18 210 TYR B O 1
ATOM 5459 N N . PRO B 1 214 ? 44.135 65.014 61.005 1.00 31.96 211 PRO B N 1
ATOM 5460 C CA . PRO B 1 214 ? 43.047 64.059 60.749 1.00 31.81 211 PRO B CA 1
ATOM 5461 C C . PRO B 1 214 ? 41.657 64.563 61.127 1.00 31.78 211 PRO B C 1
ATOM 5462 O O . PRO B 1 214 ? 41.499 65.462 61.938 1.00 31.81 211 PRO B O 1
ATOM 5466 N N . ALA B 1 215 ? 40.651 63.966 60.530 1.00 32.29 212 ALA B N 1
ATOM 5467 C CA . ALA B 1 215 ? 39.279 64.372 60.759 1.00 32.38 212 ALA B CA 1
ATOM 5468 C C . ALA B 1 215 ? 38.638 63.319 61.671 1.00 32.66 212 ALA B C 1
ATOM 5469 O O . ALA B 1 215 ? 38.067 62.342 61.202 1.00 33.00 212 ALA B O 1
ATOM 5471 N N . SER B 1 216 ? 38.785 63.494 62.980 1.00 33.20 213 SER B N 1
ATOM 5472 C CA . SER B 1 216 ? 38.307 62.511 63.943 1.00 33.11 213 SER B CA 1
ATOM 5473 C C . SER B 1 216 ? 36.806 62.566 63.893 1.00 32.86 213 SER B C 1
ATOM 5474 O O . SER B 1 216 ? 36.121 61.530 63.920 1.00 33.04 213 SER B O 1
ATOM 5477 N N . ILE B 1 217 ? 36.310 63.799 63.804 1.00 32.00 214 ILE B N 1
ATOM 5478 C CA . ILE B 1 217 ? 34.972 64.082 63.337 1.00 31.03 214 ILE B CA 1
ATOM 5479 C C . ILE B 1 217 ? 35.121 64.612 61.924 1.00 30.75 214 ILE B C 1
ATOM 5480 O O . ILE B 1 217 ? 35.935 65.501 61.674 1.00 30.48 214 ILE B O 1
ATOM 5485 N N . ALA B 1 218 ? 34.327 64.054 61.011 1.00 30.55 215 ALA B N 1
ATOM 5486 C CA . ALA B 1 218 ? 34.432 64.308 59.582 1.00 29.77 215 ALA B CA 1
ATOM 5487 C C . ALA B 1 218 ? 33.384 65.308 59.095 1.00 29.41 215 ALA B C 1
ATOM 5488 O O . ALA B 1 218 ? 32.320 65.465 59.694 1.00 30.25 215 ALA B O 1
ATOM 5490 N N . GLN B 1 219 ? 33.703 65.990 58.004 1.00 28.52 216 GLN B N 1
ATOM 5491 C CA . GLN B 1 219 ? 32.856 67.027 57.441 1.00 27.72 216 GLN B CA 1
ATOM 5492 C C . GLN B 1 219 ? 31.427 66.553 57.102 1.00 27.71 216 GLN B C 1
ATOM 5493 O O . GLN B 1 219 ? 30.505 67.355 57.113 1.00 27.67 216 GLN B O 1
ATOM 5499 N N . ASP B 1 220 ? 31.260 65.271 56.763 1.00 27.41 217 ASP B N 1
ATOM 5500 C CA . ASP B 1 220 ? 29.955 64.733 56.385 1.00 27.90 217 ASP B CA 1
ATOM 5501 C C . ASP B 1 220 ? 29.167 64.294 57.599 1.00 28.00 217 ASP B C 1
ATOM 5502 O O . ASP B 1 220 ? 28.162 63.624 57.465 1.00 28.32 217 ASP B O 1
ATOM 5507 N N . GLN B 1 221 ? 29.628 64.675 58.785 1.00 28.23 218 GLN B N 1
ATOM 5508 C CA . GLN B 1 221 ? 28.933 64.351 60.019 1.00 28.56 218 GLN B CA 1
ATOM 5509 C C . GLN B 1 221 ? 28.424 65.596 60.762 1.00 29.12 218 GLN B C 1
ATOM 5510 O O . GLN B 1 221 ? 27.668 65.471 61.728 1.00 29.51 218 GLN B O 1
ATOM 5516 N N . VAL B 1 222 ? 28.856 66.776 60.309 1.00 29.27 219 VAL B N 1
ATOM 5517 C CA . VAL B 1 222 ? 28.617 68.046 60.991 1.00 29.48 219 VAL B CA 1
ATOM 5518 C C . VAL B 1 222 ? 27.577 68.891 60.255 1.00 30.65 219 VAL B C 1
ATOM 5519 O O . VAL B 1 222 ? 27.689 69.141 59.060 1.00 30.40 219 VAL B O 1
ATOM 5523 N N . ASP B 1 223 ? 26.584 69.356 61.008 1.00 32.00 220 ASP B N 1
ATOM 5524 C CA . ASP B 1 223 ? 25.617 70.348 60.546 1.00 32.84 220 ASP B CA 1
ATOM 5525 C C . ASP B 1 223 ? 26.002 71.806 60.873 1.00 32.45 220 ASP B C 1
ATOM 5526 O O . ASP B 1 223 ? 25.946 72.671 60.001 1.00 33.02 220 ASP B O 1
ATOM 5531 N N . LEU B 1 224 ? 26.385 72.079 62.116 1.00 32.23 221 LEU B N 1
ATOM 5532 C CA . LEU B 1 224 ? 26.619 73.467 62.559 1.00 31.93 221 LEU B CA 1
ATOM 5533 C C . LEU B 1 224 ? 27.931 73.604 63.316 1.00 31.66 221 LEU B C 1
ATOM 5534 O O . LEU B 1 224 ? 28.368 72.659 63.963 1.00 31.52 221 LEU B O 1
ATOM 5539 N N . ILE B 1 225 ? 28.570 74.769 63.219 1.00 31.59 222 ILE B N 1
ATOM 5540 C CA . ILE B 1 225 ? 29.789 75.044 63.995 1.00 31.16 222 ILE B CA 1
ATOM 5541 C C . ILE B 1 225 ? 29.802 76.467 64.542 1.00 31.71 222 ILE B C 1
ATOM 5542 O O . ILE B 1 225 ? 29.574 77.425 63.809 1.00 32.19 222 ILE B O 1
ATOM 5547 N N . VAL B 1 226 ? 30.116 76.595 65.822 1.00 32.21 223 VAL B N 1
ATOM 5548 C CA . VAL B 1 226 ? 30.302 77.892 66.478 1.00 32.07 223 VAL B CA 1
ATOM 5549 C C . VAL B 1 226 ? 31.674 77.902 67.198 1.00 32.62 223 VAL B C 1
ATOM 5550 O O . VAL B 1 226 ? 32.112 76.875 67.734 1.00 32.76 223 VAL B O 1
ATOM 5554 N N . GLN B 1 227 ? 32.365 79.038 67.159 1.00 32.89 224 GLN B N 1
ATOM 5555 C CA . GLN B 1 227 ? 33.618 79.218 67.903 1.00 34.17 224 GLN B CA 1
ATOM 5556 C C . GLN B 1 227 ? 33.365 79.706 69.337 1.00 34.14 224 GLN B C 1
ATOM 5557 O O . GLN B 1 227 ? 32.572 80.618 69.562 1.00 34.37 224 GLN B O 1
ATOM 5563 N N . VAL B 1 228 ? 34.032 79.072 70.295 1.00 34.29 225 VAL B N 1
ATOM 5564 C CA . VAL B 1 228 ? 33.961 79.456 71.689 1.00 34.71 225 VAL B CA 1
ATOM 5565 C C . VAL B 1 228 ? 35.370 79.796 72.251 1.00 35.54 225 VAL B C 1
ATOM 5566 O O . VAL B 1 228 ? 36.398 79.559 71.593 1.00 34.41 225 VAL B O 1
ATOM 5570 N N . ASP B 1 229 ? 35.411 80.380 73.448 1.00 36.52 226 ASP B N 1
ATOM 5571 C CA . ASP B 1 229 ? 36.686 80.732 74.079 1.00 37.80 226 ASP B CA 1
ATOM 5572 C C . ASP B 1 229 ? 37.463 79.472 74.512 1.00 37.88 226 ASP B C 1
ATOM 5573 O O . ASP B 1 229 ? 38.650 79.299 74.176 1.00 38.32 226 ASP B O 1
ATOM 5578 N N . GLU B 1 230 ? 36.784 78.592 75.245 1.00 37.49 227 GLU B N 1
ATOM 5579 C CA . GLU B 1 230 ? 37.394 77.368 75.750 1.00 36.96 227 GLU B CA 1
ATOM 5580 C C . GLU B 1 230 ? 36.392 76.256 75.865 1.00 36.17 227 GLU B C 1
ATOM 5581 O O . GLU B 1 230 ? 35.256 76.485 76.290 1.00 36.12 227 GLU B O 1
ATOM 5587 N N . VAL B 1 231 ? 36.820 75.041 75.523 1.00 35.64 228 VAL B N 1
ATOM 5588 C CA . VAL B 1 231 ? 35.965 73.860 75.730 1.00 35.03 228 VAL B CA 1
ATOM 5589 C C . VAL B 1 231 ? 36.425 73.008 76.916 1.00 35.15 228 VAL B C 1
ATOM 5590 O O . VAL B 1 231 ? 35.635 72.277 77.493 1.00 34.88 228 VAL B O 1
ATOM 5594 N N . GLY B 1 232 ? 37.695 73.122 77.281 1.00 35.22 229 GLY B N 1
ATOM 5595 C CA . GLY B 1 232 ? 38.223 72.384 78.412 1.00 36.37 229 GLY B CA 1
ATOM 5596 C C . GLY B 1 232 ? 39.115 73.294 79.223 1.00 37.27 229 GLY B C 1
ATOM 5597 O O . GLY B 1 232 ? 39.007 74.507 79.135 1.00 37.44 229 GLY B O 1
ATOM 5598 N N . ASP B 1 233 ? 40.000 72.710 80.014 1.00 38.33 230 ASP B N 1
ATOM 5599 C CA . ASP B 1 233 ? 41.018 73.479 80.730 1.00 39.71 230 ASP B CA 1
ATOM 5600 C C . ASP B 1 233 ? 42.379 73.240 80.057 1.00 39.74 230 ASP B C 1
ATOM 5601 O O . ASP B 1 233 ? 43.020 72.235 80.335 1.00 40.15 230 ASP B O 1
ATOM 5606 N N . PRO B 1 234 ? 42.810 74.151 79.162 1.00 40.17 231 PRO B N 1
ATOM 5607 C CA . PRO B 1 234 ? 44.012 73.942 78.338 1.00 40.79 231 PRO B CA 1
ATOM 5608 C C . PRO B 1 234 ? 45.297 73.541 79.084 1.00 41.62 231 PRO B C 1
ATOM 5609 O O . PRO B 1 234 ? 45.928 72.551 78.700 1.00 41.71 231 PRO B O 1
ATOM 5613 N N . GLU B 1 235 ? 45.675 74.291 80.124 1.00 42.61 232 GLU B N 1
ATOM 5614 C CA . GLU B 1 235 ? 46.899 74.007 80.909 1.00 43.88 232 GLU B CA 1
ATOM 5615 C C . GLU B 1 235 ? 46.942 72.571 81.476 1.00 43.31 232 GLU B C 1
ATOM 5616 O O . GLU B 1 235 ? 47.995 71.909 81.431 1.00 43.12 232 GLU B O 1
ATOM 5622 N N . LYS B 1 236 ? 45.795 72.112 81.996 1.00 42.55 233 LYS B N 1
ATOM 5623 C CA . LYS B 1 236 ? 45.687 70.831 82.683 1.00 42.37 233 LYS B CA 1
ATOM 5624 C C . LYS B 1 236 ? 45.509 69.659 81.707 1.00 42.09 233 LYS B C 1
ATOM 5625 O O . LYS B 1 236 ? 46.109 68.596 81.887 1.00 41.35 233 LYS B O 1
ATOM 5631 N N . ILE B 1 237 ? 44.667 69.863 80.693 1.00 41.73 234 ILE B N 1
ATOM 5632 C CA . ILE B 1 237 ? 44.441 68.893 79.629 1.00 41.56 234 ILE B CA 1
ATOM 5633 C C . ILE B 1 237 ? 45.758 68.483 78.958 1.00 41.14 234 ILE B C 1
ATOM 5634 O O . ILE B 1 237 ? 46.014 67.304 78.751 1.00 40.78 234 ILE B O 1
ATOM 5639 N N . THR B 1 238 ? 46.604 69.463 78.668 1.00 41.11 235 THR B N 1
ATOM 5640 C CA . THR B 1 238 ? 47.824 69.227 77.907 1.00 41.33 235 THR B CA 1
ATOM 5641 C C . THR B 1 238 ? 49.031 68.806 78.761 1.00 41.65 235 THR B C 1
ATOM 5642 O O . THR B 1 238 ? 50.068 68.417 78.215 1.00 41.08 235 THR B O 1
ATOM 5646 N N . ALA B 1 239 ? 48.877 68.869 80.088 1.00 42.14 236 ALA B N 1
ATOM 5647 C CA . ALA B 1 239 ? 49.901 68.431 81.041 1.00 42.96 236 ALA B CA 1
ATOM 5648 C C . ALA B 1 239 ? 50.254 66.966 80.837 1.00 43.94 236 ALA B C 1
ATOM 5649 O O . ALA B 1 239 ? 49.377 66.148 80.557 1.00 44.13 236 ALA B O 1
ATOM 5651 N N . GLY B 1 240 ? 51.533 66.638 80.989 1.00 45.25 237 GLY B N 1
ATOM 5652 C CA . GLY B 1 240 ? 52.013 65.260 80.824 1.00 46.84 237 GLY B CA 1
ATOM 5653 C C . GLY B 1 240 ? 51.467 64.250 81.828 1.00 48.00 237 GLY B C 1
ATOM 5654 O O . GLY B 1 240 ? 50.683 64.590 82.722 1.00 47.66 237 GLY B O 1
ATOM 5655 N N . ALA B 1 241 ? 51.887 62.998 81.665 1.00 49.47 238 ALA B N 1
ATOM 5656 C CA . ALA B 1 241 ? 51.492 61.900 82.542 1.00 50.90 238 ALA B CA 1
ATOM 5657 C C . ALA B 1 241 ? 51.968 62.138 83.968 1.00 52.43 238 ALA B C 1
ATOM 5658 O O . ALA B 1 241 ? 53.108 62.568 84.194 1.00 52.06 238 ALA B O 1
ATOM 5660 N N . ILE B 1 242 ? 51.068 61.870 84.914 1.00 54.44 239 ILE B N 1
ATOM 5661 C CA . ILE B 1 242 ? 51.399 61.779 86.338 1.00 56.51 239 ILE B CA 1
ATOM 5662 C C . ILE B 1 242 ? 52.185 60.474 86.527 1.00 56.87 239 ILE B C 1
ATOM 5663 O O . ILE B 1 242 ? 51.731 59.400 86.082 1.00 56.56 239 ILE B O 1
ATOM 5668 N N . ARG B 1 243 ? 53.353 60.582 87.170 1.00 57.29 240 ARG B N 1
ATOM 5669 C CA . ARG B 1 243 ? 54.258 59.435 87.397 1.00 57.88 240 ARG B CA 1
ATOM 5670 C C . ARG B 1 243 ? 53.642 58.355 88.300 1.00 57.46 240 ARG B C 1
ATOM 5671 O O . ARG B 1 243 ? 52.655 58.617 88.997 1.00 57.65 240 ARG B O 1
ATOM 5679 N N . LEU B 1 244 ? 54.226 57.153 88.290 1.00 56.92 241 LEU B N 1
ATOM 5680 C CA . LEU B 1 244 ? 53.667 56.000 89.031 1.00 56.26 241 LEU B CA 1
ATOM 5681 C C . LEU B 1 244 ? 53.635 56.205 90.550 1.00 55.79 241 LEU B C 1
ATOM 5682 O O . LEU B 1 244 ? 54.220 57.163 91.084 1.00 55.55 241 LEU B O 1
ATOM 5687 N N . SER B 1 245 ? 52.928 55.300 91.228 1.00 55.31 242 SER B N 1
ATOM 5688 C CA . SER B 1 245 ? 52.747 55.348 92.677 1.00 54.59 242 SER B CA 1
ATOM 5689 C C . SER B 1 245 ? 54.080 55.289 93.441 1.00 53.95 242 SER B C 1
ATOM 5690 O O . SER B 1 245 ? 55.060 54.686 92.981 1.00 53.57 242 SER B O 1
ATOM 5693 N N . SER B 1 246 ? 54.109 55.943 94.595 1.00 53.04 243 SER B N 1
ATOM 5694 C CA . SER B 1 246 ? 55.213 55.777 95.534 1.00 52.54 243 SER B CA 1
ATOM 5695 C C . SER B 1 246 ? 54.710 54.989 96.745 1.00 51.85 243 SER B C 1
ATOM 5696 O O . SER B 1 246 ? 55.490 54.630 97.635 1.00 51.84 243 SER B O 1
ATOM 5699 N N . ASN B 1 247 ? 53.404 54.722 96.765 1.00 50.71 244 ASN B N 1
ATOM 5700 C CA . ASN B 1 247 ? 52.796 53.945 97.838 1.00 49.97 244 ASN B CA 1
ATOM 5701 C C . ASN B 1 247 ? 53.176 52.459 97.778 1.00 48.69 244 ASN B C 1
ATOM 5702 O O . ASN B 1 247 ? 52.803 51.764 96.835 1.00 48.89 244 ASN B O 1
ATOM 5707 N N . PRO B 1 248 ? 53.912 51.964 98.795 1.00 47.53 245 PRO B N 1
ATOM 5708 C CA . PRO B 1 248 ? 54.391 50.571 98.741 1.00 46.18 245 PRO B CA 1
ATOM 5709 C C . PRO B 1 248 ? 53.266 49.513 98.816 1.00 44.57 245 PRO B C 1
ATOM 5710 O O . PRO B 1 248 ? 53.459 48.390 98.362 1.00 44.12 245 PRO B O 1
ATOM 5714 N N . ARG B 1 249 ? 52.119 49.877 99.377 1.00 42.96 246 ARG B N 1
ATOM 5715 C CA . ARG B 1 249 ? 50.965 48.993 99.396 1.00 41.91 246 ARG B CA 1
ATOM 5716 C C . ARG B 1 249 ? 50.490 48.748 97.994 1.00 41.53 246 ARG B C 1
ATOM 5717 O O . ARG B 1 249 ? 50.261 47.600 97.616 1.00 41.63 246 ARG B O 1
ATOM 5725 N N . GLU B 1 250 ? 50.326 49.837 97.238 1.00 40.98 247 GLU B N 1
ATOM 5726 C CA . GLU B 1 250 ? 49.886 49.771 95.852 1.00 40.69 247 GLU B CA 1
ATOM 5727 C C . GLU B 1 250 ? 50.928 49.076 95.011 1.00 39.05 247 GLU B C 1
ATOM 5728 O O . GLU B 1 250 ? 50.590 48.235 94.195 1.00 38.55 247 GLU B O 1
ATOM 5734 N N . LEU B 1 251 ? 52.200 49.393 95.254 1.00 38.21 248 LEU B N 1
ATOM 5735 C CA . LEU B 1 251 ? 53.308 48.697 94.591 1.00 36.99 248 LEU B CA 1
ATOM 5736 C C . LEU B 1 251 ? 53.333 47.194 94.887 1.00 36.45 248 LEU B C 1
ATOM 5737 O O . LEU B 1 251 ? 53.604 46.390 93.993 1.00 36.68 248 LEU B O 1
ATOM 5742 N N . LEU B 1 252 ? 53.038 46.815 96.127 1.00 35.56 249 LEU B N 1
ATOM 5743 C CA . LEU B 1 252 ? 52.881 45.411 96.488 1.00 34.92 249 LEU B CA 1
ATOM 5744 C C . LEU B 1 252 ? 51.768 44.765 95.644 1.00 34.98 249 LEU B C 1
ATOM 5745 O O . LEU B 1 252 ? 51.964 43.725 95.030 1.00 35.35 249 LEU B O 1
ATOM 5750 N N . ILE B 1 253 ? 50.605 45.402 95.604 1.00 34.81 250 ILE B N 1
ATOM 5751 C CA . ILE B 1 253 ? 49.481 44.922 94.812 1.00 34.50 250 ILE B CA 1
ATOM 5752 C C . ILE B 1 253 ? 49.865 44.790 93.313 1.00 34.79 250 ILE B C 1
ATOM 5753 O O . ILE B 1 253 ? 49.495 43.808 92.657 1.00 34.06 250 ILE B O 1
ATOM 5758 N N . ALA B 1 254 ? 50.636 45.763 92.809 1.00 34.79 251 ALA B N 1
ATOM 5759 C CA . ALA B 1 254 ? 51.095 45.788 91.421 1.00 34.73 251 ALA B CA 1
ATOM 5760 C C . ALA B 1 254 ? 52.030 44.627 91.100 1.00 35.51 251 ALA B C 1
ATOM 5761 O O . ALA B 1 254 ? 51.823 43.962 90.083 1.00 36.08 251 ALA B O 1
ATOM 5763 N N . ARG B 1 255 ? 53.025 44.373 91.963 1.00 35.63 252 ARG B N 1
ATOM 5764 C CA . ARG B 1 255 ? 53.958 43.252 91.797 1.00 36.59 252 ARG B CA 1
ATOM 5765 C C . ARG B 1 255 ? 53.249 41.929 91.710 1.00 36.48 252 ARG B C 1
ATOM 5766 O O . ARG B 1 255 ? 53.642 41.075 90.915 1.00 36.48 252 ARG B O 1
ATOM 5774 N N . GLN B 1 256 ? 52.220 41.768 92.548 1.00 36.72 253 GLN B N 1
ATOM 5775 C CA . GLN B 1 256 ? 51.473 40.518 92.683 1.00 37.13 253 GLN B CA 1
ATOM 5776 C C . GLN B 1 256 ? 50.568 40.324 91.482 1.00 36.47 253 GLN B C 1
ATOM 5777 O O . GLN B 1 256 ? 50.485 39.224 90.943 1.00 37.26 253 GLN B O 1
ATOM 5783 N N . ALA B 1 257 ? 49.895 41.386 91.055 1.00 35.65 254 ALA B N 1
ATOM 5784 C CA . ALA B 1 257 ? 49.109 41.356 89.808 1.00 34.93 254 ALA B CA 1
ATOM 5785 C C . ALA B 1 257 ? 49.965 40.988 88.584 1.00 34.64 254 ALA B C 1
ATOM 5786 O O . ALA B 1 257 ? 49.471 40.291 87.694 1.00 34.34 254 ALA B O 1
ATOM 5788 N N . ALA B 1 258 ? 51.232 41.432 88.556 1.00 33.85 255 ALA B N 1
ATOM 5789 C CA . ALA B 1 258 ? 52.163 41.077 87.472 1.00 34.01 255 ALA B CA 1
ATOM 5790 C C . ALA B 1 258 ? 52.541 39.597 87.464 1.00 34.30 255 ALA B C 1
ATOM 5791 O O . ALA B 1 258 ? 52.728 39.020 86.392 1.00 34.17 255 ALA B O 1
ATOM 5793 N N . ASN B 1 259 ? 52.634 38.995 88.658 1.00 35.23 256 ASN B N 1
ATOM 5794 C CA . ASN B 1 259 ? 52.893 37.553 88.825 1.00 35.76 256 ASN B CA 1
ATOM 5795 C C . ASN B 1 259 ? 51.694 36.720 88.428 1.00 35.39 256 ASN B C 1
ATOM 5796 O O . ASN B 1 259 ? 51.845 35.668 87.838 1.00 35.90 256 ASN B O 1
ATOM 5801 N N . VAL B 1 260 ? 50.500 37.178 88.778 1.00 35.26 257 VAL B N 1
ATOM 5802 C CA . VAL B 1 260 ? 49.267 36.525 88.347 1.00 35.30 257 VAL B CA 1
ATOM 5803 C C . VAL B 1 260 ? 49.190 36.458 86.807 1.00 36.04 257 VAL B C 1
ATOM 5804 O O . VAL B 1 260 ? 48.993 35.377 86.238 1.00 36.73 257 VAL B O 1
ATOM 5808 N N . ILE B 1 261 ? 49.353 37.604 86.145 1.00 36.19 258 ILE B N 1
ATOM 5809 C CA . ILE B 1 261 ? 49.473 37.667 84.684 1.00 36.19 258 ILE B CA 1
ATOM 5810 C C . ILE B 1 261 ? 50.606 36.737 84.168 1.00 36.65 258 ILE B C 1
ATOM 5811 O O . ILE B 1 261 ? 50.375 35.919 83.278 1.00 36.42 258 ILE B O 1
ATOM 5816 N N . GLU B 1 262 ? 51.807 36.840 84.732 1.00 36.84 259 GLU B N 1
ATOM 5817 C CA . GLU B 1 262 ? 52.923 36.002 84.250 1.00 37.88 259 GLU B CA 1
ATOM 5818 C C . GLU B 1 262 ? 52.578 34.509 84.185 1.00 37.49 259 GLU B C 1
ATOM 5819 O O . GLU B 1 262 ? 52.917 33.838 83.209 1.00 37.82 259 GLU B O 1
ATOM 5825 N N . HIS B 1 263 ? 51.888 34.015 85.213 1.00 37.17 260 HIS B N 1
ATOM 5826 C CA . HIS B 1 263 ? 51.596 32.587 85.376 1.00 37.05 260 HIS B CA 1
ATOM 5827 C C . HIS B 1 263 ? 50.159 32.171 85.049 1.00 36.85 260 HIS B C 1
ATOM 5828 O O . HIS B 1 263 ? 49.786 31.034 85.318 1.00 37.15 260 HIS B O 1
ATOM 5835 N N . SER B 1 264 ? 49.365 33.082 84.490 1.00 36.29 261 SER B N 1
ATOM 5836 C CA . SER B 1 264 ? 47.971 32.804 84.123 1.00 35.77 261 SER B CA 1
ATOM 5837 C C . SER B 1 264 ? 47.784 31.837 82.938 1.00 35.37 261 SER B C 1
ATOM 5838 O O . SER B 1 264 ? 46.758 31.149 82.833 1.00 35.05 261 SER B O 1
ATOM 5841 N N . GLY B 1 265 ? 48.772 31.807 82.048 1.00 35.18 262 GLY B N 1
ATOM 5842 C CA . GLY B 1 265 ? 48.684 31.061 80.800 1.00 34.55 262 GLY B CA 1
ATOM 5843 C C . GLY B 1 265 ? 48.452 31.974 79.615 1.00 34.49 262 GLY B C 1
ATOM 5844 O O . GLY B 1 265 ? 48.309 31.505 78.481 1.00 34.47 262 GLY B O 1
ATOM 5845 N N . TYR B 1 266 ? 48.426 33.282 79.872 1.00 34.02 263 TYR B N 1
ATOM 5846 C CA . TYR B 1 266 ? 48.033 34.267 78.860 1.00 33.68 263 TYR B CA 1
ATOM 5847 C C . TYR B 1 266 ? 49.195 35.152 78.487 1.00 33.96 263 TYR B C 1
ATOM 5848 O O . TYR B 1 266 ? 49.121 35.904 77.516 1.00 33.93 263 TYR B O 1
ATOM 5857 N N . PHE B 1 267 ? 50.273 35.041 79.263 1.00 34.51 264 PHE B N 1
ATOM 5858 C CA . PHE B 1 267 ? 51.474 35.855 79.080 1.00 34.52 264 PHE B CA 1
ATOM 5859 C C . PHE B 1 267 ? 52.386 35.226 78.025 1.00 34.93 264 PHE B C 1
ATOM 5860 O O . PHE B 1 267 ? 53.389 34.567 78.338 1.00 34.38 264 PHE B O 1
ATOM 5868 N N . CYS B 1 268 ? 52.004 35.443 76.769 1.00 35.58 265 CYS B N 1
ATOM 5869 C CA . CYS B 1 268 ? 52.701 34.912 75.597 1.00 36.40 265 CYS B CA 1
ATOM 5870 C C . CYS B 1 268 ? 52.971 36.060 74.646 1.00 35.76 265 CYS B C 1
ATOM 5871 O O . CYS B 1 268 ? 52.259 37.076 74.677 1.00 35.37 265 CYS B O 1
ATOM 5874 N N . ASP B 1 269 ? 53.982 35.899 73.792 1.00 35.29 266 ASP B N 1
ATOM 5875 C CA . ASP B 1 269 ? 54.222 36.843 72.698 1.00 35.06 266 ASP B CA 1
ATOM 5876 C C . ASP B 1 269 ? 52.885 37.190 72.004 1.00 34.44 266 ASP B C 1
ATOM 5877 O O . ASP B 1 269 ? 52.113 36.294 71.620 1.00 33.94 266 ASP B O 1
ATOM 5882 N N . GLY B 1 270 ? 52.599 38.487 71.905 1.00 32.97 267 GLY B N 1
ATOM 5883 C CA . GLY B 1 270 ? 51.479 38.960 71.135 1.00 31.47 267 GLY B CA 1
ATOM 5884 C C . GLY B 1 270 ? 50.198 39.059 71.925 1.00 31.21 267 GLY B C 1
ATOM 5885 O O . GLY B 1 270 ? 49.124 39.247 71.353 1.00 31.53 267 GLY B O 1
ATOM 5886 N N . PHE B 1 271 ? 50.309 38.977 73.244 1.00 30.24 268 PHE B N 1
ATOM 5887 C CA . PHE B 1 271 ? 49.179 39.213 74.123 1.00 29.30 268 PHE B CA 1
ATOM 5888 C C . PHE B 1 271 ? 48.708 40.681 74.053 1.00 29.33 268 PHE B C 1
ATOM 5889 O O . PHE B 1 271 ? 49.495 41.593 73.772 1.00 29.49 268 PHE B O 1
ATOM 5897 N N . SER B 1 272 ? 47.417 40.909 74.279 1.00 28.71 269 SER B N 1
ATOM 5898 C CA . SER B 1 272 ? 46.908 42.264 74.347 1.00 27.99 269 SER B CA 1
ATOM 5899 C C . SER B 1 272 ? 46.545 42.582 75.781 1.00 28.20 269 SER B C 1
ATOM 5900 O O . SER B 1 272 ? 46.307 41.680 76.578 1.00 28.36 269 SER B O 1
ATOM 5903 N N . LEU B 1 273 ? 46.525 43.868 76.127 1.00 28.36 270 LEU B N 1
ATOM 5904 C CA . LEU B 1 273 ? 46.199 44.291 77.489 1.00 27.88 270 LEU B CA 1
ATOM 5905 C C . LEU B 1 273 ? 45.636 45.694 77.537 1.00 28.46 270 LEU B C 1
ATOM 5906 O O . LEU B 1 273 ? 45.836 46.503 76.633 1.00 28.20 270 LEU B O 1
ATOM 5911 N N . GLN B 1 274 ? 44.930 45.954 78.626 1.00 29.31 271 GLN B N 1
ATOM 5912 C CA . GLN B 1 274 ? 44.471 47.270 78.997 1.00 29.95 271 GLN B CA 1
ATOM 5913 C C . GLN B 1 274 ? 44.781 47.477 80.479 1.00 30.45 271 GLN B C 1
ATOM 5914 O O . GLN B 1 274 ? 44.285 46.733 81.318 1.00 30.85 271 GLN B O 1
ATOM 5920 N N . THR B 1 275 ? 45.601 48.476 80.793 1.00 31.94 272 THR B N 1
ATOM 5921 C CA . THR B 1 275 ? 45.901 48.824 82.191 1.00 33.39 272 THR B CA 1
ATOM 5922 C C . THR B 1 275 ? 45.092 50.030 82.677 1.00 34.68 272 THR B C 1
ATOM 5923 O O . THR B 1 275 ? 44.317 50.617 81.916 1.00 35.58 272 THR B O 1
ATOM 5927 N N . GLY B 1 276 ? 45.252 50.400 83.944 1.00 35.73 273 GLY B N 1
ATOM 5928 C CA . GLY B 1 276 ? 44.412 51.448 84.529 1.00 37.20 273 GLY B CA 1
ATOM 5929 C C . GLY B 1 276 ? 44.988 52.855 84.522 1.00 38.11 273 GLY B C 1
ATOM 5930 O O . GLY B 1 276 ? 46.110 53.077 84.095 1.00 38.37 273 GLY B O 1
ATOM 5931 N N . THR B 1 277 ? 44.214 53.815 85.007 1.00 39.14 274 THR B N 1
ATOM 5932 C CA . THR B 1 277 ? 44.680 55.186 85.032 1.00 40.43 274 THR B CA 1
ATOM 5933 C C . THR B 1 277 ? 45.151 55.650 86.421 1.00 40.72 274 THR B C 1
ATOM 5934 O O . THR B 1 277 ? 44.995 56.811 86.765 1.00 41.34 274 THR B O 1
ATOM 5938 N N . GLY B 1 278 ? 45.766 54.766 87.204 1.00 40.83 275 GLY B N 1
ATOM 5939 C CA . GLY B 1 278 ? 46.157 55.107 88.567 1.00 40.17 275 GLY B CA 1
ATOM 5940 C C . GLY B 1 278 ? 46.301 53.889 89.458 1.00 40.13 275 GLY B C 1
ATOM 5941 O O . GLY B 1 278 ? 45.949 52.777 89.065 1.00 40.41 275 GLY B O 1
ATOM 5942 N N . GLY B 1 279 ? 46.839 54.100 90.661 1.00 39.73 276 GLY B N 1
ATOM 5943 C CA . GLY B 1 279 ? 46.968 53.037 91.654 1.00 38.74 276 GLY B CA 1
ATOM 5944 C C . GLY B 1 279 ? 47.731 51.828 91.140 1.00 38.18 276 GLY B C 1
ATOM 5945 O O . GLY B 1 279 ? 48.665 51.956 90.331 1.00 37.87 276 GLY B O 1
ATOM 5946 N N . ALA B 1 280 ? 47.319 50.651 91.597 1.00 37.32 277 ALA B N 1
ATOM 5947 C CA . ALA B 1 280 ? 48.010 49.429 91.234 1.00 36.77 277 ALA B CA 1
ATOM 5948 C C . ALA B 1 280 ? 47.734 49.079 89.781 1.00 36.32 277 ALA B C 1
ATOM 5949 O O . ALA B 1 280 ? 48.614 48.566 89.080 1.00 36.24 277 ALA B O 1
ATOM 5951 N N . SER B 1 281 ? 46.522 49.377 89.316 1.00 35.77 278 SER B N 1
ATOM 5952 C CA . SER B 1 281 ? 46.165 49.034 87.941 1.00 35.59 278 SER B CA 1
ATOM 5953 C C . SER B 1 281 ? 46.998 49.804 86.927 1.00 35.22 278 SER B C 1
ATOM 5954 O O . SER B 1 281 ? 47.257 49.284 85.864 1.00 35.25 278 SER B O 1
ATOM 5957 N N . LEU B 1 282 ? 47.420 51.027 87.256 1.00 35.27 279 LEU B N 1
ATOM 5958 C CA . LEU B 1 282 ? 48.491 51.707 86.476 1.00 35.59 279 LEU B CA 1
ATOM 5959 C C . LEU B 1 282 ? 49.871 51.085 86.696 1.00 35.31 279 LEU B C 1
ATOM 5960 O O . LEU B 1 282 ? 50.516 50.671 85.738 1.00 35.38 279 LEU B O 1
ATOM 5965 N N . ALA B 1 283 ? 50.290 51.019 87.960 1.00 35.18 280 ALA B N 1
ATOM 5966 C CA . ALA B 1 283 ? 51.643 50.619 88.354 1.00 35.20 280 ALA B CA 1
ATOM 5967 C C . ALA B 1 283 ? 52.043 49.177 88.012 1.00 35.49 280 ALA B C 1
ATOM 5968 O O . ALA B 1 283 ? 53.236 48.853 88.022 1.00 35.70 280 ALA B O 1
ATOM 5970 N N . VAL B 1 284 ? 51.065 48.329 87.695 1.00 35.65 281 VAL B N 1
ATOM 5971 C CA . VAL B 1 284 ? 51.332 46.974 87.201 1.00 36.15 281 VAL B CA 1
ATOM 5972 C C . VAL B 1 284 ? 52.298 46.959 85.998 1.00 37.48 281 VAL B C 1
ATOM 5973 O O . VAL B 1 284 ? 53.182 46.092 85.920 1.00 37.65 281 VAL B O 1
ATOM 5977 N N . THR B 1 285 ? 52.140 47.925 85.082 1.00 38.98 282 THR B N 1
ATOM 5978 C CA . THR B 1 285 ? 52.969 48.040 83.864 1.00 40.27 282 THR B CA 1
ATOM 5979 C C . THR B 1 285 ? 54.471 47.960 84.140 1.00 40.65 282 THR B C 1
ATOM 5980 O O . THR B 1 285 ? 55.219 47.355 83.370 1.00 41.15 282 THR B O 1
ATOM 5984 N N . ARG B 1 286 ? 54.895 48.600 85.225 1.00 41.26 283 ARG B N 1
ATOM 5985 C CA . ARG B 1 286 ? 56.289 48.666 85.639 1.00 41.77 283 ARG B CA 1
ATOM 5986 C C . ARG B 1 286 ? 56.913 47.291 85.875 1.00 41.92 283 ARG B C 1
ATOM 5987 O O . ARG B 1 286 ? 58.091 47.067 85.569 1.00 42.41 283 ARG B O 1
ATOM 5995 N N . PHE B 1 287 ? 56.128 46.375 86.429 1.00 41.77 284 PHE B N 1
ATOM 5996 C CA . PHE B 1 287 ? 56.603 45.027 86.678 1.00 41.96 284 PHE B CA 1
ATOM 5997 C C . PHE B 1 287 ? 56.299 44.102 85.495 1.00 42.37 284 PHE B C 1
ATOM 5998 O O . PHE B 1 287 ? 56.942 43.066 85.334 1.00 42.49 284 PHE B O 1
ATOM 6006 N N . LEU B 1 288 ? 55.325 44.471 84.661 1.00 43.07 285 LEU B N 1
ATOM 6007 C CA . LEU B 1 288 ? 55.084 43.731 83.424 1.00 43.17 285 LEU B CA 1
ATOM 6008 C C . LEU B 1 288 ? 56.235 43.952 82.436 1.00 43.02 285 LEU B C 1
ATOM 6009 O O . LEU B 1 288 ? 56.707 43.009 81.806 1.00 42.30 285 LEU B O 1
ATOM 6014 N N . GLU B 1 289 ? 56.679 45.201 82.320 1.00 43.17 286 GLU B N 1
ATOM 6015 C CA . GLU B 1 289 ? 57.777 45.558 81.439 1.00 43.92 286 GLU B CA 1
ATOM 6016 C C . GLU B 1 289 ? 59.020 44.690 81.648 1.00 44.16 286 GLU B C 1
ATOM 6017 O O . GLU B 1 289 ? 59.540 44.134 80.683 1.00 43.83 286 GLU B O 1
ATOM 6023 N N . ASP B 1 290 ? 59.487 44.576 82.891 1.00 44.68 287 ASP B N 1
ATOM 6024 C CA . ASP B 1 290 ? 60.673 43.767 83.162 1.00 45.83 287 ASP B CA 1
ATOM 6025 C C . ASP B 1 290 ? 60.481 42.271 82.854 1.00 45.89 287 ASP B C 1
ATOM 6026 O O . ASP B 1 290 ? 61.388 41.624 82.306 1.00 45.81 287 ASP B O 1
ATOM 6031 N N . LYS B 1 291 ? 59.311 41.742 83.210 1.00 45.83 288 LYS B N 1
ATOM 6032 C CA . LYS B 1 291 ? 58.899 40.396 82.829 1.00 46.07 288 LYS B CA 1
ATOM 6033 C C . LYS B 1 291 ? 58.885 40.195 81.305 1.00 47.30 288 LYS B C 1
ATOM 6034 O O . LYS B 1 291 ? 59.314 39.159 80.808 1.00 47.24 288 LYS B O 1
ATOM 6048 N N . ARG B 1 293 ? 60.613 41.935 79.034 1.00 49.91 290 ARG B N 1
ATOM 6049 C CA . ARG B 1 293 ? 62.012 41.994 78.631 1.00 49.66 290 ARG B CA 1
ATOM 6050 C C . ARG B 1 293 ? 62.770 40.727 78.998 1.00 49.74 290 ARG B C 1
ATOM 6051 O O . ARG B 1 293 ? 63.696 40.323 78.288 1.00 49.95 290 ARG B O 1
ATOM 6059 N N . ARG B 1 294 ? 62.379 40.115 80.113 1.00 49.61 291 ARG B N 1
ATOM 6060 C CA . ARG B 1 294 ? 62.973 38.867 80.586 1.00 49.70 291 ARG B CA 1
ATOM 6061 C C . ARG B 1 294 ? 62.707 37.747 79.597 1.00 49.13 291 ARG B C 1
ATOM 6062 O O . ARG B 1 294 ? 63.635 37.084 79.147 1.00 48.97 291 ARG B O 1
ATOM 6070 N N . HIS B 1 295 ? 61.425 37.529 79.291 1.00 48.53 292 HIS B N 1
ATOM 6071 C CA . HIS B 1 295 ? 61.007 36.611 78.240 1.00 48.12 292 HIS B CA 1
ATOM 6072 C C . HIS B 1 295 ? 61.299 37.364 76.942 1.00 47.76 292 HIS B C 1
ATOM 6073 O O . HIS B 1 295 ? 61.574 38.559 76.978 1.00 48.06 292 HIS B O 1
ATOM 6080 N N . ASN B 1 296 ? 61.270 36.713 75.791 1.00 47.24 293 ASN B N 1
ATOM 6081 C CA . ASN B 1 296 ? 61.309 37.515 74.563 1.00 46.91 293 ASN B CA 1
ATOM 6082 C C . ASN B 1 296 ? 59.900 37.880 74.113 1.00 46.02 293 ASN B C 1
ATOM 6083 O O . ASN B 1 296 ? 59.480 37.554 72.992 1.00 46.63 293 ASN B O 1
ATOM 6088 N N . ILE B 1 297 ? 59.177 38.558 75.002 1.00 43.94 294 ILE B N 1
ATOM 6089 C CA . ILE B 1 297 ? 57.766 38.850 74.795 1.00 42.13 294 ILE B CA 1
ATOM 6090 C C . ILE B 1 297 ? 57.562 40.331 74.471 1.00 40.75 294 ILE B C 1
ATOM 6091 O O . ILE B 1 297 ? 58.272 41.198 74.990 1.00 40.85 294 ILE B O 1
ATOM 6096 N N . THR B 1 298 ? 56.645 40.595 73.545 1.00 38.71 295 THR B N 1
ATOM 6097 C CA . THR B 1 298 ? 56.107 41.929 73.284 1.00 36.78 295 THR B CA 1
ATOM 6098 C C . THR B 1 298 ? 54.590 41.754 73.087 1.00 35.60 295 THR B C 1
ATOM 6099 O O . THR B 1 298 ? 54.142 40.671 72.713 1.00 35.62 295 THR B O 1
ATOM 6103 N N . ALA B 1 299 ? 53.807 42.791 73.373 1.00 33.73 296 ALA B N 1
ATOM 6104 C CA . ALA B 1 299 ? 52.346 42.716 73.272 1.00 32.05 296 ALA B CA 1
ATOM 6105 C C . ALA B 1 299 ? 51.907 43.181 71.883 1.00 31.32 296 ALA B C 1
ATOM 6106 O O . ALA B 1 299 ? 52.560 44.027 71.258 1.00 31.24 296 ALA B O 1
ATOM 6108 N N . SER B 1 300 ? 50.803 42.632 71.395 1.00 30.39 297 SER B N 1
ATOM 6109 C CA . SER B 1 300 ? 50.313 43.002 70.082 1.00 29.59 297 SER B CA 1
ATOM 6110 C C . SER B 1 300 ? 49.670 44.380 70.124 1.00 29.42 297 SER B C 1
ATOM 6111 O O . SER B 1 300 ? 49.861 45.179 69.198 1.00 29.95 297 SER B O 1
ATOM 6114 N N . PHE B 1 301 ? 48.919 44.670 71.189 1.00 27.80 298 PHE B N 1
ATOM 6115 C CA . PHE B 1 301 ? 48.339 45.987 71.343 1.00 26.38 298 PHE B CA 1
ATOM 6116 C C . PHE B 1 301 ? 47.979 46.273 72.778 1.00 26.31 298 PHE B C 1
ATOM 6117 O O . PHE B 1 301 ? 47.742 45.353 73.551 1.00 26.38 298 PHE B O 1
ATOM 6125 N N . GLY B 1 302 ? 47.960 47.560 73.124 1.00 26.26 299 GLY B N 1
ATOM 6126 C CA . GLY B 1 302 ? 47.315 48.059 74.335 1.00 26.22 299 GLY B CA 1
ATOM 6127 C C . GLY B 1 302 ? 46.010 48.791 74.006 1.00 26.01 299 GLY B C 1
ATOM 6128 O O . GLY B 1 302 ? 45.857 49.363 72.934 1.00 25.50 299 GLY B O 1
ATOM 6129 N N . LEU B 1 303 ? 45.073 48.801 74.938 1.00 26.69 300 LEU B N 1
ATOM 6130 C CA . LEU B 1 303 ? 43.753 49.370 74.657 1.00 27.33 300 LEU B CA 1
ATOM 6131 C C . LEU B 1 303 ? 43.310 50.288 75.782 1.00 28.11 300 LEU B C 1
ATOM 6132 O O . LEU B 1 303 ? 43.645 50.105 76.947 1.00 29.12 300 LEU B O 1
ATOM 6137 N N . GLY B 1 304 ? 42.610 51.335 75.425 1.00 29.03 301 GLY B N 1
ATOM 6138 C CA . GLY B 1 304 ? 41.769 51.960 76.393 1.00 29.85 301 GLY B CA 1
ATOM 6139 C C . GLY B 1 304 ? 41.623 53.429 76.212 1.00 30.46 301 GLY B C 1
ATOM 6140 O O . GLY B 1 304 ? 41.334 53.900 75.118 1.00 29.64 301 GLY B O 1
ATOM 6141 N N . GLY B 1 305 ? 41.674 54.079 77.378 1.00 31.50 302 GLY B N 1
ATOM 6142 C CA . GLY B 1 305 ? 42.172 55.401 77.581 1.00 31.74 302 GLY B CA 1
ATOM 6143 C C . GLY B 1 305 ? 43.620 55.095 77.894 1.00 32.32 302 GLY B C 1
ATOM 6144 O O . GLY B 1 305 ? 43.943 54.425 78.880 1.00 32.67 302 GLY B O 1
ATOM 6145 N N . ILE B 1 306 ? 44.465 55.524 76.974 1.00 32.47 303 ILE B N 1
ATOM 6146 C CA . ILE B 1 306 ? 45.898 55.400 77.032 1.00 32.48 303 ILE B CA 1
ATOM 6147 C C . ILE B 1 306 ? 46.476 56.479 77.936 1.00 32.72 303 ILE B C 1
ATOM 6148 O O . ILE B 1 306 ? 46.031 57.638 77.918 1.00 33.87 303 ILE B O 1
ATOM 6153 N N . THR B 1 307 ? 47.455 56.069 78.730 1.00 32.64 304 THR B N 1
ATOM 6154 C CA . THR B 1 307 ? 48.263 56.944 79.555 1.00 32.66 304 THR B CA 1
ATOM 6155 C C . THR B 1 307 ? 49.648 57.006 78.904 1.00 33.17 304 THR B C 1
ATOM 6156 O O . THR B 1 307 ? 49.944 56.222 77.991 1.00 33.31 304 THR B O 1
ATOM 6160 N N . GLY B 1 308 ? 50.505 57.902 79.386 1.00 33.28 305 GLY B N 1
ATOM 6161 C CA . GLY B 1 308 ? 51.861 58.036 78.866 1.00 33.57 305 GLY B CA 1
ATOM 6162 C C . GLY B 1 308 ? 52.769 56.866 79.190 1.00 34.36 305 GLY B C 1
ATOM 6163 O O . GLY B 1 308 ? 53.764 56.632 78.503 1.00 34.30 305 GLY B O 1
ATOM 6164 N N . THR B 1 309 ? 52.434 56.106 80.222 1.00 35.38 306 THR B N 1
ATOM 6165 C CA . THR B 1 309 ? 53.239 54.931 80.545 1.00 36.66 306 THR B CA 1
ATOM 6166 C C . THR B 1 309 ? 53.044 53.851 79.495 1.00 37.33 306 THR B C 1
ATOM 6167 O O . THR B 1 309 ? 53.990 53.203 79.079 1.00 37.19 306 THR B O 1
ATOM 6179 N N . VAL B 1 311 ? 51.971 54.702 76.303 1.00 39.00 308 VAL B N 1
ATOM 6180 C CA . VAL B 1 311 ? 52.709 55.355 75.216 1.00 38.17 308 VAL B CA 1
ATOM 6181 C C . VAL B 1 311 ? 54.197 54.987 75.260 1.00 38.61 308 VAL B C 1
ATOM 6182 O O . VAL B 1 311 ? 54.798 54.627 74.243 1.00 38.84 308 VAL B O 1
ATOM 6186 N N . ASP B 1 312 ? 54.779 55.082 76.449 1.00 38.86 309 ASP B N 1
ATOM 6187 C CA . ASP B 1 312 ? 56.210 54.848 76.658 1.00 39.19 309 ASP B CA 1
ATOM 6188 C C . ASP B 1 312 ? 56.633 53.424 76.267 1.00 38.32 309 ASP B C 1
ATOM 6189 O O . ASP B 1 312 ? 57.640 53.240 75.593 1.00 38.78 309 ASP B O 1
ATOM 6194 N N . LEU B 1 313 ? 55.842 52.430 76.660 1.00 37.30 310 LEU B N 1
ATOM 6195 C CA . LEU B 1 313 ? 56.081 51.038 76.263 1.00 36.31 310 LEU B CA 1
ATOM 6196 C C . LEU B 1 313 ? 55.909 50.786 74.765 1.00 35.59 310 LEU B C 1
ATOM 6197 O O . LEU B 1 313 ? 56.547 49.896 74.210 1.00 34.82 310 LEU B O 1
ATOM 6202 N N . HIS B 1 314 ? 55.032 51.559 74.121 1.00 35.46 311 HIS B N 1
ATOM 6203 C CA . HIS B 1 314 ? 54.867 51.482 72.669 1.00 35.05 311 HIS B CA 1
ATOM 6204 C C . HIS B 1 314 ? 56.085 52.013 71.903 1.00 35.55 311 HIS B C 1
ATOM 6205 O O . HIS B 1 314 ? 56.556 51.369 70.959 1.00 35.61 311 HIS B O 1
ATOM 6212 N N . GLU B 1 315 ? 56.580 53.183 72.307 1.00 36.43 312 GLU B N 1
ATOM 6213 C CA . GLU B 1 315 ? 57.815 53.761 71.727 1.00 37.15 312 GLU B CA 1
ATOM 6214 C C . GLU B 1 315 ? 59.037 52.885 71.941 1.00 37.04 312 GLU B C 1
ATOM 6215 O O . GLU B 1 315 ? 59.903 52.827 71.072 1.00 38.09 312 GLU B O 1
ATOM 6221 N N . LYS B 1 316 ? 59.095 52.201 73.088 1.00 36.64 313 LYS B N 1
ATOM 6222 C CA . LYS B 1 316 ? 60.065 51.127 73.334 1.00 36.03 313 LYS B CA 1
ATOM 6223 C C . LYS B 1 316 ? 59.848 49.871 72.457 1.00 35.54 313 LYS B C 1
ATOM 6224 O O . LYS B 1 316 ? 60.644 48.935 72.510 1.00 35.50 313 LYS B O 1
ATOM 6230 N N . GLY B 1 317 ? 58.766 49.827 71.680 1.00 35.05 314 GLY B N 1
ATOM 6231 C CA . GLY B 1 317 ? 58.484 48.672 70.813 1.00 33.62 314 GLY B CA 1
ATOM 6232 C C . GLY B 1 317 ? 58.043 47.400 71.529 1.00 33.18 314 GLY B C 1
ATOM 6233 O O . GLY B 1 317 ? 58.067 46.317 70.951 1.00 32.87 314 GLY B O 1
ATOM 6234 N N . LEU B 1 318 ? 57.630 47.536 72.790 1.00 33.05 315 LEU B N 1
ATOM 6235 C CA . LEU B 1 318 ? 57.136 46.423 73.612 1.00 32.32 315 LEU B CA 1
ATOM 6236 C C . LEU B 1 318 ? 55.651 46.205 73.405 1.00 32.82 315 LEU B C 1
ATOM 6237 O O . LEU B 1 318 ? 55.113 45.141 73.725 1.00 33.10 315 LEU B O 1
ATOM 6242 N N . ILE B 1 319 ? 54.986 47.238 72.896 1.00 32.61 316 ILE B N 1
ATOM 6243 C CA . ILE B 1 319 ? 53.601 47.158 72.505 1.00 32.79 316 ILE B CA 1
ATOM 6244 C C . ILE B 1 319 ? 53.584 47.700 71.100 1.00 33.63 316 ILE B C 1
ATOM 6245 O O . ILE B 1 319 ? 54.087 48.787 70.844 1.00 34.11 316 ILE B O 1
ATOM 6250 N N . LYS B 1 320 ? 53.032 46.930 70.175 1.00 34.59 317 LYS B N 1
ATOM 6251 C CA . LYS B 1 320 ? 53.181 47.252 68.754 1.00 35.19 317 LYS B CA 1
ATOM 6252 C C . LYS B 1 320 ? 52.136 48.257 68.280 1.00 34.15 317 LYS B C 1
ATOM 6253 O O . LYS B 1 320 ? 52.394 49.028 67.379 1.00 34.96 317 LYS B O 1
ATOM 6259 N N . ALA B 1 321 ? 50.971 48.259 68.906 1.00 33.53 318 ALA B N 1
ATOM 6260 C CA . ALA B 1 321 ? 49.902 49.199 68.557 1.00 32.63 318 ALA B CA 1
ATOM 6261 C C . ALA B 1 321 ? 49.142 49.634 69.789 1.00 32.13 318 ALA B C 1
ATOM 6262 O O . ALA B 1 321 ? 48.980 48.859 70.730 1.00 32.42 318 ALA B O 1
ATOM 6264 N N . LEU B 1 322 ? 48.676 50.880 69.797 1.00 31.54 319 LEU B N 1
ATOM 6265 C CA . LEU B 1 322 ? 47.791 51.346 70.862 1.00 30.16 319 LEU B CA 1
ATOM 6266 C C . LEU B 1 322 ? 46.508 51.813 70.221 1.00 30.31 319 LEU B C 1
ATOM 6267 O O . LEU B 1 322 ? 46.539 52.520 69.225 1.00 29.93 319 LEU B O 1
ATOM 6272 N N . LEU B 1 323 ? 45.380 51.405 70.796 1.00 30.37 320 LEU B N 1
ATOM 6273 C CA . LEU B 1 323 ? 44.044 51.761 70.314 1.00 29.18 320 LEU B CA 1
ATOM 6274 C C . LEU B 1 323 ? 43.445 52.640 71.394 1.00 29.55 320 LEU B C 1
ATOM 6275 O O . LEU B 1 323 ? 43.366 52.222 72.537 1.00 28.58 320 LEU B O 1
ATOM 6280 N N . ASP B 1 324 ? 43.056 53.865 71.017 1.00 29.93 321 ASP B N 1
ATOM 6281 C CA . ASP B 1 324 ? 42.793 54.956 71.959 1.00 30.17 321 ASP B CA 1
ATOM 6282 C C . ASP B 1 324 ? 41.375 55.541 71.786 1.00 30.11 321 ASP B C 1
ATOM 6283 O O . ASP B 1 324 ? 41.074 56.226 70.815 1.00 30.58 321 ASP B O 1
ATOM 6288 N N . THR B 1 325 ? 40.482 55.242 72.713 1.00 30.47 322 THR B N 1
ATOM 6289 C CA . THR B 1 325 ? 39.138 55.834 72.692 1.00 30.27 322 THR B CA 1
ATOM 6290 C C . THR B 1 325 ? 39.097 57.122 73.572 1.00 30.71 322 THR B C 1
ATOM 6291 O O . THR B 1 325 ? 38.153 57.909 73.507 1.00 31.05 322 THR B O 1
ATOM 6295 N N . GLN B 1 326 ? 40.140 57.317 74.381 1.00 30.99 323 GLN B N 1
ATOM 6296 C CA . GLN B 1 326 ? 40.296 58.481 75.224 1.00 31.76 323 GLN B CA 1
ATOM 6297 C C . GLN B 1 326 ? 41.721 58.586 75.723 1.00 32.47 323 GLN B C 1
ATOM 6298 O O . GLN B 1 326 ? 42.215 57.654 76.344 1.00 32.35 323 GLN B O 1
ATOM 6304 N N . SER B 1 327 ? 42.379 59.717 75.456 1.00 33.41 324 SER B N 1
ATOM 6305 C CA . SER B 1 327 ? 43.737 59.927 75.930 1.00 34.45 324 SER B CA 1
ATOM 6306 C C . SER B 1 327 ? 43.680 60.486 77.334 1.00 35.26 324 SER B C 1
ATOM 6307 O O . SER B 1 327 ? 42.867 61.349 77.628 1.00 35.33 324 SER B O 1
ATOM 6310 N N . PHE B 1 328 ? 44.525 59.983 78.221 1.00 36.91 325 PHE B N 1
ATOM 6311 C CA . PHE B 1 328 ? 44.442 60.448 79.606 1.00 38.45 325 PHE B CA 1
ATOM 6312 C C . PHE B 1 328 ? 45.452 61.508 79.997 1.00 38.74 325 PHE B C 1
ATOM 6313 O O . PHE B 1 328 ? 45.178 62.291 80.887 1.00 38.96 325 PHE B O 1
ATOM 6321 N N . ASP B 1 329 ? 46.591 61.570 79.311 1.00 39.57 326 ASP B N 1
ATOM 6322 C CA . ASP B 1 329 ? 47.564 62.648 79.550 1.00 39.80 326 ASP B CA 1
ATOM 6323 C C . ASP B 1 329 ? 47.788 63.374 78.256 1.00 39.07 326 ASP B C 1
ATOM 6324 O O . ASP B 1 329 ? 47.464 62.854 77.187 1.00 39.23 326 ASP B O 1
ATOM 6329 N N . GLY B 1 330 ? 48.393 64.550 78.357 1.00 37.73 327 GLY B N 1
ATOM 6330 C CA . GLY B 1 330 ? 48.868 65.255 77.198 1.00 37.45 327 GLY B CA 1
ATOM 6331 C C . GLY B 1 330 ? 49.955 64.492 76.460 1.00 37.02 327 GLY B C 1
ATOM 6332 O O . GLY B 1 330 ? 50.161 64.732 75.274 1.00 36.89 327 GLY B O 1
ATOM 6333 N N . ASP B 1 331 ? 50.653 63.587 77.159 1.00 36.75 328 ASP B N 1
ATOM 6334 C CA . ASP B 1 331 ? 51.621 62.654 76.532 1.00 36.09 328 ASP B CA 1
ATOM 6335 C C . ASP B 1 331 ? 50.960 61.654 75.586 1.00 35.24 328 ASP B C 1
ATOM 6336 O O . ASP B 1 331 ? 51.448 61.443 74.495 1.00 35.72 328 ASP B O 1
ATOM 6341 N N . ALA B 1 332 ? 49.871 61.026 76.029 1.00 34.63 329 ALA B N 1
ATOM 6342 C CA . ALA B 1 332 ? 49.037 60.152 75.200 1.00 33.85 329 ALA B CA 1
ATOM 6343 C C . ALA B 1 332 ? 48.411 60.918 74.048 1.00 33.60 329 ALA B C 1
ATOM 6344 O O . ALA B 1 332 ? 48.438 60.452 72.909 1.00 34.41 329 ALA B O 1
ATOM 6346 N N . ALA B 1 333 ? 47.848 62.089 74.345 1.00 33.09 330 ALA B N 1
ATOM 6347 C CA . ALA B 1 333 ? 47.322 63.015 73.313 1.00 31.97 330 ALA B CA 1
ATOM 6348 C C . ALA B 1 333 ? 48.341 63.296 72.223 1.00 31.72 330 ALA B C 1
ATOM 6349 O O . ALA B 1 333 ? 48.011 63.216 71.035 1.00 31.61 330 ALA B O 1
ATOM 6351 N N . ARG B 1 334 ? 49.574 63.613 72.632 1.00 31.47 331 ARG B N 1
ATOM 6352 C CA . ARG B 1 334 ? 50.627 64.012 71.704 1.00 31.74 331 ARG B CA 1
ATOM 6353 C C . ARG B 1 334 ? 51.145 62.822 70.925 1.00 31.75 331 ARG B C 1
ATOM 6354 O O . ARG B 1 334 ? 51.471 62.946 69.743 1.00 32.73 331 ARG B O 1
ATOM 6362 N N . SER B 1 335 ? 51.175 61.663 71.576 1.00 31.63 332 SER B N 1
ATOM 6363 C CA . SER B 1 335 ? 51.546 60.408 70.935 1.00 30.72 332 SER B CA 1
ATOM 6364 C C . SER B 1 335 ? 50.506 59.983 69.895 1.00 31.32 332 SER B C 1
ATOM 6365 O O . SER B 1 335 ? 50.845 59.398 68.865 1.00 31.86 332 SER B O 1
ATOM 6368 N N . LEU B 1 336 ? 49.238 60.259 70.172 1.00 31.55 333 LEU B N 1
ATOM 6369 C CA . LEU B 1 336 ? 48.174 59.905 69.249 1.00 31.96 333 LEU B CA 1
ATOM 6370 C C . LEU B 1 336 ? 48.343 60.670 67.948 1.00 32.98 333 LEU B C 1
ATOM 6371 O O . LEU B 1 336 ? 48.047 60.138 66.864 1.00 33.87 333 LEU B O 1
ATOM 6376 N N . ALA B 1 337 ? 48.837 61.904 68.071 1.00 33.54 334 ALA B N 1
ATOM 6377 C CA . ALA B 1 337 ? 49.050 62.808 66.954 1.00 34.36 334 ALA B CA 1
ATOM 6378 C C . ALA B 1 337 ? 50.246 62.409 66.100 1.00 35.05 334 ALA B C 1
ATOM 6379 O O . ALA B 1 337 ? 50.172 62.493 64.887 1.00 35.23 334 ALA B O 1
ATOM 6381 N N . GLN B 1 338 ? 51.332 61.964 66.728 1.00 35.97 335 GLN B N 1
ATOM 6382 C CA . GLN B 1 338 ? 52.605 61.767 66.041 1.00 36.86 335 GLN B CA 1
ATOM 6383 C C . GLN B 1 338 ? 52.950 60.332 65.717 1.00 36.55 335 GLN B C 1
ATOM 6384 O O . GLN B 1 338 ? 53.707 60.078 64.787 1.00 36.24 335 GLN B O 1
ATOM 6390 N N . ASN B 1 339 ? 52.442 59.389 66.504 1.00 36.52 336 ASN B N 1
ATOM 6391 C CA . ASN B 1 339 ? 52.781 57.980 66.291 1.00 36.37 336 ASN B CA 1
ATOM 6392 C C . ASN B 1 339 ? 51.736 57.311 65.403 1.00 36.11 336 ASN B C 1
ATOM 6393 O O . ASN B 1 339 ? 50.544 57.306 65.730 1.00 36.24 336 ASN B O 1
ATOM 6398 N N . PRO B 1 340 ? 52.175 56.762 64.256 1.00 35.83 337 PRO B N 1
ATOM 6399 C CA . PRO B 1 340 ? 51.184 56.197 63.338 1.00 35.00 337 PRO B CA 1
ATOM 6400 C C . PRO B 1 340 ? 50.377 55.032 63.937 1.00 34.12 337 PRO B C 1
ATOM 6401 O O . PRO B 1 340 ? 49.170 54.948 63.673 1.00 33.95 337 PRO B O 1
ATOM 6405 N N . HIS B 1 341 ? 51.009 54.175 64.744 1.00 33.43 338 HIS B N 1
ATOM 6406 C CA . HIS B 1 341 ? 50.318 53.023 65.361 1.00 33.54 338 HIS B CA 1
ATOM 6407 C C . HIS B 1 341 ? 49.750 53.280 66.765 1.00 32.43 338 HIS B C 1
ATOM 6408 O O . HIS B 1 341 ? 49.373 52.342 67.470 1.00 32.57 338 HIS B O 1
ATOM 6415 N N . HIS B 1 342 ? 49.694 54.545 67.168 1.00 31.19 339 HIS B N 1
ATOM 6416 C CA . HIS B 1 342 ? 48.819 54.949 68.258 1.00 29.27 339 HIS B CA 1
ATOM 6417 C C . HIS B 1 342 ? 47.543 55.439 67.547 1.00 29.05 339 HIS B C 1
ATOM 6418 O O . HIS B 1 342 ? 47.475 56.561 67.043 1.00 28.78 339 HIS B O 1
ATOM 6425 N N . ILE B 1 343 ? 46.553 54.552 67.485 1.00 28.27 340 ILE B N 1
ATOM 6426 C CA . ILE B 1 343 ? 45.386 54.721 66.640 1.00 27.82 340 ILE B CA 1
ATOM 6427 C C . ILE B 1 343 ? 44.189 55.167 67.451 1.00 28.21 340 ILE B C 1
ATOM 6428 O O . ILE B 1 343 ? 43.936 54.669 68.558 1.00 28.16 340 ILE B O 1
ATOM 6433 N N . GLU B 1 344 ? 43.456 56.123 66.891 1.00 28.97 341 GLU B N 1
ATOM 6434 C CA . GLU B 1 344 ? 42.208 56.597 67.475 1.00 29.56 341 GLU B CA 1
ATOM 6435 C C . GLU B 1 344 ? 41.077 55.682 67.040 1.00 28.77 341 GLU B C 1
ATOM 6436 O O . GLU B 1 344 ? 40.930 55.377 65.849 1.00 29.24 341 GLU B O 1
ATOM 6442 N N . ILE B 1 345 ? 40.279 55.234 68.002 1.00 28.38 342 ILE B N 1
ATOM 6443 C CA . ILE B 1 345 ? 39.096 54.425 67.706 1.00 27.09 342 ILE B CA 1
ATOM 6444 C C . ILE B 1 345 ? 37.875 54.998 68.423 1.00 27.15 342 ILE B C 1
ATOM 6445 O O . ILE B 1 345 ? 38.033 55.766 69.375 1.00 26.53 342 ILE B O 1
ATOM 6450 N N . SER B 1 346 ? 36.667 54.641 67.960 1.00 27.11 343 SER B N 1
ATOM 6451 C CA . SER B 1 346 ? 35.434 55.058 68.609 1.00 26.73 343 SER B CA 1
ATOM 6452 C C . SER B 1 346 ? 35.000 54.033 69.630 1.00 27.71 343 SER B C 1
ATOM 6453 O O . SER B 1 346 ? 35.579 52.935 69.702 1.00 28.58 343 SER B O 1
ATOM 6456 N N . THR B 1 347 ? 33.989 54.392 70.425 1.00 27.76 344 THR B N 1
ATOM 6457 C CA . THR B 1 347 ? 33.446 53.536 71.466 1.00 28.09 344 THR B CA 1
ATOM 6458 C C . THR B 1 347 ? 32.775 52.291 70.903 1.00 28.64 344 THR B C 1
ATOM 6459 O O . THR B 1 347 ? 32.637 51.273 71.597 1.00 28.78 344 THR B O 1
ATOM 6463 N N . ASN B 1 348 ? 32.322 52.390 69.656 1.00 28.76 345 ASN B N 1
ATOM 6464 C CA . ASN B 1 348 ? 31.701 51.287 68.987 1.00 28.64 345 ASN B CA 1
ATOM 6465 C C . ASN B 1 348 ? 32.773 50.294 68.651 1.00 29.19 345 ASN B C 1
ATOM 6466 O O . ASN B 1 348 ? 32.555 49.082 68.677 1.00 30.45 345 ASN B O 1
ATOM 6471 N N . GLN B 1 349 ? 33.958 50.801 68.373 1.00 29.37 346 GLN B N 1
ATOM 6472 C CA . GLN B 1 349 ? 35.065 49.931 68.072 1.00 29.46 346 GLN B CA 1
ATOM 6473 C C . GLN B 1 349 ? 35.662 49.421 69.342 1.00 29.89 346 GLN B C 1
ATOM 6474 O O . GLN B 1 349 ? 36.381 48.426 69.333 1.00 30.93 346 GLN B O 1
ATOM 6480 N N . TYR B 1 350 ? 35.338 50.087 70.449 1.00 30.59 347 TYR B N 1
ATOM 6481 C CA . TYR B 1 350 ? 35.952 49.794 71.741 1.00 29.90 347 TYR B CA 1
ATOM 6482 C C . TYR B 1 350 ? 35.153 48.763 72.528 1.00 29.65 347 TYR B C 1
ATOM 6483 O O . TYR B 1 350 ? 35.693 47.724 72.857 1.00 29.65 347 TYR B O 1
ATOM 6492 N N . ALA B 1 351 ? 33.871 49.028 72.793 1.00 29.80 348 ALA B N 1
ATOM 6493 C CA . ALA B 1 351 ? 33.141 48.297 73.820 1.00 29.56 348 ALA B CA 1
ATOM 6494 C C . ALA B 1 351 ? 31.655 48.060 73.610 1.00 30.13 348 ALA B C 1
ATOM 6495 O O . ALA B 1 351 ? 30.989 47.568 74.513 1.00 31.22 348 ALA B O 1
ATOM 6497 N N . ASN B 1 352 ? 31.099 48.400 72.462 1.00 30.14 349 ASN B N 1
ATOM 6498 C CA . ASN B 1 352 ? 29.696 48.094 72.231 1.00 29.70 349 ASN B CA 1
ATOM 6499 C C . ASN B 1 352 ? 29.512 46.578 72.133 1.00 30.53 349 ASN B C 1
ATOM 6500 O O . ASN B 1 352 ? 30.212 45.901 71.340 1.00 31.04 349 ASN B O 1
ATOM 6505 N N . PRO B 1 353 ? 28.587 46.019 72.950 1.00 30.48 350 PRO B N 1
ATOM 6506 C CA . PRO B 1 353 ? 28.238 44.601 72.827 1.00 29.95 350 PRO B CA 1
ATOM 6507 C C . PRO B 1 353 ? 27.606 44.255 71.493 1.00 29.77 350 PRO B C 1
ATOM 6508 O O . PRO B 1 353 ? 27.748 43.126 71.024 1.00 30.52 350 PRO B O 1
ATOM 6512 N N . ALA B 1 354 ? 26.913 45.214 70.888 1.00 29.71 351 ALA B N 1
ATOM 6513 C CA . ALA B 1 354 ? 26.203 44.989 69.621 1.00 29.33 351 ALA B CA 1
ATOM 6514 C C . ALA B 1 354 ? 27.026 45.441 68.406 1.00 29.26 351 ALA B C 1
ATOM 6515 O O . ALA B 1 354 ? 26.601 45.292 67.257 1.00 29.55 351 ALA B O 1
ATOM 6517 N N . SER B 1 355 ? 28.205 45.999 68.665 1.00 29.36 352 SER B N 1
ATOM 6518 C CA . SER B 1 355 ? 29.171 46.299 67.621 1.00 28.64 352 SER B CA 1
ATOM 6519 C C . SER B 1 355 ? 29.521 45.060 66.807 1.00 28.55 352 SER B C 1
ATOM 6520 O O . SER B 1 355 ? 29.629 43.959 67.343 1.00 28.03 352 SER B O 1
ATOM 6523 N N . LYS B 1 356 ? 29.679 45.251 65.500 1.00 28.64 353 LYS B N 1
ATOM 6524 C CA . LYS B 1 356 ? 30.259 44.221 64.632 1.00 28.56 353 LYS B CA 1
ATOM 6525 C C . LYS B 1 356 ? 31.730 43.941 64.963 1.00 28.13 353 LYS B C 1
ATOM 6526 O O . LYS B 1 356 ? 32.264 42.951 64.513 1.00 28.61 353 LYS B O 1
ATOM 6532 N N . GLY B 1 357 ? 32.386 44.819 65.716 1.00 28.26 354 GLY B N 1
ATOM 6533 C CA . GLY B 1 357 ? 33.805 44.662 66.036 1.00 28.22 354 GLY B CA 1
ATOM 6534 C C . GLY B 1 357 ? 34.218 45.590 67.166 1.00 28.63 354 GLY B C 1
ATOM 6535 O O . GLY B 1 357 ? 34.483 46.776 66.946 1.00 28.96 354 GLY B O 1
ATOM 6536 N N . ALA B 1 358 ? 34.237 45.045 68.380 1.00 28.78 355 ALA B N 1
ATOM 6537 C CA . ALA B 1 358 ? 34.591 45.756 69.610 1.00 28.28 355 ALA B CA 1
ATOM 6538 C C . ALA B 1 358 ? 35.880 45.160 70.125 1.00 28.16 355 ALA B C 1
ATOM 6539 O O . ALA B 1 358 ? 35.881 43.988 70.461 1.00 28.20 355 ALA B O 1
ATOM 6541 N N . ALA B 1 359 ? 36.966 45.950 70.161 1.00 28.00 356 ALA B N 1
ATOM 6542 C CA . ALA B 1 359 ? 38.332 45.486 70.516 1.00 27.86 356 ALA B CA 1
ATOM 6543 C C . ALA B 1 359 ? 38.569 44.908 71.927 1.00 28.39 356 ALA B C 1
ATOM 6544 O O . ALA B 1 359 ? 39.555 44.163 72.145 1.00 28.26 356 ALA B O 1
ATOM 6546 N N . CYS B 1 360 ? 37.747 45.303 72.894 1.00 28.08 357 CYS B N 1
ATOM 6547 C CA . CYS B 1 360 ? 37.872 44.784 74.258 1.00 28.63 357 CYS B CA 1
ATOM 6548 C C . CYS B 1 360 ? 37.598 43.279 74.260 1.00 28.73 357 CYS B C 1
ATOM 6549 O O . CYS B 1 360 ? 37.871 42.582 75.228 1.00 28.52 357 CYS B O 1
ATOM 6552 N N . GLU B 1 361 ? 37.054 42.801 73.146 1.00 29.18 358 GLU B N 1
ATOM 6553 C CA . GLU B 1 361 ? 36.649 41.414 72.966 1.00 29.37 358 GLU B CA 1
ATOM 6554 C C . GLU B 1 361 ? 37.842 40.574 72.470 1.00 28.59 358 GLU B C 1
ATOM 6555 O O . GLU B 1 361 ? 37.733 39.385 72.256 1.00 28.21 358 GLU B O 1
ATOM 6561 N N . ARG B 1 362 ? 38.988 41.220 72.332 1.00 28.11 359 ARG B N 1
ATOM 6562 C CA . ARG B 1 362 ? 40.206 40.618 71.810 1.00 27.79 359 ARG B CA 1
ATOM 6563 C C . ARG B 1 362 ? 41.292 40.865 72.828 1.00 28.05 359 ARG B C 1
ATOM 6564 O O . ARG B 1 362 ? 42.467 40.851 72.495 1.00 27.94 359 ARG B O 1
ATOM 6572 N N . LEU B 1 363 ? 40.875 41.133 74.068 1.00 28.73 360 LEU B N 1
ATOM 6573 C CA . LEU B 1 363 ? 41.776 41.451 75.166 1.00 28.25 360 LEU B CA 1
ATOM 6574 C C . LEU B 1 363 ? 42.140 40.163 75.870 1.00 28.41 360 LEU B C 1
ATOM 6575 O O . LEU B 1 363 ? 41.247 39.418 76.230 1.00 28.77 360 LEU B O 1
ATOM 6580 N N . ASN B 1 364 ? 43.439 39.911 76.061 1.00 28.27 361 ASN B N 1
ATOM 6581 C CA . ASN B 1 364 ? 43.898 38.865 76.981 1.00 28.65 361 ASN B CA 1
ATOM 6582 C C . ASN B 1 364 ? 43.722 39.236 78.455 1.00 28.88 361 ASN B C 1
ATOM 6583 O O . ASN B 1 364 ? 43.281 38.403 79.267 1.00 28.15 361 ASN B O 1
ATOM 6588 N N . VAL B 1 365 ? 44.098 40.473 78.790 1.00 28.89 362 VAL B N 1
ATOM 6589 C CA . VAL B 1 365 ? 44.189 40.914 80.186 1.00 29.77 362 VAL B CA 1
ATOM 6590 C C . VAL B 1 365 ? 43.621 42.316 80.383 1.00 30.21 362 VAL B C 1
ATOM 6591 O O . VAL B 1 365 ? 43.925 43.230 79.610 1.00 29.61 362 VAL B O 1
ATOM 6595 N N . VAL B 1 366 ? 42.809 42.475 81.424 1.00 30.86 363 VAL B N 1
ATOM 6596 C CA . VAL B 1 366 ? 42.367 43.801 81.844 1.00 31.59 363 VAL B CA 1
ATOM 6597 C C . VAL B 1 366 ? 42.540 44.022 83.356 1.00 32.68 363 VAL B C 1
ATOM 6598 O O . VAL B 1 366 ? 42.078 43.206 84.170 1.00 32.44 363 VAL B O 1
ATOM 6610 N N . LEU B 1 368 ? 41.387 46.198 86.365 1.00 32.88 365 LEU B N 1
ATOM 6611 C CA . LEU B 1 368 ? 40.369 47.114 86.813 1.00 32.80 365 LEU B CA 1
ATOM 6612 C C . LEU B 1 368 ? 40.506 47.327 88.307 1.00 33.94 365 LEU B C 1
ATOM 6613 O O . LEU B 1 368 ? 41.440 46.802 88.951 1.00 35.11 365 LEU B O 1
ATOM 6618 N N . SER B 1 369 ? 39.585 48.119 88.844 1.00 33.81 366 SER B N 1
ATOM 6619 C CA . SER B 1 369 ? 39.580 48.490 90.228 1.00 33.59 366 SER B CA 1
ATOM 6620 C C . SER B 1 369 ? 38.146 48.462 90.758 1.00 33.52 366 SER B C 1
ATOM 6621 O O . SER B 1 369 ? 37.198 48.077 90.046 1.00 33.61 366 SER B O 1
ATOM 6624 N N . ALA B 1 370 ? 37.984 48.855 92.014 1.00 32.61 367 ALA B N 1
ATOM 6625 C CA . ALA B 1 370 ? 36.735 48.626 92.692 1.00 31.74 367 ALA B CA 1
ATOM 6626 C C . ALA B 1 370 ? 36.574 49.551 93.865 1.00 31.62 367 ALA B C 1
ATOM 6627 O O . ALA B 1 370 ? 37.523 49.819 94.591 1.00 32.34 367 ALA B O 1
ATOM 6629 N N . LEU B 1 371 ? 35.357 50.036 94.057 1.00 31.72 368 LEU B N 1
ATOM 6630 C CA . LEU B 1 371 ? 34.973 50.618 95.342 1.00 31.05 368 LEU B CA 1
ATOM 6631 C C . LEU B 1 371 ? 34.739 49.477 96.317 1.00 31.06 368 LEU B C 1
ATOM 6632 O O . LEU B 1 371 ? 35.244 49.491 97.448 1.00 31.46 368 LEU B O 1
ATOM 6637 N N . GLU B 1 372 ? 33.980 48.483 95.872 1.00 30.82 369 GLU B N 1
ATOM 6638 C CA . GLU B 1 372 ? 33.847 47.220 96.616 1.00 30.98 369 GLU B CA 1
ATOM 6639 C C . GLU B 1 372 ? 33.678 46.053 95.664 1.00 29.81 369 GLU B C 1
ATOM 6640 O O . GLU B 1 372 ? 33.463 46.245 94.467 1.00 29.77 369 GLU B O 1
ATOM 6646 N N . ILE B 1 373 ? 33.833 44.853 96.215 1.00 29.45 370 ILE B N 1
ATOM 6647 C CA . ILE B 1 373 ? 33.704 43.587 95.499 1.00 27.94 370 ILE B CA 1
ATOM 6648 C C . ILE B 1 373 ? 33.235 42.621 96.568 1.00 28.95 370 ILE B C 1
ATOM 6649 O O . ILE B 1 373 ? 33.765 42.638 97.676 1.00 28.74 370 ILE B O 1
ATOM 6654 N N . ASP B 1 374 ? 32.238 41.798 96.266 1.00 29.38 371 ASP B N 1
ATOM 6655 C CA . ASP B 1 374 ? 31.780 40.835 97.252 1.00 30.49 371 ASP B CA 1
ATOM 6656 C C . ASP B 1 374 ? 32.279 39.419 97.019 1.00 30.88 371 ASP B C 1
ATOM 6657 O O . ASP B 1 374 ? 33.040 39.164 96.088 1.00 30.39 371 ASP B O 1
ATOM 6662 N N . VAL B 1 375 ? 31.856 38.509 97.900 1.00 31.30 372 VAL B N 1
ATOM 6663 C CA . VAL B 1 375 ? 32.242 37.099 97.845 1.00 31.48 372 VAL B CA 1
ATOM 6664 C C . VAL B 1 375 ? 31.743 36.351 96.589 1.00 31.82 372 VAL B C 1
ATOM 6665 O O . VAL B 1 375 ? 32.202 35.245 96.315 1.00 31.99 372 VAL B O 1
ATOM 6669 N N . ASN B 1 376 ? 30.815 36.953 95.842 1.00 31.96 373 ASN B N 1
ATOM 6670 C CA . ASN B 1 376 ? 30.446 36.484 94.479 1.00 31.89 373 ASN B CA 1
ATOM 6671 C C . ASN B 1 376 ? 31.282 37.099 93.354 1.00 30.99 373 ASN B C 1
ATOM 6672 O O . ASN B 1 376 ? 31.056 36.805 92.180 1.00 30.97 373 ASN B O 1
ATOM 6677 N N . PHE B 1 377 ? 32.225 37.964 93.737 1.00 29.83 374 PHE B N 1
ATOM 6678 C CA . PHE B 1 377 ? 33.095 38.705 92.834 1.00 28.79 374 PHE B CA 1
ATOM 6679 C C . PHE B 1 377 ? 32.322 39.790 92.073 1.00 29.12 374 PHE B C 1
ATOM 6680 O O . PHE B 1 377 ? 32.886 40.405 91.157 1.00 28.90 374 PHE B O 1
ATOM 6688 N N . ASN B 1 378 ? 31.042 40.009 92.424 1.00 28.74 375 ASN B N 1
ATOM 6689 C CA . ASN B 1 378 ? 30.305 41.163 91.889 1.00 28.52 375 ASN B CA 1
ATOM 6690 C C . ASN B 1 378 ? 31.048 42.417 92.309 1.00 28.77 375 ASN B C 1
ATOM 6691 O O . ASN B 1 378 ? 31.588 42.470 93.414 1.00 28.47 375 ASN B O 1
ATOM 6696 N N . VAL B 1 379 ? 31.085 43.417 91.429 1.00 29.25 376 VAL B N 1
ATOM 6697 C CA . VAL B 1 379 ? 31.843 44.643 91.686 1.00 29.07 376 VAL B CA 1
ATOM 6698 C C . VAL B 1 379 ? 30.998 45.900 91.597 1.00 29.23 376 VAL B C 1
ATOM 6699 O O . VAL B 1 379 ? 30.238 46.101 90.646 1.00 28.78 376 VAL B O 1
ATOM 6703 N N . ASN B 1 380 ? 31.187 46.745 92.604 1.00 29.77 377 ASN B N 1
ATOM 6704 C CA . ASN B 1 380 ? 30.590 48.057 92.701 1.00 30.36 377 ASN B CA 1
ATOM 6705 C C . ASN B 1 380 ? 31.603 49.167 92.399 1.00 31.00 377 ASN B C 1
ATOM 6706 O O . ASN B 1 380 ? 32.650 49.271 93.069 1.00 31.42 377 ASN B O 1
ATOM 6711 N N . VAL B 1 381 ? 31.270 50.009 91.422 1.00 31.73 378 VAL B N 1
ATOM 6712 C CA . VAL B 1 381 ? 32.023 51.236 91.125 1.00 32.88 378 VAL B CA 1
ATOM 6713 C C . VAL B 1 381 ? 31.165 52.521 91.013 1.00 34.13 378 VAL B C 1
ATOM 6714 O O . VAL B 1 381 ? 31.683 53.569 90.598 1.00 34.05 378 VAL B O 1
ATOM 6726 N N . THR B 1 383 ? 28.426 53.458 93.657 1.00 37.18 380 THR B N 1
ATOM 6727 C CA . THR B 1 383 ? 28.122 54.032 94.963 1.00 37.91 380 THR B CA 1
ATOM 6728 C C . THR B 1 383 ? 29.235 53.815 95.992 1.00 38.10 380 THR B C 1
ATOM 6729 O O . THR B 1 383 ? 29.903 52.764 96.014 1.00 38.52 380 THR B O 1
ATOM 6733 N N . GLY B 1 384 ? 29.427 54.816 96.844 1.00 38.10 381 GLY B N 1
ATOM 6734 C CA . GLY B 1 384 ? 30.397 54.719 97.935 1.00 38.23 381 GLY B CA 1
ATOM 6735 C C . GLY B 1 384 ? 29.810 54.017 99.140 1.00 38.34 381 GLY B C 1
ATOM 6736 O O . GLY B 1 384 ? 28.682 53.525 99.079 1.00 38.84 381 GLY B O 1
ATOM 6737 N N . SER B 1 385 ? 30.570 53.985 100.234 1.00 38.32 382 SER B N 1
ATOM 6738 C CA . SER B 1 385 ? 30.234 53.205 101.441 1.00 38.63 382 SER B CA 1
ATOM 6739 C C . SER B 1 385 ? 28.982 53.697 102.180 1.00 38.86 382 SER B C 1
ATOM 6740 O O . SER B 1 385 ? 28.365 52.941 102.928 1.00 38.76 382 SER B O 1
ATOM 6743 N N . ASN B 1 386 ? 28.649 54.971 101.987 1.00 39.20 383 ASN B N 1
ATOM 6744 C CA . ASN B 1 386 ? 27.417 55.563 102.508 1.00 39.40 383 ASN B CA 1
ATOM 6745 C C . ASN B 1 386 ? 26.227 55.409 101.547 1.00 38.75 383 ASN B C 1
ATOM 6746 O O . ASN B 1 386 ? 25.150 55.913 101.816 1.00 39.00 383 ASN B O 1
ATOM 6751 N N . GLY B 1 387 ? 26.440 54.707 100.433 1.00 38.73 384 GLY B N 1
ATOM 6752 C CA . GLY B 1 387 ? 25.400 54.449 99.418 1.00 38.43 384 GLY B CA 1
ATOM 6753 C C . GLY B 1 387 ? 25.111 55.568 98.420 1.00 38.41 384 GLY B C 1
ATOM 6754 O O . GLY B 1 387 ? 24.182 55.462 97.617 1.00 38.07 384 GLY B O 1
ATOM 6755 N N . VAL B 1 388 ? 25.905 56.639 98.470 1.00 38.61 385 VAL B N 1
ATOM 6756 C CA . VAL B 1 388 ? 25.693 57.812 97.626 1.00 38.60 385 VAL B CA 1
ATOM 6757 C C . VAL B 1 388 ? 26.382 57.649 96.263 1.00 38.97 385 VAL B C 1
ATOM 6758 O O . VAL B 1 388 ? 27.450 57.027 96.161 1.00 39.03 385 VAL B O 1
ATOM 6762 N N . LEU B 1 389 ? 25.742 58.200 95.226 1.00 39.28 386 LEU B N 1
ATOM 6763 C CA . LEU B 1 389 ? 26.251 58.187 93.851 1.00 39.69 386 LEU B CA 1
ATOM 6764 C C . LEU B 1 389 ? 27.503 59.028 93.758 1.00 40.17 386 LEU B C 1
ATOM 6765 O O . LEU B 1 389 ? 27.473 60.249 93.933 1.00 40.70 386 LEU B O 1
ATOM 6770 N N . ARG B 1 390 ? 28.607 58.350 93.495 1.00 40.73 387 ARG B N 1
ATOM 6771 C CA . ARG B 1 390 ? 29.936 58.941 93.535 1.00 41.11 387 ARG B CA 1
ATOM 6772 C C . ARG B 1 390 ? 30.793 57.961 92.805 1.00 39.99 387 ARG B C 1
ATOM 6773 O O . ARG B 1 390 ? 31.536 57.229 93.441 1.00 40.79 387 ARG B O 1
ATOM 6781 N N . GLY B 1 391 ? 30.666 57.897 91.487 1.00 38.54 388 GLY B N 1
ATOM 6782 C CA . GLY B 1 391 ? 31.340 56.849 90.738 1.00 36.86 388 GLY B CA 1
ATOM 6783 C C . GLY B 1 391 ? 31.043 56.891 89.268 1.00 35.73 388 GLY B C 1
ATOM 6784 O O . GLY B 1 391 ? 30.550 57.883 88.778 1.00 35.97 388 GLY B O 1
ATOM 6785 N N . ALA B 1 392 ? 31.370 55.815 88.557 1.00 35.30 389 ALA B N 1
ATOM 6786 C CA . ALA B 1 392 ? 31.150 55.706 87.099 1.00 34.29 389 ALA B CA 1
ATOM 6787 C C . ALA B 1 392 ? 31.104 54.250 86.708 1.00 34.07 389 ALA B C 1
ATOM 6788 O O . ALA B 1 392 ? 31.893 53.447 87.199 1.00 34.63 389 ALA B O 1
ATOM 6790 N N . SER B 1 393 ? 30.176 53.882 85.833 1.00 33.83 390 SER B N 1
ATOM 6791 C CA . SER B 1 393 ? 30.234 52.550 85.258 1.00 33.20 390 SER B CA 1
ATOM 6792 C C . SER B 1 393 ? 31.439 52.429 84.280 1.00 33.16 390 SER B C 1
ATOM 6793 O O . SER B 1 393 ? 32.346 51.624 84.506 1.00 33.17 390 SER B O 1
ATOM 6796 N N . GLY B 1 394 ? 31.456 53.238 83.220 1.00 32.25 391 GLY B N 1
ATOM 6797 C CA . GLY B 1 394 ? 32.601 53.271 82.322 1.00 31.83 391 GLY B CA 1
ATOM 6798 C C . GLY B 1 394 ? 32.651 52.044 81.431 1.00 31.34 391 GLY B C 1
ATOM 6799 O O . GLY B 1 394 ? 31.607 51.497 81.032 1.00 31.26 391 GLY B O 1
ATOM 6800 N N . GLY B 1 395 ? 33.863 51.617 81.101 1.00 30.55 392 GLY B N 1
ATOM 6801 C CA . GLY B 1 395 ? 34.039 50.384 80.332 1.00 30.93 392 GLY B CA 1
ATOM 6802 C C . GLY B 1 395 ? 34.420 49.235 81.241 1.00 30.63 392 GLY B C 1
ATOM 6803 O O . GLY B 1 395 ? 34.971 48.232 80.799 1.00 31.11 392 GLY B O 1
ATOM 6804 N N . HIS B 1 396 ? 34.131 49.404 82.528 1.00 30.46 393 HIS B N 1
ATOM 6805 C CA . HIS B 1 396 ? 34.469 48.438 83.533 1.00 29.48 393 HIS B CA 1
ATOM 6806 C C . HIS B 1 396 ? 33.806 47.108 83.173 1.00 29.31 393 HIS B C 1
ATOM 6807 O O . HIS B 1 396 ? 34.498 46.116 82.897 1.00 29.54 393 HIS B O 1
ATOM 6814 N N . SER B 1 397 ? 32.475 47.098 83.121 1.00 28.39 394 SER B N 1
ATOM 6815 C CA . SER B 1 397 ? 31.748 45.887 82.772 1.00 28.06 394 SER B CA 1
ATOM 6816 C C . SER B 1 397 ? 31.976 45.487 81.308 1.00 28.05 394 SER B C 1
ATOM 6817 O O . SER B 1 397 ? 31.810 44.316 80.961 1.00 28.91 394 SER B O 1
ATOM 6820 N N . ASP B 1 398 ? 32.386 46.431 80.458 1.00 27.69 395 ASP B N 1
ATOM 6821 C CA . ASP B 1 398 ? 32.649 46.114 79.044 1.00 27.89 395 ASP B CA 1
ATOM 6822 C C . ASP B 1 398 ? 33.967 45.342 78.864 1.00 28.48 395 ASP B C 1
ATOM 6823 O O . ASP B 1 398 ? 34.000 44.273 78.241 1.00 28.99 395 ASP B O 1
ATOM 6828 N N . THR B 1 399 ? 35.061 45.873 79.401 1.00 28.48 396 THR B N 1
ATOM 6829 C CA . THR B 1 399 ? 36.344 45.211 79.232 1.00 29.31 396 THR B CA 1
ATOM 6830 C C . THR B 1 399 ? 36.335 43.878 80.016 1.00 29.86 396 THR B C 1
ATOM 6831 O O . THR B 1 399 ? 36.910 42.880 79.577 1.00 29.75 396 THR B O 1
ATOM 6835 N N . ALA B 1 400 ? 35.631 43.860 81.151 1.00 29.90 397 ALA B N 1
ATOM 6836 C CA . ALA B 1 400 ? 35.554 42.666 81.986 1.00 29.64 397 ALA B CA 1
ATOM 6837 C C . ALA B 1 400 ? 34.914 41.524 81.206 1.00 29.38 397 ALA B C 1
ATOM 6838 O O . ALA B 1 400 ? 35.415 40.409 81.215 1.00 29.69 397 ALA B O 1
ATOM 6840 N N . ALA B 1 401 ? 33.807 41.834 80.529 1.00 29.73 398 ALA B N 1
ATOM 6841 C CA . ALA B 1 401 ? 33.024 40.872 79.749 1.00 28.92 398 ALA B CA 1
ATOM 6842 C C . ALA B 1 401 ? 33.753 40.385 78.497 1.00 28.86 398 ALA B C 1
ATOM 6843 O O . ALA B 1 401 ? 33.533 39.263 78.073 1.00 28.72 398 ALA B O 1
ATOM 6845 N N . GLY B 1 402 ? 34.626 41.216 77.916 1.00 28.76 399 GLY B N 1
ATOM 6846 C CA . GLY B 1 402 ? 35.278 40.880 76.660 1.00 27.66 399 GLY B CA 1
ATOM 6847 C C . GLY B 1 402 ? 36.632 40.223 76.849 1.00 27.93 399 GLY B C 1
ATOM 6848 O O . GLY B 1 402 ? 37.086 39.458 76.004 1.00 28.08 399 GLY B O 1
ATOM 6849 N N . ALA B 1 403 ? 37.288 40.537 77.959 1.00 27.51 400 ALA B N 1
ATOM 6850 C CA . ALA B 1 403 ? 38.617 40.038 78.265 1.00 26.65 400 ALA B CA 1
ATOM 6851 C C . ALA B 1 403 ? 38.651 38.576 78.708 1.00 26.64 400 ALA B C 1
ATOM 6852 O O . ALA B 1 403 ? 37.773 38.107 79.460 1.00 26.84 400 ALA B O 1
ATOM 6854 N N . ASP B 1 404 ? 39.704 37.888 78.270 1.00 26.53 401 ASP B N 1
ATOM 6855 C CA . ASP B 1 404 ? 40.038 36.542 78.694 1.00 26.96 401 ASP B CA 1
ATOM 6856 C C . ASP B 1 404 ? 40.312 36.449 80.187 1.00 27.02 401 ASP B C 1
ATOM 6857 O O . ASP B 1 404 ? 40.002 35.451 80.814 1.00 28.23 401 ASP B O 1
ATOM 6862 N N . LEU B 1 405 ? 40.939 37.475 80.746 1.00 26.90 402 LEU B N 1
ATOM 6863 C CA . LEU B 1 405 ? 41.350 37.483 82.139 1.00 26.55 402 LEU B CA 1
ATOM 6864 C C . LEU B 1 405 ? 41.107 38.890 82.677 1.00 26.42 402 LEU B C 1
ATOM 6865 O O . LEU B 1 405 ? 41.607 39.867 82.147 1.00 27.01 402 LEU B O 1
ATOM 6870 N N . THR B 1 406 ? 40.292 38.974 83.707 1.00 26.96 403 THR B N 1
ATOM 6871 C CA . THR B 1 406 ? 39.941 40.224 84.349 1.00 27.57 403 THR B CA 1
ATOM 6872 C C . THR B 1 406 ? 40.504 40.177 85.764 1.00 27.59 403 THR B C 1
ATOM 6873 O O . THR B 1 406 ? 40.258 39.251 86.505 1.00 27.37 403 THR B O 1
ATOM 6877 N N . ILE B 1 407 ? 41.291 41.175 86.113 1.00 28.68 404 ILE B N 1
ATOM 6878 C CA . ILE B 1 407 ? 41.971 41.210 87.406 1.00 29.03 404 ILE B CA 1
ATOM 6879 C C . ILE B 1 407 ? 41.521 42.472 88.105 1.00 29.17 404 ILE B C 1
ATOM 6880 O O . ILE B 1 407 ? 41.631 43.542 87.535 1.00 29.39 404 ILE B O 1
ATOM 6885 N N . ILE B 1 408 ? 41.010 42.331 89.326 1.00 29.20 405 ILE B N 1
ATOM 6886 C CA . ILE B 1 408 ? 40.657 43.466 90.167 1.00 29.53 405 ILE B CA 1
ATOM 6887 C C . ILE B 1 408 ? 41.777 43.712 91.164 1.00 30.05 405 ILE B C 1
ATOM 6888 O O . ILE B 1 408 ? 42.272 42.782 91.786 1.00 30.65 405 ILE B O 1
ATOM 6893 N N . THR B 1 409 ? 42.201 44.966 91.274 1.00 30.79 406 THR B N 1
ATOM 6894 C CA . THR B 1 409 ? 43.217 45.373 92.240 1.00 31.07 406 THR B CA 1
ATOM 6895 C C . THR B 1 409 ? 42.611 46.409 93.176 1.00 30.87 406 THR B C 1
ATOM 6896 O O . THR B 1 409 ? 42.071 47.429 92.727 1.00 30.77 406 THR B O 1
ATOM 6900 N N . ALA B 1 410 ? 42.665 46.104 94.472 1.00 30.58 407 ALA B N 1
ATOM 6901 C CA . ALA B 1 410 ? 42.213 47.007 95.524 1.00 30.54 407 ALA B CA 1
ATOM 6902 C C . ALA B 1 410 ? 42.902 46.656 96.840 1.00 30.74 407 ALA B C 1
ATOM 6903 O O . ALA B 1 410 ? 43.150 45.480 97.100 1.00 30.52 407 ALA B O 1
ATOM 6905 N N . PRO B 1 411 ? 43.213 47.669 97.676 1.00 31.00 408 PRO B N 1
ATOM 6906 C CA . PRO B 1 411 ? 43.598 47.356 99.045 1.00 31.37 408 PRO B CA 1
ATOM 6907 C C . PRO B 1 411 ? 42.460 46.601 99.755 1.00 32.05 408 PRO B C 1
ATOM 6908 O O . PRO B 1 411 ? 41.278 46.784 99.413 1.00 32.22 408 PRO B O 1
ATOM 6912 N N . LEU B 1 412 ? 42.793 45.765 100.730 1.00 32.13 409 LEU B N 1
ATOM 6913 C CA . LEU B 1 412 ? 41.751 45.027 101.430 1.00 32.80 409 LEU B CA 1
ATOM 6914 C C . LEU B 1 412 ? 40.768 45.975 102.133 1.00 33.15 409 LEU B C 1
ATOM 6915 O O . LEU B 1 412 ? 39.572 45.706 102.186 1.00 33.43 409 LEU B O 1
ATOM 6920 N N . VAL B 1 413 ? 41.299 47.098 102.621 1.00 33.55 410 VAL B N 1
ATOM 6921 C CA . VAL B 1 413 ? 40.600 48.049 103.476 1.00 33.86 410 VAL B CA 1
ATOM 6922 C C . VAL B 1 413 ? 41.010 49.488 103.117 1.00 34.29 410 VAL B C 1
ATOM 6923 O O . VAL B 1 413 ? 42.201 49.763 102.872 1.00 34.79 410 VAL B O 1
ATOM 6927 N N . ARG B 1 414 ? 40.044 50.406 103.100 1.00 34.61 411 ARG B N 1
ATOM 6928 C CA . ARG B 1 414 ? 40.340 51.838 102.903 1.00 35.58 411 ARG B CA 1
ATOM 6929 C C . ARG B 1 414 ? 39.940 52.698 104.110 1.00 36.27 411 ARG B C 1
ATOM 6930 O O . ARG B 1 414 ? 38.795 53.157 104.208 1.00 36.81 411 ARG B O 1
ATOM 6938 N N . GLY B 1 415 ? 40.895 52.924 105.009 1.00 36.91 412 GLY B N 1
ATOM 6939 C CA . GLY B 1 415 ? 40.616 53.523 106.308 1.00 37.66 412 GLY B CA 1
ATOM 6940 C C . GLY B 1 415 ? 39.757 52.598 107.153 1.00 38.20 412 GLY B C 1
ATOM 6941 O O . GLY B 1 415 ? 40.198 51.510 107.525 1.00 38.72 412 GLY B O 1
ATOM 6942 N N . ARG B 1 416 ? 38.537 53.043 107.453 1.00 38.42 413 ARG B N 1
ATOM 6943 C CA . ARG B 1 416 ? 37.535 52.266 108.202 1.00 38.41 413 ARG B CA 1
ATOM 6944 C C . ARG B 1 416 ? 36.686 51.397 107.280 1.00 37.93 413 ARG B C 1
ATOM 6945 O O . ARG B 1 416 ? 35.829 50.654 107.752 1.00 38.16 413 ARG B O 1
ATOM 6953 N N . ILE B 1 417 ? 36.892 51.506 105.968 1.00 37.22 414 ILE B N 1
ATOM 6954 C CA . ILE B 1 417 ? 35.970 50.889 105.003 1.00 36.42 414 ILE B CA 1
ATOM 6955 C C . ILE B 1 417 ? 36.488 49.627 104.291 1.00 36.00 414 ILE B C 1
ATOM 6956 O O . ILE B 1 417 ? 37.476 49.680 103.560 1.00 35.04 414 ILE B O 1
ATOM 6961 N N . PRO B 1 418 ? 35.777 48.496 104.456 1.00 36.19 415 PRO B N 1
ATOM 6962 C CA . PRO B 1 418 ? 36.251 47.299 103.752 1.00 36.57 415 PRO B CA 1
ATOM 6963 C C . PRO B 1 418 ? 35.945 47.365 102.243 1.00 36.74 415 PRO B C 1
ATOM 6964 O O . PRO B 1 418 ? 34.878 47.875 101.833 1.00 36.58 415 PRO B O 1
ATOM 6968 N N . CYS B 1 419 ? 36.880 46.882 101.424 1.00 36.81 416 CYS B N 1
ATOM 6969 C CA . CYS B 1 419 ? 36.609 46.742 99.984 1.00 37.29 416 CYS B CA 1
ATOM 6970 C C . CYS B 1 419 ? 36.015 45.390 99.673 1.00 35.70 416 CYS B C 1
ATOM 6971 O O . CYS B 1 419 ? 35.227 45.273 98.746 1.00 36.27 416 CYS B O 1
ATOM 6974 N N . VAL B 1 420 ? 36.409 44.373 100.427 1.00 34.75 417 VAL B N 1
ATOM 6975 C CA . VAL B 1 420 ? 35.826 43.045 100.290 1.00 34.51 417 VAL B CA 1
ATOM 6976 C C . VAL B 1 420 ? 34.663 42.891 101.270 1.00 34.80 417 VAL B C 1
ATOM 6977 O O . VAL B 1 420 ? 34.841 42.989 102.475 1.00 34.79 417 VAL B O 1
ATOM 6981 N N . VAL B 1 421 ? 33.467 42.669 100.737 1.00 35.61 418 VAL B N 1
ATOM 6982 C CA . VAL B 1 421 ? 32.258 42.514 101.562 1.00 36.30 418 VAL B CA 1
ATOM 6983 C C . VAL B 1 421 ? 31.488 41.238 101.228 1.00 37.19 418 VAL B C 1
ATOM 6984 O O . VAL B 1 421 ? 31.810 40.556 100.261 1.00 36.96 418 VAL B O 1
ATOM 6988 N N . GLU B 1 422 ? 30.501 40.915 102.070 1.00 38.65 419 GLU B N 1
ATOM 6989 C CA . GLU B 1 422 ? 29.514 39.857 101.831 1.00 40.14 419 GLU B CA 1
ATOM 6990 C C . GLU B 1 422 ? 28.739 40.159 100.558 1.00 39.38 419 GLU B C 1
ATOM 6991 O O . GLU B 1 422 ? 28.582 39.300 99.693 1.00 39.46 419 GLU B O 1
ATOM 6997 N N . LYS B 1 423 ? 28.249 41.388 100.458 1.00 39.37 420 LYS B N 1
ATOM 6998 C CA . LYS B 1 423 ? 27.407 41.791 99.351 1.00 39.28 420 LYS B CA 1
ATOM 6999 C C . LYS B 1 423 ? 27.564 43.285 99.122 1.00 38.48 420 LYS B C 1
ATOM 7000 O O . LYS B 1 423 ? 27.391 44.075 100.058 1.00 38.53 420 LYS B O 1
ATOM 7006 N N . VAL B 1 424 ? 27.910 43.655 97.882 1.00 37.32 421 VAL B N 1
ATOM 7007 C CA . VAL B 1 424 ? 28.053 45.058 97.466 1.00 36.24 421 VAL B CA 1
ATOM 7008 C C . VAL B 1 424 ? 26.696 45.792 97.451 1.00 36.13 421 VAL B C 1
ATOM 7009 O O . VAL B 1 424 ? 25.649 45.173 97.248 1.00 36.09 421 VAL B O 1
ATOM 7013 N N . LEU B 1 425 ? 26.724 47.105 97.677 1.00 35.71 422 LEU B N 1
ATOM 7014 C CA . LEU B 1 425 ? 25.520 47.932 97.609 1.00 35.75 422 LEU B CA 1
ATOM 7015 C C . LEU B 1 425 ? 24.914 47.928 96.211 1.00 35.82 422 LEU B C 1
ATOM 7016 O O . LEU B 1 425 ? 23.686 47.925 96.049 1.00 35.74 422 LEU B O 1
ATOM 7021 N N . THR B 1 426 ? 25.788 47.939 95.207 1.00 35.65 423 THR B N 1
ATOM 7022 C CA . THR B 1 426 ? 25.376 48.061 93.817 1.00 35.07 423 THR B CA 1
ATOM 7023 C C . THR B 1 426 ? 26.248 47.161 92.988 1.00 34.92 423 THR B C 1
ATOM 7024 O O . THR B 1 426 ? 27.478 47.257 93.041 1.00 35.27 423 THR B O 1
ATOM 7028 N N . THR B 1 427 ? 25.617 46.270 92.233 1.00 34.78 424 THR B N 1
ATOM 7029 C CA . THR B 1 427 ? 26.349 45.503 91.224 1.00 34.40 424 THR B CA 1
ATOM 7030 C C . THR B 1 427 ? 26.396 46.288 89.929 1.00 34.40 424 THR B C 1
ATOM 7031 O O . THR B 1 427 ? 25.351 46.708 89.399 1.00 35.30 424 THR B O 1
ATOM 7035 N N . VAL B 1 428 ? 27.605 46.485 89.429 1.00 33.67 425 VAL B N 1
ATOM 7036 C CA . VAL B 1 428 ? 27.815 47.122 88.145 1.00 33.53 425 VAL B CA 1
ATOM 7037 C C . VAL B 1 428 ? 28.354 46.080 87.167 1.00 33.43 425 VAL B C 1
ATOM 7038 O O . VAL B 1 428 ? 27.788 45.895 86.069 1.00 33.86 425 VAL B O 1
ATOM 7042 N N . THR B 1 429 ? 29.446 45.430 87.586 1.00 32.45 426 THR B N 1
ATOM 7043 C CA . THR B 1 429 ? 30.109 44.359 86.866 1.00 31.74 426 THR B CA 1
ATOM 7044 C C . THR B 1 429 ? 29.851 43.033 87.621 1.00 31.81 426 THR B C 1
ATOM 7045 O O . THR B 1 429 ? 30.134 42.930 88.813 1.00 31.29 426 THR B O 1
ATOM 7049 N N . PRO B 1 430 ? 29.249 42.039 86.927 1.00 32.00 427 PRO B N 1
ATOM 7050 C CA . PRO B 1 430 ? 28.910 40.749 87.517 1.00 31.38 427 PRO B CA 1
ATOM 7051 C C . PRO B 1 430 ? 30.127 39.878 87.754 1.00 31.32 427 PRO B C 1
ATOM 7052 O O . PRO B 1 430 ? 31.042 39.870 86.949 1.00 31.98 427 PRO B O 1
ATOM 7056 N N . GLY B 1 431 ? 30.107 39.123 88.843 1.00 31.47 428 GLY B N 1
ATOM 7057 C CA . GLY B 1 431 ? 31.210 38.262 89.227 1.00 31.46 428 GLY B CA 1
ATOM 7058 C C . GLY B 1 431 ? 31.644 37.238 88.203 1.00 31.73 428 GLY B C 1
ATOM 7059 O O . GLY B 1 431 ? 32.819 36.842 88.209 1.00 32.11 428 GLY B O 1
ATOM 7060 N N . ALA B 1 432 ? 30.712 36.810 87.336 1.00 31.29 429 ALA B N 1
ATOM 7061 C CA . ALA B 1 432 ? 30.981 35.821 86.296 1.00 30.63 429 ALA B CA 1
ATOM 7062 C C . ALA B 1 432 ? 32.022 36.312 85.268 1.00 30.85 429 ALA B C 1
ATOM 7063 O O . ALA B 1 432 ? 32.633 35.498 84.537 1.00 30.60 429 ALA B O 1
ATOM 7065 N N . SER B 1 433 ? 32.231 37.633 85.206 1.00 30.18 430 SER B N 1
ATOM 7066 C CA . SER B 1 433 ? 33.221 38.192 84.276 1.00 28.97 430 SER B CA 1
ATOM 7067 C C . SER B 1 433 ? 34.416 38.705 85.021 1.00 28.61 430 SER B C 1
ATOM 7068 O O . SER B 1 433 ? 35.344 39.236 84.418 1.00 28.59 430 SER B O 1
ATOM 7071 N N . VAL B 1 434 ? 34.394 38.523 86.335 1.00 28.21 431 VAL B N 1
ATOM 7072 C CA . VAL B 1 434 ? 35.526 38.856 87.187 1.00 28.51 431 VAL B CA 1
ATOM 7073 C C . VAL B 1 434 ? 36.331 37.592 87.539 1.00 28.58 431 VAL B C 1
ATOM 7074 O O . VAL B 1 434 ? 35.808 36.648 88.131 1.00 28.17 431 VAL B O 1
ATOM 7078 N N . ASP B 1 435 ? 37.614 37.594 87.194 1.00 28.86 432 ASP B N 1
ATOM 7079 C CA . ASP B 1 435 ? 38.428 36.383 87.298 1.00 29.26 432 ASP B CA 1
ATOM 7080 C C . ASP B 1 435 ? 39.360 36.287 88.541 1.00 29.36 432 ASP B C 1
ATOM 7081 O O . ASP B 1 435 ? 39.491 35.224 89.147 1.00 29.46 432 ASP B O 1
ATOM 7086 N N . VAL B 1 436 ? 40.008 37.387 88.910 1.00 29.26 433 VAL B N 1
ATOM 7087 C CA . VAL B 1 436 ? 41.000 37.368 89.961 1.00 29.02 433 VAL B CA 1
ATOM 7088 C C . VAL B 1 436 ? 40.942 38.672 90.758 1.00 29.46 433 VAL B C 1
ATOM 7089 O O . VAL B 1 436 ? 40.798 39.756 90.184 1.00 29.35 433 VAL B O 1
ATOM 7093 N N . LEU B 1 437 ? 41.060 38.559 92.083 1.00 29.13 434 LEU B N 1
ATOM 7094 C CA . LEU B 1 437 ? 41.207 39.714 92.949 1.00 28.71 434 LEU B CA 1
ATOM 7095 C C . LEU B 1 437 ? 42.597 39.751 93.612 1.00 29.00 434 LEU B C 1
ATOM 7096 O O . LEU B 1 437 ? 42.993 38.798 94.281 1.00 28.28 434 LEU B O 1
ATOM 7101 N N . VAL B 1 438 ? 43.332 40.852 93.418 1.00 29.09 435 VAL B N 1
ATOM 7102 C CA . VAL B 1 438 ? 44.640 41.001 94.057 1.00 29.48 435 VAL B CA 1
ATOM 7103 C C . VAL B 1 438 ? 44.568 42.127 95.066 1.00 29.69 435 VAL B C 1
ATOM 7104 O O . VAL B 1 438 ? 44.157 43.236 94.717 1.00 28.96 435 VAL B O 1
ATOM 7108 N N . THR B 1 439 ? 44.947 41.830 96.317 1.00 30.12 436 THR B N 1
ATOM 7109 C CA . THR B 1 439 ? 44.925 42.818 97.406 1.00 30.42 436 THR B CA 1
ATOM 7110 C C . THR B 1 439 ? 46.281 42.874 98.106 1.00 31.19 436 THR B C 1
ATOM 7111 O O . THR B 1 439 ? 47.237 42.214 97.675 1.00 31.50 436 THR B O 1
ATOM 7115 N N . ASP B 1 440 ? 46.375 43.672 99.170 1.00 31.91 437 ASP B N 1
ATOM 7116 C CA . ASP B 1 440 ? 47.606 43.741 99.972 1.00 32.72 437 ASP B CA 1
ATOM 7117 C C . ASP B 1 440 ? 47.682 42.609 100.997 1.00 33.32 437 ASP B C 1
ATOM 7118 O O . ASP B 1 440 ? 48.701 42.449 101.678 1.00 33.31 437 ASP B O 1
ATOM 7123 N N . HIS B 1 441 ? 46.602 41.823 101.079 1.00 33.78 438 HIS B N 1
ATOM 7124 C CA . HIS B 1 441 ? 46.527 40.652 101.943 1.00 34.15 438 HIS B CA 1
ATOM 7125 C C . HIS B 1 441 ? 46.516 39.317 101.180 1.00 34.39 438 HIS B C 1
ATOM 7126 O O . HIS B 1 441 ? 46.463 38.258 101.795 1.00 34.96 438 HIS B O 1
ATOM 7133 N N . GLY B 1 442 ? 46.564 39.355 99.852 1.00 34.28 439 GLY B N 1
ATOM 7134 C CA . GLY B 1 442 ? 46.552 38.123 99.072 1.00 34.02 439 GLY B CA 1
ATOM 7135 C C . GLY B 1 442 ? 45.641 38.097 97.856 1.00 33.92 439 GLY B C 1
ATOM 7136 O O . GLY B 1 442 ? 44.815 38.984 97.653 1.00 34.18 439 GLY B O 1
ATOM 7137 N N . ILE B 1 443 ? 45.801 37.045 97.063 1.00 33.66 440 ILE B N 1
ATOM 7138 C CA . ILE B 1 443 ? 45.122 36.850 95.794 1.00 33.16 440 ILE B CA 1
ATOM 7139 C C . ILE B 1 443 ? 43.984 35.817 95.944 1.00 33.09 440 ILE B C 1
ATOM 7140 O O . ILE B 1 443 ? 44.115 34.837 96.681 1.00 32.99 440 ILE B O 1
ATOM 7145 N N . ALA B 1 444 ? 42.860 36.056 95.270 1.00 33.00 441 ALA B N 1
ATOM 7146 C CA . ALA B 1 444 ? 41.707 35.143 95.269 1.00 32.38 441 ALA B CA 1
ATOM 7147 C C . ALA B 1 444 ? 41.185 35.022 93.859 1.00 32.55 441 ALA B C 1
ATOM 7148 O O . ALA B 1 444 ? 40.994 36.019 93.171 1.00 32.90 441 ALA B O 1
ATOM 7150 N N . VAL B 1 445 ? 40.962 33.793 93.426 1.00 32.87 442 VAL B N 1
ATOM 7151 C CA . VAL B 1 445 ? 40.606 33.498 92.043 1.00 32.49 442 VAL B CA 1
ATOM 7152 C C . VAL B 1 445 ? 39.166 33.056 92.038 1.00 32.90 442 VAL B C 1
ATOM 7153 O O . VAL B 1 445 ? 38.756 32.272 92.885 1.00 32.42 442 VAL B O 1
ATOM 7157 N N . ASN B 1 446 ? 38.388 33.575 91.099 1.00 33.39 443 ASN B N 1
ATOM 7158 C CA . ASN B 1 446 ? 37.010 33.136 90.958 1.00 34.30 443 ASN B CA 1
ATOM 7159 C C . ASN B 1 446 ? 36.998 31.611 90.810 1.00 34.98 443 ASN B C 1
ATOM 7160 O O . ASN B 1 446 ? 37.665 31.079 89.914 1.00 35.57 443 ASN B O 1
ATOM 7165 N N . PRO B 1 447 ? 36.302 30.897 91.720 1.00 35.54 444 PRO B N 1
ATOM 7166 C CA . PRO B 1 447 ? 36.290 29.418 91.644 1.00 35.51 444 PRO B CA 1
ATOM 7167 C C . PRO B 1 447 ? 35.679 28.837 90.364 1.00 35.82 444 PRO B C 1
ATOM 7168 O O . PRO B 1 447 ? 35.705 27.618 90.171 1.00 35.99 444 PRO B O 1
ATOM 7172 N N . ALA B 1 448 ? 35.164 29.712 89.498 1.00 36.17 445 ALA B N 1
ATOM 7173 C CA . ALA B 1 448 ? 34.649 29.339 88.186 1.00 36.19 445 ALA B CA 1
ATOM 7174 C C . ALA B 1 448 ? 35.790 29.166 87.198 1.00 36.23 445 ALA B C 1
ATOM 7175 O O . ALA B 1 448 ? 35.599 28.625 86.109 1.00 36.23 445 ALA B O 1
ATOM 7177 N N . ARG B 1 449 ? 36.975 29.622 87.583 1.00 35.96 446 ARG B N 1
ATOM 7178 C CA . ARG B 1 449 ? 38.122 29.595 86.703 1.00 36.08 446 ARG B CA 1
ATOM 7179 C C . ARG B 1 449 ? 39.102 28.488 87.101 1.00 36.76 446 ARG B C 1
ATOM 7180 O O . ARG B 1 449 ? 40.208 28.756 87.599 1.00 35.92 446 ARG B O 1
ATOM 7188 N N . GLN B 1 450 ? 38.699 27.238 86.867 1.00 37.86 447 GLN B N 1
ATOM 7189 C CA . GLN B 1 450 ? 39.526 26.097 87.279 1.00 38.95 447 GLN B CA 1
ATOM 7190 C C . GLN B 1 450 ? 40.879 26.101 86.552 1.00 39.81 447 GLN B C 1
ATOM 7191 O O . GLN B 1 450 ? 41.904 25.780 87.154 1.00 39.78 447 GLN B O 1
ATOM 7197 N N . ASP B 1 451 ? 40.877 26.483 85.273 1.00 40.99 448 ASP B N 1
ATOM 7198 C CA . ASP B 1 451 ? 42.121 26.684 84.504 1.00 42.31 448 ASP B CA 1
ATOM 7199 C C . ASP B 1 451 ? 43.119 27.636 85.198 1.00 42.58 448 ASP B C 1
ATOM 7200 O O . ASP B 1 451 ? 44.304 27.307 85.340 1.00 42.94 448 ASP B O 1
ATOM 7205 N N . LEU B 1 452 ? 42.628 28.798 85.637 1.00 42.50 449 LEU B N 1
ATOM 7206 C CA . LEU B 1 452 ? 43.423 29.765 86.392 1.00 42.27 449 LEU B CA 1
ATOM 7207 C C . LEU B 1 452 ? 43.984 29.213 87.697 1.00 42.29 449 LEU B C 1
ATOM 7208 O O . LEU B 1 452 ? 45.153 29.443 88.016 1.00 42.58 449 LEU B O 1
ATOM 7213 N N . LEU B 1 453 ? 43.150 28.502 88.454 1.00 42.21 450 LEU B N 1
ATOM 7214 C CA . LEU B 1 453 ? 43.567 27.886 89.718 1.00 41.98 450 LEU B CA 1
ATOM 7215 C C . LEU B 1 453 ? 44.717 26.891 89.535 1.00 42.03 450 LEU B C 1
ATOM 7216 O O . LEU B 1 453 ? 45.720 26.962 90.239 1.00 42.01 450 LEU B O 1
ATOM 7221 N N . ASP B 1 454 ? 44.571 25.981 88.577 1.00 42.34 451 ASP B N 1
ATOM 7222 C CA . ASP B 1 454 ? 45.601 24.995 88.263 1.00 42.96 451 ASP B CA 1
ATOM 7223 C C . ASP B 1 454 ? 46.915 25.642 87.860 1.00 43.06 451 ASP B C 1
ATOM 7224 O O . ASP B 1 454 ? 47.979 25.233 88.330 1.00 43.49 451 ASP B O 1
ATOM 7229 N N . ASN B 1 455 ? 46.840 26.646 86.987 1.00 42.83 452 ASN B N 1
ATOM 7230 C CA . ASN B 1 455 ? 48.030 27.331 86.488 1.00 42.69 452 ASN B CA 1
ATOM 7231 C C . ASN B 1 455 ? 48.784 28.125 87.556 1.00 42.56 452 ASN B C 1
ATOM 7232 O O . ASN B 1 455 ? 50.031 28.105 87.608 1.00 42.25 452 ASN B O 1
ATOM 7237 N N . LEU B 1 456 ? 48.025 28.824 88.396 1.00 42.18 453 LEU B N 1
ATOM 7238 C CA . LEU B 1 456 ? 48.619 29.642 89.439 1.00 42.62 453 LEU B CA 1
ATOM 7239 C C . LEU B 1 456 ? 49.146 28.804 90.600 1.00 42.96 453 LEU B C 1
ATOM 7240 O O . LEU B 1 456 ? 50.131 29.183 91.217 1.00 43.57 453 LEU B O 1
ATOM 7245 N N . ARG B 1 457 ? 48.504 27.667 90.879 1.00 43.10 454 ARG B N 1
ATOM 7246 C CA . ARG B 1 457 ? 49.031 26.683 91.832 1.00 43.74 454 ARG B CA 1
ATOM 7247 C C . ARG B 1 457 ? 50.307 26.000 91.339 1.00 43.79 454 ARG B C 1
ATOM 7248 O O . ARG B 1 457 ? 51.312 25.995 92.040 1.00 43.85 454 ARG B O 1
ATOM 7256 N N . ALA B 1 458 ? 50.260 25.420 90.142 1.00 43.59 455 ALA B N 1
ATOM 7257 C CA . ALA B 1 458 ? 51.443 24.811 89.547 1.00 43.67 455 ALA B CA 1
ATOM 7258 C C . ALA B 1 458 ? 52.662 25.756 89.537 1.00 43.55 455 ALA B C 1
ATOM 7259 O O . ALA B 1 458 ? 53.793 25.304 89.670 1.00 44.01 455 ALA B O 1
ATOM 7261 N N . ALA B 1 459 ? 52.439 27.059 89.404 1.00 43.30 456 ALA B N 1
ATOM 7262 C CA . ALA B 1 459 ? 53.556 28.016 89.401 1.00 43.11 456 ALA B CA 1
ATOM 7263 C C . ALA B 1 459 ? 53.932 28.509 90.808 1.00 42.88 456 ALA B C 1
ATOM 7264 O O . ALA B 1 459 ? 54.810 29.360 90.969 1.00 42.92 456 ALA B O 1
ATOM 7266 N N . GLY B 1 460 ? 53.267 27.958 91.818 1.00 42.91 457 GLY B N 1
ATOM 7267 C CA . GLY B 1 460 ? 53.584 28.244 93.212 1.00 42.94 457 GLY B CA 1
ATOM 7268 C C . GLY B 1 460 ? 53.199 29.654 93.615 1.00 43.08 457 GLY B C 1
ATOM 7269 O O . GLY B 1 460 ? 53.919 30.313 94.362 1.00 42.69 457 GLY B O 1
ATOM 7270 N N . VAL B 1 461 ? 52.059 30.117 93.106 1.00 43.13 458 VAL B N 1
ATOM 7271 C CA . VAL B 1 461 ? 51.465 31.366 93.560 1.00 43.22 458 VAL B CA 1
ATOM 7272 C C . VAL B 1 461 ? 50.540 31.024 94.732 1.00 43.57 458 VAL B C 1
ATOM 7273 O O . VAL B 1 461 ? 49.639 30.188 94.600 1.00 43.59 458 VAL B O 1
ATOM 7277 N N . ALA B 1 462 ? 50.793 31.648 95.883 1.00 44.08 459 ALA B N 1
ATOM 7278 C CA . ALA B 1 462 ? 49.978 31.451 97.087 1.00 44.36 459 ALA B CA 1
ATOM 7279 C C . ALA B 1 462 ? 48.607 32.107 96.936 1.00 44.86 459 ALA B C 1
ATOM 7280 O O . ALA B 1 462 ? 48.510 33.257 96.514 1.00 45.08 459 ALA B O 1
ATOM 7282 N N . LEU B 1 463 ? 47.555 31.380 97.294 1.00 45.48 460 LEU B N 1
ATOM 7283 C CA . LEU B 1 463 ? 46.188 31.853 97.089 1.00 46.49 460 LEU B CA 1
ATOM 7284 C C . LEU B 1 463 ? 45.352 31.866 98.358 1.00 47.72 460 LEU B C 1
ATOM 7285 O O . LEU B 1 463 ? 45.738 31.307 99.364 1.00 47.74 460 LEU B O 1
ATOM 7298 N N . THR B 1 465 ? 40.828 32.118 99.523 1.00 47.37 462 THR B N 1
ATOM 7299 C CA . THR B 1 465 ? 39.453 32.281 99.070 1.00 45.38 462 THR B CA 1
ATOM 7300 C C . THR B 1 465 ? 39.048 33.736 99.286 1.00 43.84 462 THR B C 1
ATOM 7301 O O . THR B 1 465 ? 39.662 34.435 100.084 1.00 43.62 462 THR B O 1
ATOM 7305 N N . ILE B 1 466 ? 38.036 34.198 98.561 1.00 41.90 463 ILE B N 1
ATOM 7306 C CA . ILE B 1 466 ? 37.537 35.552 98.759 1.00 40.19 463 ILE B CA 1
ATOM 7307 C C . ILE B 1 466 ? 36.807 35.660 100.107 1.00 39.47 463 ILE B C 1
ATOM 7308 O O . ILE B 1 466 ? 36.624 36.749 100.644 1.00 38.84 463 ILE B O 1
ATOM 7313 N N . GLU B 1 467 ? 36.417 34.515 100.653 1.00 38.81 464 GLU B N 1
ATOM 7314 C CA . GLU B 1 467 ? 35.785 34.457 101.967 1.00 38.46 464 GLU B CA 1
ATOM 7315 C C . GLU B 1 467 ? 36.828 34.701 103.060 1.00 37.81 464 GLU B C 1
ATOM 7316 O O . GLU B 1 467 ? 36.577 35.444 104.007 1.00 37.87 464 GLU B O 1
ATOM 7322 N N . GLN B 1 468 ? 38.011 34.110 102.902 1.00 36.93 465 GLN B N 1
ATOM 7323 C CA . GLN B 1 468 ? 39.142 34.401 103.789 1.00 36.70 465 GLN B CA 1
ATOM 7324 C C . GLN B 1 468 ? 39.451 35.898 103.879 1.00 35.49 465 GLN B C 1
ATOM 7325 O O . GLN B 1 468 ? 39.633 36.418 104.975 1.00 35.80 465 GLN B O 1
ATOM 7331 N N . LEU B 1 469 ? 39.507 36.573 102.726 1.00 34.34 466 LEU B N 1
ATOM 7332 C CA . LEU B 1 469 ? 39.711 38.027 102.641 1.00 32.65 466 LEU B CA 1
ATOM 7333 C C . LEU B 1 469 ? 38.543 38.853 103.185 1.00 32.30 466 LEU B C 1
ATOM 7334 O O . LEU B 1 469 ? 38.759 39.846 103.859 1.00 32.27 466 LEU B O 1
ATOM 7339 N N . GLN B 1 470 ? 37.314 38.466 102.865 1.00 31.80 467 GLN B N 1
ATOM 7340 C CA . GLN B 1 470 ? 36.138 39.128 103.407 1.00 32.33 467 GLN B CA 1
ATOM 7341 C C . GLN B 1 470 ? 36.145 39.123 104.938 1.00 32.97 467 GLN B C 1
ATOM 7342 O O . GLN B 1 470 ? 35.934 40.161 105.580 1.00 33.34 467 GLN B O 1
ATOM 7348 N N . GLN B 1 471 ? 36.387 37.952 105.519 1.00 32.86 468 GLN B N 1
ATOM 7349 C CA . GLN B 1 471 ? 36.438 37.825 106.965 1.00 33.36 468 GLN B CA 1
ATOM 7350 C C . GLN B 1 471 ? 37.574 38.621 107.576 1.00 32.80 468 GLN B C 1
ATOM 7351 O O . GLN B 1 471 ? 37.370 39.270 108.612 1.00 32.56 468 GLN B O 1
ATOM 7357 N N . ARG B 1 472 ? 38.751 38.566 106.938 1.00 31.87 469 ARG B N 1
ATOM 7358 C CA . ARG B 1 472 ? 39.903 39.380 107.321 1.00 31.59 469 ARG B CA 1
ATOM 7359 C C . ARG B 1 472 ? 39.619 40.886 107.258 1.00 31.84 469 ARG B C 1
ATOM 7360 O O . ARG B 1 472 ? 40.097 41.638 108.110 1.00 31.47 469 ARG B O 1
ATOM 7368 N N . ALA B 1 473 ? 38.854 41.324 106.254 1.00 32.00 470 ALA B N 1
ATOM 7369 C CA . ALA B 1 473 ? 38.477 42.737 106.147 1.00 32.44 470 ALA B CA 1
ATOM 7370 C C . ALA B 1 473 ? 37.453 43.110 107.207 1.00 33.25 470 ALA B C 1
ATOM 7371 O O . ALA B 1 473 ? 37.522 44.208 107.759 1.00 33.35 470 ALA B O 1
ATOM 7373 N N . GLU B 1 474 ? 36.518 42.204 107.498 1.00 34.30 471 GLU B N 1
ATOM 7374 C CA . GLU B 1 474 ? 35.544 42.403 108.586 1.00 35.95 471 GLU B CA 1
ATOM 7375 C C . GLU B 1 474 ? 36.212 42.386 109.968 1.00 36.38 471 GLU B C 1
ATOM 7376 O O . GLU B 1 474 ? 35.747 43.029 110.915 1.00 36.99 471 GLU B O 1
ATOM 7382 N N . GLN B 1 475 ? 37.298 41.630 110.078 1.00 37.22 472 GLN B N 1
ATOM 7383 C CA . GLN B 1 475 ? 38.126 41.593 111.286 1.00 37.59 472 GLN B CA 1
ATOM 7384 C C . GLN B 1 475 ? 38.792 42.970 111.477 1.00 38.05 472 GLN B C 1
ATOM 7385 O O . GLN B 1 475 ? 38.873 43.482 112.591 1.00 38.03 472 GLN B O 1
ATOM 7391 N N . LEU B 1 476 ? 39.232 43.582 110.379 1.00 39.01 473 LEU B N 1
ATOM 7392 C CA . LEU B 1 476 ? 39.927 44.874 110.429 1.00 39.48 473 LEU B CA 1
ATOM 7393 C C . LEU B 1 476 ? 38.990 46.081 110.492 1.00 40.11 473 LEU B C 1
ATOM 7394 O O . LEU B 1 476 ? 39.409 47.154 110.891 1.00 40.14 473 LEU B O 1
ATOM 7399 N N . THR B 1 477 ? 37.726 45.912 110.112 1.00 41.37 474 THR B N 1
ATOM 7400 C CA . THR B 1 477 ? 36.794 47.054 110.045 1.00 42.33 474 THR B CA 1
ATOM 7401 C C . THR B 1 477 ? 35.537 46.915 110.900 1.00 43.97 474 THR B C 1
ATOM 7402 O O . THR B 1 477 ? 34.750 47.852 110.991 1.00 43.92 474 THR B O 1
ATOM 7406 N N . GLY B 1 478 ? 35.350 45.762 111.533 1.00 46.40 475 GLY B N 1
ATOM 7407 C CA . GLY B 1 478 ? 34.155 45.508 112.333 1.00 49.72 475 GLY B CA 1
ATOM 7408 C C . GLY B 1 478 ? 32.992 45.233 111.411 1.00 52.52 475 GLY B C 1
ATOM 7409 O O . GLY B 1 478 ? 33.162 45.234 110.187 1.00 52.67 475 GLY B O 1
ATOM 7410 N N . LYS B 1 479 ? 31.811 44.982 111.970 1.00 55.41 476 LYS B N 1
ATOM 7411 C CA . LYS B 1 479 ? 30.623 44.827 111.118 1.00 58.73 476 LYS B CA 1
ATOM 7412 C C . LYS B 1 479 ? 30.012 46.193 110.842 1.00 60.06 476 LYS B C 1
ATOM 7413 O O . LYS B 1 479 ? 29.856 46.991 111.768 1.00 60.48 476 LYS B O 1
ATOM 7419 N N . PRO B 1 480 ? 29.686 46.482 109.564 1.00 61.66 477 PRO B N 1
ATOM 7420 C CA . PRO B 1 480 ? 29.318 47.869 109.239 1.00 62.61 477 PRO B CA 1
ATOM 7421 C C . PRO B 1 480 ? 27.834 48.144 109.476 1.00 63.27 477 PRO B C 1
ATOM 7422 O O . PRO B 1 480 ? 27.006 47.246 109.321 1.00 63.42 477 PRO B O 1
ATOM 7426 N N . GLN B 1 481 ? 27.519 49.375 109.876 1.00 64.07 478 GLN B N 1
ATOM 7427 C CA . GLN B 1 481 ? 26.133 49.798 110.097 1.00 64.83 478 GLN B CA 1
ATOM 7428 C C . GLN B 1 481 ? 25.396 49.868 108.751 1.00 64.66 478 GLN B C 1
ATOM 7429 O O . GLN B 1 481 ? 25.658 50.771 107.938 1.00 64.61 478 GLN B O 1
ATOM 7435 N N . PRO B 1 482 ? 24.459 48.920 108.525 1.00 64.50 479 PRO B N 1
ATOM 7436 C CA . PRO B 1 482 ? 23.786 48.815 107.228 1.00 64.11 479 PRO B CA 1
ATOM 7437 C C . PRO B 1 482 ? 22.987 50.099 107.029 1.00 63.56 479 PRO B C 1
ATOM 7438 O O . PRO B 1 482 ? 22.252 50.516 107.942 1.00 63.55 479 PRO B O 1
ATOM 7442 N N . ILE B 1 483 ? 23.142 50.732 105.866 1.00 62.46 480 ILE B N 1
ATOM 7443 C CA . ILE B 1 483 ? 22.706 52.132 105.700 1.00 61.11 480 ILE B CA 1
ATOM 7444 C C . ILE B 1 483 ? 21.215 52.317 105.394 1.00 59.71 480 ILE B C 1
ATOM 7445 O O . ILE B 1 483 ? 20.565 51.415 104.874 1.00 59.55 480 ILE B O 1
ATOM 7450 N N . GLU B 1 484 ? 20.688 53.490 105.747 1.00 58.18 481 GLU B N 1
ATOM 7451 C CA . GLU B 1 484 ? 19.260 53.789 105.616 1.00 56.61 481 GLU B CA 1
ATOM 7452 C C . GLU B 1 484 ? 18.855 54.232 104.204 1.00 54.78 481 GLU B C 1
ATOM 7453 O O . GLU B 1 484 ? 18.774 55.430 103.909 1.00 54.10 481 GLU B O 1
ATOM 7459 N N . PHE B 1 485 ? 18.599 53.258 103.338 1.00 52.69 482 PHE B N 1
ATOM 7460 C CA . PHE B 1 485 ? 17.964 53.533 102.059 1.00 50.97 482 PHE B CA 1
ATOM 7461 C C . PHE B 1 485 ? 16.468 53.653 102.296 1.00 49.67 482 PHE B C 1
ATOM 7462 O O . PHE B 1 485 ? 15.944 53.063 103.235 1.00 49.67 482 PHE B O 1
ATOM 7470 N N . THR B 1 486 ? 15.799 54.443 101.462 1.00 48.07 483 THR B N 1
ATOM 7471 C CA . THR B 1 486 ? 14.338 54.470 101.391 1.00 46.48 483 THR B CA 1
ATOM 7472 C C . THR B 1 486 ? 13.903 53.551 100.241 1.00 46.19 483 THR B C 1
ATOM 7473 O O . THR B 1 486 ? 14.738 52.856 99.641 1.00 45.71 483 THR B O 1
ATOM 7477 N N . ASP B 1 487 ? 12.611 53.544 99.926 1.00 45.46 484 ASP B N 1
ATOM 7478 C CA . ASP B 1 487 ? 12.117 52.714 98.831 1.00 44.89 484 ASP B CA 1
ATOM 7479 C C . ASP B 1 487 ? 12.165 53.360 97.454 1.00 44.13 484 ASP B C 1
ATOM 7480 O O . ASP B 1 487 ? 11.981 52.684 96.435 1.00 44.28 484 ASP B O 1
ATOM 7485 N N . ARG B 1 488 ? 12.406 54.667 97.423 1.00 42.90 485 ARG B N 1
ATOM 7486 C CA . ARG B 1 488 ? 12.535 55.386 96.168 1.00 41.54 485 ARG B CA 1
ATOM 7487 C C . ARG B 1 488 ? 13.767 54.929 95.374 1.00 40.19 485 ARG B C 1
ATOM 7488 O O . ARG B 1 488 ? 14.887 54.906 95.897 1.00 39.16 485 ARG B O 1
ATOM 7496 N N . VAL B 1 489 ? 13.520 54.543 94.119 1.00 38.82 486 VAL B N 1
ATOM 7497 C CA . VAL B 1 489 ? 14.574 54.236 93.158 1.00 37.72 486 VAL B CA 1
ATOM 7498 C C . VAL B 1 489 ? 15.035 55.539 92.486 1.00 36.85 486 VAL B C 1
ATOM 7499 O O . VAL B 1 489 ? 14.235 56.323 91.949 1.00 36.77 486 VAL B O 1
ATOM 7503 N N . VAL B 1 490 ? 16.342 55.751 92.542 1.00 35.76 487 VAL B N 1
ATOM 7504 C CA . VAL B 1 490 ? 16.961 57.024 92.189 1.00 34.48 487 VAL B CA 1
ATOM 7505 C C . VAL B 1 490 ? 17.747 56.935 90.841 1.00 33.78 487 VAL B C 1
ATOM 7506 O O . VAL B 1 490 ? 17.917 57.939 90.118 1.00 33.46 487 VAL B O 1
ATOM 7510 N N . ALA B 1 491 ? 18.155 55.709 90.503 1.00 32.47 488 ALA B N 1
ATOM 7511 C CA . ALA B 1 491 ? 18.885 55.401 89.293 1.00 31.58 488 ALA B CA 1
ATOM 7512 C C . ALA B 1 491 ? 18.717 53.916 88.960 1.00 31.00 488 ALA B C 1
ATOM 7513 O O . ALA B 1 491 ? 18.469 53.100 89.849 1.00 31.33 488 ALA B O 1
ATOM 7515 N N . VAL B 1 492 ? 18.863 53.572 87.682 1.00 29.90 489 VAL B N 1
ATOM 7516 C CA . VAL B 1 492 ? 18.712 52.192 87.217 1.00 28.97 489 VAL B CA 1
ATOM 7517 C C . VAL B 1 492 ? 20.031 51.775 86.577 1.00 29.08 489 VAL B C 1
ATOM 7518 O O . VAL B 1 492 ? 20.524 52.471 85.687 1.00 28.43 489 VAL B O 1
ATOM 7522 N N . VAL B 1 493 ? 20.619 50.670 87.042 1.00 29.03 490 VAL B N 1
ATOM 7523 C CA . VAL B 1 493 ? 21.900 50.218 86.464 1.00 29.00 490 VAL B CA 1
ATOM 7524 C C . VAL B 1 493 ? 21.667 49.271 85.291 1.00 29.30 490 VAL B C 1
ATOM 7525 O O . VAL B 1 493 ? 21.236 48.120 85.457 1.00 29.13 490 VAL B O 1
ATOM 7529 N N . ARG B 1 494 ? 21.938 49.802 84.099 1.00 29.65 491 ARG B N 1
ATOM 7530 C CA . ARG B 1 494 ? 21.822 49.076 82.846 1.00 29.71 491 ARG B CA 1
ATOM 7531 C C . ARG B 1 494 ? 23.095 48.279 82.583 1.00 30.04 491 ARG B C 1
ATOM 7532 O O . ARG B 1 494 ? 24.201 48.849 82.578 1.00 31.16 491 ARG B O 1
ATOM 7540 N N . TYR B 1 495 ? 22.969 46.966 82.407 1.00 29.34 492 TYR B N 1
ATOM 7541 C CA . TYR B 1 495 ? 24.123 46.179 81.995 1.00 29.26 492 TYR B CA 1
ATOM 7542 C C . TYR B 1 495 ? 24.398 46.468 80.505 1.00 30.04 492 TYR B C 1
ATOM 7543 O O . TYR B 1 495 ? 23.527 46.967 79.790 1.00 30.80 492 TYR B O 1
ATOM 7552 N N . ARG B 1 496 ? 25.614 46.190 80.046 1.00 30.67 493 ARG B N 1
ATOM 7553 C CA . ARG B 1 496 ? 26.028 46.564 78.697 1.00 30.58 493 ARG B CA 1
ATOM 7554 C C . ARG B 1 496 ? 25.052 46.124 77.577 1.00 31.55 493 ARG B C 1
ATOM 7555 O O . ARG B 1 496 ? 25.007 46.753 76.505 1.00 32.04 493 ARG B O 1
ATOM 7563 N N . ASP B 1 497 ? 24.267 45.066 77.809 1.00 31.95 494 ASP B N 1
ATOM 7564 C CA . ASP B 1 497 ? 23.283 44.631 76.796 1.00 32.31 494 ASP B CA 1
ATOM 7565 C C . ASP B 1 497 ? 21.931 45.353 76.875 1.00 32.25 494 ASP B C 1
ATOM 7566 O O . ASP B 1 497 ? 21.043 45.094 76.062 1.00 32.21 494 ASP B O 1
ATOM 7571 N N . GLY B 1 498 ? 21.785 46.251 77.846 1.00 32.01 495 GLY B N 1
ATOM 7572 C CA . GLY B 1 498 ? 20.569 47.040 77.980 1.00 31.79 495 GLY B CA 1
ATOM 7573 C C . GLY B 1 498 ? 19.610 46.501 79.011 1.00 32.17 495 GLY B C 1
ATOM 7574 O O . GLY B 1 498 ? 18.644 47.179 79.371 1.00 32.46 495 GLY B O 1
ATOM 7575 N N . SER B 1 499 ? 19.862 45.281 79.489 1.00 31.83 496 SER B N 1
ATOM 7576 C CA . SER B 1 499 ? 19.087 44.715 80.587 1.00 31.97 496 SER B CA 1
ATOM 7577 C C . SER B 1 499 ? 19.373 45.484 81.893 1.00 32.11 496 SER B C 1
ATOM 7578 O O . SER B 1 499 ? 20.294 46.263 81.963 1.00 32.25 496 SER B O 1
ATOM 7581 N N . VAL B 1 500 ? 18.572 45.280 82.925 1.00 33.09 497 VAL B N 1
ATOM 7582 C CA . VAL B 1 500 ? 18.797 45.956 84.201 1.00 33.22 497 VAL B CA 1
ATOM 7583 C C . VAL B 1 500 ? 19.444 45.005 85.226 1.00 33.14 497 VAL B C 1
ATOM 7584 O O . VAL B 1 500 ? 18.892 43.969 85.566 1.00 33.62 497 VAL B O 1
ATOM 7588 N N . ILE B 1 501 ? 20.647 45.350 85.678 1.00 33.32 498 ILE B N 1
ATOM 7589 C CA . ILE B 1 501 ? 21.418 44.478 86.574 1.00 32.88 498 ILE B CA 1
ATOM 7590 C C . ILE B 1 501 ? 21.228 44.831 88.067 1.00 33.09 498 ILE B C 1
ATOM 7591 O O . ILE B 1 501 ? 21.343 43.969 88.926 1.00 32.56 498 ILE B O 1
ATOM 7596 N N . ASP B 1 502 ? 20.912 46.098 88.341 1.00 33.82 499 ASP B N 1
ATOM 7597 C CA . ASP B 1 502 ? 20.657 46.599 89.682 1.00 34.65 499 ASP B CA 1
ATOM 7598 C C . ASP B 1 502 ? 19.900 47.927 89.618 1.00 34.93 499 ASP B C 1
ATOM 7599 O O . ASP B 1 502 ? 19.821 48.548 88.556 1.00 34.67 499 ASP B O 1
ATOM 7604 N N . VAL B 1 503 ? 19.325 48.329 90.755 1.00 35.05 500 VAL B N 1
ATOM 7605 C CA . VAL B 1 503 ? 18.819 49.690 90.955 1.00 35.35 500 VAL B CA 1
ATOM 7606 C C . VAL B 1 503 ? 19.560 50.374 92.106 1.00 35.58 500 VAL B C 1
ATOM 7607 O O . VAL B 1 503 ? 20.145 49.709 92.966 1.00 35.91 500 VAL B O 1
ATOM 7611 N N . ILE B 1 504 ? 19.545 51.700 92.118 1.00 35.52 501 ILE B N 1
ATOM 7612 C CA . ILE B 1 504 ? 20.117 52.434 93.229 1.00 35.63 501 ILE B CA 1
ATOM 7613 C C . ILE B 1 504 ? 18.989 53.220 93.894 1.00 36.43 501 ILE B C 1
ATOM 7614 O O . ILE B 1 504 ? 18.284 53.982 93.234 1.00 36.28 501 ILE B O 1
ATOM 7619 N N . ARG B 1 505 ? 18.822 53.005 95.202 1.00 37.69 502 ARG B N 1
ATOM 7620 C CA . ARG B 1 505 ? 17.763 53.635 96.010 1.00 38.40 502 ARG B CA 1
ATOM 7621 C C . ARG B 1 505 ? 18.218 54.936 96.662 1.00 38.47 502 ARG B C 1
ATOM 7622 O O . ARG B 1 505 ? 19.398 55.147 96.920 1.00 38.39 502 ARG B O 1
ATOM 7630 N N . GLN B 1 506 ? 17.257 55.796 96.951 1.00 39.21 503 GLN B N 1
ATOM 7631 C CA . GLN B 1 506 ? 17.497 57.030 97.690 1.00 39.92 503 GLN B CA 1
ATOM 7632 C C . GLN B 1 506 ? 18.092 56.787 99.084 1.00 40.63 503 GLN B C 1
ATOM 7633 O O . GLN B 1 506 ? 17.626 55.937 99.834 1.00 40.45 503 GLN B O 1
ATOM 7639 N N . VAL B 1 507 ? 19.133 57.546 99.402 1.00 41.66 504 VAL B N 1
ATOM 7640 C CA . VAL B 1 507 ? 19.782 57.508 100.696 1.00 42.52 504 VAL B CA 1
ATOM 7641 C C . VAL B 1 507 ? 19.099 58.514 101.628 1.00 43.61 504 VAL B C 1
ATOM 7642 O O . VAL B 1 507 ? 18.938 59.685 101.274 1.00 43.86 504 VAL B O 1
ATOM 7646 N N . LYS B 1 508 ? 18.713 58.044 102.817 1.00 44.78 505 LYS B N 1
ATOM 7647 C CA . LYS B 1 508 ? 18.008 58.849 103.830 1.00 45.81 505 LYS B CA 1
ATOM 7648 C C . LYS B 1 508 ? 18.875 59.950 104.464 1.00 45.80 505 LYS B C 1
ATOM 7649 O O . LYS B 1 508 ? 19.842 59.670 105.181 1.00 45.65 505 LYS B O 1
#

Organism: Salmonella typhimurium (strain LT2 / SGSC1412 / ATCC 700720) (NCBI:txid99287)

InterPro domains:
  IPR006472 Citrate lyase, alpha subunit [PF04223] (40-504)
  IPR006472 Citrate lyase, alpha subunit [PIRSF009451] (3-505)
  IPR006472 Citrate lyase, alpha subunit [PTHR40596] (1-505)
  IPR006472 Citrate lyase, alpha subunit [TIGR01584] (36-505)
  IPR037171 NagB/RpiA transferase-like [SSF100950] (6-234)
  IPR037171 NagB/RpiA transferase-like [SSF100950] (238-504)

Nearest PDB structures (foldseek):
  1xr4-assembly1_B  TM=1.000E+00  e=5.234E-91  Salmonella enterica subsp. enterica serovar Typhimurium str. LT2
  2hj0-assembly1_B  TM=9.886E-01  e=3.370E-60  Streptococcus mutans UA159
  6mpr-assembly1_A  TM=7.071E-01  e=2.548E-16  Acinetobacter baumannii ATCC 17978
  6mpr-assembly1_B  TM=7.092E-01  e=6.909E-16  Acinetobacter baumannii ATCC 17978
  5vit-assembly1_A  TM=6.744E-01  e=2.093E-15  Pseudomonas aeruginosa PAO1

Foldseek 3Di:
DFVVVCCVPPPDDDPDDDDDDDPCPVPVLVVDPCSVLQVFEDADLLRCCVVLVDAAAEEEEECLLPPFFDQVVSVSLVCPHAAYEYEYQADDQVVVVVLVCLLVRNYDEYEYQADAHVRLVCLLQPSADAYAHAALQLSLVCLVVPNRAASEYEYEAAEAESLGQGAQQDHQLNFAFPQAVLSCLAGHNAYEYEYQYYDDPPDPPRSRDSVSHRHYYYDNDRGDRVFSQAAADDADPPVQQLLLLLLVLLLCVLQVQPAAAAEEEFDRHTNSNNNLVNNVVVVVPVHAYAEYEDQDHLNLVCCVVVRYVAYEHSTHPHNNLRNCCVPPPRDDHHHSLQDFHPPRPHHCLLVHAEYEEAQAAELQRFGDQQHPQLTRHGGLYRQQRSLVRYPAYEYEDAQADPLRGRYEHDDQDGSHGRVSHAWYGYSVFIDGNPVCVSSVVSCVVVPGDHHSVVSHVVSCVRNPDDDDFDFDPAFSHFRAHSNRHTDDTRTRGD/DQVVVVCVVPPDDDPDDDDDDDDCPPPVLVVDPVSVLFVFEDADLVRVCVVLVDAAAEEEEECLLPPFFDQLVSVVQVCPHAAYEYEYAEDDQVCVVVLVCVLVGNYPEYEYFADAHPRLQCLLQPSADFYAHAALLLVLLCLVVVVHAASEYEYEAAEAESLQQGALQDHQLSSAFQQAVLSCLVRYNAYEYEYAYYDHPPDPPRSRDSVSHRHYYHDNDRGDRVFSLAAFDDADPDVQLVLLLLLVLLLCLQQVQQAAAAEEEFDRYGSSVVNLVNNVVCCVPPHAHAEYEDQDHLNCVCCVVVSYVAYEHSGHDYSNLNVCCVPPPRPDHHHSLQDFNPPRPHHCLLRHAEYEEALAAELQRFGDQQHPQLTRHGGLYCLQRSLQRYNAYEYEDACADVLGGRYAHDDLDGQHGSVSHAKYGYSVFIAGNPVCVSSVVRCVVVPGDHHSVVSRVVSCVVNPDDDDFDFDPAFSHFRAHSNRDTDDTRTRGD

Solvent-accessible surface area: 36355 Å² total

Radius of gyration: 31.03 Å; Cα contacts (8 Å, |Δi|>4): 2511; chains: 2; bounding box: 60×67×105 Å

B-factor: mean 35.98, std 9.1, range [14.12, 88.2]

CATH classification: 3.40.1080.10 (+1 more: 3.40.1080.10)

Sequence (988 aa):
AKETVTLNQQYVVPEGLQPYQGVTANSPWLASETEKRRRKICDSLEEAIRRSGLKNGTISFHHAFRGGDKVVNVAKLAEGFRDLTLASSSLIDAHWPLIEHIKNGVVRQIYTSGLRGKLGEEISAGLENPVQIHSHGGRVKLIQSGELNIDVAFLGVPCCDEFGNANGFSGKSRCGSLGYAQVDAQYAKCVVLLTEEWVEFPNYPASIAQDQVDLIVQVDEVGDPEKITAGAIRLSSNPRELLIARQAANVIEHSGYFCDGFSLQTGTGGASLAVTRFLEDKRRHNITASFGLGGITGTVDLHEKGLIKALLDTQSFDGDAARSLAQNPHHIEISTNQYANPASKGAACERLNVVLSALEIDVNFNVNVTGSNGVLRGASGGHSDTAAGADLTIITAPLVRGRIPCVVEKVLTTVTPGASVDVLVTDHGIAVNPARQDLLDNLRAAGVALTIEQLQQRAEQLTGKPQPIEFTDRVVAVVRYRDGSVIDVIRQVKAKETVTLNQQYVVPEGLQPYQGVTANSPWLASETEKRRRKICDSLEEAIRRSGLKNGTISFHHAFRGGDKVVNVAKLAEGFRDLTLASSSLIDAHWPLIEHIKNGVVRQIYTSGLRGKLGEEISAGLENPVQIHSHGGRVKLIQSGELNIDVAFLGVPCCDEFGNANGFSGKSRCGSLGYAQVDAQYAKCVVLLTEEWVEFPNYPASIAQDQVDLIVQVDEVGDPEKITAGAIRLSSNPRELLIARQAANVIEHSGYFCDGFSLQTGTGGASLAVTRFLEDKRRHNITASFGLGGITGTVDLHEKGLIKALLDTQSFDGDAARSLAQNPHHIEISTNQYANPASKGAACERLNVVLSALEIDVNFNVNVTGSNGVLRGASGGHSDTAAGADLTIITAPLVRGRIPCVVEKVLTTVTPGASVDVLVTDHGIAVNPARQDLLDNLRAAGVALTIEQLQQRAEQLTGKPQPIEFTDRVVAVVRYRDGSVIDVIRQVK